Protein 2RMH (pdb70)

InterPro domains:
  IPR000187 Corticotropin-releasing factor [PF00473] (120-157)
  IPR024270 Urocortin II/III [PTHR17575] (1-161)

GO terms:
  GO:0005184 neuropeptide hormone activity (F, IDA)
  GO:0005576 extracellular region (C, IDA)
  GO:0051866 general adaptation syndrome (P, IDA)
  GO:0005576 extracellular region (C, TAS)
  GO:0005515 protein binding (F, IPI)

Solvent-accessible surface area: 3710 Å² total; per-residue (Å²): 191,82,161,106,128,43,82,59,103,120,47,90,95,116,89,134,100,112,52,111,58,146,62,91,159,44,99,25,34,82,89,33,150,109,112,44,129,224

Secondary structure (DSSP, 8-state):
-GGG----HHHHHHHHHHHHHHHHHHHHHTTSSSSS--

Radius of gyration: 13.85 Å; Cα contacts (8 Å, |Δi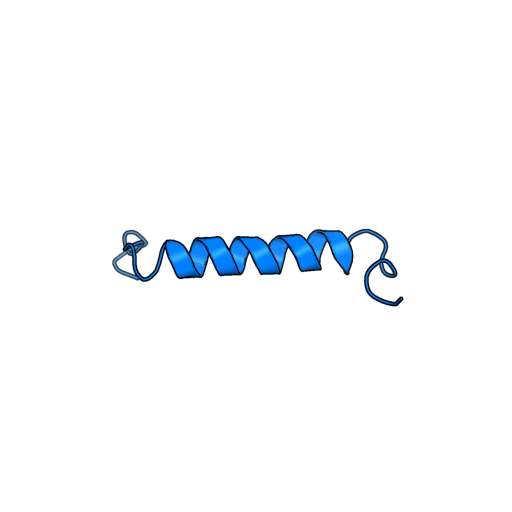|>4): 13; chains: 1; bounding box: 28×35×9 Å

Nearest PDB structures (foldseek):
  2rmh-assembly1_A  TM=6.918E-01  e=8.703E-04  unclassified
  2rmh-assembly1_A  TM=7.067E-01  e=1.773E-04  unclassified
  2rmh-assembly1_A  TM=7.256E-01  e=9.422E-04  unclassified
  2rmh-assembly1_A  TM=6.899E-01  e=5.774E-04  unclassified
  2rmh-assembly1_A  TM=7.118E-01  e=7.538E-04  unclassified

Structure (mmCIF, N/CA/C/O backbone):
data_2RMH
#
_entry.id   2RMH
#
loop_
_atom_site.group_PDB
_atom_site.id
_atom_site.type_symbol
_atom_site.label_atom_id
_atom_site.label_alt_id
_atom_site.label_comp_id
_atom_site.label_asym_id
_atom_site.label_entity_id
_atom_site.label_seq_id
_atom_site.pdbx_PDB_ins_code
_atom_site.Cartn_x
_atom_site.Cartn_y
_atom_site.Cartn_z
_atom_site.occupancy
_atom_site.B_iso_or_equiv
_atom_site.auth_seq_id
_atom_site.auth_comp_id
_atom_site.auth_asym_id
_atom_site.auth_atom_id
_atom_site.pdbx_PDB_model_num
ATOM 1 N N . PHE A 1 1 ? -11.638 11.801 4.457 1.00 0.00 4 PHE A N 1
ATOM 2 C CA . PHE A 1 1 ? -11.225 12.401 3.155 1.00 0.00 4 PHE A CA 1
ATOM 3 C C . PHE A 1 1 ? -12.357 13.231 2.543 1.00 0.00 4 PHE A C 1
ATOM 4 O O . PHE A 1 1 ? -13.508 12.793 2.515 1.00 0.00 4 PHE A O 1
ATOM 23 N N . THR A 1 2 ? -12.019 14.427 2.068 1.00 0.00 5 THR A N 1
ATOM 24 C CA . THR A 1 2 ? -12.987 15.341 1.461 1.00 0.00 5 THR A CA 1
ATOM 25 C C . THR A 1 2 ? -13.672 14.710 0.249 1.00 0.00 5 THR A C 1
ATOM 26 O O . THR A 1 2 ? -13.194 14.817 -0.876 1.00 0.00 5 THR A O 1
ATOM 37 N N . LEU A 1 3 ? -14.796 14.048 0.500 1.00 0.00 6 LEU A N 1
ATOM 38 C CA . LEU A 1 3 ? -15.582 13.390 -0.555 1.00 0.00 6 LEU A CA 1
ATOM 39 C C . LEU A 1 3 ? -14.702 12.590 -1.532 1.00 0.00 6 LEU A C 1
ATOM 40 O O . LEU A 1 3 ? -14.946 12.584 -2.740 1.00 0.00 6 LEU A O 1
ATOM 56 N N . SER A 1 4 ? -13.687 11.908 -0.993 1.00 0.00 7 SER A N 1
ATOM 57 C CA . SER A 1 4 ? -12.767 11.084 -1.795 1.00 0.00 7 SER A CA 1
ATOM 58 C C . SER A 1 4 ? -11.715 11.904 -2.553 1.00 0.00 7 SER A C 1
ATOM 59 O O . SER A 1 4 ? -10.833 11.326 -3.190 1.00 0.00 7 SER A O 1
ATOM 67 N N . LEU A 1 5 ? -11.782 13.232 -2.478 1.00 0.00 8 LEU A N 1
ATOM 68 C CA . LEU A 1 5 ? -10.800 14.077 -3.160 1.00 0.00 8 LEU A CA 1
ATOM 69 C C . LEU A 1 5 ? -9.772 14.619 -2.160 1.00 0.00 8 LEU A C 1
ATOM 70 O O . LEU A 1 5 ? -9.466 15.812 -2.132 1.00 0.00 8 LEU A O 1
ATOM 86 N N . ASP A 1 6 ? -9.237 13.711 -1.339 1.00 0.00 9 ASP A N 1
ATOM 87 C CA . ASP A 1 6 ? -8.244 14.059 -0.330 1.00 0.00 9 ASP A CA 1
ATOM 88 C C . ASP A 1 6 ? -6.971 13.237 -0.519 1.00 0.00 9 ASP A C 1
ATOM 89 O O . ASP A 1 6 ? -6.703 12.291 0.228 1.00 0.00 9 ASP A O 1
ATOM 98 N N . VAL A 1 7 ? -6.194 13.600 -1.532 1.00 0.00 10 VAL A N 1
ATOM 99 C CA . VAL A 1 7 ? -4.955 12.894 -1.831 1.00 0.00 10 VAL A CA 1
ATOM 100 C C . VAL A 1 7 ? -3.766 13.859 -1.966 1.00 0.00 10 VAL A C 1
ATOM 101 O O . VAL A 1 7 ? -3.091 13.909 -2.997 1.00 0.00 10 VAL A O 1
ATOM 114 N N . PRO A 1 8 ? -3.490 14.640 -0.900 1.00 0.00 11 PRO A N 1
ATOM 115 C CA . PRO A 1 8 ? -2.378 15.602 -0.886 1.00 0.00 11 PRO A CA 1
ATOM 116 C C . PRO A 1 8 ? -1.011 14.916 -0.812 1.00 0.00 11 PRO A C 1
ATOM 117 O O . PRO A 1 8 ? -0.922 13.729 -0.502 1.00 0.00 11 PRO A O 1
ATOM 128 N N . THR A 1 9 ? 0.048 15.673 -1.092 1.00 0.00 12 THR A N 1
ATOM 129 C CA . THR A 1 9 ? 1.419 15.143 -1.059 1.00 0.00 12 THR A CA 1
ATOM 130 C C . THR A 1 9 ? 1.697 14.358 0.226 1.00 0.00 12 THR A C 1
ATOM 131 O O . THR A 1 9 ? 2.323 13.294 0.185 1.00 0.00 12 THR A O 1
ATOM 142 N N . ASN A 1 10 ? 1.231 14.883 1.363 1.00 0.00 13 ASN A N 1
ATOM 143 C CA . ASN A 1 10 ? 1.431 14.225 2.660 1.00 0.00 13 ASN A CA 1
ATOM 144 C C . ASN A 1 10 ? 0.666 12.908 2.751 1.00 0.00 13 ASN A C 1
ATOM 145 O O . ASN A 1 10 ? 1.024 12.020 3.520 1.00 0.00 13 ASN A O 1
ATOM 156 N N . ILE A 1 11 ? -0.374 12.796 1.948 1.00 0.00 14 ILE A N 1
ATOM 157 C CA . ILE A 1 11 ? -1.197 11.598 1.903 1.00 0.00 14 ILE A CA 1
ATOM 158 C C . ILE A 1 11 ? -0.761 10.700 0.744 1.00 0.00 14 ILE A C 1
ATOM 159 O O . ILE A 1 11 ? -0.600 9.492 0.914 1.00 0.00 14 ILE A O 1
ATOM 175 N N . MET A 1 12 ? -0.556 11.308 -0.427 1.00 0.00 15 MET A N 1
ATOM 176 C CA . MET A 1 12 ? -0.120 10.587 -1.614 1.00 0.00 15 MET A CA 1
ATOM 177 C C . MET A 1 12 ? 1.109 9.737 -1.303 1.00 0.00 15 MET A C 1
ATOM 178 O O . MET A 1 12 ? 1.109 8.531 -1.545 1.00 0.00 15 MET A O 1
ATOM 192 N N . ASN A 1 13 ? 2.145 10.369 -0.744 1.00 0.00 16 ASN A N 1
ATOM 193 C CA . ASN A 1 13 ? 3.371 9.658 -0.378 1.00 0.00 16 ASN A CA 1
ATOM 194 C C . ASN A 1 13 ? 3.054 8.490 0.555 1.00 0.00 16 ASN A C 1
ATOM 195 O O . ASN A 1 13 ? 3.521 7.369 0.346 1.00 0.00 16 ASN A O 1
ATOM 206 N N . LEU A 1 14 ? 2.232 8.761 1.567 1.00 0.00 17 LEU A N 1
ATOM 207 C CA . LEU A 1 14 ? 1.820 7.734 2.523 1.00 0.00 17 LEU A CA 1
ATOM 208 C C . LEU A 1 14 ? 1.020 6.647 1.810 1.00 0.00 17 LEU A C 1
ATOM 209 O O . LEU A 1 14 ? 1.347 5.462 1.905 1.00 0.00 17 LEU A O 1
ATOM 225 N N . LEU A 1 15 ? -0.010 7.062 1.070 1.00 0.00 18 LEU A N 1
ATOM 226 C CA . LEU A 1 15 ? -0.839 6.127 0.311 1.00 0.00 18 LEU A CA 1
ATOM 227 C C . LEU A 1 15 ? 0.036 5.307 -0.635 1.00 0.00 18 LEU A C 1
ATOM 228 O O . LEU A 1 15 ? -0.066 4.076 -0.683 1.00 0.00 18 LEU A O 1
ATOM 244 N N . PHE A 1 16 ? 0.912 5.999 -1.368 1.00 0.00 19 PHE A N 1
ATOM 245 C CA . PHE A 1 16 ? 1.832 5.352 -2.301 1.00 0.00 19 PHE A CA 1
ATOM 246 C C . PHE A 1 16 ? 2.696 4.322 -1.576 1.00 0.00 19 PHE A C 1
ATOM 247 O O . PHE A 1 16 ? 2.918 3.224 -2.083 1.00 0.00 19 PHE A O 1
ATOM 264 N N . ASN A 1 17 ? 3.165 4.680 -0.376 1.00 0.00 20 ASN A N 1
ATOM 265 C CA . ASN A 1 17 ? 3.988 3.782 0.425 1.00 0.00 20 ASN A CA 1
ATOM 266 C C . ASN A 1 17 ? 3.147 2.632 0.967 1.00 0.00 20 ASN A C 1
ATOM 267 O O . ASN A 1 17 ? 3.536 1.467 0.858 1.00 0.00 20 ASN A O 1
ATOM 278 N N . ILE A 1 18 ? 1.978 2.959 1.524 1.00 0.00 21 ILE A N 1
ATOM 279 C CA . ILE A 1 18 ? 1.072 1.938 2.049 1.00 0.00 21 ILE A CA 1
ATOM 280 C C . ILE A 1 18 ? 0.775 0.913 0.961 1.00 0.00 21 ILE A C 1
ATOM 281 O O . ILE A 1 18 ? 1.062 -0.274 1.126 1.00 0.00 21 ILE A O 1
ATOM 297 N N . ALA A 1 19 ? 0.238 1.381 -0.167 1.00 0.00 22 ALA A N 1
ATOM 298 C CA . ALA A 1 19 ? -0.051 0.497 -1.292 1.00 0.00 22 ALA A CA 1
ATOM 299 C C . ALA A 1 19 ? 1.209 -0.276 -1.693 1.00 0.00 22 ALA A C 1
ATOM 300 O O . ALA A 1 19 ? 1.144 -1.454 -2.052 1.00 0.00 22 ALA A O 1
ATOM 307 N N . LYS A 1 20 ? 2.358 0.399 -1.609 1.00 0.00 23 LYS A N 1
ATOM 308 C CA . LYS A 1 20 ? 3.644 -0.210 -1.940 1.00 0.00 23 LYS A CA 1
ATOM 309 C C . LYS A 1 20 ? 3.944 -1.390 -1.017 1.00 0.00 23 LYS A C 1
ATOM 310 O O . LYS A 1 20 ? 4.157 -2.508 -1.481 1.00 0.00 23 LYS A O 1
ATOM 329 N N . ALA A 1 21 ? 3.966 -1.133 0.288 1.00 0.00 24 ALA A N 1
ATOM 330 C CA . ALA A 1 21 ? 4.251 -2.176 1.270 1.00 0.00 24 ALA A CA 1
ATOM 331 C C . ALA A 1 21 ? 3.108 -3.189 1.388 1.00 0.00 24 ALA A C 1
ATOM 332 O O . ALA A 1 21 ? 3.355 -4.385 1.581 1.00 0.00 24 ALA A O 1
ATOM 339 N N . LYS A 1 22 ? 1.863 -2.720 1.270 1.00 0.00 25 LYS A N 1
ATOM 340 C CA . LYS A 1 22 ? 0.706 -3.603 1.370 1.00 0.00 25 LYS A CA 1
ATOM 341 C C . LYS A 1 22 ? 0.672 -4.594 0.213 1.00 0.00 25 LYS A C 1
ATOM 342 O O . LYS A 1 22 ? 0.460 -5.789 0.425 1.00 0.00 25 LYS A O 1
ATOM 361 N N . ASN A 1 23 ? 0.901 -4.106 -1.008 1.00 0.00 26 ASN A N 1
ATOM 362 C CA . ASN A 1 23 ? 0.907 -4.988 -2.176 1.00 0.00 26 ASN A CA 1
ATOM 363 C C . ASN A 1 23 ? 2.118 -5.920 -2.126 1.00 0.00 26 ASN A C 1
ATOM 364 O O . ASN A 1 23 ? 2.006 -7.109 -2.442 1.00 0.00 26 ASN A O 1
ATOM 375 N N . LEU A 1 24 ? 3.269 -5.384 -1.703 1.00 0.00 27 LEU A N 1
ATOM 376 C CA . LEU A 1 24 ? 4.492 -6.180 -1.586 1.00 0.00 27 LEU A CA 1
ATOM 377 C C . LEU A 1 24 ? 4.248 -7.402 -0.713 1.00 0.00 27 LEU A C 1
ATOM 378 O O . LEU A 1 24 ? 4.474 -8.540 -1.123 1.00 0.00 27 LEU A O 1
ATOM 394 N N . ARG A 1 25 ? 3.771 -7.136 0.487 1.00 0.00 28 ARG A N 1
ATOM 395 C CA . ARG A 1 25 ? 3.461 -8.179 1.463 1.00 0.00 28 ARG A CA 1
ATOM 396 C C . ARG A 1 25 ? 2.255 -9.017 1.029 1.00 0.00 28 ARG A C 1
ATOM 397 O O . ARG A 1 25 ? 2.158 -10.193 1.380 1.00 0.00 28 ARG A O 1
ATOM 418 N N . ALA A 1 26 ? 1.348 -8.419 0.253 1.00 0.00 29 ALA A N 1
ATOM 419 C CA . ALA A 1 26 ? 0.166 -9.127 -0.226 1.00 0.00 29 ALA A CA 1
ATOM 420 C C . ALA A 1 26 ? 0.561 -10.185 -1.246 1.00 0.00 29 ALA A C 1
ATOM 421 O O . ALA A 1 26 ? 0.169 -11.345 -1.136 1.00 0.00 29 ALA A O 1
ATOM 428 N N . GLN A 1 27 ? 1.360 -9.783 -2.227 1.00 0.00 30 GLN A N 1
ATOM 429 C CA . GLN A 1 27 ? 1.817 -10.720 -3.258 1.00 0.00 30 GLN A CA 1
ATOM 430 C C . GLN A 1 27 ? 3.005 -11.565 -2.775 1.00 0.00 30 GLN A C 1
ATOM 431 O O . GLN A 1 27 ? 3.486 -12.443 -3.493 1.00 0.00 30 GLN A O 1
ATOM 445 N N . ALA A 1 28 ? 3.460 -11.314 -1.552 1.00 0.00 31 ALA A N 1
ATOM 446 C CA . ALA A 1 28 ? 4.561 -12.067 -0.977 1.00 0.00 31 ALA A CA 1
ATOM 447 C C . ALA A 1 28 ? 4.035 -13.072 0.046 1.00 0.00 31 ALA A C 1
ATOM 448 O O . ALA A 1 28 ? 4.339 -14.264 -0.026 1.00 0.00 31 ALA A O 1
ATOM 455 N N . ALA A 1 29 ? 3.240 -12.584 0.997 1.00 0.00 32 ALA A N 1
ATOM 456 C CA . ALA A 1 29 ? 2.674 -13.440 2.037 1.00 0.00 32 ALA A CA 1
ATOM 457 C C . ALA A 1 29 ? 1.321 -14.053 1.644 1.00 0.00 32 ALA A C 1
ATOM 458 O O . ALA A 1 29 ? 0.873 -15.003 2.285 1.00 0.00 32 ALA A O 1
ATOM 465 N N . ALA A 1 30 ? 0.659 -13.516 0.611 1.00 0.00 33 ALA A N 1
ATOM 466 C CA . ALA A 1 30 ? -0.646 -14.044 0.199 1.00 0.00 33 ALA A CA 1
ATOM 467 C C . ALA A 1 30 ? -0.632 -14.707 -1.187 1.00 0.00 33 ALA A C 1
ATOM 468 O O . ALA A 1 30 ? -1.676 -15.151 -1.666 1.00 0.00 33 ALA A O 1
ATOM 475 N N . ASN A 1 31 ? 0.533 -14.777 -1.833 1.00 0.00 34 ASN A N 1
ATOM 476 C CA . ASN A 1 31 ? 0.621 -15.391 -3.160 1.00 0.00 34 ASN A CA 1
ATOM 477 C C . ASN A 1 31 ? 0.966 -16.881 -3.081 1.00 0.00 34 ASN A C 1
ATOM 478 O O . ASN A 1 31 ? 0.239 -17.715 -3.620 1.00 0.00 34 ASN A O 1
ATOM 489 N N . ALA A 1 32 ? 2.068 -17.213 -2.414 1.00 0.00 35 ALA A N 1
ATOM 490 C CA . ALA A 1 32 ? 2.484 -18.606 -2.284 1.00 0.00 35 ALA A CA 1
ATOM 491 C C . ALA A 1 32 ? 2.249 -19.147 -0.867 1.00 0.00 35 ALA A C 1
ATOM 492 O O . ALA A 1 32 ? 2.710 -20.238 -0.538 1.00 0.00 35 ALA A O 1
ATOM 499 N N . HIS A 1 33 ? 1.538 -18.370 -0.035 1.00 0.00 36 HIS A N 1
ATOM 500 C CA . HIS A 1 33 ? 1.240 -18.753 1.359 1.00 0.00 36 HIS A CA 1
ATOM 501 C C . HIS A 1 33 ? 2.470 -19.322 2.098 1.00 0.00 36 HIS A C 1
ATOM 502 O O . HIS A 1 33 ? 2.334 -20.071 3.072 1.00 0.00 36 HIS A O 1
ATOM 517 N N . LEU A 1 34 ? 3.664 -18.947 1.632 1.00 0.00 37 LEU A N 1
ATOM 518 C CA . LEU A 1 34 ? 4.928 -19.392 2.238 1.00 0.00 37 LEU A CA 1
ATOM 519 C C . LEU A 1 34 ? 6.141 -18.651 1.638 1.00 0.00 37 LEU A C 1
ATOM 520 O O . LEU A 1 34 ? 7.271 -19.134 1.712 1.0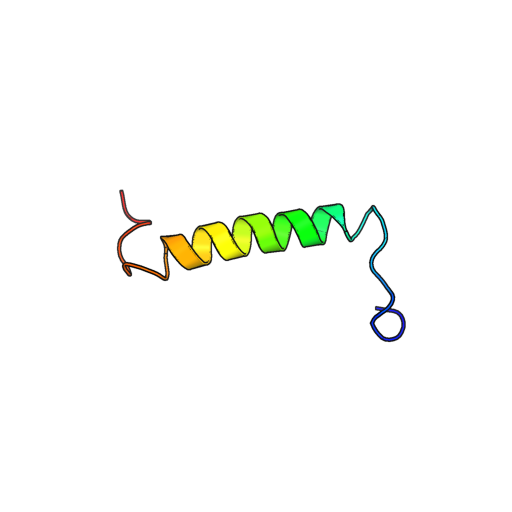0 0.00 37 LEU A O 1
ATOM 536 N N . MET A 1 35 ? 5.905 -17.467 1.060 1.00 0.00 38 MET A N 1
ATOM 537 C CA . MET A 1 35 ? 6.967 -16.668 0.463 1.00 0.00 38 MET A CA 1
ATOM 538 C C . MET A 1 35 ? 7.522 -15.640 1.461 1.00 0.00 38 MET A C 1
ATOM 539 O O . MET A 1 35 ? 8.469 -14.914 1.154 1.00 0.00 38 MET A O 1
ATOM 553 N N . ALA A 1 36 ? 6.925 -15.586 2.654 1.00 0.00 39 ALA A N 1
ATOM 554 C CA . ALA A 1 36 ? 7.349 -14.656 3.697 1.00 0.00 39 ALA A CA 1
ATOM 555 C C . ALA A 1 36 ? 7.718 -15.406 4.983 1.00 0.00 39 ALA A C 1
ATOM 556 O O . ALA A 1 36 ? 7.394 -14.968 6.089 1.00 0.00 39 ALA A O 1
ATOM 563 N N . GLN A 1 37 ? 8.389 -16.546 4.825 1.00 0.00 40 GLN A N 1
ATOM 564 C CA . GLN A 1 37 ? 8.796 -17.369 5.957 1.00 0.00 40 GLN A CA 1
ATOM 565 C C . GLN A 1 37 ? 10.304 -17.279 6.201 1.00 0.00 40 GLN A C 1
ATOM 566 O O . GLN A 1 37 ? 10.733 -16.935 7.303 1.00 0.00 40 GLN A O 1
ATOM 580 N N . ILE A 1 38 ? 11.089 -17.590 5.160 1.00 0.00 41 ILE A N 1
ATOM 581 C CA . ILE A 1 38 ? 12.550 -17.556 5.220 1.00 0.00 41 ILE A CA 1
ATOM 582 C C . ILE A 1 38 ? 13.099 -18.157 6.526 1.00 0.00 41 ILE A C 1
ATOM 583 O O . ILE A 1 38 ? 12.603 -19.231 6.932 1.00 0.00 41 ILE A O 1
ATOM 600 N N . PHE A 1 1 ? -8.143 7.538 6.046 1.00 0.00 4 PHE A N 2
ATOM 601 C CA . PHE A 1 1 ? -7.810 6.997 4.692 1.00 0.00 4 PHE A CA 2
ATOM 602 C C . PHE A 1 1 ? -8.006 8.056 3.604 1.00 0.00 4 PHE A C 2
ATOM 603 O O . PHE A 1 1 ? -8.782 8.996 3.780 1.00 0.00 4 PHE A O 2
ATOM 622 N N . THR A 1 2 ? -7.303 7.895 2.481 1.00 0.00 5 THR A N 2
ATOM 623 C CA . THR A 1 2 ? -7.404 8.842 1.364 1.00 0.00 5 THR A CA 2
ATOM 624 C C . THR A 1 2 ? -8.703 8.628 0.574 1.00 0.00 5 THR A C 2
ATOM 625 O O . THR A 1 2 ? -8.702 8.066 -0.522 1.00 0.00 5 THR A O 2
ATOM 636 N N . LEU A 1 3 ? -9.814 9.081 1.150 1.00 0.00 6 LEU A N 2
ATOM 637 C CA . LEU A 1 3 ? -11.125 8.948 0.515 1.00 0.00 6 LEU A CA 2
ATOM 638 C C . LEU A 1 3 ? -11.875 10.283 0.516 1.00 0.00 6 LEU A C 2
ATOM 639 O O . LEU A 1 3 ? -11.431 11.253 1.129 1.00 0.00 6 LEU A O 2
ATOM 655 N N . SER A 1 4 ? -13.018 10.322 -0.172 1.00 0.00 7 SER A N 2
ATOM 656 C CA . SER A 1 4 ? -13.839 11.536 -0.251 1.00 0.00 7 SER A CA 2
ATOM 657 C C . SER A 1 4 ? -13.069 12.700 -0.887 1.00 0.00 7 SER A C 2
ATOM 658 O O . SER A 1 4 ? -13.145 13.836 -0.415 1.00 0.00 7 SER A O 2
ATOM 666 N N . LEU A 1 5 ? -12.338 12.408 -1.968 1.00 0.00 8 LEU A N 2
ATOM 667 C CA . LEU A 1 5 ? -11.556 13.423 -2.682 1.00 0.00 8 LEU A CA 2
ATOM 668 C C . LEU A 1 5 ? -10.444 14.012 -1.799 1.00 0.00 8 LEU A C 2
ATOM 669 O O . LEU A 1 5 ? -10.242 15.227 -1.761 1.00 0.00 8 LEU A O 2
ATOM 685 N N . ASP A 1 6 ? -9.714 13.140 -1.104 1.00 0.00 9 ASP A N 2
ATOM 686 C CA . ASP A 1 6 ? -8.619 13.567 -0.240 1.00 0.00 9 ASP A CA 2
ATOM 687 C C . ASP A 1 6 ? -7.340 12.800 -0.572 1.00 0.00 9 ASP A C 2
ATOM 688 O O . ASP A 1 6 ? -6.977 11.828 0.100 1.00 0.00 9 ASP A O 2
ATOM 697 N N . VAL A 1 7 ? -6.667 13.238 -1.630 1.00 0.00 10 VAL A N 2
ATOM 698 C CA . VAL A 1 7 ? -5.430 12.600 -2.075 1.00 0.00 10 VAL A CA 2
ATOM 699 C C . VAL A 1 7 ? -4.301 13.628 -2.278 1.00 0.00 10 VAL A C 2
ATOM 700 O O . VAL A 1 7 ? -3.696 13.712 -3.349 1.00 0.00 10 VAL A O 2
ATOM 713 N N . PRO A 1 8 ? -3.997 14.428 -1.232 1.00 0.00 11 PRO A N 2
ATOM 714 C CA . PRO A 1 8 ? -2.940 15.447 -1.290 1.00 0.00 11 PRO A CA 2
ATOM 715 C C . PRO A 1 8 ? -1.536 14.844 -1.209 1.00 0.00 11 PRO A C 2
ATOM 716 O O . PRO A 1 8 ? -1.378 13.672 -0.871 1.00 0.00 11 PRO A O 2
ATOM 727 N N . THR A 1 9 ? -0.520 15.651 -1.513 1.00 0.00 12 THR A N 2
ATOM 728 C CA . THR A 1 9 ? 0.876 15.199 -1.474 1.00 0.00 12 THR A CA 2
ATOM 729 C C . THR A 1 9 ? 1.192 14.475 -0.167 1.00 0.00 12 THR A C 2
ATOM 730 O O . THR A 1 9 ? 1.702 13.352 -0.178 1.00 0.00 12 THR A O 2
ATOM 741 N N . ASN A 1 10 ? 0.878 15.123 0.957 1.00 0.00 13 ASN A N 2
ATOM 742 C CA . ASN A 1 10 ? 1.122 14.544 2.283 1.00 0.00 13 ASN A CA 2
ATOM 743 C C . ASN A 1 10 ? 0.540 13.145 2.391 1.00 0.00 13 ASN A C 2
ATOM 744 O O . ASN A 1 10 ? 1.139 12.243 2.976 1.00 0.00 13 ASN A O 2
ATOM 755 N N . ILE A 1 11 ? -0.620 12.980 1.798 1.00 0.00 14 ILE A N 2
ATOM 756 C CA . ILE A 1 11 ? -1.313 11.702 1.782 1.00 0.00 14 ILE A CA 2
ATOM 757 C C . ILE A 1 11 ? -0.761 10.817 0.669 1.00 0.00 14 ILE A C 2
ATOM 758 O O . ILE A 1 11 ? -0.466 9.645 0.889 1.00 0.00 14 ILE A O 2
ATOM 774 N N . MET A 1 12 ? -0.601 11.393 -0.521 1.00 0.00 15 MET A N 2
ATOM 775 C CA . MET A 1 12 ? -0.061 10.671 -1.659 1.00 0.00 15 MET A CA 2
ATOM 776 C C . MET A 1 12 ? 1.266 10.014 -1.286 1.00 0.00 15 MET A C 2
ATOM 777 O O . MET A 1 12 ? 1.470 8.832 -1.546 1.00 0.00 15 MET A O 2
ATOM 791 N N . ASN A 1 13 ? 2.157 10.785 -0.654 1.00 0.00 16 ASN A N 2
ATOM 792 C CA . ASN A 1 13 ? 3.460 10.271 -0.228 1.00 0.00 16 ASN A CA 2
ATOM 793 C C . ASN A 1 13 ? 3.304 9.027 0.646 1.00 0.00 16 ASN A C 2
ATOM 794 O O . ASN A 1 13 ? 3.915 7.990 0.375 1.00 0.00 16 ASN A O 2
ATOM 805 N N . LEU A 1 14 ? 2.475 9.127 1.683 1.00 0.00 17 LEU A N 2
ATOM 806 C CA . LEU A 1 14 ? 2.241 7.989 2.572 1.00 0.00 17 LEU A CA 2
ATOM 807 C C . LEU A 1 14 ? 1.435 6.911 1.848 1.00 0.00 17 LEU A C 2
ATOM 808 O O . LEU A 1 14 ? 1.762 5.728 1.926 1.00 0.00 17 LEU A O 2
ATOM 824 N N . LEU A 1 15 ? 0.396 7.328 1.124 1.00 0.00 18 LEU A N 2
ATOM 825 C CA . LEU A 1 15 ? -0.441 6.401 0.365 1.00 0.00 18 LEU A CA 2
ATOM 826 C C . LEU A 1 15 ? 0.405 5.620 -0.640 1.00 0.00 18 LEU A C 2
ATOM 827 O O . LEU A 1 15 ? 0.326 4.392 -0.705 1.00 0.00 18 LEU A O 2
ATOM 843 N N . PHE A 1 16 ? 1.224 6.343 -1.404 1.00 0.00 19 PHE A N 2
ATOM 844 C CA . PHE A 1 16 ? 2.109 5.732 -2.395 1.00 0.00 19 PHE A CA 2
ATOM 845 C C . PHE A 1 16 ? 3.020 4.700 -1.740 1.00 0.00 19 PHE A C 2
ATOM 846 O O . PHE A 1 16 ? 3.246 3.618 -2.284 1.00 0.00 19 PHE A O 2
ATOM 863 N N . ASN A 1 17 ? 3.534 5.047 -0.563 1.00 0.00 20 ASN A N 2
ATOM 864 C CA . ASN A 1 17 ? 4.421 4.161 0.184 1.00 0.00 20 ASN A CA 2
ATOM 865 C C . ASN A 1 17 ? 3.641 3.015 0.825 1.00 0.00 20 ASN A C 2
ATOM 866 O O . ASN A 1 17 ? 4.032 1.852 0.705 1.00 0.00 20 ASN A O 2
ATOM 877 N N . ILE A 1 18 ? 2.533 3.344 1.492 1.00 0.00 21 ILE A N 2
ATOM 878 C CA . ILE A 1 18 ? 1.696 2.325 2.130 1.00 0.00 21 ILE A CA 2
ATOM 879 C C . ILE A 1 18 ? 1.358 1.228 1.129 1.00 0.00 21 ILE A C 2
ATOM 880 O O . ILE A 1 18 ? 1.719 0.069 1.330 1.00 0.00 21 ILE A O 2
ATOM 896 N N . ALA A 1 19 ? 0.697 1.604 0.033 1.00 0.00 22 ALA A N 2
ATOM 897 C CA . ALA A 1 19 ? 0.349 0.643 -1.012 1.00 0.00 22 ALA A CA 2
ATOM 898 C C . ALA A 1 19 ? 1.601 -0.094 -1.498 1.00 0.00 22 ALA A C 2
ATOM 899 O O . ALA A 1 19 ? 1.561 -1.296 -1.775 1.00 0.00 22 ALA A O 2
ATOM 906 N N . LYS A 1 20 ? 2.714 0.638 -1.584 1.00 0.00 23 LYS A N 2
ATOM 907 C CA . LYS A 1 20 ? 3.990 0.073 -2.021 1.00 0.00 23 LYS A CA 2
ATOM 908 C C . LYS A 1 20 ? 4.448 -1.052 -1.094 1.00 0.00 23 LYS A C 2
ATOM 909 O O . LYS A 1 20 ? 4.782 -2.144 -1.551 1.00 0.00 23 LYS A O 2
ATOM 928 N N . ALA A 1 21 ? 4.466 -0.778 0.208 1.00 0.00 24 ALA A N 2
ATOM 929 C CA . ALA A 1 21 ? 4.888 -1.771 1.194 1.00 0.00 24 ALA A CA 2
ATOM 930 C C . ALA A 1 21 ? 3.788 -2.802 1.457 1.00 0.00 24 ALA A C 2
ATOM 931 O O . ALA A 1 21 ? 4.073 -3.985 1.657 1.00 0.00 24 ALA A O 2
ATOM 938 N N . LYS A 1 22 ? 2.531 -2.350 1.450 1.00 0.00 25 LYS A N 2
ATOM 939 C CA . LYS A 1 22 ? 1.397 -3.232 1.686 1.00 0.00 25 LYS A CA 2
ATOM 940 C C . LYS A 1 22 ? 1.283 -4.289 0.596 1.00 0.00 25 LYS A C 2
ATOM 941 O O . LYS A 1 22 ? 1.080 -5.469 0.888 1.00 0.00 25 LYS A O 2
ATOM 960 N N . ASN A 1 23 ? 1.418 -3.871 -0.664 1.00 0.00 26 ASN A N 2
ATOM 961 C CA . ASN A 1 23 ? 1.322 -4.817 -1.776 1.00 0.00 26 ASN A CA 2
ATOM 962 C C . ASN A 1 23 ? 2.473 -5.827 -1.733 1.00 0.00 26 ASN A C 2
ATOM 963 O O . ASN A 1 23 ? 2.264 -7.016 -1.978 1.00 0.00 26 ASN A O 2
ATOM 974 N N . LEU A 1 24 ? 3.678 -5.353 -1.396 1.00 0.00 27 LEU A N 2
ATOM 975 C CA . LEU A 1 24 ? 4.851 -6.226 -1.305 1.00 0.00 27 LEU A CA 2
ATOM 976 C C . LEU A 1 24 ? 4.582 -7.418 -0.395 1.00 0.00 27 LEU A C 2
ATOM 977 O O . LEU A 1 24 ? 4.739 -8.573 -0.790 1.00 0.00 27 LEU A O 2
ATOM 993 N N . ARG A 1 25 ? 4.174 -7.116 0.821 1.00 0.00 28 ARG A N 2
ATOM 994 C CA . ARG A 1 25 ? 3.873 -8.141 1.821 1.00 0.00 28 ARG A CA 2
ATOM 995 C C . ARG A 1 25 ? 2.609 -8.926 1.469 1.00 0.00 28 ARG A C 2
ATOM 996 O O . ARG A 1 25 ? 2.489 -10.096 1.829 1.00 0.00 28 ARG A O 2
ATOM 1017 N N . ALA A 1 26 ? 1.680 -8.299 0.748 1.00 0.00 29 ALA A N 2
ATOM 1018 C CA . ALA A 1 26 ? 0.453 -8.971 0.348 1.00 0.00 29 ALA A CA 2
ATOM 1019 C C . ALA A 1 26 ? 0.760 -10.030 -0.703 1.00 0.00 29 ALA A C 2
ATOM 1020 O O . ALA A 1 26 ? 0.371 -11.191 -0.566 1.00 0.00 29 ALA A O 2
ATOM 1027 N N . GLN A 1 27 ? 1.482 -9.621 -1.743 1.00 0.00 30 GLN A N 2
ATOM 1028 C CA . GLN A 1 27 ? 1.861 -10.536 -2.821 1.00 0.00 30 GLN A CA 2
ATOM 1029 C C . GLN A 1 27 ? 2.918 -11.539 -2.363 1.00 0.00 30 GLN A C 2
ATOM 1030 O O . GLN A 1 27 ? 3.022 -12.642 -2.906 1.00 0.00 30 GLN A O 2
ATOM 1044 N N . ALA A 1 28 ? 3.683 -11.158 -1.352 1.00 0.00 31 ALA A N 2
ATOM 1045 C CA . ALA A 1 28 ? 4.722 -12.022 -0.800 1.00 0.00 31 ALA A CA 2
ATOM 1046 C C . ALA A 1 28 ? 4.126 -13.023 0.186 1.00 0.00 31 ALA A C 2
ATOM 1047 O O . ALA A 1 28 ? 4.348 -14.228 0.069 1.00 0.00 31 ALA A O 2
ATOM 1054 N N . ALA A 1 29 ? 3.363 -12.518 1.154 1.00 0.00 32 ALA A N 2
ATOM 1055 C CA . ALA A 1 29 ? 2.733 -13.376 2.159 1.00 0.00 32 ALA A CA 2
ATOM 1056 C C . ALA A 1 29 ? 1.642 -14.273 1.556 1.00 0.00 32 ALA A C 2
ATOM 1057 O O . ALA A 1 29 ? 1.483 -15.424 1.970 1.00 0.00 32 ALA A O 2
ATOM 1064 N N . ALA A 1 30 ? 0.881 -13.743 0.592 1.00 0.00 33 ALA A N 2
ATOM 1065 C CA . ALA A 1 30 ? -0.203 -14.505 -0.038 1.00 0.00 33 ALA A CA 2
ATOM 1066 C C . ALA A 1 30 ? 0.306 -15.662 -0.888 1.00 0.00 33 ALA A C 2
ATOM 1067 O O . ALA A 1 30 ? -0.102 -16.812 -0.708 1.00 0.00 33 ALA A O 2
ATOM 1074 N N . ASN A 1 31 ? 1.192 -15.347 -1.810 1.00 0.00 34 ASN A N 2
ATOM 1075 C CA . ASN A 1 31 ? 1.763 -16.352 -2.708 1.00 0.00 34 ASN A CA 2
ATOM 1076 C C . ASN A 1 31 ? 2.500 -17.436 -1.919 1.00 0.00 34 ASN A C 2
ATOM 1077 O O . ASN A 1 31 ? 2.391 -18.621 -2.233 1.00 0.00 34 ASN A O 2
ATOM 1088 N N . ALA A 1 32 ? 3.233 -17.022 -0.883 1.00 0.00 35 ALA A N 2
ATOM 1089 C CA . ALA A 1 32 ? 3.976 -17.965 -0.045 1.00 0.00 35 ALA A CA 2
ATOM 1090 C C . ALA A 1 32 ? 3.060 -19.013 0.588 1.00 0.00 35 ALA A C 2
ATOM 1091 O O . ALA A 1 32 ? 3.491 -20.118 0.910 1.00 0.00 35 ALA A O 2
ATOM 1098 N N . HIS A 1 33 ? 1.795 -18.655 0.748 1.00 0.00 36 HIS A N 2
ATOM 1099 C CA . HIS A 1 33 ? 0.801 -19.554 1.330 1.00 0.00 36 HIS A CA 2
ATOM 1100 C C . HIS A 1 33 ? 0.280 -20.546 0.288 1.00 0.00 36 HIS A C 2
ATOM 1101 O O . HIS A 1 33 ? 0.286 -21.756 0.517 1.00 0.00 36 HIS A O 2
ATOM 1116 N N . LEU A 1 34 ? -0.165 -20.029 -0.859 1.00 0.00 37 LEU A N 2
ATOM 1117 C CA . LEU A 1 34 ? -0.685 -20.881 -1.933 1.00 0.00 37 LEU A CA 2
ATOM 1118 C C . LEU A 1 34 ? 0.425 -21.701 -2.591 1.00 0.00 37 LEU A C 2
ATOM 1119 O O . LEU A 1 34 ? 0.195 -22.821 -3.049 1.00 0.00 37 LEU A O 2
ATOM 1135 N N . MET A 1 35 ? 1.625 -21.142 -2.613 1.00 0.00 38 MET A N 2
ATOM 1136 C CA . MET A 1 35 ? 2.786 -21.820 -3.197 1.00 0.00 38 MET A CA 2
ATOM 1137 C C . MET A 1 35 ? 3.283 -22.945 -2.290 1.00 0.00 38 MET A C 2
ATOM 1138 O O . MET A 1 35 ? 3.907 -23.901 -2.753 1.00 0.00 38 MET A O 2
ATOM 1152 N N . ALA A 1 36 ? 2.987 -22.826 -1.003 1.00 0.00 39 ALA A N 2
ATOM 1153 C CA . ALA A 1 36 ? 3.381 -23.827 -0.013 1.00 0.00 39 ALA A CA 2
ATOM 1154 C C . ALA A 1 36 ? 2.163 -24.615 0.489 1.00 0.00 39 ALA A C 2
ATOM 1155 O O . ALA A 1 36 ? 2.111 -25.031 1.648 1.00 0.00 39 ALA A O 2
ATOM 1162 N N . GLN A 1 37 ? 1.184 -24.813 -0.396 1.00 0.00 40 GLN A N 2
ATOM 1163 C CA . GLN A 1 37 ? -0.036 -25.544 -0.050 1.00 0.00 40 GLN A CA 2
ATOM 1164 C C . GLN A 1 37 ? 0.244 -27.030 0.191 1.00 0.00 40 GLN A C 2
ATOM 1165 O O . GLN A 1 37 ? -0.347 -27.639 1.086 1.00 0.00 40 GLN A O 2
ATOM 1179 N N . ILE A 1 38 ? 1.142 -27.603 -0.612 1.00 0.00 41 ILE A N 2
ATOM 1180 C CA . ILE A 1 38 ? 1.504 -29.016 -0.490 1.00 0.00 41 ILE A CA 2
ATOM 1181 C C . ILE A 1 38 ? 3.023 -29.187 -0.427 1.00 0.00 41 ILE A C 2
ATOM 1182 O O . ILE A 1 38 ? 3.720 -28.627 -1.303 1.00 0.00 41 ILE A O 2
ATOM 1199 N N . PHE A 1 1 ? -18.015 11.538 6.650 1.00 0.00 4 PHE A N 3
ATOM 1200 C CA . PHE A 1 1 ? -18.400 10.821 5.399 1.00 0.00 4 PHE A CA 3
ATOM 1201 C C . PHE A 1 1 ? -18.333 11.751 4.190 1.00 0.00 4 PHE A C 3
ATOM 1202 O O . PHE A 1 1 ? -18.486 12.964 4.333 1.00 0.00 4 PHE A O 3
ATOM 1221 N N . THR A 1 2 ? -18.097 11.173 3.007 1.00 0.00 5 THR A N 3
ATOM 1222 C CA . THR A 1 2 ? -18.002 11.943 1.760 1.00 0.00 5 THR A CA 3
ATOM 1223 C C . THR A 1 2 ? -16.681 12.713 1.683 1.00 0.00 5 THR A C 3
ATOM 1224 O O . THR A 1 2 ? -16.249 13.323 2.660 1.00 0.00 5 THR A O 3
ATOM 1235 N N . LEU A 1 3 ? -16.049 12.674 0.513 1.00 0.00 6 LEU A N 3
ATOM 1236 C CA . LEU A 1 3 ? -14.778 13.364 0.297 1.00 0.00 6 LEU A CA 3
ATOM 1237 C C . LEU A 1 3 ? -14.957 14.570 -0.632 1.00 0.00 6 LEU A C 3
ATOM 1238 O O . LEU A 1 3 ? -16.057 14.830 -1.128 1.00 0.00 6 LEU A O 3
ATOM 1254 N N . SER A 1 4 ? -13.876 15.310 -0.862 1.00 0.00 7 SER A N 3
ATOM 1255 C CA . SER A 1 4 ? -13.920 16.487 -1.731 1.00 0.00 7 SER A CA 3
ATOM 1256 C C . SER A 1 4 ? -12.520 16.868 -2.219 1.00 0.00 7 SER A C 3
ATOM 1257 O O . SER A 1 4 ? -12.034 17.971 -1.958 1.00 0.00 7 SER A O 3
ATOM 1265 N N . LEU A 1 5 ? -11.876 15.936 -2.928 1.00 0.00 8 LEU A N 3
ATOM 1266 C CA . LEU A 1 5 ? -10.526 16.147 -3.462 1.00 0.00 8 LEU A CA 3
ATOM 1267 C C . LEU A 1 5 ? -9.520 16.439 -2.342 1.00 0.00 8 LEU A C 3
ATOM 1268 O O . LEU A 1 5 ? -8.592 17.235 -2.509 1.00 0.00 8 LEU A O 3
ATOM 1284 N N . ASP A 1 6 ? -9.706 15.776 -1.207 1.00 0.00 9 ASP A N 3
ATOM 1285 C CA . ASP A 1 6 ? -8.831 15.943 -0.056 1.00 0.00 9 ASP A CA 3
ATOM 1286 C C . ASP A 1 6 ? -7.675 14.943 -0.104 1.00 0.00 9 ASP A C 3
ATOM 1287 O O . ASP A 1 6 ? -7.522 14.085 0.769 1.00 0.00 9 ASP A O 3
ATOM 1296 N N . VAL A 1 7 ? -6.868 15.068 -1.146 1.00 0.00 10 VAL A N 3
ATOM 1297 C CA . VAL A 1 7 ? -5.724 14.187 -1.347 1.00 0.00 10 VAL A CA 3
ATOM 1298 C C . VAL A 1 7 ? -4.398 14.958 -1.256 1.00 0.00 10 VAL A C 3
ATOM 1299 O O . VAL A 1 7 ? -3.884 15.458 -2.260 1.00 0.00 10 VAL A O 3
ATOM 1312 N N . PRO A 1 8 ? -3.829 15.067 -0.039 1.00 0.00 11 PRO A N 3
ATOM 1313 C CA . PRO A 1 8 ? -2.568 15.776 0.185 1.00 0.00 11 PRO A CA 3
ATOM 1314 C C . PRO A 1 8 ? -1.339 14.900 -0.073 1.00 0.00 11 PRO A C 3
ATOM 1315 O O . PRO A 1 8 ? -1.410 13.668 -0.006 1.00 0.00 11 PRO A O 3
ATOM 1326 N N . THR A 1 9 ? -0.205 15.543 -0.356 1.00 0.00 12 THR A N 3
ATOM 1327 C CA . THR A 1 9 ? 1.051 14.828 -0.614 1.00 0.00 12 THR A CA 3
ATOM 1328 C C . THR A 1 9 ? 1.369 13.852 0.519 1.00 0.00 12 THR A C 3
ATOM 1329 O O . THR A 1 9 ? 1.699 12.690 0.271 1.00 0.00 12 THR A O 3
ATOM 1340 N N . ASN A 1 10 ? 1.252 14.331 1.762 1.00 0.00 13 ASN A N 3
ATOM 1341 C CA . ASN A 1 10 ? 1.516 13.504 2.945 1.00 0.00 13 ASN A CA 3
ATOM 1342 C C . ASN A 1 10 ? 0.703 12.215 2.928 1.00 0.00 13 ASN A C 3
ATOM 1343 O O . ASN A 1 10 ? 1.117 11.198 3.481 1.00 0.00 13 ASN A O 3
ATOM 1354 N N . ILE A 1 11 ? -0.438 12.269 2.272 1.00 0.00 14 ILE A N 3
ATOM 1355 C CA . ILE A 1 11 ? -1.318 11.117 2.146 1.00 0.00 14 ILE A CA 3
ATOM 1356 C C . ILE A 1 11 ? -0.968 10.324 0.887 1.00 0.00 14 ILE A C 3
ATOM 1357 O O . ILE A 1 11 ? -0.845 9.099 0.931 1.00 0.00 14 ILE A O 3
ATOM 1373 N N . MET A 1 12 ? -0.788 11.036 -0.231 1.00 0.00 15 MET A N 3
ATOM 1374 C CA . MET A 1 12 ? -0.430 10.411 -1.497 1.00 0.00 15 MET A CA 3
ATOM 1375 C C . MET A 1 12 ? 0.848 9.587 -1.346 1.00 0.00 15 MET A C 3
ATOM 1376 O O . MET A 1 12 ? 0.885 8.409 -1.711 1.00 0.00 15 MET A O 3
ATOM 1390 N N . ASN A 1 13 ? 1.890 10.209 -0.781 1.00 0.00 16 ASN A N 3
ATOM 1391 C CA . ASN A 1 13 ? 3.163 9.527 -0.557 1.00 0.00 16 ASN A CA 3
ATOM 1392 C C . ASN A 1 13 ? 2.948 8.260 0.269 1.00 0.00 16 ASN A C 3
ATOM 1393 O O . ASN A 1 13 ? 3.523 7.208 -0.020 1.00 0.00 16 ASN A O 3
ATOM 1404 N N . LEU A 1 14 ? 2.093 8.368 1.287 1.00 0.00 17 LEU A N 3
ATOM 1405 C CA . LEU A 1 14 ? 1.772 7.232 2.146 1.00 0.00 17 LEU A CA 3
ATOM 1406 C C . LEU A 1 14 ? 0.964 6.198 1.369 1.00 0.00 17 LEU A C 3
ATOM 1407 O O . LEU A 1 14 ? 1.346 5.029 1.300 1.00 0.00 17 LEU A O 3
ATOM 1423 N N . LEU A 1 15 ? -0.145 6.638 0.769 1.00 0.00 18 LEU A N 3
ATOM 1424 C CA . LEU A 1 15 ? -0.996 5.749 -0.021 1.00 0.00 18 LEU A CA 3
ATOM 1425 C C . LEU A 1 15 ? -0.173 5.009 -1.071 1.00 0.00 18 LEU A C 3
ATOM 1426 O O . LEU A 1 15 ? -0.283 3.787 -1.210 1.00 0.00 18 LEU A O 3
ATOM 1442 N N . PHE A 1 16 ? 0.669 5.754 -1.788 1.00 0.00 19 PHE A N 3
ATOM 1443 C CA . PHE A 1 16 ? 1.536 5.172 -2.810 1.00 0.00 19 PHE A CA 3
ATOM 1444 C C . PHE A 1 16 ? 2.406 4.070 -2.211 1.00 0.00 19 PHE A C 3
ATOM 1445 O O . PHE A 1 16 ? 2.573 3.005 -2.807 1.00 0.00 19 PHE A O 3
ATOM 1462 N N . ASN A 1 17 ? 2.951 4.333 -1.022 1.00 0.00 20 ASN A N 3
ATOM 1463 C CA . ASN A 1 17 ? 3.798 3.361 -0.338 1.00 0.00 20 ASN A CA 3
ATOM 1464 C C . ASN A 1 17 ? 2.959 2.232 0.262 1.00 0.00 20 ASN A C 3
ATOM 1465 O O . ASN A 1 17 ? 3.296 1.056 0.107 1.00 0.00 20 ASN A O 3
ATOM 1476 N N . ILE A 1 18 ? 1.857 2.589 0.929 1.00 0.00 21 ILE A N 3
ATOM 1477 C CA . ILE A 1 18 ? 0.962 1.591 1.521 1.00 0.00 21 ILE A CA 3
ATOM 1478 C C . ILE A 1 18 ? 0.639 0.524 0.491 1.00 0.00 21 ILE A C 3
ATOM 1479 O O . ILE A 1 18 ? 0.988 -0.642 0.673 1.00 0.00 21 ILE A O 3
ATOM 1495 N N . ALA A 1 19 ? 0.015 0.933 -0.614 1.00 0.00 22 ALA A N 3
ATOM 1496 C CA . ALA A 1 19 ? -0.306 0.003 -1.690 1.00 0.00 22 ALA A CA 3
ATOM 1497 C C . ALA A 1 19 ? 0.955 -0.737 -2.135 1.00 0.00 22 ALA A C 3
ATOM 1498 O O . ALA A 1 19 ? 0.916 -1.941 -2.396 1.00 0.00 22 ALA A O 3
ATOM 1505 N N . LYS A 1 20 ? 2.075 -0.007 -2.193 1.00 0.00 23 LYS A N 3
ATOM 1506 C CA . LYS A 1 20 ? 3.365 -0.576 -2.581 1.00 0.00 23 LYS A CA 3
ATOM 1507 C C . LYS A 1 20 ? 3.748 -1.747 -1.680 1.00 0.00 23 LYS A C 3
ATOM 1508 O O . LYS A 1 20 ? 4.020 -2.852 -2.166 1.00 0.00 23 LYS A O 3
ATOM 1527 N N . ALA A 1 21 ? 3.776 -1.504 -0.373 1.00 0.00 24 ALA A N 3
ATOM 1528 C CA . ALA A 1 21 ? 4.129 -2.540 0.592 1.00 0.00 24 ALA A CA 3
ATOM 1529 C C . ALA A 1 21 ? 2.986 -3.536 0.778 1.00 0.00 24 ALA A C 3
ATOM 1530 O O . ALA A 1 21 ? 3.225 -4.734 0.933 1.00 0.00 24 ALA A O 3
ATOM 1537 N N . LYS A 1 22 ? 1.745 -3.040 0.742 1.00 0.00 25 LYS A N 3
ATOM 1538 C CA . LYS A 1 22 ? 0.576 -3.893 0.892 1.00 0.00 25 LYS A CA 3
ATOM 1539 C C . LYS A 1 22 ? 0.600 -4.993 -0.162 1.00 0.00 25 LYS A C 3
ATOM 1540 O O . LYS A 1 22 ? 0.388 -6.166 0.151 1.00 0.00 25 LYS A O 3
ATOM 1559 N N . ASN A 1 23 ? 0.897 -4.614 -1.407 1.00 0.00 26 ASN A N 3
ATOM 1560 C CA . ASN A 1 23 ? 0.985 -5.597 -2.486 1.00 0.00 26 ASN A CA 3
ATOM 1561 C C . ASN A 1 23 ? 2.289 -6.393 -2.369 1.00 0.00 26 ASN A C 3
ATOM 1562 O O . ASN A 1 23 ? 2.294 -7.614 -2.518 1.00 0.00 26 ASN A O 3
ATOM 1573 N N . LEU A 1 24 ? 3.385 -5.691 -2.069 1.00 0.00 27 LEU A N 3
ATOM 1574 C CA . LEU A 1 24 ? 4.694 -6.325 -1.903 1.00 0.00 27 LEU A CA 3
ATOM 1575 C C . LEU A 1 24 ? 4.654 -7.411 -0.833 1.00 0.00 27 LEU A C 3
ATOM 1576 O O . LEU A 1 24 ? 5.046 -8.551 -1.073 1.00 0.00 27 LEU A O 3
ATOM 1592 N N . ARG A 1 25 ? 4.171 -7.042 0.337 1.00 0.00 28 ARG A N 3
ATOM 1593 C CA . ARG A 1 25 ? 4.062 -7.970 1.466 1.00 0.00 28 ARG A CA 3
ATOM 1594 C C . ARG A 1 25 ? 3.046 -9.076 1.179 1.00 0.00 28 ARG A C 3
ATOM 1595 O O . ARG A 1 25 ? 3.259 -10.230 1.550 1.00 0.00 28 ARG A O 3
ATOM 1616 N N . ALA A 1 26 ? 1.952 -8.724 0.505 1.00 0.00 29 ALA A N 3
ATOM 1617 C CA . ALA A 1 26 ? 0.923 -9.697 0.167 1.00 0.00 29 ALA A CA 3
ATOM 1618 C C . ALA A 1 26 ? 1.427 -10.667 -0.893 1.00 0.00 29 ALA A C 3
ATOM 1619 O O . ALA A 1 26 ? 1.194 -11.866 -0.818 1.00 0.00 29 ALA A O 3
ATOM 1626 N N . GLN A 1 27 ? 2.126 -10.149 -1.887 1.00 0.00 30 GLN A N 3
ATOM 1627 C CA . GLN A 1 27 ? 2.643 -11.007 -2.946 1.00 0.00 30 GLN A CA 3
ATOM 1628 C C . GLN A 1 27 ? 3.904 -11.762 -2.512 1.00 0.00 30 GLN A C 3
ATOM 1629 O O . GLN A 1 27 ? 4.280 -12.763 -3.120 1.00 0.00 30 GLN A O 3
ATOM 1643 N N . ALA A 1 28 ? 4.545 -11.294 -1.457 1.00 0.00 31 ALA A N 3
ATOM 1644 C CA . ALA A 1 28 ? 5.747 -11.946 -0.952 1.00 0.00 31 ALA A CA 3
ATOM 1645 C C . ALA A 1 28 ? 5.429 -12.873 0.219 1.00 0.00 31 ALA A C 3
ATOM 1646 O O . ALA A 1 28 ? 5.858 -14.028 0.239 1.00 0.00 31 ALA A O 3
ATOM 1653 N N . ALA A 1 29 ? 4.678 -12.363 1.194 1.00 0.00 32 ALA A N 3
ATOM 1654 C CA . ALA A 1 29 ? 4.311 -13.148 2.369 1.00 0.00 32 ALA A CA 3
ATOM 1655 C C . ALA A 1 29 ? 2.904 -13.758 2.264 1.00 0.00 32 ALA A C 3
ATOM 1656 O O . ALA A 1 29 ? 2.489 -14.501 3.156 1.00 0.00 32 ALA A O 3
ATOM 1663 N N . ALA A 1 30 ? 2.160 -13.449 1.195 1.00 0.00 33 ALA A N 3
ATOM 1664 C CA . ALA A 1 30 ? 0.805 -13.989 1.045 1.00 0.00 33 ALA A CA 3
ATOM 1665 C C . ALA A 1 30 ? 0.592 -14.744 -0.273 1.00 0.00 33 ALA A C 3
ATOM 1666 O O . ALA A 1 30 ? -0.470 -15.334 -0.481 1.00 0.00 33 ALA A O 3
ATOM 1673 N N . ASN A 1 31 ? 1.581 -14.728 -1.162 1.00 0.00 34 ASN A N 3
ATOM 1674 C CA . ASN A 1 31 ? 1.463 -15.408 -2.441 1.00 0.00 34 ASN A CA 3
ATOM 1675 C C . ASN A 1 31 ? 1.880 -16.878 -2.348 1.00 0.00 34 ASN A C 3
ATOM 1676 O O . ASN A 1 31 ? 1.060 -17.776 -2.549 1.00 0.00 34 ASN A O 3
ATOM 1687 N N . ALA A 1 32 ? 3.157 -17.117 -2.058 1.00 0.00 35 ALA A N 3
ATOM 1688 C CA . ALA A 1 32 ? 3.680 -18.480 -1.962 1.00 0.00 35 ALA A CA 3
ATOM 1689 C C . ALA A 1 32 ? 3.465 -19.109 -0.574 1.00 0.00 35 ALA A C 3
ATOM 1690 O O . ALA A 1 32 ? 3.936 -20.217 -0.318 1.00 0.00 35 ALA A O 3
ATOM 1697 N N . HIS A 1 33 ? 2.756 -18.410 0.316 1.00 0.00 36 HIS A N 3
ATOM 1698 C CA . HIS A 1 33 ? 2.498 -18.924 1.662 1.00 0.00 36 HIS A CA 3
ATOM 1699 C C . HIS A 1 33 ? 1.027 -19.335 1.830 1.00 0.00 36 HIS A C 3
ATOM 1700 O O . HIS A 1 33 ? 0.732 -20.509 2.052 1.00 0.00 36 HIS A O 3
ATOM 1715 N N . LEU A 1 34 ? 0.110 -18.367 1.727 1.00 0.00 37 LEU A N 3
ATOM 1716 C CA . LEU A 1 34 ? -1.325 -18.647 1.877 1.00 0.00 37 LEU A CA 3
ATOM 1717 C C . LEU A 1 34 ? -1.787 -19.758 0.935 1.00 0.00 37 LEU A C 3
ATOM 1718 O O . LEU A 1 34 ? -2.710 -20.516 1.251 1.00 0.00 37 LEU A O 3
ATOM 1734 N N . MET A 1 35 ? -1.124 -19.854 -0.210 1.00 0.00 38 MET A N 3
ATOM 1735 C CA . MET A 1 35 ? -1.437 -20.876 -1.212 1.00 0.00 38 MET A CA 3
ATOM 1736 C C . MET A 1 35 ? -1.307 -22.291 -0.642 1.00 0.00 38 MET A C 3
ATOM 1737 O O . MET A 1 35 ? -1.909 -23.234 -1.156 1.00 0.00 38 MET A O 3
ATOM 1751 N N . ALA A 1 36 ? -0.530 -22.424 0.426 1.00 0.00 39 ALA A N 3
ATOM 1752 C CA . ALA A 1 36 ? -0.323 -23.715 1.083 1.00 0.00 39 ALA A CA 3
ATOM 1753 C C . ALA A 1 36 ? -1.241 -23.885 2.305 1.00 0.00 39 ALA A C 3
ATOM 1754 O O . ALA A 1 36 ? -1.048 -24.797 3.111 1.00 0.00 39 ALA A O 3
ATOM 1761 N N . GLN A 1 37 ? -2.238 -23.005 2.437 1.00 0.00 40 GLN A N 3
ATOM 1762 C CA . GLN A 1 37 ? -3.175 -23.060 3.556 1.00 0.00 40 GLN A CA 3
ATOM 1763 C C . GLN A 1 37 ? -4.620 -22.916 3.072 1.00 0.00 40 GLN A C 3
ATOM 1764 O O . GLN A 1 37 ? -5.462 -23.767 3.366 1.00 0.00 40 GLN A O 3
ATOM 1778 N N . ILE A 1 38 ? -4.887 -21.833 2.331 1.00 0.00 41 ILE A N 3
ATOM 1779 C CA . ILE A 1 38 ? -6.222 -21.548 1.792 1.00 0.00 41 ILE A CA 3
ATOM 1780 C C . ILE A 1 38 ? -7.147 -20.963 2.865 1.00 0.00 41 ILE A C 3
ATOM 1781 O O . ILE A 1 38 ? -7.207 -21.530 3.980 1.00 0.00 41 ILE A O 3
ATOM 1798 N N . PHE A 1 1 ? -17.784 12.075 7.095 1.00 0.00 4 PHE A N 4
ATOM 1799 C CA . PHE A 1 1 ? -17.596 13.319 6.288 1.00 0.00 4 PHE A CA 4
ATOM 1800 C C . PHE A 1 1 ? -16.535 13.119 5.203 1.00 0.00 4 PHE A C 4
ATOM 1801 O O . PHE A 1 1 ? -15.700 12.224 5.313 1.00 0.00 4 PHE A O 4
ATOM 1820 N N . THR A 1 2 ? -16.583 13.961 4.162 1.00 0.00 5 THR A N 4
ATOM 1821 C CA . THR A 1 2 ? -15.632 13.892 3.042 1.00 0.00 5 THR A CA 4
ATOM 1822 C C . THR A 1 2 ? -15.922 12.691 2.136 1.00 0.00 5 THR A C 4
ATOM 1823 O O . THR A 1 2 ? -16.183 11.586 2.612 1.00 0.00 5 THR A O 4
ATOM 1834 N N . LEU A 1 3 ? -15.884 12.921 0.825 1.00 0.00 6 LEU A N 4
ATOM 1835 C CA . LEU A 1 3 ? -16.152 11.864 -0.149 1.00 0.00 6 LEU A CA 4
ATOM 1836 C C . LEU A 1 3 ? -14.884 11.474 -0.920 1.00 0.00 6 LEU A C 4
ATOM 1837 O O . LEU A 1 3 ? -14.883 11.428 -2.152 1.00 0.00 6 LEU A O 4
ATOM 1853 N N . SER A 1 4 ? -13.807 11.186 -0.184 1.00 0.00 7 SER A N 4
ATOM 1854 C CA . SER A 1 4 ? -12.532 10.791 -0.794 1.00 0.00 7 SER A CA 4
ATOM 1855 C C . SER A 1 4 ? -12.008 11.880 -1.737 1.00 0.00 7 SER A C 4
ATOM 1856 O O . SER A 1 4 ? -11.612 11.601 -2.872 1.00 0.00 7 SER A O 4
ATOM 1864 N N . LEU A 1 5 ? -12.011 13.123 -1.257 1.00 0.00 8 LEU A N 4
ATOM 1865 C CA . LEU A 1 5 ? -11.544 14.258 -2.054 1.00 0.00 8 LEU A CA 4
ATOM 1866 C C . LEU A 1 5 ? -10.397 15.001 -1.361 1.00 0.00 8 LEU A C 4
ATOM 1867 O O . LEU A 1 5 ? -10.475 16.209 -1.125 1.00 0.00 8 LEU A O 4
ATOM 1883 N N . ASP A 1 6 ? -9.326 14.271 -1.050 1.00 0.00 9 ASP A N 4
ATOM 1884 C CA . ASP A 1 6 ? -8.155 14.854 -0.399 1.00 0.00 9 ASP A CA 4
ATOM 1885 C C . ASP A 1 6 ? -6.925 13.963 -0.580 1.00 0.00 9 ASP A C 4
ATOM 1886 O O . ASP A 1 6 ? -6.702 13.014 0.176 1.00 0.00 9 ASP A O 4
ATOM 1895 N N . VAL A 1 7 ? -6.132 14.282 -1.594 1.00 0.00 10 VAL A N 4
ATOM 1896 C CA . VAL A 1 7 ? -4.919 13.528 -1.891 1.00 0.00 10 VAL A CA 4
ATOM 1897 C C . VAL A 1 7 ? -3.690 14.447 -1.893 1.00 0.00 10 VAL A C 4
ATOM 1898 O O . VAL A 1 7 ? -3.019 14.613 -2.914 1.00 0.00 10 VAL A O 4
ATOM 1911 N N . PRO A 1 8 ? -3.381 15.065 -0.734 1.00 0.00 11 PRO A N 4
ATOM 1912 C CA . PRO A 1 8 ? -2.231 15.971 -0.602 1.00 0.00 11 PRO A CA 4
ATOM 1913 C C . PRO A 1 8 ? -0.895 15.235 -0.697 1.00 0.00 11 PRO A C 4
ATOM 1914 O O . PRO A 1 8 ? -0.844 14.007 -0.608 1.00 0.00 11 PRO A O 4
ATOM 1925 N N . THR A 1 9 ? 0.186 15.994 -0.872 1.00 0.00 12 THR A N 4
ATOM 1926 C CA . THR A 1 9 ? 1.531 15.421 -0.981 1.00 0.00 12 THR A CA 4
ATOM 1927 C C . THR A 1 9 ? 1.791 14.397 0.121 1.00 0.00 12 THR A C 4
ATOM 1928 O O . THR A 1 9 ? 2.254 13.286 -0.152 1.00 0.00 12 THR A O 4
ATOM 1939 N N . ASN A 1 10 ? 1.486 14.775 1.363 1.00 0.00 13 ASN A N 4
ATOM 1940 C CA . ASN A 1 10 ? 1.682 13.888 2.510 1.00 0.00 13 ASN A CA 4
ATOM 1941 C C . ASN A 1 10 ? 0.924 12.588 2.323 1.00 0.00 13 ASN A C 4
ATOM 1942 O O . ASN A 1 10 ? 1.489 11.496 2.393 1.00 0.00 13 ASN A O 4
ATOM 1953 N N . ILE A 1 11 ? -0.353 12.731 2.065 1.00 0.00 14 ILE A N 4
ATOM 1954 C CA . ILE A 1 11 ? -1.238 11.599 1.837 1.00 0.00 14 ILE A CA 4
ATOM 1955 C C . ILE A 1 11 ? -0.798 10.809 0.604 1.00 0.00 14 ILE A C 4
ATOM 1956 O O . ILE A 1 11 ? -0.684 9.585 0.658 1.00 0.00 14 ILE A O 4
ATOM 1972 N N . MET A 1 12 ? -0.532 11.517 -0.498 1.00 0.00 15 MET A N 4
ATOM 1973 C CA . MET A 1 12 ? -0.084 10.882 -1.729 1.00 0.00 15 MET A CA 4
ATOM 1974 C C . MET A 1 12 ? 1.138 10.009 -1.459 1.00 0.00 15 MET A C 4
ATOM 1975 O O . MET A 1 12 ? 1.150 8.822 -1.793 1.00 0.00 15 MET A O 4
ATOM 1989 N N . ASN A 1 13 ? 2.157 10.602 -0.829 1.00 0.00 16 ASN A N 4
ATOM 1990 C CA . ASN A 1 13 ? 3.378 9.877 -0.488 1.00 0.00 16 ASN A CA 4
ATOM 1991 C C . ASN A 1 13 ? 3.055 8.666 0.386 1.00 0.00 16 ASN A C 4
ATOM 1992 O O . ASN A 1 13 ? 3.531 7.557 0.133 1.00 0.00 16 ASN A O 4
ATOM 2003 N N . LEU A 1 14 ? 2.226 8.889 1.403 1.00 0.00 17 LEU A N 4
ATOM 2004 C CA . LEU A 1 14 ? 1.817 7.819 2.311 1.00 0.00 17 LEU A CA 4
ATOM 2005 C C . LEU A 1 14 ? 1.018 6.753 1.566 1.00 0.00 17 LEU A C 4
ATOM 2006 O O . LEU A 1 14 ? 1.339 5.567 1.639 1.00 0.00 17 LEU A O 4
ATOM 2022 N N . LEU A 1 15 ? -0.013 7.178 0.833 1.00 0.00 18 LEU A N 4
ATOM 2023 C CA . LEU A 1 15 ? -0.837 6.247 0.064 1.00 0.00 18 LEU A CA 4
ATOM 2024 C C . LEU A 1 15 ? 0.029 5.439 -0.894 1.00 0.00 18 LEU A C 4
ATOM 2025 O O . LEU A 1 15 ? -0.086 4.210 -0.963 1.00 0.00 18 LEU A O 4
ATOM 2041 N N . PHE A 1 16 ? 0.915 6.132 -1.612 1.00 0.00 19 PHE A N 4
ATOM 2042 C CA . PHE A 1 16 ? 1.827 5.481 -2.546 1.00 0.00 19 PHE A CA 4
ATOM 2043 C C . PHE A 1 16 ? 2.647 4.410 -1.828 1.00 0.00 19 PHE A C 4
ATOM 2044 O O . PHE A 1 16 ? 2.807 3.298 -2.334 1.00 0.00 19 PHE A O 4
ATOM 2061 N N . ASN A 1 17 ? 3.144 4.746 -0.633 1.00 0.00 20 ASN A N 4
ATOM 2062 C CA . ASN A 1 17 ? 3.925 3.814 0.164 1.00 0.00 20 ASN A CA 4
ATOM 2063 C C . ASN A 1 17 ? 3.042 2.678 0.668 1.00 0.00 20 ASN A C 4
ATOM 2064 O O . ASN A 1 17 ? 3.418 1.506 0.583 1.00 0.00 20 ASN A O 4
ATOM 2075 N N . ILE A 1 18 ? 1.858 3.031 1.174 1.00 0.00 21 ILE A N 4
ATOM 2076 C CA . ILE A 1 18 ? 0.911 2.034 1.669 1.00 0.00 21 ILE A CA 4
ATOM 2077 C C . ILE A 1 18 ? 0.619 1.017 0.575 1.00 0.00 21 ILE A C 4
ATOM 2078 O O . ILE A 1 18 ? 0.892 -0.170 0.742 1.00 0.00 21 ILE A O 4
ATOM 2094 N N . ALA A 1 19 ? 0.102 1.492 -0.560 1.00 0.00 22 ALA A N 4
ATOM 2095 C CA . ALA A 1 19 ? -0.184 0.611 -1.692 1.00 0.00 22 ALA A CA 4
ATOM 2096 C C . ALA A 1 19 ? 1.061 -0.196 -2.070 1.00 0.00 22 ALA A C 4
ATOM 2097 O O . ALA A 1 19 ? 0.967 -1.365 -2.455 1.00 0.00 22 ALA A O 4
ATOM 2104 N N . LYS A 1 20 ? 2.230 0.436 -1.939 1.00 0.00 23 LYS A N 4
ATOM 2105 C CA . LYS A 1 20 ? 3.501 -0.211 -2.247 1.00 0.00 23 LYS A CA 4
ATOM 2106 C C . LYS A 1 20 ? 3.787 -1.355 -1.274 1.00 0.00 23 LYS A C 4
ATOM 2107 O O . LYS A 1 20 ? 4.075 -2.475 -1.691 1.00 0.00 23 LYS A O 4
ATOM 2126 N N . ALA A 1 21 ? 3.709 -1.070 0.023 1.00 0.00 24 ALA A N 4
ATOM 2127 C CA . ALA A 1 21 ? 3.966 -2.084 1.043 1.00 0.00 24 ALA A CA 4
ATOM 2128 C C . ALA A 1 21 ? 2.798 -3.067 1.177 1.00 0.00 24 ALA A C 4
ATOM 2129 O O . ALA A 1 21 ? 3.009 -4.261 1.415 1.00 0.00 24 ALA A O 4
ATOM 2136 N N . LYS A 1 22 ? 1.571 -2.567 1.016 1.00 0.00 25 LYS A N 4
ATOM 2137 C CA . LYS A 1 22 ? 0.378 -3.398 1.119 1.00 0.00 25 LYS A CA 4
ATOM 2138 C C . LYS A 1 22 ? 0.366 -4.469 0.035 1.00 0.00 25 LYS A C 4
ATOM 2139 O O . LYS A 1 22 ? 0.092 -5.639 0.315 1.00 0.00 25 LYS A O 4
ATOM 2158 N N . ASN A 1 23 ? 0.682 -4.074 -1.199 1.00 0.00 26 ASN A N 4
ATOM 2159 C CA . ASN A 1 23 ? 0.716 -5.030 -2.305 1.00 0.00 26 ASN A CA 4
ATOM 2160 C C . ASN A 1 23 ? 1.891 -5.996 -2.136 1.00 0.00 26 ASN A C 4
ATOM 2161 O O . ASN A 1 23 ? 1.738 -7.203 -2.330 1.00 0.00 26 ASN A O 4
ATOM 2172 N N . LEU A 1 24 ? 3.053 -5.465 -1.743 1.00 0.00 27 LEU A N 4
ATOM 2173 C CA . LEU A 1 24 ? 4.242 -6.290 -1.523 1.00 0.00 27 LEU A CA 4
ATOM 2174 C C . LEU A 1 24 ? 3.950 -7.404 -0.529 1.00 0.00 27 LEU A C 4
ATOM 2175 O O . LEU A 1 24 ? 4.139 -8.586 -0.816 1.00 0.00 27 LEU A O 4
ATOM 2191 N N . ARG A 1 25 ? 3.481 -7.002 0.635 1.00 0.00 28 ARG A N 4
ATOM 2192 C CA . ARG A 1 25 ? 3.139 -7.932 1.712 1.00 0.00 28 ARG A CA 4
ATOM 2193 C C . ARG A 1 25 ? 2.055 -8.915 1.285 1.00 0.00 28 ARG A C 4
ATOM 2194 O O . ARG A 1 25 ? 2.156 -10.105 1.569 1.00 0.00 28 ARG A O 4
ATOM 2215 N N . ALA A 1 26 ? 1.030 -8.425 0.590 1.00 0.00 29 ALA A N 4
ATOM 2216 C CA . ALA A 1 26 ? -0.048 -9.290 0.126 1.00 0.00 29 ALA A CA 4
ATOM 2217 C C . ALA A 1 26 ? 0.484 -10.277 -0.905 1.00 0.00 29 ALA A C 4
ATOM 2218 O O . ALA A 1 26 ? 0.197 -11.472 -0.846 1.00 0.00 29 ALA A O 4
ATOM 2225 N N . GLN A 1 27 ? 1.275 -9.761 -1.839 1.00 0.00 30 GLN A N 4
ATOM 2226 C CA . GLN A 1 27 ? 1.867 -10.584 -2.888 1.00 0.00 30 GLN A CA 4
ATOM 2227 C C . GLN A 1 27 ? 2.895 -11.559 -2.330 1.00 0.00 30 GLN A C 4
ATOM 2228 O O . GLN A 1 27 ? 2.969 -12.711 -2.759 1.00 0.00 30 GLN A O 4
ATOM 2242 N N . ALA A 1 28 ? 3.664 -11.098 -1.367 1.00 0.00 31 ALA A N 4
ATOM 2243 C CA . ALA A 1 28 ? 4.680 -11.928 -0.732 1.00 0.00 31 ALA A CA 4
ATOM 2244 C C . ALA A 1 28 ? 4.029 -12.923 0.219 1.00 0.00 31 ALA A C 4
ATOM 2245 O O . ALA A 1 28 ? 4.261 -14.131 0.124 1.00 0.00 31 ALA A O 4
ATOM 2252 N N . ALA A 1 29 ? 3.198 -12.406 1.124 1.00 0.00 32 ALA A N 4
ATOM 2253 C CA . ALA A 1 29 ? 2.495 -13.253 2.091 1.00 0.00 32 ALA A CA 4
ATOM 2254 C C . ALA A 1 29 ? 1.600 -14.283 1.397 1.00 0.00 32 ALA A C 4
ATOM 2255 O O . ALA A 1 29 ? 1.545 -15.438 1.817 1.00 0.00 32 ALA A O 4
ATOM 2262 N N . ALA A 1 30 ? 0.898 -13.866 0.338 1.00 0.00 33 ALA A N 4
ATOM 2263 C CA . ALA A 1 30 ? 0.014 -14.774 -0.394 1.00 0.00 33 ALA A CA 4
ATOM 2264 C C . ALA A 1 30 ? 0.800 -15.800 -1.197 1.00 0.00 33 ALA A C 4
ATOM 2265 O O . ALA A 1 30 ? 0.478 -16.989 -1.195 1.00 0.00 33 ALA A O 4
ATOM 2272 N N . ASN A 1 31 ? 1.828 -15.326 -1.874 1.00 0.00 34 ASN A N 4
ATOM 2273 C CA . ASN A 1 31 ? 2.681 -16.182 -2.691 1.00 0.00 34 ASN A CA 4
ATOM 2274 C C . ASN A 1 31 ? 3.509 -17.137 -1.822 1.00 0.00 34 ASN A C 4
ATOM 2275 O O . ASN A 1 31 ? 3.576 -18.333 -2.102 1.00 0.00 34 ASN A O 4
ATOM 2286 N N . ALA A 1 32 ? 4.135 -16.608 -0.769 1.00 0.00 35 ALA A N 4
ATOM 2287 C CA . ALA A 1 32 ? 4.956 -17.427 0.128 1.00 0.00 35 ALA A CA 4
ATOM 2288 C C . ALA A 1 32 ? 4.126 -18.083 1.242 1.00 0.00 35 ALA A C 4
ATOM 2289 O O . ALA A 1 32 ? 4.576 -18.186 2.385 1.00 0.00 35 ALA A O 4
ATOM 2296 N N . HIS A 1 33 ? 2.919 -18.535 0.902 1.00 0.00 36 HIS A N 4
ATOM 2297 C CA . HIS A 1 33 ? 2.039 -19.188 1.871 1.00 0.00 36 HIS A CA 4
ATOM 2298 C C . HIS A 1 33 ? 1.852 -20.669 1.531 1.00 0.00 36 HIS A C 4
ATOM 2299 O O . HIS A 1 33 ? 2.124 -21.544 2.356 1.00 0.00 36 HIS A O 4
ATOM 2314 N N . LEU A 1 34 ? 1.381 -20.940 0.314 1.00 0.00 37 LEU A N 4
ATOM 2315 C CA . LEU A 1 34 ? 1.149 -22.316 -0.135 1.00 0.00 37 LEU A CA 4
ATOM 2316 C C . LEU A 1 34 ? 2.134 -22.741 -1.224 1.00 0.00 37 LEU A C 4
ATOM 2317 O O . LEU A 1 34 ? 2.532 -23.906 -1.292 1.00 0.00 37 LEU A O 4
ATOM 2333 N N . MET A 1 35 ? 2.519 -21.789 -2.063 1.00 0.00 38 MET A N 4
ATOM 2334 C CA . MET A 1 35 ? 3.460 -22.042 -3.166 1.00 0.00 38 MET A CA 4
ATOM 2335 C C . MET A 1 35 ? 4.748 -22.707 -2.682 1.00 0.00 38 MET A C 4
ATOM 2336 O O . MET A 1 35 ? 5.364 -23.493 -3.401 1.00 0.00 38 MET A O 4
ATOM 2350 N N . ALA A 1 36 ? 5.135 -22.389 -1.459 1.00 0.00 39 ALA A N 4
ATOM 2351 C CA . ALA A 1 36 ? 6.339 -22.954 -0.853 1.00 0.00 39 ALA A CA 4
ATOM 2352 C C . ALA A 1 36 ? 5.988 -23.968 0.245 1.00 0.00 39 ALA A C 4
ATOM 2353 O O . ALA A 1 36 ? 6.780 -24.205 1.159 1.00 0.00 39 ALA A O 4
ATOM 2360 N N . GLN A 1 37 ? 4.796 -24.561 0.149 1.00 0.00 40 GLN A N 4
ATOM 2361 C CA . GLN A 1 37 ? 4.337 -25.540 1.128 1.00 0.00 40 GLN A CA 4
ATOM 2362 C C . GLN A 1 37 ? 3.953 -26.863 0.457 1.00 0.00 40 GLN A C 4
ATOM 2363 O O . GLN A 1 37 ? 4.434 -27.927 0.851 1.00 0.00 40 GLN A O 4
ATOM 2377 N N . ILE A 1 38 ? 3.085 -26.786 -0.552 1.00 0.00 41 ILE A N 4
ATOM 2378 C CA . ILE A 1 38 ? 2.635 -27.974 -1.277 1.00 0.00 41 ILE A CA 4
ATOM 2379 C C . ILE A 1 38 ? 2.630 -27.728 -2.787 1.00 0.00 41 ILE A C 4
ATOM 2380 O O . ILE A 1 38 ? 2.123 -26.668 -3.216 1.00 0.00 41 ILE A O 4
ATOM 2397 N N . PHE A 1 1 ? -4.989 20.467 8.220 1.00 0.00 4 PHE A N 5
ATOM 2398 C CA . PHE A 1 1 ? -4.366 20.196 6.889 1.00 0.00 4 PHE A CA 5
ATOM 2399 C C . PHE A 1 1 ? -5.199 19.196 6.083 1.00 0.00 4 PHE A C 5
ATOM 2400 O O . PHE A 1 1 ? -5.898 18.366 6.662 1.00 0.00 4 PHE A O 5
ATOM 2419 N N . THR A 1 2 ? -5.114 19.291 4.750 1.00 0.00 5 THR A N 5
ATOM 2420 C CA . THR A 1 2 ? -5.857 18.401 3.843 1.00 0.00 5 THR A CA 5
ATOM 2421 C C . THR A 1 2 ? -7.349 18.746 3.816 1.00 0.00 5 THR A C 5
ATOM 2422 O O . THR A 1 2 ? -7.984 18.892 4.861 1.00 0.00 5 THR A O 5
ATOM 2433 N N . LEU A 1 3 ? -7.902 18.877 2.610 1.00 0.00 6 LEU A N 5
ATOM 2434 C CA . LEU A 1 3 ? -9.318 19.203 2.442 1.00 0.00 6 LEU A CA 5
ATOM 2435 C C . LEU A 1 3 ? -9.998 18.234 1.471 1.00 0.00 6 LEU A C 5
ATOM 2436 O O . LEU A 1 3 ? -9.451 17.917 0.412 1.00 0.00 6 LEU A O 5
ATOM 2452 N N . SER A 1 4 ? -11.188 17.756 1.850 1.00 0.00 7 SER A N 5
ATOM 2453 C CA . SER A 1 4 ? -11.961 16.812 1.026 1.00 0.00 7 SER A CA 5
ATOM 2454 C C . SER A 1 4 ? -11.117 15.610 0.582 1.00 0.00 7 SER A C 5
ATOM 2455 O O . SER A 1 4 ? -11.449 14.944 -0.397 1.00 0.00 7 SER A O 5
ATOM 2463 N N . LEU A 1 5 ? -10.027 15.340 1.309 1.00 0.00 8 LEU A N 5
ATOM 2464 C CA . LEU A 1 5 ? -9.132 14.2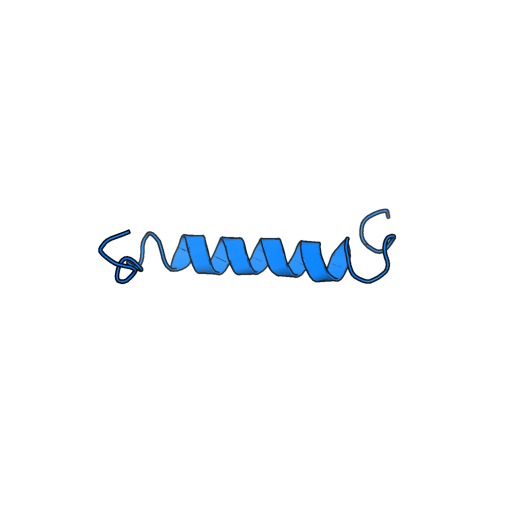24 0.986 1.00 0.00 8 LEU A CA 5
ATOM 2465 C C . LEU A 1 5 ? -8.804 14.184 -0.515 1.00 0.00 8 LEU A C 5
ATOM 2466 O O . LEU A 1 5 ? -8.718 13.111 -1.118 1.00 0.00 8 LEU A O 5
ATOM 2482 N N . ASP A 1 6 ? -8.618 15.364 -1.108 1.00 0.00 9 ASP A N 5
ATOM 2483 C CA . ASP A 1 6 ? -8.308 15.489 -2.532 1.00 0.00 9 ASP A CA 5
ATOM 2484 C C . ASP A 1 6 ? -6.886 15.001 -2.851 1.00 0.00 9 ASP A C 5
ATOM 2485 O O . ASP A 1 6 ? -6.076 15.737 -3.421 1.00 0.00 9 ASP A O 5
ATOM 2494 N N . VAL A 1 7 ? -6.607 13.750 -2.479 1.00 0.00 10 VAL A N 5
ATOM 2495 C CA . VAL A 1 7 ? -5.302 13.109 -2.708 1.00 0.00 10 VAL A CA 5
ATOM 2496 C C . VAL A 1 7 ? -4.129 14.100 -2.595 1.00 0.00 10 VAL A C 5
ATOM 2497 O O . VAL A 1 7 ? -3.361 14.299 -3.542 1.00 0.00 10 VAL A O 5
ATOM 2510 N N . PRO A 1 8 ? -3.967 14.729 -1.414 1.00 0.00 11 PRO A N 5
ATOM 2511 C CA . PRO A 1 8 ? -2.886 15.693 -1.175 1.00 0.00 11 PRO A CA 5
ATOM 2512 C C . PRO A 1 8 ? -1.510 15.030 -1.107 1.00 0.00 11 PRO A C 5
ATOM 2513 O O . PRO A 1 8 ? -1.397 13.805 -0.989 1.00 0.00 11 PRO A O 5
ATOM 2524 N N . THR A 1 9 ? -0.464 15.849 -1.170 1.00 0.00 12 THR A N 5
ATOM 2525 C CA . THR A 1 9 ? 0.915 15.360 -1.111 1.00 0.00 12 THR A CA 5
ATOM 2526 C C . THR A 1 9 ? 1.144 14.471 0.112 1.00 0.00 12 THR A C 5
ATOM 2527 O O . THR A 1 9 ? 1.827 13.454 0.021 1.00 0.00 12 THR A O 5
ATOM 2538 N N . ASN A 1 10 ? 0.563 14.864 1.251 1.00 0.00 13 ASN A N 5
ATOM 2539 C CA . ASN A 1 10 ? 0.699 14.101 2.499 1.00 0.00 13 ASN A CA 5
ATOM 2540 C C . ASN A 1 10 ? -0.092 12.791 2.462 1.00 0.00 13 ASN A C 5
ATOM 2541 O O . ASN A 1 10 ? 0.079 11.928 3.323 1.00 0.00 13 ASN A O 5
ATOM 2552 N N . ILE A 1 11 ? -0.947 12.650 1.460 1.00 0.00 14 ILE A N 5
ATOM 2553 C CA . ILE A 1 11 ? -1.754 11.454 1.293 1.00 0.00 14 ILE A CA 5
ATOM 2554 C C . ILE A 1 11 ? -1.204 10.604 0.152 1.00 0.00 14 ILE A C 5
ATOM 2555 O O . ILE A 1 11 ? -1.029 9.394 0.301 1.00 0.00 14 ILE A O 5
ATOM 2571 N N . MET A 1 12 ? -0.919 11.248 -0.981 1.00 0.00 15 MET A N 5
ATOM 2572 C CA . MET A 1 12 ? -0.373 10.560 -2.141 1.00 0.00 15 MET A CA 5
ATOM 2573 C C . MET A 1 12 ? 0.859 9.745 -1.753 1.00 0.00 15 MET A C 5
ATOM 2574 O O . MET A 1 12 ? 0.943 8.554 -2.058 1.00 0.00 15 MET A O 5
ATOM 2588 N N . ASN A 1 13 ? 1.805 10.387 -1.060 1.00 0.00 16 ASN A N 5
ATOM 2589 C CA . ASN A 1 13 ? 3.021 9.710 -0.617 1.00 0.00 16 ASN A CA 5
ATOM 2590 C C . ASN A 1 13 ? 2.691 8.555 0.330 1.00 0.00 16 ASN A C 5
ATOM 2591 O O . ASN A 1 13 ? 3.184 7.440 0.156 1.00 0.00 16 ASN A O 5
ATOM 2602 N N . LEU A 1 14 ? 1.841 8.827 1.318 1.00 0.00 17 LEU A N 5
ATOM 2603 C CA . LEU A 1 14 ? 1.432 7.809 2.280 1.00 0.00 17 LEU A CA 5
ATOM 2604 C C . LEU A 1 14 ? 0.685 6.681 1.570 1.00 0.00 17 LEU A C 5
ATOM 2605 O O . LEU A 1 14 ? 0.960 5.504 1.805 1.00 0.00 17 LEU A O 5
ATOM 2621 N N . LEU A 1 15 ? -0.237 7.046 0.679 1.00 0.00 18 LEU A N 5
ATOM 2622 C CA . LEU A 1 15 ? -0.993 6.057 -0.082 1.00 0.00 18 LEU A CA 5
ATOM 2623 C C . LEU A 1 15 ? -0.048 5.225 -0.945 1.00 0.00 18 LEU A C 5
ATOM 2624 O O . LEU A 1 15 ? -0.093 3.992 -0.920 1.00 0.00 18 LEU A O 5
ATOM 2640 N N . PHE A 1 16 ? 0.822 5.912 -1.689 1.00 0.00 19 PHE A N 5
ATOM 2641 C CA . PHE A 1 16 ? 1.798 5.243 -2.546 1.00 0.00 19 PHE A CA 5
ATOM 2642 C C . PHE A 1 16 ? 2.702 4.321 -1.729 1.00 0.00 19 PHE A C 5
ATOM 2643 O O . PHE A 1 16 ? 3.024 3.216 -2.165 1.00 0.00 19 PHE A O 5
ATOM 2660 N N . ASN A 1 17 ? 3.103 4.775 -0.537 1.00 0.00 20 ASN A N 5
ATOM 2661 C CA . ASN A 1 17 ? 3.959 3.985 0.334 1.00 0.00 20 ASN A CA 5
ATOM 2662 C C . ASN A 1 17 ? 3.181 2.827 0.954 1.00 0.00 20 ASN A C 5
ATOM 2663 O O . ASN A 1 17 ? 3.657 1.689 0.962 1.00 0.00 20 ASN A O 5
ATOM 2674 N N . ILE A 1 18 ? 1.978 3.117 1.458 1.00 0.00 21 ILE A N 5
ATOM 2675 C CA . ILE A 1 18 ? 1.137 2.082 2.056 1.00 0.00 21 ILE A CA 5
ATOM 2676 C C . ILE A 1 18 ? 0.895 0.969 1.046 1.00 0.00 21 ILE A C 5
ATOM 2677 O O . ILE A 1 18 ? 1.247 -0.185 1.295 1.00 0.00 21 ILE A O 5
ATOM 2693 N N . ALA A 1 19 ? 0.335 1.323 -0.113 1.00 0.00 22 ALA A N 5
ATOM 2694 C CA . ALA A 1 19 ? 0.096 0.342 -1.168 1.00 0.00 22 ALA A CA 5
ATOM 2695 C C . ALA A 1 19 ? 1.394 -0.396 -1.499 1.00 0.00 22 ALA A C 5
ATOM 2696 O O . ALA A 1 19 ? 1.389 -1.600 -1.768 1.00 0.00 22 ALA A O 5
ATOM 2703 N N . LYS A 1 20 ? 2.508 0.337 -1.451 1.00 0.00 23 LYS A N 5
ATOM 2704 C CA . LYS A 1 20 ? 3.825 -0.229 -1.719 1.00 0.00 23 LYS A CA 5
ATOM 2705 C C . LYS A 1 20 ? 4.122 -1.394 -0.773 1.00 0.00 23 LYS A C 5
ATOM 2706 O O . LYS A 1 20 ? 4.288 -2.532 -1.211 1.00 0.00 23 LYS A O 5
ATOM 2725 N N . ALA A 1 21 ? 4.189 -1.105 0.524 1.00 0.00 24 ALA A N 5
ATOM 2726 C CA . ALA A 1 21 ? 4.474 -2.135 1.521 1.00 0.00 24 ALA A CA 5
ATOM 2727 C C . ALA A 1 21 ? 3.318 -3.128 1.668 1.00 0.00 24 ALA A C 5
ATOM 2728 O O . ALA A 1 21 ? 3.548 -4.325 1.866 1.00 0.00 24 ALA A O 5
ATOM 2735 N N . LYS A 1 22 ? 2.078 -2.639 1.570 1.00 0.00 25 LYS A N 5
ATOM 2736 C CA . LYS A 1 22 ? 0.911 -3.507 1.696 1.00 0.00 25 LYS A CA 5
ATOM 2737 C C . LYS A 1 22 ? 0.887 -4.550 0.583 1.00 0.00 25 LYS A C 5
ATOM 2738 O O . LYS A 1 22 ? 0.580 -5.718 0.829 1.00 0.00 25 LYS A O 5
ATOM 2757 N N . ASN A 1 23 ? 1.214 -4.130 -0.639 1.00 0.00 26 ASN A N 5
ATOM 2758 C CA . ASN A 1 23 ? 1.223 -5.050 -1.774 1.00 0.00 26 ASN A CA 5
ATOM 2759 C C . ASN A 1 23 ? 2.455 -5.959 -1.749 1.00 0.00 26 ASN A C 5
ATOM 2760 O O . ASN A 1 23 ? 2.335 -7.167 -1.948 1.00 0.00 26 ASN A O 5
ATOM 2771 N N . LEU A 1 24 ? 3.635 -5.382 -1.502 1.00 0.00 27 LEU A N 5
ATOM 2772 C CA . LEU A 1 24 ? 4.877 -6.165 -1.464 1.00 0.00 27 LEU A CA 5
ATOM 2773 C C . LEU A 1 24 ? 4.794 -7.321 -0.472 1.00 0.00 27 LEU A C 5
ATOM 2774 O O . LEU A 1 24 ? 5.291 -8.414 -0.735 1.00 0.00 27 LEU A O 5
ATOM 2790 N N . ARG A 1 25 ? 4.173 -7.063 0.663 1.00 0.00 28 ARG A N 5
ATOM 2791 C CA . ARG A 1 25 ? 4.021 -8.065 1.713 1.00 0.00 28 ARG A CA 5
ATOM 2792 C C . ARG A 1 25 ? 2.854 -9.009 1.439 1.00 0.00 28 ARG A C 5
ATOM 2793 O O . ARG A 1 25 ? 3.000 -10.220 1.573 1.00 0.00 28 ARG A O 5
ATOM 2814 N N . ALA A 1 26 ? 1.706 -8.465 1.039 1.00 0.00 29 ALA A N 5
ATOM 2815 C CA . ALA A 1 26 ? 0.544 -9.296 0.743 1.00 0.00 29 ALA A CA 5
ATOM 2816 C C . ALA A 1 26 ? 0.831 -10.201 -0.446 1.00 0.00 29 ALA A C 5
ATOM 2817 O O . ALA A 1 26 ? 0.458 -11.373 -0.454 1.00 0.00 29 ALA A O 5
ATOM 2824 N N . GLN A 1 27 ? 1.511 -9.645 -1.445 1.00 0.00 30 GLN A N 5
ATOM 2825 C CA . GLN A 1 27 ? 1.863 -10.396 -2.648 1.00 0.00 30 GLN A CA 5
ATOM 2826 C C . GLN A 1 27 ? 2.957 -11.421 -2.376 1.00 0.00 30 GLN A C 5
ATOM 2827 O O . GLN A 1 27 ? 2.989 -12.483 -2.995 1.00 0.00 30 GLN A O 5
ATOM 2841 N N . ALA A 1 28 ? 3.829 -11.106 -1.438 1.00 0.00 31 ALA A N 5
ATOM 2842 C CA . ALA A 1 28 ? 4.915 -12.010 -1.066 1.00 0.00 31 ALA A CA 5
ATOM 2843 C C . ALA A 1 28 ? 4.435 -13.031 -0.036 1.00 0.00 31 ALA A C 5
ATOM 2844 O O . ALA A 1 28 ? 4.626 -14.237 -0.202 1.00 0.00 31 ALA A O 5
ATOM 2851 N N . ALA A 1 29 ? 3.802 -12.538 1.028 1.00 0.00 32 ALA A N 5
ATOM 2852 C CA . ALA A 1 29 ? 3.290 -13.403 2.088 1.00 0.00 32 ALA A CA 5
ATOM 2853 C C . ALA A 1 29 ? 2.192 -14.356 1.591 1.00 0.00 32 ALA A C 5
ATOM 2854 O O . ALA A 1 29 ? 2.086 -15.481 2.085 1.00 0.00 32 ALA A O 5
ATOM 2861 N N . ALA A 1 30 ? 1.368 -13.912 0.634 1.00 0.00 33 ALA A N 5
ATOM 2862 C CA . ALA A 1 30 ? 0.281 -14.750 0.115 1.00 0.00 33 ALA A CA 5
ATOM 2863 C C . ALA A 1 30 ? 0.772 -15.795 -0.876 1.00 0.00 33 ALA A C 5
ATOM 2864 O O . ALA A 1 30 ? 0.507 -16.993 -0.726 1.00 0.00 33 ALA A O 5
ATOM 2871 N N . ASN A 1 31 ? 1.480 -15.328 -1.885 1.00 0.00 34 ASN A N 5
ATOM 2872 C CA . ASN A 1 31 ? 2.016 -16.202 -2.932 1.00 0.00 34 ASN A CA 5
ATOM 2873 C C . ASN A 1 31 ? 2.963 -17.259 -2.353 1.00 0.00 34 ASN A C 5
ATOM 2874 O O . ASN A 1 31 ? 3.038 -18.376 -2.863 1.00 0.00 34 ASN A O 5
ATOM 2885 N N . ALA A 1 32 ? 3.683 -16.901 -1.289 1.00 0.00 35 ALA A N 5
ATOM 2886 C CA . ALA A 1 32 ? 4.624 -17.825 -0.651 1.00 0.00 35 ALA A CA 5
ATOM 2887 C C . ALA A 1 32 ? 3.929 -18.849 0.261 1.00 0.00 35 ALA A C 5
ATOM 2888 O O . ALA A 1 32 ? 4.594 -19.686 0.873 1.00 0.00 35 ALA A O 5
ATOM 2895 N N . HIS A 1 33 ? 2.598 -18.786 0.354 1.00 0.00 36 HIS A N 5
ATOM 2896 C CA . HIS A 1 33 ? 1.849 -19.719 1.201 1.00 0.00 36 HIS A CA 5
ATOM 2897 C C . HIS A 1 33 ? 0.694 -20.376 0.441 1.00 0.00 36 HIS A C 5
ATOM 2898 O O . HIS A 1 33 ? 0.622 -21.602 0.351 1.00 0.00 36 HIS A O 5
ATOM 2913 N N . LEU A 1 34 ? -0.212 -19.558 -0.099 1.00 0.00 37 LEU A N 5
ATOM 2914 C CA . LEU A 1 34 ? -1.366 -20.070 -0.842 1.00 0.00 37 LEU A CA 5
ATOM 2915 C C . LEU A 1 34 ? -0.942 -20.797 -2.110 1.00 0.00 37 LEU A C 5
ATOM 2916 O O . LEU A 1 34 ? -1.417 -21.896 -2.406 1.00 0.00 37 LEU A O 5
ATOM 2932 N N . MET A 1 35 ? -0.036 -20.176 -2.840 1.00 0.00 38 MET A N 5
ATOM 2933 C CA . MET A 1 35 ? 0.486 -20.742 -4.087 1.00 0.00 38 MET A CA 5
ATOM 2934 C C . MET A 1 35 ? 1.342 -21.984 -3.832 1.00 0.00 38 MET A C 5
ATOM 2935 O O . MET A 1 35 ? 1.509 -22.828 -4.714 1.00 0.00 38 MET A O 5
ATOM 2949 N N . ALA A 1 36 ? 1.870 -22.088 -2.620 1.00 0.00 39 ALA A N 5
ATOM 2950 C CA . ALA A 1 36 ? 2.704 -23.224 -2.228 1.00 0.00 39 ALA A CA 5
ATOM 2951 C C . ALA A 1 36 ? 1.909 -24.273 -1.435 1.00 0.00 39 ALA A C 5
ATOM 2952 O O . ALA A 1 36 ? 2.458 -25.301 -1.032 1.00 0.00 39 ALA A O 5
ATOM 2959 N N . GLN A 1 37 ? 0.620 -24.011 -1.216 1.00 0.00 40 GLN A N 5
ATOM 2960 C CA . GLN A 1 37 ? -0.244 -24.927 -0.475 1.00 0.00 40 GLN A CA 5
ATOM 2961 C C . GLN A 1 37 ? -1.005 -25.858 -1.422 1.00 0.00 40 GLN A C 5
ATOM 2962 O O . GLN A 1 37 ? -1.030 -27.073 -1.212 1.00 0.00 40 GLN A O 5
ATOM 2976 N N . ILE A 1 38 ? -1.628 -25.272 -2.453 1.00 0.00 41 ILE A N 5
ATOM 2977 C CA . ILE A 1 38 ? -2.408 -26.024 -3.445 1.00 0.00 41 ILE A CA 5
ATOM 2978 C C . ILE A 1 38 ? -3.816 -26.330 -2.926 1.00 0.00 41 ILE A C 5
ATOM 2979 O O . ILE A 1 38 ? -4.781 -26.126 -3.692 1.00 0.00 41 ILE A O 5
ATOM 2996 N N . PHE A 1 1 ? -14.718 20.597 10.589 1.00 0.00 4 PHE A N 6
ATOM 2997 C CA . PHE A 1 1 ? -14.666 20.341 9.120 1.00 0.00 4 PHE A CA 6
ATOM 2998 C C . PHE A 1 1 ? -13.497 21.082 8.470 1.00 0.00 4 PHE A C 6
ATOM 2999 O O . PHE A 1 1 ? -13.045 22.107 8.983 1.00 0.00 4 PHE A O 6
ATOM 3018 N N . THR A 1 2 ? -13.011 20.556 7.346 1.00 0.00 5 THR A N 6
ATOM 3019 C CA . THR A 1 2 ? -11.889 21.171 6.631 1.00 0.00 5 THR A CA 6
ATOM 3020 C C . THR A 1 2 ? -11.916 20.805 5.150 1.00 0.00 5 THR A C 6
ATOM 3021 O O . THR A 1 2 ? -11.754 19.639 4.787 1.00 0.00 5 THR A O 6
ATOM 3032 N N . LEU A 1 3 ? -12.114 21.806 4.294 1.00 0.00 6 LEU A N 6
ATOM 3033 C CA . LEU A 1 3 ? -12.155 21.584 2.847 1.00 0.00 6 LEU A CA 6
ATOM 3034 C C . LEU A 1 3 ? -10.745 21.349 2.290 1.00 0.00 6 LEU A C 6
ATOM 3035 O O . LEU A 1 3 ? -10.244 22.123 1.473 1.00 0.00 6 LEU A O 6
ATOM 3051 N N . SER A 1 4 ? -10.104 20.274 2.750 1.00 0.00 7 SER A N 6
ATOM 3052 C CA . SER A 1 4 ? -8.751 19.937 2.310 1.00 0.00 7 SER A CA 6
ATOM 3053 C C . SER A 1 4 ? -8.557 18.420 2.211 1.00 0.00 7 SER A C 6
ATOM 3054 O O . SER A 1 4 ? -7.609 17.867 2.775 1.00 0.00 7 SER A O 6
ATOM 3062 N N . LEU A 1 5 ? -9.457 17.751 1.491 1.00 0.00 8 LEU A N 6
ATOM 3063 C CA . LEU A 1 5 ? -9.374 16.299 1.321 1.00 0.00 8 LEU A CA 6
ATOM 3064 C C . LEU A 1 5 ? -9.198 15.912 -0.150 1.00 0.00 8 LEU A C 6
ATOM 3065 O O . LEU A 1 5 ? -9.697 14.878 -0.599 1.00 0.00 8 LEU A O 6
ATOM 3081 N N . ASP A 1 6 ? -8.464 16.737 -0.887 1.00 0.00 9 ASP A N 6
ATOM 3082 C CA . ASP A 1 6 ? -8.201 16.482 -2.301 1.00 0.00 9 ASP A CA 6
ATOM 3083 C C . ASP A 1 6 ? -6.885 15.711 -2.468 1.00 0.00 9 ASP A C 6
ATOM 3084 O O . ASP A 1 6 ? -5.934 16.200 -3.078 1.00 0.00 9 ASP A O 6
ATOM 3093 N N . VAL A 1 7 ? -6.863 14.493 -1.912 1.00 0.00 10 VAL A N 6
ATOM 3094 C CA . VAL A 1 7 ? -5.703 13.592 -1.961 1.00 0.00 10 VAL A CA 6
ATOM 3095 C C . VAL A 1 7 ? -4.370 14.347 -2.123 1.00 0.00 10 VAL A C 6
ATOM 3096 O O . VAL A 1 7 ? -3.739 14.316 -3.183 1.00 0.00 10 VAL A O 6
ATOM 3109 N N . PRO A 1 8 ? -3.927 15.045 -1.056 1.00 0.00 11 PRO A N 6
ATOM 3110 C CA . PRO A 1 8 ? -2.673 15.813 -1.074 1.00 0.00 11 PRO A CA 6
ATOM 3111 C C . PRO A 1 8 ? -1.425 14.929 -0.965 1.00 0.00 11 PRO A C 6
ATOM 3112 O O . PRO A 1 8 ? -1.519 13.715 -0.762 1.00 0.00 11 PRO A O 6
ATOM 3123 N N . THR A 1 9 ? -0.253 15.553 -1.100 1.00 0.00 12 THR A N 6
ATOM 3124 C CA . THR A 1 9 ? 1.029 14.841 -1.022 1.00 0.00 12 THR A CA 6
ATOM 3125 C C . THR A 1 9 ? 1.105 13.949 0.218 1.00 0.00 12 THR A C 6
ATOM 3126 O O . THR A 1 9 ? 1.513 12.790 0.126 1.00 0.00 12 THR A O 6
ATOM 3137 N N . ASN A 1 10 ? 0.708 14.491 1.373 1.00 0.00 13 ASN A N 6
ATOM 3138 C CA . ASN A 1 10 ? 0.732 13.733 2.629 1.00 0.00 13 ASN A CA 6
ATOM 3139 C C . ASN A 1 10 ? -0.011 12.413 2.492 1.00 0.00 13 ASN A C 6
ATOM 3140 O O . ASN A 1 10 ? 0.377 11.393 3.065 1.00 0.00 13 ASN A O 6
ATOM 3151 N N . ILE A 1 11 ? -1.062 12.451 1.705 1.00 0.00 14 ILE A N 6
ATOM 3152 C CA . ILE A 1 11 ? -1.879 11.281 1.434 1.00 0.00 14 ILE A CA 6
ATOM 3153 C C . ILE A 1 11 ? -1.260 10.460 0.307 1.00 0.00 14 ILE A C 6
ATOM 3154 O O . ILE A 1 11 ? -1.069 9.252 0.442 1.00 0.00 14 ILE A O 6
ATOM 3170 N N . MET A 1 12 ? -0.920 11.129 -0.797 1.00 0.00 15 MET A N 6
ATOM 3171 C CA . MET A 1 12 ? -0.298 10.468 -1.935 1.00 0.00 15 MET A CA 6
ATOM 3172 C C . MET A 1 12 ? 0.947 9.696 -1.491 1.00 0.00 15 MET A C 6
ATOM 3173 O O . MET A 1 12 ? 1.126 8.529 -1.850 1.00 0.00 15 MET A O 6
ATOM 3187 N N . ASN A 1 13 ? 1.794 10.350 -0.690 1.00 0.00 16 ASN A N 6
ATOM 3188 C CA . ASN A 1 13 ? 3.008 9.725 -0.178 1.00 0.00 16 ASN A CA 6
ATOM 3189 C C . ASN A 1 13 ? 2.672 8.455 0.603 1.00 0.00 16 ASN A C 6
ATOM 3190 O O . ASN A 1 13 ? 3.268 7.399 0.377 1.00 0.00 16 ASN A O 6
ATOM 3201 N N . LEU A 1 14 ? 1.701 8.560 1.508 1.00 0.00 17 LEU A N 6
ATOM 3202 C CA . LEU A 1 14 ? 1.279 7.410 2.302 1.00 0.00 17 LEU A CA 6
ATOM 3203 C C . LEU A 1 14 ? 0.608 6.366 1.410 1.00 0.00 17 LEU A C 6
ATOM 3204 O O . LEU A 1 14 ? 0.875 5.170 1.538 1.00 0.00 17 LEU A O 6
ATOM 3220 N N . LEU A 1 15 ? -0.240 6.823 0.485 1.00 0.00 18 LEU A N 6
ATOM 3221 C CA . LEU A 1 15 ? -0.919 5.918 -0.440 1.00 0.00 18 LEU A CA 6
ATOM 3222 C C . LEU A 1 15 ? 0.102 5.162 -1.287 1.00 0.00 18 LEU A C 6
ATOM 3223 O O . LEU A 1 15 ? 0.018 3.939 -1.431 1.00 0.00 18 LEU A O 6
ATOM 3239 N N . PHE A 1 16 ? 1.076 5.896 -1.826 1.00 0.00 19 PHE A N 6
ATOM 3240 C CA . PHE A 1 16 ? 2.131 5.304 -2.645 1.00 0.00 19 PHE A CA 6
ATOM 3241 C C . PHE A 1 16 ? 2.855 4.195 -1.887 1.00 0.00 19 PHE A C 6
ATOM 3242 O O . PHE A 1 16 ? 3.127 3.130 -2.442 1.00 0.00 19 PHE A O 6
ATOM 3259 N N . ASN A 1 17 ? 3.163 4.457 -0.618 1.00 0.00 20 ASN A N 6
ATOM 3260 C CA . ASN A 1 17 ? 3.859 3.480 0.217 1.00 0.00 20 ASN A CA 6
ATOM 3261 C C . ASN A 1 17 ? 2.916 2.365 0.660 1.00 0.00 20 ASN A C 6
ATOM 3262 O O . ASN A 1 17 ? 3.262 1.186 0.575 1.00 0.00 20 ASN A O 6
ATOM 3273 N N . ILE A 1 18 ? 1.719 2.738 1.119 1.00 0.00 21 ILE A N 6
ATOM 3274 C CA . ILE A 1 18 ? 0.731 1.750 1.551 1.00 0.00 21 ILE A CA 6
ATOM 3275 C C . ILE A 1 18 ? 0.544 0.697 0.465 1.00 0.00 21 ILE A C 6
ATOM 3276 O O . ILE A 1 18 ? 0.802 -0.486 0.694 1.00 0.00 21 ILE A O 6
ATOM 3292 N N . ALA A 1 19 ? 0.139 1.136 -0.730 1.00 0.00 22 ALA A N 6
ATOM 3293 C CA . ALA A 1 19 ? -0.034 0.221 -1.857 1.00 0.00 22 ALA A CA 6
ATOM 3294 C C . ALA A 1 19 ? 1.261 -0.557 -2.101 1.00 0.00 22 ALA A C 6
ATOM 3295 O O . ALA A 1 19 ? 1.239 -1.750 -2.415 1.00 0.00 22 ALA A O 6
ATOM 3302 N N . LYS A 1 20 ? 2.389 0.133 -1.921 1.00 0.00 23 LYS A N 6
ATOM 3303 C CA . LYS A 1 20 ? 3.708 -0.467 -2.088 1.00 0.00 23 LYS A CA 6
ATOM 3304 C C . LYS A 1 20 ? 3.882 -1.665 -1.155 1.00 0.00 23 LYS A C 6
ATOM 3305 O O . LYS A 1 20 ? 4.071 -2.790 -1.612 1.00 0.00 23 LYS A O 6
ATOM 3324 N N . ALA A 1 21 ? 3.809 -1.418 0.150 1.00 0.00 24 ALA A N 6
ATOM 3325 C CA . ALA A 1 21 ? 3.958 -2.484 1.140 1.00 0.00 24 ALA A CA 6
ATOM 3326 C C . ALA A 1 21 ? 2.773 -3.453 1.118 1.00 0.00 24 ALA A C 6
ATOM 3327 O O . ALA A 1 21 ? 2.959 -4.661 1.283 1.00 0.00 24 ALA A O 6
ATOM 3334 N N . LYS A 1 22 ? 1.559 -2.933 0.907 1.00 0.00 25 LYS A N 6
ATOM 3335 C CA . LYS A 1 22 ? 0.371 -3.777 0.865 1.00 0.00 25 LYS A CA 6
ATOM 3336 C C . LYS A 1 22 ? 0.475 -4.794 -0.259 1.00 0.00 25 LYS A C 6
ATOM 3337 O O . LYS A 1 22 ? 0.212 -5.980 -0.055 1.00 0.00 25 LYS A O 6
ATOM 3356 N N . ASN A 1 23 ? 0.881 -4.338 -1.441 1.00 0.00 26 ASN A N 6
ATOM 3357 C CA . ASN A 1 23 ? 1.031 -5.243 -2.578 1.00 0.00 26 ASN A CA 6
ATOM 3358 C C . ASN A 1 23 ? 2.252 -6.143 -2.375 1.00 0.00 26 ASN A C 6
ATOM 3359 O O . ASN A 1 23 ? 2.191 -7.346 -2.617 1.00 0.00 26 ASN A O 6
ATOM 3370 N N . LEU A 1 24 ? 3.352 -5.551 -1.907 1.00 0.00 27 LEU A N 6
ATOM 3371 C CA . LEU A 1 24 ? 4.588 -6.290 -1.651 1.00 0.00 27 LEU A CA 6
ATOM 3372 C C . LEU A 1 24 ? 4.380 -7.403 -0.627 1.00 0.00 27 LEU A C 6
ATOM 3373 O O . LEU A 1 24 ? 4.699 -8.564 -0.879 1.00 0.00 27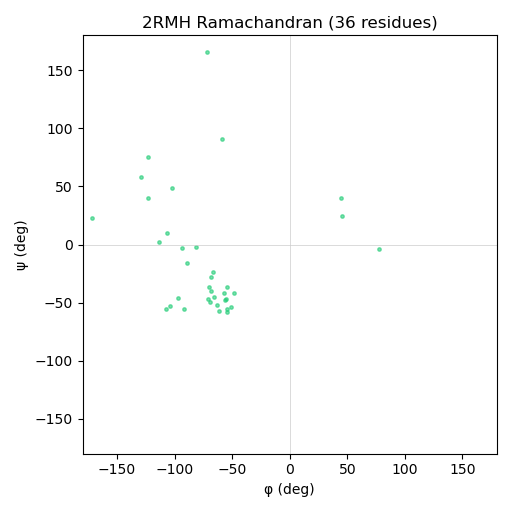 LEU A O 6
ATOM 3389 N N . ARG A 1 25 ? 3.844 -7.038 0.521 1.00 0.00 28 ARG A N 6
ATOM 3390 C CA . ARG A 1 25 ? 3.589 -8.000 1.599 1.00 0.00 28 ARG A CA 6
ATOM 3391 C C . ARG A 1 25 ? 2.492 -8.992 1.223 1.00 0.00 28 ARG A C 6
ATOM 3392 O O . ARG A 1 25 ? 2.623 -10.184 1.494 1.00 0.00 28 ARG A O 6
ATOM 3413 N N . ALA A 1 26 ? 1.427 -8.513 0.583 1.00 0.00 29 ALA A N 6
ATOM 3414 C CA . ALA A 1 26 ? 0.341 -9.395 0.171 1.00 0.00 29 ALA A CA 6
ATOM 3415 C C . ALA A 1 26 ? 0.835 -10.373 -0.885 1.00 0.00 29 ALA A C 6
ATOM 3416 O O . ALA A 1 26 ? 0.512 -11.557 -0.846 1.00 0.00 29 ALA A O 6
ATOM 3423 N N . GLN A 1 27 ? 1.635 -9.864 -1.818 1.00 0.00 30 GLN A N 6
ATOM 3424 C CA . GLN A 1 27 ? 2.190 -10.692 -2.889 1.00 0.00 30 GLN A CA 6
ATOM 3425 C C . GLN A 1 27 ? 3.269 -11.633 -2.372 1.00 0.00 30 GLN A C 6
ATOM 3426 O O . GLN A 1 27 ? 3.385 -12.770 -2.830 1.00 0.00 30 GLN A O 6
ATOM 3440 N N . ALA A 1 28 ? 4.036 -11.162 -1.410 1.00 0.00 31 ALA A N 6
ATOM 3441 C CA . ALA A 1 28 ? 5.096 -11.963 -0.812 1.00 0.00 31 ALA A CA 6
ATOM 3442 C C . ALA A 1 28 ? 4.503 -12.977 0.159 1.00 0.00 31 ALA A C 6
ATOM 3443 O O . ALA A 1 28 ? 4.765 -14.177 0.058 1.00 0.00 31 ALA A O 6
ATOM 3450 N N . ALA A 1 29 ? 3.688 -12.483 1.090 1.00 0.00 32 ALA A N 6
ATOM 3451 C CA . ALA A 1 29 ? 3.041 -13.343 2.080 1.00 0.00 32 ALA A CA 6
ATOM 3452 C C . ALA A 1 29 ? 2.124 -14.378 1.423 1.00 0.00 32 ALA A C 6
ATOM 3453 O O . ALA A 1 29 ? 2.130 -15.543 1.813 1.00 0.00 32 ALA A O 6
ATOM 3460 N N . ALA A 1 30 ? 1.334 -13.959 0.431 1.00 0.00 33 ALA A N 6
ATOM 3461 C CA . ALA A 1 30 ? 0.422 -14.879 -0.251 1.00 0.00 33 ALA A CA 6
ATOM 3462 C C . ALA A 1 30 ? 1.178 -15.962 -1.007 1.00 0.00 33 ALA A C 6
ATOM 3463 O O . ALA A 1 30 ? 0.931 -17.158 -0.829 1.00 0.00 33 ALA A O 6
ATOM 3470 N N . ASN A 1 31 ? 2.103 -15.522 -1.837 1.00 0.00 34 ASN A N 6
ATOM 3471 C CA . ASN A 1 31 ? 2.925 -16.421 -2.638 1.00 0.00 34 ASN A CA 6
ATOM 3472 C C . ASN A 1 31 ? 3.746 -17.350 -1.745 1.00 0.00 34 ASN A C 6
ATOM 3473 O O . ASN A 1 31 ? 3.812 -18.554 -1.984 1.00 0.00 34 ASN A O 6
ATOM 3484 N N . ALA A 1 32 ? 4.363 -16.786 -0.709 1.00 0.00 35 ALA A N 6
ATOM 3485 C CA . ALA A 1 32 ? 5.176 -17.572 0.217 1.00 0.00 35 ALA A CA 6
ATOM 3486 C C . ALA A 1 32 ? 4.346 -18.120 1.390 1.00 0.00 35 ALA A C 6
ATOM 3487 O O . ALA A 1 32 ? 4.801 -18.119 2.536 1.00 0.00 35 ALA A O 6
ATOM 3494 N N . HIS A 1 33 ? 3.132 -18.596 1.099 1.00 0.00 36 HIS A N 6
ATOM 3495 C CA . HIS A 1 33 ? 2.260 -19.149 2.139 1.00 0.00 36 HIS A CA 6
ATOM 3496 C C . HIS A 1 33 ? 1.148 -20.030 1.557 1.00 0.00 36 HIS A C 6
ATOM 3497 O O . HIS A 1 33 ? 0.984 -21.179 1.971 1.00 0.00 36 HIS A O 6
ATOM 3512 N N . LEU A 1 34 ? 0.374 -19.491 0.610 1.00 0.00 37 LEU A N 6
ATOM 3513 C CA . LEU A 1 34 ? -0.729 -20.246 0.003 1.00 0.00 37 LEU A CA 6
ATOM 3514 C C . LEU A 1 34 ? -0.266 -21.153 -1.148 1.00 0.00 37 LEU A C 6
ATOM 3515 O O . LEU A 1 34 ? -1.059 -21.931 -1.681 1.00 0.00 37 LEU A O 6
ATOM 3531 N N . MET A 1 35 ? 1.011 -21.061 -1.521 1.00 0.00 38 MET A N 6
ATOM 3532 C CA . MET A 1 35 ? 1.560 -21.883 -2.606 1.00 0.00 38 MET A CA 6
ATOM 3533 C C . MET A 1 35 ? 1.452 -23.382 -2.312 1.00 0.00 38 MET A C 6
ATOM 3534 O O . MET A 1 35 ? 1.495 -24.207 -3.227 1.00 0.00 38 MET A O 6
ATOM 3548 N N . ALA A 1 36 ? 1.308 -23.724 -1.038 1.00 0.00 39 ALA A N 6
ATOM 3549 C CA . ALA A 1 36 ? 1.188 -25.118 -0.617 1.00 0.00 39 ALA A CA 6
ATOM 3550 C C . ALA A 1 36 ? 0.239 -25.259 0.580 1.00 0.00 39 ALA A C 6
ATOM 3551 O O . ALA A 1 36 ? 0.589 -25.856 1.599 1.00 0.00 39 ALA A O 6
ATOM 3558 N N . GLN A 1 37 ? -0.965 -24.701 0.448 1.00 0.00 40 GLN A N 6
ATOM 3559 C CA . GLN A 1 37 ? -1.962 -24.761 1.517 1.00 0.00 40 GLN A CA 6
ATOM 3560 C C . GLN A 1 37 ? -2.935 -25.928 1.322 1.00 0.00 40 GLN A C 6
ATOM 3561 O O . GLN A 1 37 ? -3.346 -26.564 2.296 1.00 0.00 40 GLN A O 6
ATOM 3575 N N . ILE A 1 38 ? -3.304 -26.199 0.069 1.00 0.00 41 ILE A N 6
ATOM 3576 C CA . ILE A 1 38 ? -4.231 -27.287 -0.249 1.00 0.00 41 ILE A CA 6
ATOM 3577 C C . ILE A 1 38 ? -3.765 -28.062 -1.483 1.00 0.00 41 ILE A C 6
ATOM 3578 O O . ILE A 1 38 ? -3.329 -27.414 -2.460 1.00 0.00 41 ILE A O 6
ATOM 3595 N N . PHE A 1 1 ? -12.119 14.134 7.276 1.00 0.00 4 PHE A N 7
ATOM 3596 C CA . PHE A 1 1 ? -11.232 14.626 8.373 1.00 0.00 4 PHE A CA 7
ATOM 3597 C C . PHE A 1 1 ? -9.848 14.995 7.839 1.00 0.00 4 PHE A C 7
ATOM 3598 O O . PHE A 1 1 ? -9.503 14.643 6.710 1.00 0.00 4 PHE A O 7
ATOM 3617 N N . THR A 1 2 ? -9.062 15.704 8.659 1.00 0.00 5 THR A N 7
ATOM 3618 C CA . THR A 1 2 ? -7.706 16.130 8.277 1.00 0.00 5 THR A CA 7
ATOM 3619 C C . THR A 1 2 ? -7.698 16.809 6.905 1.00 0.00 5 THR A C 7
ATOM 3620 O O . THR A 1 2 ? -7.147 16.277 5.940 1.00 0.00 5 THR A O 7
ATOM 3631 N N . LEU A 1 3 ? -8.320 17.990 6.835 1.00 0.00 6 LEU A N 7
ATOM 3632 C CA . LEU A 1 3 ? -8.399 18.761 5.590 1.00 0.00 6 LEU A CA 7
ATOM 3633 C C . LEU A 1 3 ? -9.243 18.031 4.536 1.00 0.00 6 LEU A C 7
ATOM 3634 O O . LEU A 1 3 ? -9.772 16.948 4.789 1.00 0.00 6 LEU A O 7
ATOM 3650 N N . SER A 1 4 ? -9.370 18.636 3.355 1.00 0.00 7 SER A N 7
ATOM 3651 C CA . SER A 1 4 ? -10.152 18.043 2.266 1.00 0.00 7 SER A CA 7
ATOM 3652 C C . SER A 1 4 ? -9.673 18.553 0.903 1.00 0.00 7 SER A C 7
ATOM 3653 O O . SER A 1 4 ? -10.455 19.085 0.115 1.00 0.00 7 SER A O 7
ATOM 3661 N N . LEU A 1 5 ? -8.377 18.390 0.632 1.00 0.00 8 LEU A N 7
ATOM 3662 C CA . LEU A 1 5 ? -7.789 18.837 -0.634 1.00 0.00 8 LEU A CA 7
ATOM 3663 C C . LEU A 1 5 ? -7.475 17.654 -1.561 1.00 0.00 8 LEU A C 7
ATOM 3664 O O . LEU A 1 5 ? -6.382 17.569 -2.121 1.00 0.00 8 LEU A O 7
ATOM 3680 N N . ASP A 1 6 ? -8.456 16.758 -1.720 1.00 0.00 9 ASP A N 7
ATOM 3681 C CA . ASP A 1 6 ? -8.332 15.580 -2.579 1.00 0.00 9 ASP A CA 7
ATOM 3682 C C . ASP A 1 6 ? -7.000 14.844 -2.373 1.00 0.00 9 ASP A C 7
ATOM 3683 O O . ASP A 1 6 ? -6.010 15.122 -3.050 1.00 0.00 9 ASP A O 7
ATOM 3692 N N . VAL A 1 7 ? -6.999 13.894 -1.433 1.00 0.00 10 VAL A N 7
ATOM 3693 C CA . VAL A 1 7 ? -5.810 13.087 -1.122 1.00 0.00 10 VAL A CA 7
ATOM 3694 C C . VAL A 1 7 ? -4.519 13.930 -1.142 1.00 0.00 10 VAL A C 7
ATOM 3695 O O . VAL A 1 7 ? -3.729 13.873 -2.090 1.00 0.00 10 VAL A O 7
ATOM 3708 N N . PRO A 1 8 ? -4.290 14.732 -0.078 1.00 0.00 11 PRO A N 7
ATOM 3709 C CA . PRO A 1 8 ? -3.104 15.596 0.039 1.00 0.00 11 PRO A CA 7
ATOM 3710 C C . PRO A 1 8 ? -1.794 14.846 -0.204 1.00 0.00 11 PRO A C 7
ATOM 3711 O O . PRO A 1 8 ? -1.718 13.630 -0.024 1.00 0.00 11 PRO A O 7
ATOM 3722 N N . THR A 1 9 ? -0.761 15.585 -0.609 1.00 0.00 12 THR A N 7
ATOM 3723 C CA . THR A 1 9 ? 0.558 15.004 -0.888 1.00 0.00 12 THR A CA 7
ATOM 3724 C C . THR A 1 9 ? 1.015 14.076 0.235 1.00 0.00 12 THR A C 7
ATOM 3725 O O . THR A 1 9 ? 1.424 12.942 -0.018 1.00 0.00 12 THR A O 7
ATOM 3736 N N . ASN A 1 10 ? 0.940 14.564 1.475 1.00 0.00 13 ASN A N 7
ATOM 3737 C CA . ASN A 1 10 ? 1.346 13.772 2.642 1.00 0.00 13 ASN A CA 7
ATOM 3738 C C . ASN A 1 10 ? 0.574 12.461 2.732 1.00 0.00 13 ASN A C 7
ATOM 3739 O O . ASN A 1 10 ? 1.080 11.458 3.230 1.00 0.00 13 ASN A O 7
ATOM 3750 N N . ILE A 1 11 ? -0.641 12.484 2.229 1.00 0.00 14 ILE A N 7
ATOM 3751 C CA . ILE A 1 11 ? -1.503 11.312 2.221 1.00 0.00 14 ILE A CA 7
ATOM 3752 C C . ILE A 1 11 ? -1.286 10.501 0.940 1.00 0.00 14 ILE A C 7
ATOM 3753 O O . ILE A 1 11 ? -1.085 9.286 0.994 1.00 0.00 14 ILE A O 7
ATOM 3769 N N . MET A 1 12 ? -1.305 11.187 -0.207 1.00 0.00 15 MET A N 7
ATOM 3770 C CA . MET A 1 12 ? -1.088 10.548 -1.498 1.00 0.00 15 MET A CA 7
ATOM 3771 C C . MET A 1 12 ? 0.225 9.768 -1.491 1.00 0.00 15 MET A C 7
ATOM 3772 O O . MET A 1 12 ? 0.261 8.590 -1.855 1.00 0.00 15 MET A O 7
ATOM 3786 N N . ASN A 1 13 ? 1.300 10.429 -1.046 1.00 0.00 16 ASN A N 7
ATOM 3787 C CA . ASN A 1 13 ? 2.611 9.794 -0.962 1.00 0.00 16 ASN A CA 7
ATOM 3788 C C . ASN A 1 13 ? 2.532 8.550 -0.080 1.00 0.00 16 ASN A C 7
ATOM 3789 O O . ASN A 1 13 ? 3.029 7.482 -0.447 1.00 0.00 16 ASN A O 7
ATOM 3800 N N . LEU A 1 14 ? 1.880 8.695 1.070 1.00 0.00 17 LEU A N 7
ATOM 3801 C CA . LEU A 1 14 ? 1.705 7.582 1.997 1.00 0.00 17 LEU A CA 7
ATOM 3802 C C . LEU A 1 14 ? 0.921 6.463 1.323 1.00 0.00 17 LEU A C 7
ATOM 3803 O O . LEU A 1 14 ? 1.385 5.326 1.259 1.00 0.00 17 LEU A O 7
ATOM 3819 N N . LEU A 1 15 ? -0.258 6.801 0.795 1.00 0.00 18 LEU A N 7
ATOM 3820 C CA . LEU A 1 15 ? -1.096 5.825 0.099 1.00 0.00 18 LEU A CA 7
ATOM 3821 C C . LEU A 1 15 ? -0.290 5.106 -0.981 1.00 0.00 18 LEU A C 7
ATOM 3822 O O . LEU A 1 15 ? -0.318 3.875 -1.074 1.00 0.00 18 LEU A O 7
ATOM 3838 N N . PHE A 1 16 ? 0.447 5.886 -1.776 1.00 0.00 19 PHE A N 7
ATOM 3839 C CA . PHE A 1 16 ? 1.287 5.337 -2.837 1.00 0.00 19 PHE A CA 7
ATOM 3840 C C . PHE A 1 16 ? 2.222 4.266 -2.279 1.00 0.00 19 PHE A C 7
ATOM 3841 O O . PHE A 1 16 ? 2.368 3.191 -2.864 1.00 0.00 19 PHE A O 7
ATOM 3858 N N . ASN A 1 17 ? 2.838 4.555 -1.129 1.00 0.00 20 ASN A N 7
ATOM 3859 C CA . ASN A 1 17 ? 3.738 3.602 -0.488 1.00 0.00 20 ASN A CA 7
ATOM 3860 C C . ASN A 1 17 ? 2.937 2.481 0.168 1.00 0.00 20 ASN A C 7
ATOM 3861 O O . ASN A 1 17 ? 3.280 1.306 0.030 1.00 0.00 20 ASN A O 7
ATOM 3872 N N . ILE A 1 18 ? 1.855 2.849 0.860 1.00 0.00 21 ILE A N 7
ATOM 3873 C CA . ILE A 1 18 ? 0.989 1.862 1.506 1.00 0.00 21 ILE A CA 7
ATOM 3874 C C . ILE A 1 18 ? 0.647 0.761 0.515 1.00 0.00 21 ILE A C 7
ATOM 3875 O O . ILE A 1 18 ? 0.989 -0.399 0.735 1.00 0.00 21 ILE A O 7
ATOM 3891 N N . ALA A 1 19 ? 0.019 1.134 -0.601 1.00 0.00 22 ALA A N 7
ATOM 3892 C CA . ALA A 1 19 ? -0.312 0.165 -1.641 1.00 0.00 22 ALA A CA 7
ATOM 3893 C C . ALA A 1 19 ? 0.949 -0.594 -2.052 1.00 0.00 22 ALA A C 7
ATOM 3894 O O . ALA A 1 19 ? 0.956 -1.827 -2.106 1.00 0.00 22 ALA A O 7
ATOM 3901 N N . LYS A 1 20 ? 2.021 0.166 -2.302 1.00 0.00 23 LYS A N 7
ATOM 3902 C CA . LYS A 1 20 ? 3.322 -0.390 -2.679 1.00 0.00 23 LYS A CA 7
ATOM 3903 C C . LYS A 1 20 ? 3.751 -1.501 -1.717 1.00 0.00 23 LYS A C 7
ATOM 3904 O O . LYS A 1 20 ? 4.111 -2.600 -2.139 1.00 0.00 23 LYS A O 7
ATOM 3923 N N . ALA A 1 21 ? 3.713 -1.206 -0.421 1.00 0.00 24 ALA A N 7
ATOM 3924 C CA . ALA A 1 21 ? 4.098 -2.182 0.597 1.00 0.00 24 ALA A CA 7
ATOM 3925 C C . ALA A 1 21 ? 2.992 -3.212 0.831 1.00 0.00 24 ALA A C 7
ATOM 3926 O O . ALA A 1 21 ? 3.272 -4.398 1.030 1.00 0.00 24 ALA A O 7
ATOM 3933 N N . LYS A 1 22 ? 1.737 -2.760 0.791 1.00 0.00 25 LYS A N 7
ATOM 3934 C CA . LYS A 1 22 ? 0.594 -3.637 0.983 1.00 0.00 25 LYS A CA 7
ATOM 3935 C C . LYS A 1 22 ? 0.594 -4.746 -0.060 1.00 0.00 25 LYS A C 7
ATOM 3936 O O . LYS A 1 22 ? 0.366 -5.914 0.266 1.00 0.00 25 LYS A O 7
ATOM 3955 N N . ASN A 1 23 ? 0.875 -4.384 -1.314 1.00 0.00 26 ASN A N 7
ATOM 3956 C CA . ASN A 1 23 ? 0.921 -5.379 -2.383 1.00 0.00 26 ASN A CA 7
ATOM 3957 C C . ASN A 1 23 ? 2.103 -6.328 -2.178 1.00 0.00 26 ASN A C 7
ATOM 3958 O O . ASN A 1 23 ? 1.991 -7.525 -2.433 1.00 0.00 26 ASN A O 7
ATOM 3969 N N . LEU A 1 24 ? 3.230 -5.790 -1.707 1.00 0.00 27 LEU A N 7
ATOM 3970 C CA . LEU A 1 24 ? 4.425 -6.594 -1.463 1.00 0.00 27 LEU A CA 7
ATOM 3971 C C . LEU A 1 24 ? 4.149 -7.693 -0.450 1.00 0.00 27 LEU A C 7
ATOM 3972 O O . LEU A 1 24 ? 4.282 -8.881 -0.744 1.00 0.00 27 LEU A O 7
ATOM 3988 N N . ARG A 1 25 ? 3.761 -7.277 0.737 1.00 0.00 28 ARG A N 7
ATOM 3989 C CA . ARG A 1 25 ? 3.455 -8.208 1.825 1.00 0.00 28 ARG A CA 7
ATOM 3990 C C . ARG A 1 25 ? 2.321 -9.162 1.449 1.00 0.00 28 ARG A C 7
ATOM 3991 O O . ARG A 1 25 ? 2.400 -10.351 1.741 1.00 0.00 28 ARG A O 7
ATOM 4012 N N . ALA A 1 26 ? 1.282 -8.653 0.786 1.00 0.00 29 ALA A N 7
ATOM 4013 C CA . ALA A 1 26 ? 0.163 -9.496 0.371 1.00 0.00 29 ALA A CA 7
ATOM 4014 C C . ALA A 1 26 ? 0.606 -10.485 -0.699 1.00 0.00 29 ALA A C 7
ATOM 4015 O O . ALA A 1 26 ? 0.211 -11.651 -0.682 1.00 0.00 29 ALA A O 7
ATOM 4022 N N . GLN A 1 27 ? 1.443 -10.015 -1.618 1.00 0.00 30 GLN A N 7
ATOM 4023 C CA . GLN A 1 27 ? 1.958 -10.861 -2.688 1.00 0.00 30 GLN A CA 7
ATOM 4024 C C . GLN A 1 27 ? 2.966 -11.872 -2.150 1.00 0.00 30 GLN A C 7
ATOM 4025 O O . GLN A 1 27 ? 2.977 -13.037 -2.553 1.00 0.00 30 GLN A O 7
ATOM 4039 N N . ALA A 1 28 ? 3.794 -11.416 -1.229 1.00 0.00 31 ALA A N 7
ATOM 4040 C CA . ALA A 1 28 ? 4.8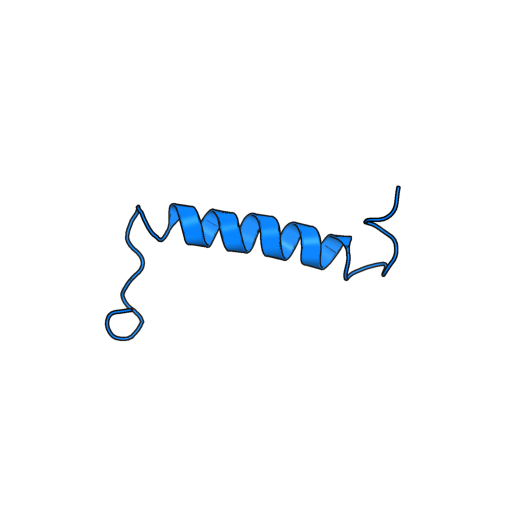12 -12.260 -0.610 1.00 0.00 31 ALA A CA 7
ATOM 4041 C C . ALA A 1 28 ? 4.194 -13.194 0.426 1.00 0.00 31 ALA A C 7
ATOM 4042 O O . ALA A 1 28 ? 4.446 -14.399 0.412 1.00 0.00 31 ALA A O 7
ATOM 4049 N N . ALA A 1 29 ? 3.376 -12.631 1.317 1.00 0.00 32 ALA A N 7
ATOM 4050 C CA . ALA A 1 29 ? 2.712 -13.417 2.363 1.00 0.00 32 ALA A CA 7
ATOM 4051 C C . ALA A 1 29 ? 1.703 -14.419 1.789 1.00 0.00 32 ALA A C 7
ATOM 4052 O O . ALA A 1 29 ? 1.262 -15.323 2.497 1.00 0.00 32 ALA A O 7
ATOM 4059 N N . ALA A 1 30 ? 1.333 -14.257 0.515 1.00 0.00 33 ALA A N 7
ATOM 4060 C CA . ALA A 1 30 ? 0.379 -15.165 -0.122 1.00 0.00 33 ALA A CA 7
ATOM 4061 C C . ALA A 1 30 ? 1.082 -16.193 -0.998 1.00 0.00 33 ALA A C 7
ATOM 4062 O O . ALA A 1 30 ? 0.896 -17.401 -0.832 1.00 0.00 33 ALA A O 7
ATOM 4069 N N . ASN A 1 31 ? 1.887 -15.700 -1.918 1.00 0.00 34 ASN A N 7
ATOM 4070 C CA . ASN A 1 31 ? 2.636 -16.553 -2.840 1.00 0.00 34 ASN A CA 7
ATOM 4071 C C . ASN A 1 31 ? 3.687 -17.377 -2.094 1.00 0.00 34 ASN A C 7
ATOM 4072 O O . ASN A 1 31 ? 3.755 -18.596 -2.252 1.00 0.00 34 ASN A O 7
ATOM 4083 N N . ALA A 1 32 ? 4.492 -16.709 -1.271 1.00 0.00 35 ALA A N 7
ATOM 4084 C CA . ALA A 1 32 ? 5.531 -17.388 -0.496 1.00 0.00 35 ALA A CA 7
ATOM 4085 C C . ALA A 1 32 ? 4.991 -17.875 0.854 1.00 0.00 35 ALA A C 7
ATOM 4086 O O . ALA A 1 32 ? 5.646 -17.733 1.890 1.00 0.00 35 ALA A O 7
ATOM 4093 N N . HIS A 1 33 ? 3.785 -18.447 0.835 1.00 0.00 36 HIS A N 7
ATOM 4094 C CA . HIS A 1 33 ? 3.152 -18.948 2.051 1.00 0.00 36 HIS A CA 7
ATOM 4095 C C . HIS A 1 33 ? 2.256 -20.156 1.763 1.00 0.00 36 HIS A C 7
ATOM 4096 O O . HIS A 1 33 ? 2.484 -21.246 2.289 1.00 0.00 36 HIS A O 7
ATOM 4111 N N . LEU A 1 34 ? 1.232 -19.954 0.930 1.00 0.00 37 LEU A N 7
ATOM 4112 C CA . LEU A 1 34 ? 0.296 -21.028 0.585 1.00 0.00 37 LEU A CA 7
ATOM 4113 C C . LEU A 1 34 ? 0.876 -21.994 -0.447 1.00 0.00 37 LEU A C 7
ATOM 4114 O O . LEU A 1 34 ? 0.480 -23.160 -0.507 1.00 0.00 37 LEU A O 7
ATOM 4130 N N . MET A 1 35 ? 1.817 -21.505 -1.245 1.00 0.00 38 MET A N 7
ATOM 4131 C CA . MET A 1 35 ? 2.466 -22.315 -2.286 1.00 0.00 38 MET A CA 7
ATOM 4132 C C . MET A 1 35 ? 3.027 -23.628 -1.737 1.00 0.00 38 MET A C 7
ATOM 4133 O O . MET A 1 35 ? 3.158 -24.610 -2.466 1.00 0.00 38 MET A O 7
ATOM 4147 N N . ALA A 1 36 ? 3.346 -23.636 -0.451 1.00 0.00 39 ALA A N 7
ATOM 4148 C CA . ALA A 1 36 ? 3.881 -24.828 0.208 1.00 0.00 39 ALA A CA 7
ATOM 4149 C C . ALA A 1 36 ? 2.774 -25.657 0.880 1.00 0.00 39 ALA A C 7
ATOM 4150 O O . ALA A 1 36 ? 3.062 -26.614 1.600 1.00 0.00 39 ALA A O 7
ATOM 4157 N N . GLN A 1 37 ? 1.511 -25.288 0.641 1.00 0.00 40 GLN A N 7
ATOM 4158 C CA . GLN A 1 37 ? 0.377 -25.999 1.227 1.00 0.00 40 GLN A CA 7
ATOM 4159 C C . GLN A 1 37 ? -0.681 -26.348 0.173 1.00 0.00 40 GLN A C 7
ATOM 4160 O O . GLN A 1 37 ? -1.171 -27.477 0.133 1.00 0.00 40 GLN A O 7
ATOM 4174 N N . ILE A 1 38 ? -1.032 -25.376 -0.676 1.00 0.00 41 ILE A N 7
ATOM 4175 C CA . ILE A 1 38 ? -2.033 -25.596 -1.722 1.00 0.00 41 ILE A CA 7
ATOM 4176 C C . ILE A 1 38 ? -1.900 -24.570 -2.854 1.00 0.00 41 ILE A C 7
ATOM 4177 O O . ILE A 1 38 ? -1.640 -23.383 -2.560 1.00 0.00 41 ILE A O 7
ATOM 4194 N N . PHE A 1 1 ? -18.196 9.704 5.383 1.00 0.00 4 PHE A N 8
ATOM 4195 C CA . PHE A 1 1 ? -16.764 9.306 5.243 1.00 0.00 4 PHE A CA 8
ATOM 4196 C C . PHE A 1 1 ? -15.975 10.338 4.432 1.00 0.00 4 PHE A C 8
ATOM 4197 O O . PHE A 1 1 ? -16.558 11.183 3.754 1.00 0.00 4 PHE A O 8
ATOM 4216 N N . THR A 1 2 ? -14.647 10.263 4.509 1.00 0.00 5 THR A N 8
ATOM 4217 C CA . THR A 1 2 ? -13.773 11.189 3.785 1.00 0.00 5 THR A CA 8
ATOM 4218 C C . THR A 1 2 ? -13.553 10.726 2.345 1.00 0.00 5 THR A C 8
ATOM 4219 O O . THR A 1 2 ? -12.606 9.995 2.053 1.00 0.00 5 THR A O 8
ATOM 4230 N N . LEU A 1 3 ? -14.444 11.152 1.451 1.00 0.00 6 LEU A N 8
ATOM 4231 C CA . LEU A 1 3 ? -14.356 10.782 0.037 1.00 0.00 6 LEU A CA 8
ATOM 4232 C C . LEU A 1 3 ? -14.826 11.932 -0.866 1.00 0.00 6 LEU A C 8
ATOM 4233 O O . LEU A 1 3 ? -15.780 11.790 -1.635 1.00 0.00 6 LEU A O 8
ATOM 4249 N N . SER A 1 4 ? -14.143 13.070 -0.771 1.00 0.00 7 SER A N 8
ATOM 4250 C CA . SER A 1 4 ? -14.480 14.246 -1.576 1.00 0.00 7 SER A CA 8
ATOM 4251 C C . SER A 1 4 ? -13.227 14.826 -2.242 1.00 0.00 7 SER A C 8
ATOM 4252 O O . SER A 1 4 ? -12.999 16.039 -2.212 1.00 0.00 7 SER A O 8
ATOM 4260 N N . LEU A 1 5 ? -12.419 13.945 -2.837 1.00 0.00 8 LEU A N 8
ATOM 4261 C CA . LEU A 1 5 ? -11.180 14.349 -3.509 1.00 0.00 8 LEU A CA 8
ATOM 4262 C C . LEU A 1 5 ? -10.190 14.972 -2.516 1.00 0.00 8 LEU A C 8
ATOM 4263 O O . LEU A 1 5 ? -9.455 15.905 -2.848 1.00 0.00 8 LEU A O 8
ATOM 4279 N N . ASP A 1 6 ? -10.174 14.434 -1.300 1.00 0.00 9 ASP A N 8
ATOM 4280 C CA . ASP A 1 6 ? -9.288 14.909 -0.248 1.00 0.00 9 ASP A CA 8
ATOM 4281 C C . ASP A 1 6 ? -8.010 14.073 -0.201 1.00 0.00 9 ASP A C 8
ATOM 4282 O O . ASP A 1 6 ? -7.738 13.362 0.768 1.00 0.00 9 ASP A O 8
ATOM 4291 N N . VAL A 1 7 ? -7.241 14.158 -1.278 1.00 0.00 10 VAL A N 8
ATOM 4292 C CA . VAL A 1 7 ? -6.002 13.401 -1.396 1.00 0.00 10 VAL A CA 8
ATOM 4293 C C . VAL A 1 7 ? -4.766 14.310 -1.531 1.00 0.00 10 VAL A C 8
ATOM 4294 O O . VAL A 1 7 ? -4.300 14.606 -2.633 1.00 0.00 10 VAL A O 8
ATOM 4307 N N . PRO A 1 8 ? -4.212 14.765 -0.389 1.00 0.00 11 PRO A N 8
ATOM 4308 C CA . PRO A 1 8 ? -3.032 15.635 -0.377 1.00 0.00 11 PRO A CA 8
ATOM 4309 C C . PRO A 1 8 ? -1.729 14.863 -0.599 1.00 0.00 11 PRO A C 8
ATOM 4310 O O . PRO A 1 8 ? -1.650 13.662 -0.326 1.00 0.00 11 PRO A O 8
ATOM 4321 N N . THR A 1 9 ? -0.704 15.561 -1.087 1.00 0.00 12 THR A N 8
ATOM 4322 C CA . THR A 1 9 ? 0.606 14.949 -1.341 1.00 0.00 12 THR A CA 8
ATOM 4323 C C . THR A 1 9 ? 1.088 14.151 -0.128 1.00 0.00 12 THR A C 8
ATOM 4324 O O . THR A 1 9 ? 1.592 13.034 -0.271 1.00 0.00 12 THR A O 8
ATOM 4335 N N . ASN A 1 10 ? 0.917 14.730 1.064 1.00 0.00 13 ASN A N 8
ATOM 4336 C CA . ASN A 1 10 ? 1.319 14.077 2.314 1.00 0.00 13 ASN A CA 8
ATOM 4337 C C . ASN A 1 10 ? 0.658 12.714 2.464 1.00 0.00 13 ASN A C 8
ATOM 4338 O O . ASN A 1 10 ? 1.235 11.782 3.018 1.00 0.00 13 ASN A O 8
ATOM 4349 N N . ILE A 1 11 ? -0.546 12.617 1.944 1.00 0.00 14 ILE A N 8
ATOM 4350 C CA . ILE A 1 11 ? -1.318 11.384 1.978 1.00 0.00 14 ILE A CA 8
ATOM 4351 C C . ILE A 1 11 ? -0.953 10.509 0.780 1.00 0.00 14 ILE A C 8
ATOM 4352 O O . ILE A 1 11 ? -0.753 9.301 0.922 1.00 0.00 14 ILE A O 8
ATOM 4368 N N . MET A 1 12 ? -0.844 11.135 -0.394 1.00 0.00 15 MET A N 8
ATOM 4369 C CA . MET A 1 12 ? -0.477 10.432 -1.615 1.00 0.00 15 MET A CA 8
ATOM 4370 C C . MET A 1 12 ? 0.853 9.703 -1.431 1.00 0.00 15 MET A C 8
ATOM 4371 O O . MET A 1 12 ? 0.954 8.504 -1.695 1.00 0.00 15 MET A O 8
ATOM 4385 N N . ASN A 1 13 ? 1.867 10.432 -0.953 1.00 0.00 16 ASN A N 8
ATOM 4386 C CA . ASN A 1 13 ? 3.183 9.845 -0.711 1.00 0.00 16 ASN A CA 8
ATOM 4387 C C . ASN A 1 13 ? 3.068 8.658 0.243 1.00 0.00 16 ASN A C 8
ATOM 4388 O O . ASN A 1 13 ? 3.641 7.592 0.004 1.00 0.00 16 ASN A O 8
ATOM 4399 N N . LEU A 1 14 ? 2.296 8.844 1.313 1.00 0.00 17 LEU A N 8
ATOM 4400 C CA . LEU A 1 14 ? 2.073 7.784 2.293 1.00 0.00 17 LEU A CA 8
ATOM 4401 C C . LEU A 1 14 ? 1.344 6.613 1.640 1.00 0.00 17 LEU A C 8
ATOM 4402 O O . LEU A 1 14 ? 1.820 5.477 1.679 1.00 0.00 17 LEU A O 8
ATOM 4418 N N . LEU A 1 15 ? 0.200 6.904 1.019 1.00 0.00 18 LEU A N 8
ATOM 4419 C CA . LEU A 1 15 ? -0.585 5.879 0.334 1.00 0.00 18 LEU A CA 8
ATOM 4420 C C . LEU A 1 15 ? 0.289 5.123 -0.665 1.00 0.00 18 LEU A C 8
ATOM 4421 O O . LEU A 1 15 ? 0.294 3.888 -0.692 1.00 0.00 18 LEU A O 8
ATOM 4437 N N . PHE A 1 16 ? 1.041 5.879 -1.467 1.00 0.00 19 PHE A N 8
ATOM 4438 C CA . PHE A 1 16 ? 1.942 5.300 -2.458 1.00 0.00 19 PHE A CA 8
ATOM 4439 C C . PHE A 1 16 ? 2.920 4.325 -1.801 1.00 0.00 19 PHE A C 8
ATOM 4440 O O . PHE A 1 16 ? 3.170 3.243 -2.327 1.00 0.00 19 PHE A O 8
ATOM 4457 N N . ASN A 1 17 ? 3.461 4.715 -0.643 1.00 0.00 20 ASN A N 8
ATOM 4458 C CA . ASN A 1 17 ? 4.404 3.870 0.085 1.00 0.00 20 ASN A CA 8
ATOM 4459 C C . ASN A 1 17 ? 3.682 2.715 0.772 1.00 0.00 20 ASN A C 8
ATOM 4460 O O . ASN A 1 17 ? 4.112 1.564 0.671 1.00 0.00 20 ASN A O 8
ATOM 4471 N N . ILE A 1 18 ? 2.569 3.017 1.450 1.00 0.00 21 ILE A N 8
ATOM 4472 C CA . ILE A 1 18 ? 1.782 1.982 2.119 1.00 0.00 21 ILE A CA 8
ATOM 4473 C C . ILE A 1 18 ? 1.434 0.894 1.122 1.00 0.00 21 ILE A C 8
ATOM 4474 O O . ILE A 1 18 ? 1.821 -0.260 1.307 1.00 0.00 21 ILE A O 8
ATOM 4490 N N . ALA A 1 19 ? 0.754 1.268 0.037 1.00 0.00 22 ALA A N 8
ATOM 4491 C CA . ALA A 1 19 ? 0.423 0.307 -1.003 1.00 0.00 22 ALA A CA 8
ATOM 4492 C C . ALA A 1 19 ? 1.699 -0.418 -1.422 1.00 0.00 22 ALA A C 8
ATOM 4493 O O . ALA A 1 19 ? 1.755 -1.646 -1.419 1.00 0.00 22 ALA A O 8
ATOM 4500 N N . LYS A 1 20 ? 2.733 0.376 -1.733 1.00 0.00 23 LYS A N 8
ATOM 4501 C CA . LYS A 1 20 ? 4.047 -0.142 -2.118 1.00 0.00 23 LYS A CA 8
ATOM 4502 C C . LYS A 1 20 ? 4.486 -1.276 -1.189 1.00 0.00 23 LYS A C 8
ATOM 4503 O O . LYS A 1 20 ? 4.682 -2.410 -1.626 1.00 0.00 23 LYS A O 8
ATOM 4522 N N . ALA A 1 21 ? 4.631 -0.965 0.097 1.00 0.00 24 ALA A N 8
ATOM 4523 C CA . ALA A 1 21 ? 5.041 -1.961 1.085 1.00 0.00 24 ALA A CA 8
ATOM 4524 C C . ALA A 1 21 ? 3.977 -3.048 1.257 1.00 0.00 24 ALA A C 8
ATOM 4525 O O . ALA A 1 21 ? 4.303 -4.231 1.393 1.00 0.00 24 ALA A O 8
ATOM 4532 N N . LYS A 1 22 ? 2.706 -2.644 1.240 1.00 0.00 25 LYS A N 8
ATOM 4533 C CA . LYS A 1 22 ? 1.599 -3.575 1.388 1.00 0.00 25 LYS A CA 8
ATOM 4534 C C . LYS A 1 22 ? 1.574 -4.582 0.240 1.00 0.00 25 LYS A C 8
ATOM 4535 O O . LYS A 1 22 ? 1.454 -5.786 0.468 1.00 0.00 25 LYS A O 8
ATOM 4554 N N . ASN A 1 23 ? 1.701 -4.088 -0.993 1.00 0.00 26 ASN A N 8
ATOM 4555 C CA . ASN A 1 23 ? 1.697 -4.973 -2.163 1.00 0.00 26 ASN A CA 8
ATOM 4556 C C . ASN A 1 23 ? 2.919 -5.893 -2.167 1.00 0.00 26 ASN A C 8
ATOM 4557 O O . ASN A 1 23 ? 2.833 -7.036 -2.617 1.00 0.00 26 ASN A O 8
ATOM 4568 N N . LEU A 1 24 ? 4.052 -5.403 -1.654 1.00 0.00 27 LEU A N 8
ATOM 4569 C CA . LEU A 1 24 ? 5.276 -6.206 -1.599 1.00 0.00 27 LEU A CA 8
ATOM 4570 C C . LEU A 1 24 ? 5.102 -7.402 -0.673 1.00 0.00 27 LEU A C 8
ATOM 4571 O O . LEU A 1 24 ? 5.495 -8.520 -0.997 1.00 0.00 27 LEU A O 8
ATOM 4587 N N . ARG A 1 25 ? 4.502 -7.145 0.474 1.00 0.00 28 ARG A N 8
ATOM 4588 C CA . ARG A 1 25 ? 4.246 -8.184 1.480 1.00 0.00 28 ARG A CA 8
ATOM 4589 C C . ARG A 1 25 ? 2.999 -8.997 1.132 1.00 0.00 28 ARG A C 8
ATOM 4590 O O . ARG A 1 25 ? 2.988 -10.222 1.293 1.00 0.00 28 ARG A O 8
ATOM 4611 N N . ALA A 1 26 ? 1.961 -8.320 0.636 1.00 0.00 29 ALA A N 8
ATOM 4612 C CA . ALA A 1 26 ? 0.723 -8.989 0.250 1.00 0.00 29 ALA A CA 8
ATOM 4613 C C . ALA A 1 26 ? 0.998 -10.001 -0.852 1.00 0.00 29 ALA A C 8
ATOM 4614 O O . ALA A 1 26 ? 0.370 -11.058 -0.913 1.00 0.00 29 ALA A O 8
ATOM 4621 N N . GLN A 1 27 ? 1.959 -9.674 -1.714 1.00 0.00 30 GLN A N 8
ATOM 4622 C CA . GLN A 1 27 ? 2.337 -10.564 -2.807 1.00 0.00 30 GLN A CA 8
ATOM 4623 C C . GLN A 1 27 ? 3.663 -11.274 -2.516 1.00 0.00 30 GLN A C 8
ATOM 4624 O O . GLN A 1 27 ? 4.407 -11.634 -3.432 1.00 0.00 30 GLN A O 8
ATOM 4638 N N . ALA A 1 28 ? 3.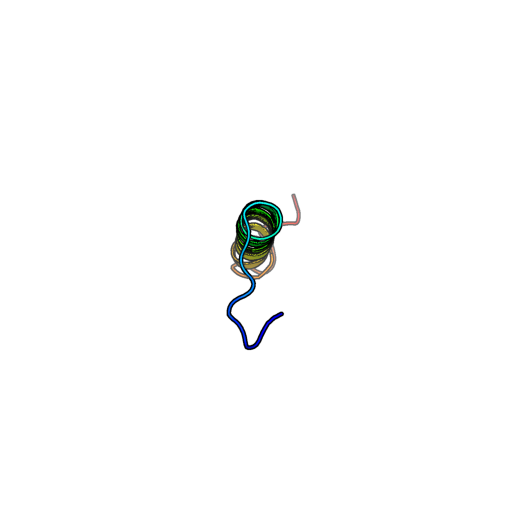931 -11.492 -1.233 1.00 0.00 31 ALA A N 8
ATOM 4639 C CA . ALA A 1 28 ? 5.137 -12.180 -0.792 1.00 0.00 31 ALA A CA 8
ATOM 4640 C C . ALA A 1 28 ? 4.799 -13.161 0.325 1.00 0.00 31 ALA A C 8
ATOM 4641 O O . ALA A 1 28 ? 5.178 -14.332 0.276 1.00 0.00 31 ALA A O 8
ATOM 4648 N N . ALA A 1 29 ? 4.066 -12.678 1.327 1.00 0.00 32 ALA A N 8
ATOM 4649 C CA . ALA A 1 29 ? 3.655 -13.518 2.444 1.00 0.00 32 ALA A CA 8
ATOM 4650 C C . ALA A 1 29 ? 2.325 -14.240 2.162 1.00 0.00 32 ALA A C 8
ATOM 4651 O O . ALA A 1 29 ? 1.976 -15.194 2.863 1.00 0.00 32 ALA A O 8
ATOM 4658 N N . ALA A 1 30 ? 1.573 -13.783 1.146 1.00 0.00 33 ALA A N 8
ATOM 4659 C CA . ALA A 1 30 ? 0.283 -14.400 0.821 1.00 0.00 33 ALA A CA 8
ATOM 4660 C C . ALA A 1 30 ? 0.373 -15.388 -0.336 1.00 0.00 33 ALA A C 8
ATOM 4661 O O . ALA A 1 30 ? -0.231 -16.464 -0.297 1.00 0.00 33 ALA A O 8
ATOM 4668 N N . ASN A 1 31 ? 1.129 -15.023 -1.351 1.00 0.00 34 ASN A N 8
ATOM 4669 C CA . ASN A 1 31 ? 1.306 -15.875 -2.531 1.00 0.00 34 ASN A CA 8
ATOM 4670 C C . ASN A 1 31 ? 1.996 -17.187 -2.160 1.00 0.00 34 ASN A C 8
ATOM 4671 O O . ASN A 1 31 ? 1.593 -18.257 -2.616 1.00 0.00 34 ASN A O 8
ATOM 4682 N N . ALA A 1 32 ? 3.029 -17.099 -1.320 1.00 0.00 35 ALA A N 8
ATOM 4683 C CA . ALA A 1 32 ? 3.764 -18.285 -0.881 1.00 0.00 35 ALA A CA 8
ATOM 4684 C C . ALA A 1 32 ? 2.901 -19.215 -0.020 1.00 0.00 35 ALA A C 8
ATOM 4685 O O . ALA A 1 32 ? 3.237 -20.384 0.176 1.00 0.00 35 ALA A O 8
ATOM 4692 N N . HIS A 1 33 ? 1.788 -18.689 0.479 1.00 0.00 36 HIS A N 8
ATOM 4693 C CA . HIS A 1 33 ? 0.868 -19.463 1.312 1.00 0.00 36 HIS A CA 8
ATOM 4694 C C . HIS A 1 33 ? -0.327 -19.963 0.499 1.00 0.00 36 HIS A C 8
ATOM 4695 O O . HIS A 1 33 ? -0.625 -21.158 0.492 1.00 0.00 36 HIS A O 8
ATOM 4710 N N . LEU A 1 34 ? -1.008 -19.043 -0.188 1.00 0.00 37 LEU A N 8
ATOM 4711 C CA . LEU A 1 34 ? -2.176 -19.390 -1.004 1.00 0.00 37 LEU A CA 8
ATOM 4712 C C . LEU A 1 34 ? -1.878 -20.497 -2.018 1.00 0.00 37 LEU A C 8
ATOM 4713 O O . LEU A 1 34 ? -2.787 -21.191 -2.471 1.00 0.00 37 LEU A O 8
ATOM 4729 N N . MET A 1 35 ? -0.609 -20.655 -2.366 1.00 0.00 38 MET A N 8
ATOM 4730 C CA . MET A 1 35 ? -0.189 -21.676 -3.328 1.00 0.00 38 MET A CA 8
ATOM 4731 C C . MET A 1 35 ? 0.296 -22.966 -2.646 1.00 0.00 38 MET A C 8
ATOM 4732 O O . MET A 1 35 ? 0.688 -23.915 -3.326 1.00 0.00 38 MET A O 8
ATOM 4746 N N . ALA A 1 36 ? 0.274 -23.005 -1.311 1.00 0.00 39 ALA A N 8
ATOM 4747 C CA . ALA A 1 36 ? 0.720 -24.191 -0.575 1.00 0.00 39 ALA A CA 8
ATOM 4748 C C . ALA A 1 36 ? 0.028 -24.317 0.790 1.00 0.00 39 ALA A C 8
ATOM 4749 O O . ALA A 1 36 ? 0.638 -24.750 1.769 1.00 0.00 39 ALA A O 8
ATOM 4756 N N . GLN A 1 37 ? -1.246 -23.928 0.850 1.00 0.00 40 GLN A N 8
ATOM 4757 C CA . GLN A 1 37 ? -2.010 -23.988 2.091 1.00 0.00 40 GLN A CA 8
ATOM 4758 C C . GLN A 1 37 ? -3.464 -24.405 1.843 1.00 0.00 40 GLN A C 8
ATOM 4759 O O . GLN A 1 37 ? -3.881 -25.480 2.275 1.00 0.00 40 GLN A O 8
ATOM 4773 N N . ILE A 1 38 ? -4.215 -23.538 1.151 1.00 0.00 41 ILE A N 8
ATOM 4774 C CA . ILE A 1 38 ? -5.623 -23.775 0.828 1.00 0.00 41 ILE A CA 8
ATOM 4775 C C . ILE A 1 38 ? -6.466 -24.122 2.070 1.00 0.00 41 ILE A C 8
ATOM 4776 O O . ILE A 1 38 ? -6.036 -23.786 3.198 1.00 0.00 41 ILE A O 8
ATOM 4793 N N . PHE A 1 1 ? -20.196 14.647 3.712 1.00 0.00 4 PHE A N 9
ATOM 4794 C CA . PHE A 1 1 ? -20.319 15.327 2.390 1.00 0.00 4 PHE A CA 9
ATOM 4795 C C . PHE A 1 1 ? -19.711 16.730 2.433 1.00 0.00 4 PHE A C 9
ATOM 4796 O O . PHE A 1 1 ? -19.796 17.409 3.455 1.00 0.00 4 PHE A O 9
ATOM 4815 N N . THR A 1 2 ? -19.101 17.150 1.319 1.00 0.00 5 THR A N 9
ATOM 4816 C CA . THR A 1 2 ? -18.472 18.472 1.215 1.00 0.00 5 THR A CA 9
ATOM 4817 C C . THR A 1 2 ? -17.135 18.510 1.963 1.00 0.00 5 THR A C 9
ATOM 4818 O O . THR A 1 2 ? -17.017 17.988 3.073 1.00 0.00 5 THR A O 9
ATOM 4829 N N . LEU A 1 3 ? -16.133 19.131 1.336 1.00 0.00 6 LEU A N 9
ATOM 4830 C CA . LEU A 1 3 ? -14.791 19.251 1.920 1.00 0.00 6 LEU A CA 9
ATOM 4831 C C . LEU A 1 3 ? -14.096 17.888 2.032 1.00 0.00 6 LEU A C 9
ATOM 4832 O O . LEU A 1 3 ? -14.708 16.842 1.805 1.00 0.00 6 LEU A O 9
ATOM 4848 N N . SER A 1 4 ? -12.806 17.912 2.382 1.00 0.00 7 SER A N 9
ATOM 4849 C CA . SER A 1 4 ? -12.010 16.687 2.525 1.00 0.00 7 SER A CA 9
ATOM 4850 C C . SER A 1 4 ? -11.932 15.904 1.207 1.00 0.00 7 SER A C 9
ATOM 4851 O O . SER A 1 4 ? -11.891 14.673 1.209 1.00 0.00 7 SER A O 9
ATOM 4859 N N . LEU A 1 5 ? -11.904 16.625 0.084 1.00 0.00 8 LEU A N 9
ATOM 4860 C CA . LEU A 1 5 ? -11.827 15.995 -1.235 1.00 0.00 8 LEU A CA 9
ATOM 4861 C C . LEU A 1 5 ? -10.651 16.553 -2.049 1.00 0.00 8 LEU A C 9
ATOM 4862 O O . LEU A 1 5 ? -10.812 16.959 -3.201 1.00 0.00 8 LEU A O 9
ATOM 4878 N N . ASP A 1 6 ? -9.466 16.559 -1.441 1.00 0.00 9 ASP A N 9
ATOM 4879 C CA . ASP A 1 6 ? -8.262 17.056 -2.096 1.00 0.00 9 ASP A CA 9
ATOM 4880 C C . ASP A 1 6 ? -7.054 16.199 -1.713 1.00 0.00 9 ASP A C 9
ATOM 4881 O O . ASP A 1 6 ? -6.336 16.502 -0.760 1.00 0.00 9 ASP A O 9
ATOM 4890 N N . VAL A 1 7 ? -6.851 15.114 -2.461 1.00 0.00 10 VAL A N 9
ATOM 4891 C CA . VAL A 1 7 ? -5.740 14.187 -2.210 1.00 0.00 10 VAL A CA 9
ATOM 4892 C C . VAL A 1 7 ? -4.388 14.910 -2.235 1.00 0.00 10 VAL A C 9
ATOM 4893 O O . VAL A 1 7 ? -3.899 15.293 -3.300 1.00 0.00 10 VAL A O 9
ATOM 4906 N N . PRO A 1 8 ? -3.765 15.109 -1.053 1.00 0.00 11 PRO A N 9
ATOM 4907 C CA . PRO A 1 8 ? -2.475 15.790 -0.940 1.00 0.00 11 PRO A CA 9
ATOM 4908 C C . PRO A 1 8 ? -1.277 14.850 -1.106 1.00 0.00 11 PRO A C 9
ATOM 4909 O O . PRO A 1 8 ? -1.384 13.636 -0.893 1.00 0.00 11 PRO A O 9
ATOM 4920 N N . THR A 1 9 ? -0.132 15.425 -1.478 1.00 0.00 12 THR A N 9
ATOM 4921 C CA . THR A 1 9 ? 1.102 14.658 -1.673 1.00 0.00 12 THR A CA 9
ATOM 4922 C C . THR A 1 9 ? 1.434 13.813 -0.443 1.00 0.00 12 THR A C 9
ATOM 4923 O O . THR A 1 9 ? 1.773 12.634 -0.568 1.00 0.00 12 THR A O 9
ATOM 4934 N N . ASN A 1 10 ? 1.331 14.421 0.744 1.00 0.00 13 ASN A N 9
ATOM 4935 C CA . ASN A 1 10 ? 1.619 13.721 2.001 1.00 0.00 13 ASN A CA 9
ATOM 4936 C C . ASN A 1 10 ? 0.818 12.434 2.112 1.00 0.00 13 ASN A C 9
ATOM 4937 O O . ASN A 1 10 ? 1.336 11.386 2.498 1.00 0.00 13 ASN A O 9
ATOM 4948 N N . ILE A 1 11 ? -0.440 12.531 1.746 1.00 0.00 14 ILE A N 9
ATOM 4949 C CA . ILE A 1 11 ? -1.349 11.395 1.767 1.00 0.00 14 ILE A CA 9
ATOM 4950 C C . ILE A 1 11 ? -1.032 10.441 0.618 1.00 0.00 14 ILE A C 9
ATOM 4951 O O . ILE A 1 11 ? -0.932 9.231 0.819 1.00 0.00 14 ILE A O 9
ATOM 4967 N N . MET A 1 12 ? -0.851 11.000 -0.585 1.00 0.00 15 MET A N 9
ATOM 4968 C CA . MET A 1 12 ? -0.519 10.206 -1.759 1.00 0.00 15 MET A CA 9
ATOM 4969 C C . MET A 1 12 ? 0.726 9.361 -1.493 1.00 0.00 15 MET A C 9
ATOM 4970 O O . MET A 1 12 ? 0.719 8.145 -1.703 1.00 0.00 15 MET A O 9
ATOM 4984 N N . ASN A 1 13 ? 1.787 10.009 -1.000 1.00 0.00 16 ASN A N 9
ATOM 4985 C CA . ASN A 1 13 ? 3.031 9.312 -0.675 1.00 0.00 16 ASN A CA 9
ATOM 4986 C C . ASN A 1 13 ? 2.755 8.181 0.314 1.00 0.00 16 ASN A C 9
ATOM 4987 O O . ASN A 1 13 ? 3.199 7.044 0.119 1.00 0.00 16 ASN A O 9
ATOM 4998 N N . LEU A 1 14 ? 1.997 8.500 1.361 1.00 0.00 17 LEU A N 9
ATOM 4999 C CA . LEU A 1 14 ? 1.630 7.517 2.376 1.00 0.00 17 LEU A CA 9
ATOM 5000 C C . LEU A 1 14 ? 0.860 6.365 1.741 1.00 0.00 17 LEU A C 9
ATOM 5001 O O . LEU A 1 14 ? 1.248 5.205 1.874 1.00 0.00 17 LEU A O 9
ATOM 5017 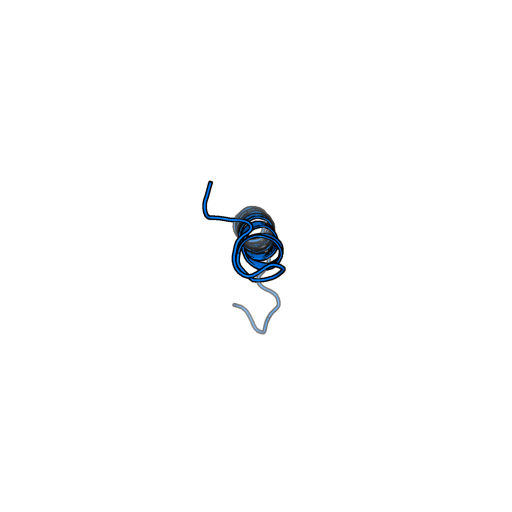N N . LEU A 1 15 ? -0.220 6.692 1.026 1.00 0.00 18 LEU A N 9
ATOM 5018 C CA . LEU A 1 15 ? -1.025 5.675 0.349 1.00 0.00 18 LEU A CA 9
ATOM 5019 C C . LEU A 1 15 ? -0.144 4.825 -0.559 1.00 0.00 18 LEU A C 9
ATOM 5020 O O . LEU A 1 15 ? -0.203 3.591 -0.519 1.00 0.00 18 LEU A O 9
ATOM 5036 N N . PHE A 1 16 ? 0.695 5.491 -1.354 1.00 0.00 19 PHE A N 9
ATOM 5037 C CA . PHE A 1 16 ? 1.616 4.798 -2.249 1.00 0.00 19 PHE A CA 9
ATOM 5038 C C . PHE A 1 16 ? 2.473 3.811 -1.461 1.00 0.00 19 PHE A C 9
ATOM 5039 O O . PHE A 1 16 ? 2.660 2.665 -1.877 1.00 0.00 19 PHE A O 9
ATOM 5056 N N . ASN A 1 17 ? 2.981 4.256 -0.308 1.00 0.00 20 ASN A N 9
ATOM 5057 C CA . ASN A 1 17 ? 3.797 3.417 0.538 1.00 0.00 20 ASN A CA 9
ATOM 5058 C C . ASN A 1 17 ? 2.955 2.335 1.207 1.00 0.00 20 ASN A C 9
ATOM 5059 O O . ASN A 1 17 ? 3.368 1.174 1.269 1.00 0.00 20 ASN A O 9
ATOM 5070 N N . ILE A 1 18 ? 1.760 2.706 1.675 1.00 0.00 21 ILE A N 9
ATOM 5071 C CA . ILE A 1 18 ? 0.857 1.737 2.292 1.00 0.00 21 ILE A CA 9
ATOM 5072 C C . ILE A 1 18 ? 0.640 0.585 1.324 1.00 0.00 21 ILE A C 9
ATOM 5073 O O . ILE A 1 18 ? 0.981 -0.558 1.629 1.00 0.00 21 ILE A O 9
ATOM 5089 N N . ALA A 1 19 ? 0.122 0.901 0.133 1.00 0.00 22 ALA A N 9
ATOM 5090 C CA . ALA A 1 19 ? -0.080 -0.115 -0.897 1.00 0.00 22 ALA A CA 9
ATOM 5091 C C . ALA A 1 19 ? 1.233 -0.857 -1.151 1.00 0.00 22 ALA A C 9
ATOM 5092 O O . ALA A 1 19 ? 1.259 -2.086 -1.264 1.00 0.00 22 ALA A O 9
ATOM 5099 N N . LYS A 1 20 ? 2.328 -0.092 -1.206 1.00 0.00 23 LYS A N 9
ATOM 5100 C CA . LYS A 1 20 ? 3.662 -0.650 -1.410 1.00 0.00 23 LYS A CA 9
ATOM 5101 C C . LYS A 1 20 ? 3.907 -1.809 -0.441 1.00 0.00 23 LYS A C 9
ATOM 5102 O O . LYS A 1 20 ? 4.064 -2.955 -0.858 1.00 0.00 23 LYS A O 9
ATOM 5121 N N . ALA A 1 21 ? 3.924 -1.508 0.854 1.00 0.00 24 ALA A N 9
ATOM 5122 C CA . ALA A 1 21 ? 4.144 -2.535 1.871 1.00 0.00 24 ALA A CA 9
ATOM 5123 C C . ALA A 1 21 ? 2.968 -3.516 1.962 1.00 0.00 24 ALA A C 9
ATOM 5124 O O . ALA A 1 21 ? 3.174 -4.724 2.109 1.00 0.00 24 ALA A O 9
ATOM 5131 N N . LYS A 1 22 ? 1.738 -2.998 1.873 1.00 0.00 25 LYS A N 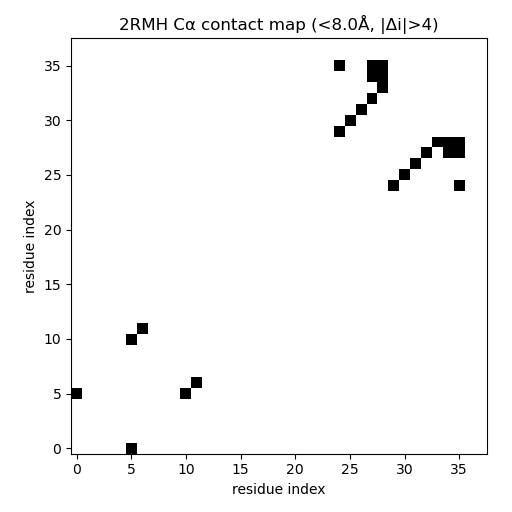9
ATOM 5132 C CA . LYS A 1 22 ? 0.546 -3.841 1.947 1.00 0.00 25 LYS A CA 9
ATOM 5133 C C . LYS A 1 22 ? 0.541 -4.893 0.847 1.00 0.00 25 LYS A C 9
ATOM 5134 O O . LYS A 1 22 ? 0.053 -6.009 1.053 1.00 0.00 25 LYS A O 9
ATOM 5153 N N . ASN A 1 23 ? 1.065 -4.534 -0.322 1.00 0.00 26 ASN A N 9
ATOM 5154 C CA . ASN A 1 23 ? 1.110 -5.456 -1.455 1.00 0.00 26 ASN A CA 9
ATOM 5155 C C . ASN A 1 23 ? 2.426 -6.239 -1.489 1.00 0.00 26 ASN A C 9
ATOM 5156 O O . ASN A 1 23 ? 2.416 -7.444 -1.724 1.00 0.00 26 ASN A O 9
ATOM 5167 N N . LEU A 1 24 ? 3.553 -5.562 -1.239 1.00 0.00 27 LEU A N 9
ATOM 5168 C CA . LEU A 1 24 ? 4.862 -6.225 -1.238 1.00 0.00 27 LEU A CA 9
ATOM 5169 C C . LEU A 1 24 ? 4.806 -7.535 -0.468 1.00 0.00 27 LEU A C 9
ATOM 5170 O O . LEU A 1 24 ? 5.150 -8.598 -0.983 1.00 0.00 27 LEU A O 9
ATOM 5186 N N . ARG A 1 25 ? 4.357 -7.436 0.764 1.00 0.00 28 ARG A N 9
ATOM 5187 C CA . ARG A 1 25 ? 4.232 -8.595 1.643 1.00 0.00 28 ARG A CA 9
ATOM 5188 C C . ARG A 1 25 ? 3.062 -9.495 1.234 1.00 0.00 28 ARG A C 9
ATOM 5189 O O . ARG A 1 25 ? 3.177 -10.719 1.258 1.00 0.00 28 ARG A O 9
ATOM 5210 N N . ALA A 1 26 ? 1.942 -8.887 0.850 1.00 0.00 29 ALA A N 9
ATOM 5211 C CA . ALA A 1 26 ? 0.765 -9.646 0.435 1.00 0.00 29 ALA A CA 9
ATOM 5212 C C . ALA A 1 26 ? 1.011 -10.384 -0.882 1.00 0.00 29 ALA A C 9
ATOM 5213 O O . ALA A 1 26 ? 0.322 -11.352 -1.197 1.00 0.00 29 ALA A O 9
ATOM 5220 N N . GLN A 1 27 ? 1.974 -9.906 -1.660 1.00 0.00 30 GLN A N 9
ATOM 5221 C CA . GLN A 1 27 ? 2.282 -10.513 -2.952 1.00 0.00 30 GLN A CA 9
ATOM 5222 C C . GLN A 1 27 ? 3.564 -11.345 -2.932 1.00 0.00 30 GLN A C 9
ATOM 5223 O O . GLN A 1 27 ? 3.662 -12.354 -3.629 1.00 0.00 30 GLN A O 9
ATOM 5237 N N . ALA A 1 28 ? 4.532 -10.922 -2.147 1.00 0.00 31 ALA A N 9
ATOM 5238 C CA . ALA A 1 28 ? 5.809 -11.634 -2.050 1.00 0.00 31 ALA A CA 9
ATOM 5239 C C . ALA A 1 28 ? 5.832 -12.631 -0.889 1.00 0.00 31 ALA A C 9
ATOM 5240 O O . ALA A 1 28 ? 6.617 -13.582 -0.898 1.00 0.00 31 ALA A O 9
ATOM 5247 N N . ALA A 1 29 ? 4.976 -12.411 0.110 1.00 0.00 32 ALA A N 9
ATOM 5248 C CA . ALA A 1 29 ? 4.908 -13.297 1.266 1.00 0.00 32 ALA A CA 9
ATOM 5249 C C . ALA A 1 29 ? 3.605 -14.105 1.289 1.00 0.00 32 ALA A C 9
ATOM 5250 O O . ALA A 1 29 ? 3.564 -15.197 1.857 1.00 0.00 32 ALA A O 9
ATOM 5257 N N . ALA A 1 30 ? 2.539 -13.578 0.672 1.00 0.00 33 ALA A N 9
ATOM 5258 C CA . ALA A 1 30 ? 1.263 -14.291 0.651 1.00 0.00 33 ALA A CA 9
ATOM 5259 C C . ALA A 1 30 ? 1.148 -15.230 -0.547 1.00 0.00 33 ALA A C 9
ATOM 5260 O O . ALA A 1 30 ? 0.360 -16.177 -0.528 1.00 0.00 33 ALA A O 9
ATOM 5267 N N . ASN A 1 31 ? 1.954 -14.981 -1.573 1.00 0.00 34 ASN A N 9
ATOM 5268 C CA . ASN A 1 31 ? 1.958 -15.819 -2.774 1.00 0.00 34 ASN A CA 9
ATOM 5269 C C . ASN A 1 31 ? 2.403 -17.241 -2.438 1.00 0.00 34 ASN A C 9
ATOM 5270 O O . ASN A 1 31 ? 1.743 -18.210 -2.810 1.00 0.00 34 ASN A O 9
ATOM 5281 N N . ALA A 1 32 ? 3.522 -17.355 -1.721 1.00 0.00 35 ALA A N 9
ATOM 5282 C CA . ALA A 1 32 ? 4.053 -18.658 -1.323 1.00 0.00 35 ALA A CA 9
ATOM 5283 C C . ALA A 1 32 ? 3.234 -19.285 -0.190 1.00 0.00 35 ALA A C 9
ATOM 5284 O O . ALA A 1 32 ? 3.382 -20.470 0.115 1.00 0.00 35 ALA A O 9
ATOM 5291 N N . HIS A 1 33 ? 2.366 -18.483 0.418 1.00 0.00 36 HIS A N 9
ATOM 5292 C CA . HIS A 1 33 ? 1.512 -18.943 1.509 1.00 0.00 36 HIS A CA 9
ATOM 5293 C C . HIS A 1 33 ? 0.148 -19.395 0.983 1.00 0.00 36 HIS A C 9
ATOM 5294 O O . HIS A 1 33 ? -0.298 -20.506 1.271 1.00 0.00 36 HIS A O 9
ATOM 5309 N N . LEU A 1 34 ? -0.512 -18.529 0.207 1.00 0.00 37 LEU A N 9
ATOM 5310 C CA . LEU A 1 34 ? -1.825 -18.848 -0.358 1.00 0.00 37 LEU A CA 9
ATOM 5311 C C . LEU A 1 34 ? -1.727 -19.867 -1.496 1.00 0.00 37 LEU A C 9
ATOM 5312 O O . LEU A 1 34 ? -2.734 -20.451 -1.902 1.00 0.00 37 LEU A O 9
ATOM 5328 N N . MET A 1 35 ? -0.511 -20.085 -1.998 1.00 0.00 38 MET A N 9
ATOM 5329 C CA . MET A 1 35 ? -0.273 -21.039 -3.081 1.00 0.00 38 MET A CA 9
ATOM 5330 C C . MET A 1 35 ? -0.758 -22.446 -2.720 1.00 0.00 38 MET A C 9
ATOM 5331 O O . MET A 1 35 ? -1.028 -23.265 -3.599 1.00 0.00 38 MET A O 9
ATOM 5345 N N . ALA A 1 36 ? -0.871 -22.710 -1.425 1.00 0.00 39 ALA A N 9
ATOM 5346 C CA . ALA A 1 36 ? -1.329 -24.005 -0.929 1.00 0.00 39 ALA A CA 9
ATOM 5347 C C . ALA A 1 36 ? -2.535 -23.845 0.007 1.00 0.00 39 ALA A C 9
ATOM 5348 O O . ALA A 1 36 ? -2.620 -24.497 1.049 1.00 0.00 39 ALA A O 9
ATOM 5355 N N . GLN A 1 37 ? -3.462 -22.963 -0.372 1.00 0.00 40 GLN A N 9
ATOM 5356 C CA . GLN A 1 37 ? -4.661 -22.708 0.433 1.00 0.00 40 GLN A CA 9
ATOM 5357 C C . GLN A 1 37 ? -5.664 -23.864 0.344 1.00 0.00 40 GLN A C 9
ATOM 5358 O O . GLN A 1 37 ? -6.281 -24.233 1.346 1.00 0.00 40 GLN A O 9
ATOM 5372 N N . ILE A 1 38 ? -5.831 -24.422 -0.856 1.00 0.00 41 ILE A N 9
ATOM 5373 C CA . ILE A 1 38 ? -6.764 -25.527 -1.075 1.00 0.00 41 ILE A CA 9
ATOM 5374 C C . ILE A 1 38 ? -6.564 -26.160 -2.457 1.00 0.00 41 ILE A C 9
ATOM 5375 O O . ILE A 1 38 ? -6.107 -25.445 -3.378 1.00 0.00 41 ILE A O 9
ATOM 5392 N N . PHE A 1 1 ? -20.944 10.074 -4.232 1.00 0.00 4 PHE A N 10
ATOM 5393 C CA . PHE A 1 1 ? -20.092 9.011 -4.843 1.00 0.00 4 PHE A CA 10
ATOM 5394 C C . PHE A 1 1 ? -18.863 9.614 -5.528 1.00 0.00 4 PHE A C 10
ATOM 5395 O O . PHE A 1 1 ? -18.856 10.802 -5.859 1.00 0.00 4 PHE A O 10
ATOM 5414 N N . THR A 1 2 ? -17.832 8.789 -5.741 1.00 0.00 5 THR A N 10
ATOM 5415 C CA . THR A 1 2 ? -16.588 9.229 -6.395 1.00 0.00 5 THR A CA 10
ATOM 5416 C C . THR A 1 2 ? -16.044 10.523 -5.782 1.00 0.00 5 THR A C 10
ATOM 5417 O O . THR A 1 2 ? -16.129 11.594 -6.386 1.00 0.00 5 THR A O 10
ATOM 5428 N N . LEU A 1 3 ? -15.474 10.412 -4.583 1.00 0.00 6 LEU A N 10
ATOM 5429 C CA . LEU A 1 3 ? -14.905 11.566 -3.888 1.00 0.00 6 LEU A CA 10
ATOM 5430 C C . LEU A 1 3 ? -13.563 11.206 -3.245 1.00 0.00 6 LEU A C 10
ATOM 5431 O O . LEU A 1 3 ? -13.497 10.356 -2.357 1.00 0.00 6 LEU A O 10
ATOM 5447 N N . SER A 1 4 ? -12.492 11.850 -3.708 1.00 0.00 7 SER A N 10
ATOM 5448 C CA . SER A 1 4 ? -11.148 11.586 -3.180 1.00 0.00 7 SER A CA 10
ATOM 5449 C C . SER A 1 4 ? -10.766 12.536 -2.041 1.00 0.00 7 SER A C 10
ATOM 5450 O O . SER A 1 4 ? -9.706 12.378 -1.435 1.00 0.00 7 SER A O 10
ATOM 5458 N N . LEU A 1 5 ? -11.624 13.517 -1.751 1.00 0.00 8 LEU A N 10
ATOM 5459 C CA . LEU A 1 5 ? -11.363 14.488 -0.682 1.00 0.00 8 LEU A CA 10
ATOM 5460 C C . LEU A 1 5 ? -10.019 15.202 -0.890 1.00 0.00 8 LEU A C 10
ATOM 5461 O O . LEU A 1 5 ? -9.267 15.419 0.064 1.00 0.00 8 LEU A O 10
ATOM 5477 N N . ASP A 1 6 ? -9.735 15.569 -2.145 1.00 0.00 9 ASP A N 10
ATOM 5478 C CA . ASP A 1 6 ? -8.497 16.263 -2.504 1.00 0.00 9 ASP A CA 10
ATOM 5479 C C . ASP A 1 6 ? -7.271 15.607 -1.848 1.00 0.00 9 ASP A C 10
ATOM 5480 O O . ASP A 1 6 ? -6.761 16.081 -0.831 1.00 0.00 9 ASP A O 10
ATOM 5489 N N . VAL A 1 7 ? -6.812 14.504 -2.442 1.00 0.00 10 VAL A N 10
ATOM 5490 C CA . VAL A 1 7 ? -5.656 13.763 -1.925 1.00 0.00 10 VAL A CA 10
ATOM 5491 C C . VAL A 1 7 ? -4.369 14.598 -1.991 1.00 0.00 10 VAL A C 10
ATOM 5492 O O . VAL A 1 7 ? -3.831 14.841 -3.074 1.00 0.00 10 VAL A O 10
ATOM 5505 N N . PRO A 1 8 ? -3.856 15.046 -0.825 1.00 0.00 11 PRO A N 10
ATOM 5506 C CA . PRO A 1 8 ? -2.632 15.852 -0.751 1.00 0.00 11 PRO A CA 10
ATOM 5507 C C . PRO A 1 8 ? -1.354 15.011 -0.841 1.00 0.00 11 PRO A C 10
ATOM 5508 O O . PRO A 1 8 ? -1.364 13.809 -0.557 1.00 0.00 11 PRO A O 10
ATOM 5519 N N . THR A 1 9 ? -0.253 15.654 -1.230 1.00 0.00 12 THR A N 10
ATOM 5520 C CA . THR A 1 9 ? 1.044 14.977 -1.358 1.00 0.00 12 THR A CA 10
ATOM 5521 C C . THR A 1 9 ? 1.391 14.182 -0.098 1.00 0.00 12 THR A C 10
ATOM 5522 O O . THR A 1 9 ? 1.823 13.030 -0.186 1.00 0.00 12 THR A O 10
ATOM 5533 N N . ASN A 1 10 ? 1.198 14.801 1.073 1.00 0.00 13 ASN A N 10
ATOM 5534 C CA . ASN A 1 10 ? 1.490 14.147 2.355 1.00 0.00 13 ASN A CA 10
ATOM 5535 C C . ASN A 1 10 ? 0.754 12.822 2.490 1.00 0.00 13 ASN A C 10
ATOM 5536 O O . ASN A 1 10 ? 1.255 11.872 3.091 1.00 0.00 13 ASN A O 10
ATOM 5547 N N . ILE A 1 11 ? -0.423 12.774 1.904 1.00 0.00 14 ILE A N 10
ATOM 5548 C CA . ILE A 1 11 ? -1.254 11.582 1.913 1.00 0.00 14 ILE A CA 10
ATOM 5549 C C . ILE A 1 11 ? -0.895 10.685 0.728 1.00 0.00 14 ILE A C 10
ATOM 5550 O O . ILE A 1 11 ? -0.710 9.477 0.889 1.00 0.00 14 ILE A O 10
ATOM 5566 N N . MET A 1 12 ? -0.772 11.295 -0.457 1.00 0.00 15 MET A N 10
ATOM 5567 C CA . MET A 1 12 ? -0.406 10.571 -1.667 1.00 0.00 15 MET A CA 10
ATOM 5568 C C . MET A 1 12 ? 0.841 9.722 -1.425 1.00 0.00 15 MET A C 10
ATOM 5569 O O . MET A 1 12 ? 0.842 8.518 -1.691 1.00 0.00 15 MET A O 10
ATOM 5583 N N . ASN A 1 13 ? 1.893 10.354 -0.892 1.00 0.00 16 ASN A N 10
ATOM 5584 C CA . ASN A 1 13 ? 3.138 9.650 -0.588 1.00 0.00 16 ASN A CA 10
ATOM 5585 C C . ASN A 1 13 ? 2.862 8.470 0.344 1.00 0.00 16 ASN A C 10
ATOM 5586 O O . ASN A 1 13 ? 3.327 7.353 0.109 1.00 0.00 16 ASN A O 10
ATOM 5597 N N . LEU A 1 14 ? 2.075 8.729 1.387 1.00 0.00 17 LEU A N 10
ATOM 5598 C CA . LEU A 1 14 ? 1.701 7.693 2.347 1.00 0.00 17 LEU A CA 10
ATOM 5599 C C . LEU A 1 14 ? 0.943 6.573 1.641 1.00 0.00 17 LEU A C 10
ATOM 5600 O O . LEU A 1 14 ? 1.328 5.407 1.725 1.00 0.00 17 LEU A O 10
ATOM 5616 N N . LEU A 1 15 ? -0.121 6.939 0.921 1.00 0.00 18 LEU A N 10
ATOM 5617 C CA . LEU A 1 15 ? -0.914 5.960 0.174 1.00 0.00 18 LEU A CA 10
ATOM 5618 C C . LEU A 1 15 ? -0.016 5.161 -0.768 1.00 0.00 18 LEU A C 10
ATOM 5619 O O . LEU A 1 15 ? -0.068 3.927 -0.794 1.00 0.00 18 LEU A O 10
ATOM 5635 N N . PHE A 1 16 ? 0.822 5.876 -1.523 1.00 0.00 19 PHE A N 10
ATOM 5636 C CA . PHE A 1 16 ? 1.755 5.244 -2.451 1.00 0.00 19 PHE A CA 10
ATOM 5637 C C . PHE A 1 16 ? 2.655 4.255 -1.712 1.00 0.00 19 PHE A C 10
ATOM 5638 O O . PHE A 1 16 ? 2.898 3.151 -2.195 1.00 0.00 19 PHE A O 10
ATOM 5655 N N . ASN A 1 17 ? 3.129 4.655 -0.527 1.00 0.00 20 ASN A N 10
ATOM 5656 C CA . ASN A 1 17 ? 3.985 3.807 0.291 1.00 0.00 20 ASN A CA 10
ATOM 5657 C C . ASN A 1 17 ? 3.186 2.646 0.878 1.00 0.00 20 ASN A C 10
ATOM 5658 O O . ASN A 1 17 ? 3.626 1.497 0.826 1.00 0.00 20 ASN A O 10
ATOM 5669 N N . ILE A 1 18 ? 2.003 2.951 1.420 1.00 0.00 21 ILE A N 10
ATOM 5670 C CA . ILE A 1 18 ? 1.136 1.919 1.992 1.00 0.00 21 ILE A CA 10
ATOM 5671 C C . ILE A 1 18 ? 0.893 0.826 0.962 1.00 0.00 21 ILE A C 10
ATOM 5672 O O . ILE A 1 18 ? 1.251 -0.334 1.179 1.00 0.00 21 ILE A O 10
ATOM 5688 N N . ALA A 1 19 ? 0.319 1.208 -0.181 1.00 0.00 22 ALA A N 10
ATOM 5689 C CA . ALA A 1 19 ? 0.066 0.261 -1.263 1.00 0.00 22 ALA A CA 10
ATOM 5690 C C . ALA A 1 19 ? 1.373 -0.412 -1.699 1.00 0.00 22 ALA A C 10
ATOM 5691 O O . ALA A 1 19 ? 1.390 -1.591 -2.063 1.00 0.00 22 ALA A O 10
ATOM 5698 N N . LYS A 1 20 ? 2.466 0.349 -1.648 1.00 0.00 23 LYS A N 10
ATOM 5699 C CA . LYS A 1 20 ? 3.786 -0.153 -2.022 1.00 0.00 23 LYS A CA 10
ATOM 5700 C C . LYS A 1 20 ? 4.251 -1.264 -1.079 1.00 0.00 23 LYS A C 10
ATOM 5701 O O . LYS A 1 20 ? 4.728 -2.303 -1.529 1.00 0.00 23 LYS A O 10
ATOM 5720 N N . ALA A 1 21 ? 4.113 -1.041 0.224 1.00 0.00 24 ALA A N 10
ATOM 5721 C CA . ALA A 1 21 ? 4.525 -2.031 1.213 1.00 0.00 24 ALA A CA 10
ATOM 5722 C C . ALA A 1 21 ? 3.468 -3.124 1.398 1.00 0.00 24 ALA A C 10
ATOM 5723 O O . ALA A 1 21 ? 3.804 -4.304 1.544 1.00 0.00 24 ALA A O 10
ATOM 5730 N N . LYS A 1 22 ? 2.191 -2.733 1.386 1.00 0.00 25 LYS A N 10
ATOM 5731 C CA . LYS A 1 22 ? 1.098 -3.686 1.556 1.00 0.00 25 LYS A CA 10
ATOM 5732 C C . LYS A 1 22 ? 1.074 -4.711 0.431 1.00 0.00 25 LYS A C 10
ATOM 5733 O O . LYS A 1 22 ? 0.850 -5.900 0.677 1.00 0.00 25 LYS A O 10
ATOM 5752 N N . ASN A 1 23 ? 1.316 -4.260 -0.804 1.00 0.00 26 ASN A N 10
ATOM 5753 C CA . ASN A 1 23 ? 1.318 -5.180 -1.944 1.00 0.00 26 ASN A CA 10
ATOM 5754 C C . ASN A 1 23 ? 2.498 -6.147 -1.848 1.00 0.00 26 ASN A C 10
ATOM 5755 O O . ASN A 1 23 ? 2.339 -7.341 -2.083 1.00 0.00 26 ASN A O 10
ATOM 5766 N N . LEU A 1 24 ? 3.671 -5.633 -1.473 1.00 0.00 27 LEU A N 10
ATOM 5767 C CA . LEU A 1 24 ? 4.856 -6.476 -1.326 1.00 0.00 27 LEU A CA 10
ATOM 5768 C C . LEU A 1 24 ? 4.596 -7.591 -0.324 1.00 0.00 27 LEU A C 10
ATOM 5769 O O . LEU A 1 24 ? 4.800 -8.772 -0.607 1.00 0.00 27 LEU A O 10
ATOM 5785 N N . ARG A 1 25 ? 4.133 -7.193 0.842 1.00 0.00 28 ARG A N 10
ATOM 5786 C CA . ARG A 1 25 ? 3.822 -8.127 1.922 1.00 0.00 28 ARG A CA 10
ATOM 5787 C C . ARG A 1 25 ? 2.680 -9.071 1.547 1.00 0.00 28 ARG A C 10
ATOM 5788 O O . ARG A 1 25 ? 2.774 -10.276 1.773 1.00 0.00 28 ARG A O 10
ATOM 5809 N N . ALA A 1 26 ? 1.611 -8.526 0.969 1.00 0.00 29 ALA A N 10
ATOM 5810 C CA . ALA A 1 26 ? 0.465 -9.336 0.567 1.00 0.00 29 ALA A CA 10
ATOM 5811 C C . ALA A 1 26 ? 0.815 -10.251 -0.604 1.00 0.00 29 ALA A C 10
ATOM 5812 O O . ALA A 1 26 ? 0.262 -11.340 -0.734 1.00 0.00 29 ALA A O 10
ATOM 5819 N N . GLN A 1 27 ? 1.729 -9.800 -1.459 1.00 0.00 30 GLN A N 10
ATOM 5820 C CA . GLN A 1 27 ? 2.138 -10.585 -2.620 1.00 0.00 30 GLN A CA 10
ATOM 5821 C C . GLN A 1 27 ? 3.225 -11.599 -2.280 1.00 0.00 30 GLN A C 10
ATOM 5822 O O . GLN A 1 27 ? 3.214 -12.720 -2.780 1.00 0.00 30 GLN A O 10
ATOM 5836 N N . ALA A 1 28 ? 4.154 -11.192 -1.437 1.00 0.00 31 ALA A N 10
ATOM 5837 C CA . ALA A 1 28 ? 5.264 -12.055 -1.025 1.00 0.00 31 ALA A CA 10
ATOM 5838 C C . ALA A 1 28 ? 4.862 -13.016 0.096 1.00 0.00 31 ALA A C 10
ATOM 5839 O O . ALA A 1 28 ? 5.244 -14.187 0.087 1.00 0.00 31 ALA A O 10
ATOM 5846 N N . ALA A 1 29 ? 4.101 -12.520 1.071 1.00 0.00 32 ALA A N 10
ATOM 5847 C CA . ALA A 1 29 ? 3.672 -13.355 2.195 1.00 0.00 32 ALA A CA 10
ATOM 5848 C C . ALA A 1 29 ? 2.470 -14.249 1.850 1.00 0.00 32 ALA A C 10
ATOM 5849 O O . ALA A 1 29 ? 2.131 -15.145 2.624 1.00 0.00 32 ALA A O 10
ATOM 5856 N N . ALA A 1 30 ? 1.814 -14.008 0.709 1.00 0.00 33 ALA A N 10
ATOM 5857 C CA . ALA A 1 30 ? 0.648 -14.809 0.329 1.00 0.00 33 ALA A CA 10
ATOM 5858 C C . ALA A 1 30 ? 0.935 -15.796 -0.797 1.00 0.00 33 ALA A C 10
ATOM 5859 O O . ALA A 1 30 ? 0.453 -16.931 -0.774 1.00 0.00 33 ALA A O 10
ATOM 5866 N N . ASN A 1 31 ? 1.711 -15.360 -1.773 1.00 0.00 34 ASN A N 10
ATOM 5867 C CA . ASN A 1 31 ? 2.055 -16.201 -2.925 1.00 0.00 34 ASN A CA 10
ATOM 5868 C C . ASN A 1 31 ? 2.786 -17.471 -2.490 1.00 0.00 34 ASN A C 10
ATOM 5869 O O . ASN A 1 31 ? 2.528 -18.552 -3.017 1.00 0.00 34 ASN A O 10
ATOM 5880 N N . ALA A 1 32 ? 3.691 -17.337 -1.523 1.00 0.00 35 ALA A N 10
ATOM 5881 C CA . ALA A 1 32 ? 4.449 -18.481 -1.018 1.00 0.00 35 ALA A CA 10
ATOM 5882 C C . ALA A 1 32 ? 3.661 -19.281 0.031 1.00 0.00 35 ALA A C 10
ATOM 5883 O O . ALA A 1 32 ? 4.161 -20.274 0.562 1.00 0.00 35 ALA A O 10
ATOM 5890 N N . HIS A 1 33 ? 2.434 -18.848 0.326 1.00 0.00 36 HIS A N 10
ATOM 5891 C CA . HIS A 1 33 ? 1.592 -19.531 1.310 1.00 0.00 36 HIS A CA 10
ATOM 5892 C C . HIS A 1 33 ? 0.342 -20.132 0.664 1.00 0.00 36 HIS A C 10
ATOM 5893 O O . HIS A 1 33 ? 0.056 -21.319 0.840 1.00 0.00 36 HIS A O 10
ATOM 5908 N N . LEU A 1 34 ? -0.404 -19.313 -0.083 1.00 0.00 37 LEU A N 10
ATOM 5909 C CA . LEU A 1 34 ? -1.628 -19.774 -0.746 1.00 0.00 37 LEU A CA 10
ATOM 5910 C C . LEU A 1 34 ? -1.342 -20.791 -1.853 1.00 0.00 37 LEU A C 10
ATOM 5911 O O . LEU A 1 34 ? -2.245 -21.502 -2.299 1.00 0.00 37 LEU A O 10
ATOM 5927 N N . MET A 1 35 ? -0.085 -20.865 -2.281 1.00 0.00 38 MET A N 10
ATOM 5928 C CA . MET A 1 35 ? 0.325 -21.803 -3.328 1.00 0.00 38 MET A CA 10
ATOM 5929 C C . MET A 1 35 ? 0.126 -23.262 -2.905 1.00 0.00 38 MET A C 10
ATOM 5930 O O . MET A 1 35 ? 0.142 -24.164 -3.743 1.00 0.00 38 MET A O 10
ATOM 5944 N N . ALA A 1 36 ? -0.063 -23.486 -1.609 1.00 0.00 39 ALA A N 10
ATOM 5945 C CA . ALA A 1 36 ? -0.270 -24.832 -1.078 1.00 0.00 39 ALA A CA 10
ATOM 5946 C C . ALA A 1 36 ? -1.470 -24.877 -0.122 1.00 0.00 39 ALA A C 10
ATOM 5947 O O . ALA A 1 36 ? -1.394 -25.457 0.963 1.00 0.00 39 ALA A O 10
ATOM 5954 N N . GLN A 1 37 ? -2.576 -24.253 -0.531 1.00 0.00 40 GLN A N 10
ATOM 5955 C CA . GLN A 1 37 ? -3.786 -24.218 0.290 1.00 0.00 40 GLN A CA 10
ATOM 5956 C C . GLN A 1 37 ? -4.877 -25.147 -0.257 1.00 0.00 40 GLN A C 10
ATOM 5957 O O . GLN A 1 37 ? -5.493 -25.897 0.504 1.00 0.00 40 GLN A O 10
ATOM 5971 N N . ILE A 1 38 ? -5.122 -25.084 -1.566 1.00 0.00 41 ILE A N 10
ATOM 5972 C CA . ILE A 1 38 ? -6.148 -25.913 -2.201 1.00 0.00 41 ILE A CA 10
ATOM 5973 C C . ILE A 1 38 ? -5.989 -25.929 -3.725 1.00 0.00 41 ILE A C 10
ATOM 5974 O O . ILE A 1 38 ? -5.564 -24.898 -4.292 1.00 0.00 41 ILE A O 10
ATOM 5991 N N . PHE A 1 1 ? -9.111 29.194 -2.296 1.00 0.00 4 PHE A N 11
ATOM 5992 C CA . PHE A 1 1 ? -8.745 27.747 -2.288 1.00 0.00 4 PHE A CA 11
ATOM 5993 C C . PHE A 1 1 ? -9.589 26.968 -1.276 1.00 0.00 4 PHE A C 11
ATOM 5994 O O . PHE A 1 1 ? -10.314 27.563 -0.479 1.00 0.00 4 PHE A O 11
ATOM 6013 N N . THR A 1 2 ? -9.488 25.638 -1.312 1.00 0.00 5 THR A N 11
ATOM 6014 C CA . THR A 1 2 ? -10.236 24.778 -0.400 1.00 0.00 5 THR A CA 11
ATOM 6015 C C . THR A 1 2 ? -9.680 23.355 -0.417 1.00 0.00 5 THR A C 11
ATOM 6016 O O . THR A 1 2 ? -9.410 22.797 -1.482 1.00 0.00 5 THR A O 11
ATOM 6027 N N . LEU A 1 3 ? -9.510 22.783 0.767 1.00 0.00 6 LEU A N 11
ATOM 6028 C CA . LEU A 1 3 ? -8.986 21.425 0.899 1.00 0.00 6 LEU A CA 11
ATOM 6029 C C . LEU A 1 3 ? -9.937 20.543 1.712 1.00 0.00 6 LEU A C 11
ATOM 6030 O O . LEU A 1 3 ? -10.610 21.014 2.635 1.00 0.00 6 LEU A O 11
ATOM 6046 N N . SER A 1 4 ? -9.992 19.265 1.357 1.00 0.00 7 SER A N 11
ATOM 6047 C CA . SER A 1 4 ? -10.859 18.305 2.041 1.00 0.00 7 SER A CA 11
ATOM 6048 C C . SER A 1 4 ? -10.541 16.876 1.599 1.00 0.00 7 SER A C 11
ATOM 6049 O O . SER A 1 4 ? -11.378 16.194 1.004 1.00 0.00 7 SER A O 11
ATOM 6057 N N . LEU A 1 5 ? -9.314 16.438 1.892 1.00 0.00 8 LEU A N 11
ATOM 6058 C CA . LEU A 1 5 ? -8.851 15.095 1.531 1.00 0.00 8 LEU A CA 11
ATOM 6059 C C . LEU A 1 5 ? -8.823 14.901 0.010 1.00 0.00 8 LEU A C 11
ATOM 6060 O O . LEU A 1 5 ? -9.104 13.814 -0.500 1.00 0.00 8 LEU A O 11
ATOM 6076 N N . ASP A 1 6 ? -8.461 15.961 -0.705 1.00 0.00 9 ASP A N 11
ATOM 6077 C CA . ASP A 1 6 ? -8.378 15.931 -2.162 1.00 0.00 9 ASP A CA 11
ATOM 6078 C C . ASP A 1 6 ? -7.043 15.321 -2.616 1.00 0.00 9 ASP A C 11
ATOM 6079 O O . ASP A 1 6 ? -6.273 15.949 -3.345 1.00 0.00 9 ASP A O 11
ATOM 6088 N N . VAL A 1 7 ? -6.786 14.087 -2.166 1.00 0.00 10 VAL A N 11
ATOM 6089 C CA . VAL A 1 7 ? -5.555 13.353 -2.498 1.00 0.00 10 VAL A CA 11
ATOM 6090 C C . VAL A 1 7 ? -4.304 14.254 -2.474 1.00 0.00 10 VAL A C 11
ATOM 6091 O O . VAL A 1 7 ? -3.584 14.376 -3.467 1.00 0.00 10 VAL A O 11
ATOM 6104 N N . PRO A 1 8 ? -4.024 14.892 -1.319 1.00 0.00 11 PRO A N 11
ATOM 6105 C CA . PRO A 1 8 ? -2.856 15.772 -1.166 1.00 0.00 11 PRO A CA 11
ATOM 6106 C C . PRO A 1 8 ? -1.540 14.994 -1.071 1.00 0.00 11 PRO A C 11
ATOM 6107 O O . PRO A 1 8 ? -1.538 13.777 -0.858 1.00 0.00 11 PRO A O 11
ATOM 6118 N N . THR A 1 9 ? -0.419 15.699 -1.230 1.00 0.00 12 THR A N 11
ATOM 6119 C CA . THR A 1 9 ? 0.911 15.077 -1.165 1.00 0.00 12 THR A CA 11
ATOM 6120 C C . THR A 1 9 ? 1.063 14.197 0.077 1.00 0.00 12 THR A C 11
ATOM 6121 O O . THR A 1 9 ? 1.531 13.061 -0.015 1.00 0.00 12 THR A O 11
ATOM 6132 N N . ASN A 1 10 ? 0.653 14.723 1.234 1.00 0.00 13 ASN A N 11
ATOM 6133 C CA . ASN A 1 10 ? 0.737 13.976 2.496 1.00 0.00 13 ASN A CA 11
ATOM 6134 C C . ASN A 1 10 ? -0.066 12.678 2.445 1.00 0.00 13 ASN A C 11
ATOM 6135 O O . ASN A 1 10 ? 0.195 11.745 3.201 1.00 0.00 13 ASN A O 11
ATOM 6146 N N . ILE A 1 11 ? -1.024 12.625 1.538 1.00 0.00 14 ILE A N 11
ATOM 6147 C CA . ILE A 1 11 ? -1.861 11.449 1.355 1.00 0.00 14 ILE A CA 11
ATOM 6148 C C . ILE A 1 11 ? -1.330 10.597 0.200 1.00 0.00 14 ILE A C 11
ATOM 6149 O O . ILE A 1 11 ? -1.160 9.384 0.340 1.00 0.00 14 ILE A O 11
ATOM 6165 N N . MET A 1 12 ? -1.053 11.247 -0.935 1.00 0.00 15 MET A N 11
ATOM 6166 C CA . MET A 1 12 ? -0.524 10.566 -2.110 1.00 0.00 15 MET A CA 11
ATOM 6167 C C . MET A 1 12 ? 0.730 9.772 -1.750 1.00 0.00 15 MET A C 11
ATOM 6168 O O . MET A 1 12 ? 0.816 8.572 -2.026 1.00 0.00 15 MET A O 11
ATOM 6182 N N . ASN A 1 13 ? 1.692 10.443 -1.107 1.00 0.00 16 ASN A N 11
ATOM 6183 C CA . ASN A 1 13 ? 2.929 9.791 -0.685 1.00 0.00 16 ASN A CA 11
ATOM 6184 C C . ASN A 1 13 ? 2.614 8.595 0.216 1.00 0.00 16 ASN A C 11
ATOM 6185 O O . ASN A 1 13 ? 3.214 7.526 0.082 1.00 0.00 16 ASN A O 11
ATOM 6196 N N . LEU A 1 14 ? 1.646 8.782 1.115 1.00 0.00 17 LEU A N 11
ATOM 6197 C CA . LEU A 1 14 ? 1.222 7.720 2.022 1.00 0.00 17 LEU A CA 11
ATOM 6198 C C . LEU A 1 14 ? 0.589 6.574 1.236 1.00 0.00 17 LEU A C 11
ATOM 6199 O O . LEU A 1 14 ? 1.018 5.426 1.352 1.00 0.00 17 LEU A O 11
ATOM 6215 N N . LEU A 1 15 ? -0.419 6.895 0.419 1.00 0.00 18 LEU A N 11
ATOM 6216 C CA . LEU A 1 15 ? -1.096 5.889 -0.402 1.00 0.00 18 LEU A CA 11
ATOM 6217 C C . LEU A 1 15 ? -0.080 5.075 -1.199 1.00 0.00 18 LEU A C 11
ATOM 6218 O O . LEU A 1 15 ? -0.098 3.839 -1.169 1.00 0.00 18 LEU A O 11
ATOM 6234 N N . PHE A 1 16 ? 0.819 5.780 -1.890 1.00 0.00 19 PHE A N 11
ATOM 6235 C CA . PHE A 1 16 ? 1.867 5.134 -2.676 1.00 0.00 19 PHE A CA 11
ATOM 6236 C C . PHE A 1 16 ? 2.701 4.208 -1.794 1.00 0.00 19 PHE A C 11
ATOM 6237 O O . PHE A 1 16 ? 3.027 3.088 -2.185 1.00 0.00 19 PHE A O 11
ATOM 6254 N N . ASN A 1 17 ? 3.020 4.685 -0.591 1.00 0.00 20 ASN A N 11
ATOM 6255 C CA . ASN A 1 17 ? 3.800 3.906 0.368 1.00 0.00 20 ASN A CA 11
ATOM 6256 C C . ASN A 1 17 ? 2.981 2.729 0.884 1.00 0.00 20 ASN A C 11
ATOM 6257 O O . ASN A 1 17 ? 3.451 1.589 0.879 1.00 0.00 20 ASN A O 11
ATOM 6268 N N . ILE A 1 18 ? 1.743 3.008 1.297 1.00 0.00 21 ILE A N 11
ATOM 6269 C CA . ILE A 1 18 ? 0.843 1.961 1.781 1.00 0.00 21 ILE A CA 11
ATOM 6270 C C . ILE A 1 18 ? 0.746 0.864 0.733 1.00 0.00 21 ILE A C 11
ATOM 6271 O O . ILE A 1 18 ? 1.051 -0.296 1.015 1.00 0.00 21 ILE A O 11
ATOM 6287 N N . ALA A 1 19 ? 0.373 1.244 -0.489 1.00 0.00 22 ALA A N 11
ATOM 6288 C CA . ALA A 1 19 ? 0.297 0.287 -1.586 1.00 0.00 22 ALA A CA 11
ATOM 6289 C C . ALA A 1 19 ? 1.642 -0.425 -1.734 1.00 0.00 22 ALA A C 11
ATOM 6290 O O . ALA A 1 19 ? 1.701 -1.652 -1.819 1.00 0.00 22 ALA A O 11
ATOM 6297 N N . LYS A 1 20 ? 2.722 0.363 -1.732 1.00 0.00 23 LYS A N 11
ATOM 6298 C CA . LYS A 1 20 ? 4.081 -0.169 -1.837 1.00 0.00 23 LYS A CA 11
ATOM 6299 C C . LYS A 1 20 ? 4.313 -1.283 -0.815 1.00 0.00 23 LYS A C 11
ATOM 6300 O O . LYS A 1 20 ? 4.675 -2.403 -1.180 1.00 0.00 23 LYS A O 11
ATOM 6319 N N . ALA A 1 21 ? 4.098 -0.968 0.464 1.00 0.00 24 ALA A N 11
ATOM 6320 C CA . ALA A 1 21 ? 4.281 -1.940 1.542 1.00 0.00 24 ALA A CA 11
ATOM 6321 C C . ALA A 1 21 ? 3.229 -3.052 1.486 1.00 0.00 24 ALA A C 11
ATOM 6322 O O . ALA A 1 21 ? 3.555 -4.232 1.645 1.00 0.00 24 ALA A O 11
ATOM 6329 N N . LYS A 1 22 ? 1.971 -2.673 1.246 1.00 0.00 25 LYS A N 11
ATOM 6330 C CA . LYS A 1 22 ? 0.881 -3.631 1.157 1.00 0.00 25 LYS A CA 11
ATOM 6331 C C . LYS A 1 22 ? 1.144 -4.639 0.044 1.00 0.00 25 LYS A C 11
ATOM 6332 O O . LYS A 1 22 ? 1.015 -5.847 0.244 1.00 0.00 25 LYS A O 11
ATOM 6351 N N . ASN A 1 23 ? 1.533 -4.130 -1.123 1.00 0.00 26 ASN A N 11
ATOM 6352 C CA . ASN A 1 23 ? 1.833 -4.990 -2.270 1.00 0.00 26 ASN A CA 11
ATOM 6353 C C . ASN A 1 23 ? 2.967 -5.961 -1.929 1.00 0.00 26 ASN A C 11
ATOM 6354 O O . ASN A 1 23 ? 2.906 -7.141 -2.283 1.00 0.00 26 ASN A O 11
ATOM 6365 N N . LEU A 1 24 ? 3.986 -5.465 -1.224 1.00 0.00 27 LEU A N 11
ATOM 6366 C CA . LEU A 1 24 ? 5.120 -6.297 -0.823 1.00 0.00 27 LEU A CA 11
ATOM 6367 C C . LEU A 1 24 ? 4.651 -7.491 -0.004 1.00 0.00 27 LEU A C 11
ATOM 6368 O O . LEU A 1 24 ? 5.041 -8.626 -0.255 1.00 0.00 27 LEU A O 11
ATOM 6384 N N . ARG A 1 25 ? 3.807 -7.208 0.971 1.00 0.00 28 ARG A N 11
ATOM 6385 C CA . ARG A 1 25 ? 3.252 -8.235 1.854 1.00 0.00 28 ARG A CA 11
ATOM 6386 C C . ARG A 1 25 ? 2.164 -9.055 1.156 1.00 0.00 28 ARG A C 11
ATOM 6387 O O . ARG A 1 25 ? 2.116 -10.281 1.302 1.00 0.00 28 ARG A O 11
ATOM 6408 N N . ALA A 1 26 ? 1.305 -8.380 0.388 1.00 0.00 29 ALA A N 11
ATOM 6409 C CA . ALA A 1 26 ? 0.231 -9.052 -0.337 1.00 0.00 29 ALA A CA 11
ATOM 6410 C C . ALA A 1 26 ? 0.806 -10.050 -1.330 1.00 0.00 29 ALA A C 11
ATOM 6411 O O . ALA A 1 26 ? 0.235 -11.116 -1.561 1.00 0.00 29 ALA A O 11
ATOM 6418 N N . GLN A 1 27 ? 1.950 -9.698 -1.909 1.00 0.00 30 GLN A N 11
ATOM 6419 C CA . GLN A 1 27 ? 2.614 -10.569 -2.872 1.00 0.00 30 GLN A CA 11
ATOM 6420 C C . GLN A 1 27 ? 3.842 -11.249 -2.262 1.00 0.00 30 GLN A C 11
ATOM 6421 O O . GLN A 1 27 ? 4.817 -11.548 -2.956 1.00 0.00 30 GLN A O 11
ATOM 6435 N N . ALA A 1 28 ? 3.767 -11.513 -0.963 1.00 0.00 31 ALA A N 11
ATOM 6436 C CA . ALA A 1 28 ? 4.837 -12.189 -0.240 1.00 0.00 31 ALA A CA 11
ATOM 6437 C C . ALA A 1 28 ? 4.250 -13.162 0.778 1.00 0.00 31 ALA A C 11
ATOM 6438 O O . ALA A 1 28 ? 4.657 -14.322 0.849 1.00 0.00 31 ALA A O 11
ATOM 6445 N N . ALA A 1 29 ? 3.279 -12.683 1.556 1.00 0.00 32 ALA A N 11
ATOM 6446 C CA . ALA A 1 29 ? 2.626 -13.512 2.560 1.00 0.00 32 ALA A CA 11
ATOM 6447 C C . ALA A 1 29 ? 1.372 -14.213 2.012 1.00 0.00 32 ALA A C 11
ATOM 6448 O O . ALA A 1 29 ? 0.770 -15.026 2.713 1.00 0.00 32 ALA A O 11
ATOM 6455 N N . ALA A 1 30 ? 0.965 -13.896 0.771 1.00 0.00 33 ALA A N 11
ATOM 6456 C CA . ALA A 1 30 ? -0.232 -14.515 0.191 1.00 0.00 33 ALA A CA 11
ATOM 6457 C C . ALA A 1 30 ? 0.087 -15.518 -0.917 1.00 0.00 33 ALA A C 11
ATOM 6458 O O . ALA A 1 30 ? -0.614 -16.517 -1.082 1.00 0.00 33 ALA A O 11
ATOM 6465 N N . ASN A 1 31 ? 1.133 -15.241 -1.669 1.00 0.00 34 ASN A N 11
ATOM 6466 C CA . ASN A 1 31 ? 1.548 -16.106 -2.776 1.00 0.00 34 ASN A CA 11
ATOM 6467 C C . ASN A 1 31 ? 2.473 -17.230 -2.302 1.00 0.00 34 ASN A C 11
ATOM 6468 O O . ASN A 1 31 ? 2.212 -18.407 -2.560 1.00 0.00 34 ASN A O 11
ATOM 6479 N N . ALA A 1 32 ? 3.554 -16.867 -1.609 1.00 0.00 35 ALA A N 11
ATOM 6480 C CA . ALA A 1 32 ? 4.510 -17.853 -1.108 1.00 0.00 35 ALA A CA 11
ATOM 6481 C C . ALA A 1 32 ? 3.916 -18.718 0.006 1.00 0.00 35 ALA A C 11
ATOM 6482 O O . ALA A 1 32 ? 4.413 -19.808 0.292 1.00 0.00 35 ALA A O 11
ATOM 6489 N N . HIS A 1 33 ? 2.850 -18.223 0.622 1.00 0.00 36 HIS A N 11
ATOM 6490 C CA . HIS A 1 33 ? 2.171 -18.936 1.707 1.00 0.00 36 HIS A CA 11
ATOM 6491 C C . HIS A 1 33 ? 1.597 -20.273 1.238 1.00 0.00 36 HIS A C 11
ATOM 6492 O O . HIS A 1 33 ? 1.686 -21.272 1.953 1.00 0.00 36 HIS A O 11
ATOM 6507 N N . LEU A 1 34 ? 1.002 -20.288 0.044 1.00 0.00 37 LEU A N 11
ATOM 6508 C CA . LEU A 1 34 ? 0.416 -21.515 -0.500 1.00 0.00 37 LEU A CA 11
ATOM 6509 C C . LEU A 1 34 ? 1.456 -22.332 -1.261 1.00 0.00 37 LEU A C 11
ATOM 6510 O O . LEU A 1 34 ? 1.456 -23.564 -1.211 1.00 0.00 37 LEU A O 11
ATOM 6526 N N . MET A 1 35 ? 2.342 -21.628 -1.947 1.00 0.00 38 MET A N 11
ATOM 6527 C CA . MET A 1 35 ? 3.411 -22.260 -2.723 1.00 0.00 38 MET A CA 11
ATOM 6528 C C . MET A 1 35 ? 4.346 -23.069 -1.830 1.00 0.00 38 MET A C 11
ATOM 6529 O O . MET A 1 35 ? 4.862 -24.112 -2.231 1.00 0.00 38 MET A O 11
ATOM 6543 N N . ALA A 1 36 ? 4.543 -22.581 -0.616 1.00 0.00 39 ALA A N 11
ATOM 6544 C CA . ALA A 1 36 ? 5.402 -23.249 0.361 1.00 0.00 39 ALA A CA 11
ATOM 6545 C C . ALA A 1 36 ? 4.594 -24.151 1.308 1.00 0.00 39 ALA A C 11
ATOM 6546 O O . ALA A 1 36 ? 5.096 -24.570 2.353 1.00 0.00 39 ALA A O 11
ATOM 6553 N N . GLN A 1 37 ? 3.346 -24.451 0.936 1.00 0.00 40 GLN A N 11
ATOM 6554 C CA . GLN A 1 37 ? 2.480 -25.302 1.748 1.00 0.00 40 GLN A CA 11
ATOM 6555 C C . GLN A 1 37 ? 2.193 -26.628 1.042 1.00 0.00 40 GLN A C 11
ATOM 6556 O O . GLN A 1 37 ? 2.442 -27.698 1.603 1.00 0.00 40 GLN A O 11
ATOM 6570 N N . ILE A 1 38 ? 1.667 -26.539 -0.186 1.00 0.00 41 ILE A N 11
ATOM 6571 C CA . ILE A 1 38 ? 1.331 -27.719 -0.994 1.00 0.00 41 ILE A CA 11
ATOM 6572 C C . ILE A 1 38 ? -0.010 -28.325 -0.568 1.00 0.00 41 ILE A C 11
ATOM 6573 O O . ILE A 1 38 ? -0.189 -28.594 0.641 1.00 0.00 41 ILE A O 11
ATOM 6590 N N . PHE A 1 1 ? -6.261 26.184 -3.542 1.00 0.00 4 PHE A N 12
ATOM 6591 C CA . PHE A 1 1 ? -6.524 24.819 -2.998 1.00 0.00 4 PHE A CA 12
ATOM 6592 C C . PHE A 1 1 ? -6.562 23.776 -4.118 1.00 0.00 4 PHE A C 12
ATOM 6593 O O . PHE A 1 1 ? -6.536 24.128 -5.297 1.00 0.00 4 PHE A O 12
ATOM 6612 N N . THR A 1 2 ? -6.622 22.498 -3.744 1.00 0.00 5 THR A N 12
ATOM 6613 C CA . THR A 1 2 ? -6.664 21.412 -4.710 1.00 0.00 5 THR A CA 12
ATOM 6614 C C . THR A 1 2 ? -8.109 20.960 -4.935 1.00 0.00 5 THR A C 12
ATOM 6615 O O . THR A 1 2 ? -9.049 21.730 -4.722 1.00 0.00 5 THR A O 12
ATOM 6626 N N . LEU A 1 3 ? -8.275 19.713 -5.361 1.00 0.00 6 LEU A N 12
ATOM 6627 C CA . LEU A 1 3 ? -9.601 19.140 -5.619 1.00 0.00 6 LEU A CA 12
ATOM 6628 C C . LEU A 1 3 ? -9.484 17.730 -6.210 1.00 0.00 6 LEU A C 12
ATOM 6629 O O . LEU A 1 3 ? -9.440 17.556 -7.428 1.00 0.00 6 LEU A O 12
ATOM 6645 N N . SER A 1 4 ? -9.428 16.722 -5.339 1.00 0.00 7 SER A N 12
ATOM 6646 C CA . SER A 1 4 ? -9.311 15.330 -5.783 1.00 0.00 7 SER A CA 12
ATOM 6647 C C . SER A 1 4 ? -9.463 14.355 -4.614 1.00 0.00 7 SER A C 12
ATOM 6648 O O . SER A 1 4 ? -8.516 13.653 -4.250 1.00 0.00 7 SER A O 12
ATOM 6656 N N . LEU A 1 5 ? -10.666 14.312 -4.036 1.00 0.00 8 LEU A N 12
ATOM 6657 C CA . LEU A 1 5 ? -10.965 13.417 -2.911 1.00 0.00 8 LEU A CA 12
ATOM 6658 C C . LEU A 1 5 ? -9.968 13.595 -1.755 1.00 0.00 8 LEU A C 12
ATOM 6659 O O . LEU A 1 5 ? -9.543 12.617 -1.141 1.00 0.00 8 LEU A O 12
ATOM 6675 N N . ASP A 1 6 ? -9.620 14.854 -1.467 1.00 0.00 9 ASP A N 12
ATOM 6676 C CA . ASP A 1 6 ? -8.685 15.200 -0.388 1.00 0.00 9 ASP A CA 12
ATOM 6677 C C . ASP A 1 6 ? -7.496 14.235 -0.313 1.00 0.00 9 ASP A C 12
ATOM 6678 O O . ASP A 1 6 ? -7.471 13.299 0.490 1.00 0.00 9 ASP A O 12
ATOM 6687 N N . VAL A 1 7 ? -6.508 14.487 -1.165 1.00 0.00 10 VAL A N 12
ATOM 6688 C CA . VAL A 1 7 ? -5.307 13.666 -1.224 1.00 0.00 10 VAL A CA 12
ATOM 6689 C C . VAL A 1 7 ? -4.053 14.548 -1.287 1.00 0.00 10 VAL A C 12
ATOM 6690 O O . VAL A 1 7 ? -3.449 14.721 -2.348 1.00 0.00 10 VAL A O 12
ATOM 6703 N N . PRO A 1 8 ? -3.652 15.137 -0.141 1.00 0.00 11 PRO A N 12
ATOM 6704 C CA . PRO A 1 8 ? -2.474 16.015 -0.071 1.00 0.00 11 PRO A CA 12
ATOM 6705 C C . PRO A 1 8 ? -1.164 15.274 -0.345 1.00 0.00 11 PRO A C 12
ATOM 6706 O O . PRO A 1 8 ? -1.104 14.042 -0.275 1.00 0.00 11 PRO A O 12
ATOM 6717 N N . THR A 1 9 ? -0.112 16.033 -0.648 1.00 0.00 12 THR A N 12
ATOM 6718 C CA . THR A 1 9 ? 1.206 15.458 -0.929 1.00 0.00 12 THR A CA 12
ATOM 6719 C C . THR A 1 9 ? 1.642 14.503 0.182 1.00 0.00 12 THR A C 12
ATOM 6720 O O . THR A 1 9 ? 2.170 13.428 -0.096 1.00 0.00 12 THR A O 12
ATOM 6731 N N . ASN A 1 10 ? 1.404 14.899 1.439 1.00 0.00 13 ASN A N 12
ATOM 6732 C CA . ASN A 1 10 ? 1.766 14.069 2.592 1.00 0.00 13 ASN A CA 12
ATOM 6733 C C . ASN A 1 10 ? 0.872 12.830 2.715 1.00 0.00 13 ASN A C 12
ATOM 6734 O O . ASN A 1 10 ? 1.127 11.952 3.538 1.00 0.00 13 ASN A O 12
ATOM 6745 N N . ILE A 1 11 ? -0.157 12.754 1.880 1.00 0.00 14 ILE A N 12
ATOM 6746 C CA . ILE A 1 11 ? -1.062 11.619 1.871 1.00 0.00 14 ILE A CA 12
ATOM 6747 C C . ILE A 1 11 ? -0.762 10.742 0.657 1.00 0.00 14 ILE A C 12
ATOM 6748 O O . ILE A 1 11 ? -0.631 9.521 0.778 1.00 0.00 14 ILE A O 12
ATOM 6764 N N . MET A 1 12 ? -0.628 11.381 -0.510 1.00 0.00 15 MET A N 12
ATOM 6765 C CA . MET A 1 12 ? -0.318 10.679 -1.747 1.00 0.00 15 MET A CA 12
ATOM 6766 C C . MET A 1 12 ? 0.953 9.843 -1.588 1.00 0.00 15 MET A C 12
ATOM 6767 O O . MET A 1 12 ? 0.958 8.648 -1.893 1.00 0.00 15 MET A O 12
ATOM 6781 N N . ASN A 1 13 ? 2.020 10.473 -1.086 1.00 0.00 16 ASN A N 12
ATOM 6782 C CA . ASN A 1 13 ? 3.288 9.777 -0.867 1.00 0.00 16 ASN A CA 12
ATOM 6783 C C . ASN A 1 13 ? 3.087 8.576 0.060 1.00 0.00 16 ASN A C 12
ATOM 6784 O O . ASN A 1 13 ? 3.597 7.484 -0.201 1.00 0.00 16 ASN A O 12
ATOM 6795 N N . LEU A 1 14 ? 2.323 8.787 1.130 1.00 0.00 17 LEU A N 12
ATOM 6796 C CA . LEU A 1 14 ? 2.030 7.731 2.092 1.00 0.00 17 LEU A CA 12
ATOM 6797 C C . LEU A 1 14 ? 1.185 6.643 1.440 1.00 0.00 17 LEU A C 12
ATOM 6798 O O . LEU A 1 14 ? 1.545 5.467 1.479 1.00 0.00 17 LEU A O 12
ATOM 6814 N N . LEU A 1 15 ? 0.070 7.041 0.823 1.00 0.00 18 LEU A N 12
ATOM 6815 C CA . LEU A 1 15 ? -0.813 6.090 0.143 1.00 0.00 18 LEU A CA 12
ATOM 6816 C C . LEU A 1 15 ? -0.022 5.257 -0.862 1.00 0.00 18 LEU A C 12
ATOM 6817 O O . LEU A 1 15 ? -0.098 4.023 -0.862 1.00 0.00 18 LEU A O 12
ATOM 6833 N N . PHE A 1 16 ? 0.755 5.943 -1.702 1.00 0.00 19 PHE A N 12
ATOM 6834 C CA . PHE A 1 16 ? 1.586 5.277 -2.703 1.00 0.00 19 PHE A CA 12
ATOM 6835 C C . PHE A 1 16 ? 2.514 4.260 -2.042 1.00 0.00 19 PHE A C 12
ATOM 6836 O O . PHE A 1 16 ? 2.686 3.147 -2.540 1.00 0.00 19 PHE A O 12
ATOM 6853 N N . ASN A 1 17 ? 3.099 4.649 -0.908 1.00 0.00 20 ASN A N 12
ATOM 6854 C CA . ASN A 1 17 ? 4.000 3.771 -0.172 1.00 0.00 20 ASN A CA 12
ATOM 6855 C C . ASN A 1 17 ? 3.217 2.662 0.528 1.00 0.00 20 ASN A C 12
ATOM 6856 O O . ASN A 1 17 ? 3.581 1.489 0.434 1.00 0.00 20 ASN A O 12
ATOM 6867 N N . ILE A 1 18 ? 2.123 3.032 1.204 1.00 0.00 21 ILE A N 12
ATOM 6868 C CA . ILE A 1 18 ? 1.278 2.046 1.881 1.00 0.00 21 ILE A CA 12
ATOM 6869 C C . ILE A 1 18 ? 0.907 0.951 0.897 1.00 0.00 21 ILE A C 12
ATOM 6870 O O . ILE A 1 18 ? 1.213 -0.220 1.125 1.00 0.00 21 ILE A O 12
ATOM 6886 N N . ALA A 1 19 ? 0.296 1.342 -0.223 1.00 0.00 22 ALA A N 12
ATOM 6887 C CA . ALA A 1 19 ? -0.056 0.382 -1.261 1.00 0.00 22 ALA A CA 12
ATOM 6888 C C . ALA A 1 19 ? 1.192 -0.400 -1.661 1.00 0.00 22 ALA A C 12
ATOM 6889 O O . ALA A 1 19 ? 1.174 -1.630 -1.737 1.00 0.00 22 ALA A O 12
ATOM 6896 N N . LYS A 1 20 ? 2.290 0.334 -1.876 1.00 0.00 23 LYS A N 12
ATOM 6897 C CA . LYS A 1 20 ? 3.576 -0.260 -2.233 1.00 0.00 23 LYS A CA 12
ATOM 6898 C C . LYS A 1 20 ? 3.938 -1.396 -1.273 1.00 0.00 23 LYS A C 12
ATOM 6899 O O . LYS A 1 20 ? 4.125 -2.539 -1.692 1.00 0.00 23 LYS A O 12
ATOM 6918 N N . ALA A 1 21 ? 4.033 -1.068 0.016 1.00 0.00 24 ALA A N 12
ATOM 6919 C CA . ALA A 1 21 ? 4.375 -2.053 1.044 1.00 0.00 24 ALA A CA 12
ATOM 6920 C C . ALA A 1 21 ? 3.265 -3.091 1.237 1.00 0.00 24 ALA A C 12
ATOM 6921 O O . ALA A 1 21 ? 3.544 -4.289 1.360 1.00 0.00 24 ALA A O 12
ATOM 6928 N N . LYS A 1 22 ? 2.010 -2.634 1.254 1.00 0.00 25 LYS A N 12
ATOM 6929 C CA . LYS A 1 22 ? 0.870 -3.525 1.427 1.00 0.00 25 LYS A CA 12
ATOM 6930 C C . LYS A 1 22 ? 0.814 -4.550 0.300 1.00 0.00 25 LYS A C 12
ATOM 6931 O O . LYS A 1 22 ? 0.626 -5.745 0.542 1.00 0.00 25 LYS A O 12
ATOM 6950 N N . ASN A 1 23 ? 1.003 -4.076 -0.933 1.00 0.00 26 ASN A N 12
ATOM 6951 C CA . ASN A 1 23 ? 0.996 -4.961 -2.097 1.00 0.00 26 ASN A CA 12
ATOM 6952 C C . ASN A 1 23 ? 2.116 -5.997 -1.975 1.00 0.00 26 ASN A C 12
ATOM 6953 O O . ASN A 1 23 ? 1.913 -7.176 -2.263 1.00 0.00 26 ASN A O 12
ATOM 6964 N N . LEU A 1 24 ? 3.287 -5.547 -1.519 1.00 0.00 27 LEU A N 12
ATOM 6965 C CA . LEU A 1 24 ? 4.437 -6.430 -1.334 1.00 0.00 27 LEU A CA 12
ATOM 6966 C C . LEU A 1 24 ? 4.110 -7.555 -0.365 1.00 0.00 27 LEU A C 12
ATOM 6967 O O . LEU A 1 24 ? 4.063 -8.723 -0.738 1.00 0.00 27 LEU A O 12
ATOM 6983 N N . ARG A 1 25 ? 3.879 -7.181 0.877 1.00 0.00 28 ARG A N 12
ATOM 6984 C CA . ARG A 1 25 ? 3.546 -8.134 1.940 1.00 0.00 28 ARG A CA 12
ATOM 6985 C C . ARG A 1 25 ? 2.358 -9.018 1.566 1.00 0.00 28 ARG A C 12
ATOM 6986 O O . ARG A 1 25 ? 2.325 -10.191 1.933 1.00 0.00 28 ARG A O 12
ATOM 7007 N N . ALA A 1 26 ? 1.395 -8.466 0.831 1.00 0.00 29 ALA A N 12
ATOM 7008 C CA . ALA A 1 26 ? 0.232 -9.237 0.416 1.00 0.00 29 ALA A CA 12
ATOM 7009 C C . ALA A 1 26 ? 0.616 -10.231 -0.672 1.00 0.00 29 ALA A C 12
ATOM 7010 O O . ALA A 1 26 ? 0.301 -11.417 -0.582 1.00 0.00 29 ALA A O 12
ATOM 7017 N N . GLN A 1 27 ? 1.309 -9.736 -1.697 1.00 0.00 30 GLN A N 12
ATOM 7018 C CA . GLN A 1 27 ? 1.741 -10.580 -2.808 1.00 0.00 30 GLN A CA 12
ATOM 7019 C C . GLN A 1 27 ? 2.879 -11.507 -2.414 1.00 0.00 30 GLN A C 12
ATOM 7020 O O . GLN A 1 27 ? 2.935 -12.647 -2.857 1.00 0.00 30 GLN A O 12
ATOM 7034 N N . ALA A 1 28 ? 3.767 -11.023 -1.574 1.00 0.00 31 ALA A N 12
ATOM 7035 C CA . ALA A 1 28 ? 4.896 -11.820 -1.113 1.00 0.00 31 ALA A CA 12
ATOM 7036 C C . ALA A 1 28 ? 4.400 -12.933 -0.204 1.00 0.00 31 ALA A C 12
ATOM 7037 O O . ALA A 1 28 ? 4.728 -14.103 -0.400 1.00 0.00 31 ALA A O 12
ATOM 7044 N N . ALA A 1 29 ? 3.594 -12.553 0.782 1.00 0.00 32 ALA A N 12
ATOM 7045 C CA . ALA A 1 29 ? 3.032 -13.521 1.725 1.00 0.00 32 ALA A CA 12
ATOM 7046 C C . ALA A 1 29 ? 2.012 -14.461 1.058 1.00 0.00 32 ALA A C 12
ATOM 7047 O O . ALA A 1 29 ? 2.025 -15.669 1.305 1.00 0.00 32 ALA A O 12
ATOM 7054 N N . ALA A 1 30 ? 1.114 -13.905 0.235 1.00 0.00 33 ALA A N 12
ATOM 7055 C CA . ALA A 1 30 ? 0.078 -14.708 -0.428 1.00 0.00 33 ALA A CA 12
ATOM 7056 C C . ALA A 1 30 ? 0.541 -15.377 -1.727 1.00 0.00 33 ALA A C 12
ATOM 7057 O O . ALA A 1 30 ? -0.166 -16.229 -2.263 1.00 0.00 33 ALA A O 12
ATOM 7064 N N . ASN A 1 31 ? 1.718 -15.013 -2.226 1.00 0.00 34 ASN A N 12
ATOM 7065 C CA . ASN A 1 31 ? 2.245 -15.611 -3.461 1.00 0.00 34 ASN A CA 12
ATOM 7066 C C . ASN A 1 31 ? 2.361 -17.123 -3.304 1.00 0.00 34 ASN A C 12
ATOM 7067 O O . ASN A 1 31 ? 1.860 -17.891 -4.128 1.00 0.00 34 ASN A O 12
ATOM 7078 N N . ALA A 1 32 ? 3.006 -17.538 -2.221 1.00 0.00 35 ALA A N 12
ATOM 7079 C CA . ALA A 1 32 ? 3.174 -18.958 -1.922 1.00 0.00 35 ALA A CA 12
ATOM 7080 C C . ALA A 1 32 ? 2.158 -19.434 -0.876 1.00 0.00 35 ALA A C 12
ATOM 7081 O O . ALA A 1 32 ? 2.142 -20.609 -0.507 1.00 0.00 35 ALA A O 12
ATOM 7088 N N . HIS A 1 33 ? 1.325 -18.508 -0.388 1.00 0.00 36 HIS A N 12
ATOM 7089 C CA . HIS A 1 33 ? 0.304 -18.798 0.627 1.00 0.00 36 HIS A CA 12
ATOM 7090 C C . HIS A 1 33 ? 0.935 -19.045 1.997 1.00 0.00 36 HIS A C 12
ATOM 7091 O O . HIS A 1 33 ? 0.498 -18.487 3.004 1.00 0.00 36 HIS A O 12
ATOM 7106 N N . LEU A 1 34 ? 1.971 -19.877 2.023 1.00 0.00 37 LEU A N 12
ATOM 7107 C CA . LEU A 1 34 ? 2.679 -20.201 3.259 1.00 0.00 37 LEU A CA 12
ATOM 7108 C C . LEU A 1 34 ? 3.982 -19.401 3.389 1.00 0.00 37 LEU A C 12
ATOM 7109 O O . LEU A 1 34 ? 4.841 -19.731 4.210 1.00 0.00 37 LEU A O 12
ATOM 7125 N N . MET A 1 35 ? 4.121 -18.337 2.588 1.00 0.00 38 MET A N 12
ATOM 7126 C CA . MET A 1 35 ? 5.312 -17.490 2.626 1.00 0.00 38 MET A CA 12
ATOM 7127 C C . MET A 1 35 ? 5.387 -16.684 3.924 1.00 0.00 38 MET A C 12
ATOM 7128 O O . MET A 1 35 ? 6.454 -16.208 4.312 1.00 0.00 38 MET A O 12
ATOM 7142 N N . ALA A 1 36 ? 4.249 -16.549 4.593 1.00 0.00 39 ALA A N 12
ATOM 7143 C CA . ALA A 1 36 ? 4.168 -15.818 5.854 1.00 0.00 39 ALA A CA 12
ATOM 7144 C C . ALA A 1 36 ? 3.708 -16.737 6.992 1.00 0.00 39 ALA A C 12
ATOM 7145 O O . ALA A 1 36 ? 2.937 -16.330 7.863 1.00 0.00 39 ALA A O 12
ATOM 7152 N N . GLN A 1 37 ? 4.184 -17.984 6.972 1.00 0.00 40 GLN A N 12
ATOM 7153 C CA . GLN A 1 37 ? 3.820 -18.967 7.995 1.00 0.00 40 GLN A CA 12
ATOM 7154 C C . GLN A 1 37 ? 4.749 -18.893 9.211 1.00 0.00 40 GLN A C 12
ATOM 7155 O O . GLN A 1 37 ? 4.290 -18.978 10.351 1.00 0.00 40 GLN A O 12
ATOM 7169 N N . ILE A 1 38 ? 6.051 -18.738 8.964 1.00 0.00 41 ILE A N 12
ATOM 7170 C CA . ILE A 1 38 ? 7.037 -18.656 10.042 1.00 0.00 41 ILE A CA 12
ATOM 7171 C C . ILE A 1 38 ? 8.068 -17.559 9.771 1.00 0.00 41 ILE A C 12
ATOM 7172 O O . ILE A 1 38 ? 8.296 -16.731 10.678 1.00 0.00 41 ILE A O 12
ATOM 7189 N N . PHE A 1 1 ? -8.639 15.176 9.857 1.00 0.00 4 PHE A N 13
ATOM 7190 C CA . PHE A 1 1 ? -9.919 14.524 9.459 1.00 0.00 4 PHE A CA 13
ATOM 7191 C C . PHE A 1 1 ? -11.019 15.561 9.230 1.00 0.00 4 PHE A C 13
ATOM 7192 O O . PHE A 1 1 ? -10.939 16.676 9.745 1.00 0.00 4 PHE A O 13
ATOM 7211 N N . THR A 1 2 ? -12.039 15.179 8.456 1.00 0.00 5 THR A N 13
ATOM 7212 C CA . THR A 1 2 ? -13.169 16.065 8.147 1.00 0.00 5 THR A CA 13
ATOM 7213 C C . THR A 1 2 ? -12.749 17.177 7.183 1.00 0.00 5 THR A C 13
ATOM 7214 O O . THR A 1 2 ? -12.193 18.196 7.599 1.00 0.00 5 THR A O 13
ATOM 7225 N N . LEU A 1 3 ? -13.023 16.967 5.891 1.00 0.00 6 LEU A N 13
ATOM 7226 C CA . LEU A 1 3 ? -12.685 17.936 4.841 1.00 0.00 6 LEU A CA 13
ATOM 7227 C C . LEU A 1 3 ? -11.168 18.038 4.627 1.00 0.00 6 LEU A C 13
ATOM 7228 O O . LEU A 1 3 ? -10.377 17.496 5.402 1.00 0.00 6 LEU A O 13
ATOM 7244 N N . SER A 1 4 ? -10.774 18.737 3.558 1.00 0.00 7 SER A N 13
ATOM 7245 C CA . SER A 1 4 ? -9.356 18.924 3.218 1.00 0.00 7 SER A CA 13
ATOM 7246 C C . SER A 1 4 ? -8.657 17.599 2.877 1.00 0.00 7 SER A C 13
ATOM 7247 O O . SER A 1 4 ? -7.429 17.504 2.944 1.00 0.00 7 SER A O 13
ATOM 7255 N N . LEU A 1 5 ? -9.436 16.583 2.494 1.00 0.00 8 LEU A N 13
ATOM 7256 C CA . LEU A 1 5 ? -8.879 15.278 2.130 1.00 0.00 8 LEU A CA 13
ATOM 7257 C C . LEU A 1 5 ? -8.943 15.066 0.614 1.00 0.00 8 LEU A C 13
ATOM 7258 O O . LEU A 1 5 ? -9.181 13.956 0.129 1.00 0.00 8 LEU A O 13
ATOM 7274 N N . ASP A 1 6 ? -8.724 16.147 -0.126 1.00 0.00 9 ASP A N 13
ATOM 7275 C CA . ASP A 1 6 ? -8.753 16.131 -1.581 1.00 0.00 9 ASP A CA 13
ATOM 7276 C C . ASP A 1 6 ? -7.469 15.519 -2.152 1.00 0.00 9 ASP A C 13
ATOM 7277 O O . ASP A 1 6 ? -6.738 16.161 -2.910 1.00 0.00 9 ASP A O 13
ATOM 7286 N N . VAL A 1 7 ? -7.210 14.266 -1.769 1.00 0.00 10 VAL A N 13
ATOM 7287 C CA . VAL A 1 7 ? -6.022 13.522 -2.215 1.00 0.00 10 VAL A CA 13
ATOM 7288 C C . VAL A 1 7 ? -4.752 14.395 -2.202 1.00 0.00 10 VAL A C 13
ATOM 7289 O O . VAL A 1 7 ? -4.086 14.579 -3.225 1.00 0.00 10 VAL A O 13
ATOM 7302 N N . PRO A 1 8 ? -4.402 14.949 -1.021 1.00 0.00 11 PRO A N 13
ATOM 7303 C CA . PRO A 1 8 ? -3.219 15.806 -0.866 1.00 0.00 11 PRO A CA 13
ATOM 7304 C C . PRO A 1 8 ? -1.900 15.034 -0.942 1.00 0.00 11 PRO A C 13
ATOM 7305 O O . PRO A 1 8 ? -1.875 13.801 -0.860 1.00 0.00 11 PRO A O 13
ATOM 7316 N N . THR A 1 9 ? -0.801 15.776 -1.093 1.00 0.00 12 THR A N 13
ATOM 7317 C CA . THR A 1 9 ? 0.541 15.187 -1.181 1.00 0.00 12 THR A CA 13
ATOM 7318 C C . THR A 1 9 ? 0.788 14.188 -0.051 1.00 0.00 12 THR A C 13
ATOM 7319 O O . THR A 1 9 ? 1.268 13.080 -0.293 1.00 0.00 12 THR A O 13
ATOM 7330 N N . ASN A 1 10 ? 0.448 14.582 1.181 1.00 0.00 13 ASN A N 13
ATOM 7331 C CA . ASN A 1 10 ? 0.628 13.707 2.343 1.00 0.00 13 ASN A CA 13
ATOM 7332 C C . ASN A 1 10 ? -0.028 12.360 2.103 1.00 0.00 13 ASN A C 13
ATOM 7333 O O . ASN A 1 10 ? 0.599 11.305 2.227 1.00 0.00 13 ASN A O 13
ATOM 7344 N N . ILE A 1 11 ? -1.285 12.425 1.729 1.00 0.00 14 ILE A N 13
ATOM 7345 C CA . ILE A 1 11 ? -2.075 11.240 1.425 1.00 0.00 14 ILE A CA 13
ATOM 7346 C C . ILE A 1 11 ? -1.472 10.490 0.237 1.00 0.00 14 ILE A C 13
ATOM 7347 O O . ILE A 1 11 ? -1.255 9.278 0.305 1.00 0.00 14 ILE A O 13
ATOM 7363 N N . MET A 1 12 ? -1.181 11.222 -0.843 1.00 0.00 15 MET A N 13
ATOM 7364 C CA . MET A 1 12 ? -0.581 10.634 -2.034 1.00 0.00 15 MET A CA 13
ATOM 7365 C C . MET A 1 12 ? 0.707 9.893 -1.672 1.00 0.00 15 MET A C 13
ATOM 7366 O O . MET A 1 12 ? 0.885 8.725 -2.028 1.00 0.00 15 MET A O 13
ATOM 7380 N N . ASN A 1 13 ? 1.589 10.575 -0.935 1.00 0.00 16 ASN A N 13
ATOM 7381 C CA . ASN A 1 13 ? 2.846 9.984 -0.494 1.00 0.00 16 ASN A CA 13
ATOM 7382 C C . ASN A 1 13 ? 2.572 8.726 0.330 1.00 0.00 16 ASN A C 13
ATOM 7383 O O . ASN A 1 13 ? 3.183 7.676 0.109 1.00 0.00 16 ASN A O 13
ATOM 7394 N N . LEU A 1 14 ? 1.626 8.837 1.262 1.00 0.00 17 LEU A N 13
ATOM 7395 C CA . LEU A 1 14 ? 1.240 7.709 2.104 1.00 0.00 17 LEU A CA 13
ATOM 7396 C C . LEU A 1 14 ? 0.689 6.575 1.245 1.00 0.00 17 LEU A C 13
ATOM 7397 O O . LEU A 1 14 ? 1.131 5.431 1.359 1.00 0.00 17 LEU A O 13
ATOM 7413 N N . LEU A 1 15 ? -0.265 6.902 0.369 1.00 0.00 18 LEU A N 13
ATOM 7414 C CA . LEU A 1 15 ? -0.858 5.908 -0.524 1.00 0.00 18 LEU A CA 13
ATOM 7415 C C . LEU A 1 15 ? 0.226 5.206 -1.335 1.00 0.00 18 LEU A C 13
ATOM 7416 O O . LEU A 1 15 ? 0.254 3.974 -1.414 1.00 0.00 18 LEU A O 13
ATOM 7432 N N . PHE A 1 16 ? 1.132 5.999 -1.914 1.00 0.00 19 PHE A N 13
ATOM 7433 C CA . PHE A 1 16 ? 2.240 5.458 -2.698 1.00 0.00 19 PHE A CA 13
ATOM 7434 C C . PHE A 1 16 ? 3.038 4.455 -1.867 1.00 0.00 19 PHE A C 13
ATOM 7435 O O . PHE A 1 16 ? 3.382 3.371 -2.345 1.00 0.00 19 PHE A O 13
ATOM 7452 N N . ASN A 1 17 ? 3.312 4.816 -0.610 1.00 0.00 20 ASN A N 13
ATOM 7453 C CA . ASN A 1 17 ? 4.047 3.947 0.291 1.00 0.00 20 ASN A CA 13
ATOM 7454 C C . ASN A 1 17 ? 3.200 2.738 0.674 1.00 0.00 20 ASN A C 13
ATOM 7455 O O . ASN A 1 17 ? 3.685 1.605 0.666 1.00 0.00 20 ASN A O 13
ATOM 7466 N N . ILE A 1 18 ? 1.923 2.983 0.987 1.00 0.00 21 ILE A N 13
ATOM 7467 C CA . ILE A 1 18 ? 1.006 1.904 1.340 1.00 0.00 21 ILE A CA 13
ATOM 7468 C C . ILE A 1 18 ? 0.986 0.869 0.223 1.00 0.00 21 ILE A C 13
ATOM 7469 O O . ILE A 1 18 ? 1.305 -0.297 0.449 1.00 0.00 21 ILE A O 13
ATOM 7485 N N . ALA A 1 19 ? 0.659 1.312 -0.994 1.00 0.00 22 ALA A N 13
ATOM 7486 C CA . ALA A 1 19 ? 0.651 0.419 -2.152 1.00 0.00 22 ALA A CA 13
ATOM 7487 C C . ALA A 1 19 ? 1.997 -0.301 -2.265 1.00 0.00 22 ALA A C 13
ATOM 7488 O O . ALA A 1 19 ? 2.059 -1.483 -2.614 1.00 0.00 22 ALA A O 13
ATOM 7495 N N . LYS A 1 20 ? 3.069 0.426 -1.944 1.00 0.00 23 LYS A N 13
ATOM 7496 C CA . LYS A 1 20 ? 4.423 -0.116 -1.978 1.00 0.00 23 LYS A CA 13
ATOM 7497 C C . LYS A 1 20 ? 4.571 -1.285 -1.003 1.00 0.00 23 LYS A C 13
ATOM 7498 O O . LYS A 1 20 ? 4.966 -2.384 -1.392 1.00 0.00 23 LYS A O 13
ATOM 7517 N N . ALA A 1 21 ? 4.251 -1.042 0.266 1.00 0.00 24 ALA A N 13
ATOM 7518 C CA . ALA A 1 21 ? 4.351 -2.078 1.293 1.00 0.00 24 ALA A CA 13
ATOM 7519 C C . ALA A 1 21 ? 3.239 -3.122 1.155 1.00 0.00 24 ALA A C 13
ATOM 7520 O O . ALA A 1 21 ? 3.467 -4.314 1.383 1.00 0.00 24 ALA A O 13
ATOM 7527 N N . LYS A 1 22 ? 2.039 -2.675 0.776 1.00 0.00 25 LYS A N 13
ATOM 7528 C CA . LYS A 1 22 ? 0.902 -3.571 0.608 1.00 0.00 25 LYS A CA 13
ATOM 7529 C C . LYS A 1 22 ? 1.183 -4.603 -0.475 1.00 0.00 25 LYS A C 13
ATOM 7530 O O . LYS A 1 22 ? 0.906 -5.789 -0.295 1.00 0.00 25 LYS A O 13
ATOM 7549 N N . ASN A 1 23 ? 1.747 -4.153 -1.596 1.00 0.00 26 ASN A N 13
ATOM 7550 C CA . ASN A 1 23 ? 2.066 -5.064 -2.697 1.00 0.00 26 ASN A CA 13
ATOM 7551 C C . ASN A 1 23 ? 3.213 -6.007 -2.313 1.00 0.00 26 ASN A C 13
ATOM 7552 O O . ASN A 1 23 ? 3.147 -7.207 -2.583 1.00 0.00 26 ASN A O 13
ATOM 7563 N N . LEU A 1 24 ? 4.248 -5.464 -1.664 1.00 0.00 27 LEU A N 13
ATOM 7564 C CA . LEU A 1 24 ? 5.394 -6.271 -1.230 1.00 0.00 27 LEU A CA 13
ATOM 7565 C C . LEU A 1 24 ? 4.944 -7.413 -0.328 1.00 0.00 27 LEU A C 13
ATOM 7566 O O . LEU A 1 24 ? 5.309 -8.572 -0.528 1.00 0.00 27 LEU A O 13
ATOM 7582 N N . ARG A 1 25 ? 4.143 -7.061 0.659 1.00 0.00 28 ARG A N 13
ATOM 7583 C CA . ARG A 1 25 ? 3.608 -8.031 1.620 1.00 0.00 28 ARG A CA 13
ATOM 7584 C C . ARG A 1 25 ? 2.511 -8.894 0.999 1.00 0.00 28 ARG A C 13
ATOM 7585 O O . ARG A 1 25 ? 2.372 -10.061 1.355 1.00 0.00 28 ARG A O 13
ATOM 7606 N N . ALA A 1 26 ? 1.749 -8.332 0.060 1.00 0.00 29 ALA A N 13
ATOM 7607 C CA . ALA A 1 26 ? 0.690 -9.081 -0.603 1.00 0.00 29 ALA A CA 13
ATOM 7608 C C . ALA A 1 26 ? 1.296 -10.167 -1.476 1.00 0.00 29 ALA A C 13
ATOM 7609 O O . ALA A 1 26 ? 0.905 -11.330 -1.398 1.00 0.00 29 ALA A O 13
ATOM 7616 N N . GLN A 1 27 ? 2.278 -9.781 -2.288 1.00 0.00 30 GLN A N 13
ATOM 7617 C CA . GLN A 1 27 ? 2.962 -10.733 -3.166 1.00 0.00 30 GLN A CA 13
ATOM 7618 C C . GLN A 1 27 ? 3.782 -11.740 -2.363 1.00 0.00 30 GLN A C 13
ATOM 7619 O O . GLN A 1 27 ? 4.015 -12.867 -2.805 1.00 0.00 30 GLN A O 13
ATOM 7633 N N . ALA A 1 28 ? 4.193 -11.333 -1.173 1.00 0.00 31 ALA A N 13
ATOM 7634 C CA . ALA A 1 28 ? 4.964 -12.193 -0.285 1.00 0.00 31 ALA A CA 13
ATOM 7635 C C . ALA A 1 28 ? 4.033 -13.096 0.518 1.00 0.00 31 ALA A C 13
ATOM 7636 O O . ALA A 1 28 ? 4.143 -14.322 0.467 1.00 0.00 31 ALA A O 13
ATOM 7643 N N . ALA A 1 29 ? 3.104 -12.478 1.247 1.00 0.00 32 ALA A N 13
ATOM 7644 C CA . ALA A 1 29 ? 2.140 -13.222 2.061 1.00 0.00 32 ALA A CA 13
ATOM 7645 C C . ALA A 1 29 ? 1.225 -14.114 1.212 1.00 0.00 32 ALA A C 13
ATOM 7646 O O . ALA A 1 29 ? 0.777 -15.160 1.684 1.00 0.00 32 ALA A O 13
ATOM 7653 N N . ALA A 1 30 ? 0.936 -13.704 -0.028 1.00 0.00 33 ALA A N 13
ATOM 7654 C CA . ALA A 1 30 ? 0.065 -14.489 -0.907 1.00 0.00 33 ALA A CA 13
ATOM 7655 C C . ALA A 1 30 ? 0.772 -15.719 -1.451 1.00 0.00 33 ALA A C 13
ATOM 7656 O O . ALA A 1 30 ? 0.296 -16.844 -1.304 1.00 0.00 33 ALA A O 13
ATOM 7663 N N . ASN A 1 31 ? 1.911 -15.492 -2.074 1.00 0.00 34 ASN A N 13
ATOM 7664 C CA . ASN A 1 31 ? 2.705 -16.580 -2.647 1.00 0.00 34 ASN A CA 13
ATOM 7665 C C . ASN A 1 31 ? 3.209 -17.525 -1.551 1.00 0.00 34 ASN A C 13
ATOM 7666 O O . ASN A 1 31 ? 3.206 -18.742 -1.726 1.00 0.00 34 ASN A O 13
ATOM 7677 N N . ALA A 1 32 ? 3.627 -16.959 -0.415 1.00 0.00 35 ALA A N 13
ATOM 7678 C CA . ALA A 1 32 ? 4.120 -17.762 0.702 1.00 0.00 35 ALA A CA 13
ATOM 7679 C C . ALA A 1 32 ? 2.992 -18.128 1.680 1.00 0.00 35 ALA A C 13
ATOM 7680 O O . ALA A 1 32 ? 3.174 -18.083 2.899 1.00 0.00 35 ALA A O 13
ATOM 7687 N N . HIS A 1 33 ? 1.827 -18.495 1.138 1.00 0.00 36 HIS A N 13
ATOM 7688 C CA . HIS A 1 33 ? 0.676 -18.870 1.963 1.00 0.00 36 HIS A CA 13
ATOM 7689 C C . HIS A 1 33 ? 0.467 -20.386 1.975 1.00 0.00 36 HIS A C 13
ATOM 7690 O O . HIS A 1 33 ? 0.697 -21.043 2.990 1.00 0.00 36 HIS A O 13
ATOM 7705 N N . LEU A 1 34 ? 0.024 -20.935 0.843 1.00 0.00 37 LEU A N 13
ATOM 7706 C CA . LEU A 1 34 ? -0.225 -22.374 0.728 1.00 0.00 37 LEU A CA 13
ATOM 7707 C C . LEU A 1 34 ? 0.885 -23.093 -0.054 1.00 0.00 37 LEU A C 13
ATOM 7708 O O . LEU A 1 34 ? 0.802 -24.298 -0.278 1.00 0.00 37 LEU A O 13
ATOM 7724 N N . MET A 1 35 ? 1.921 -22.355 -0.462 1.00 0.00 38 MET A N 13
ATOM 7725 C CA . MET A 1 35 ? 3.033 -22.943 -1.215 1.00 0.00 38 MET A CA 13
ATOM 7726 C C . MET A 1 35 ? 4.103 -23.547 -0.293 1.00 0.00 38 MET A C 13
ATOM 7727 O O . MET A 1 35 ? 5.077 -24.130 -0.769 1.00 0.00 38 MET A O 13
ATOM 7741 N N . ALA A 1 36 ? 3.920 -23.406 1.023 1.00 0.00 39 ALA A N 13
ATOM 7742 C CA . ALA A 1 36 ? 4.875 -23.939 1.995 1.00 0.00 39 ALA A CA 13
ATOM 7743 C C . ALA A 1 36 ? 4.167 -24.487 3.243 1.00 0.00 39 ALA A C 13
ATOM 7744 O O . ALA A 1 36 ? 4.602 -24.254 4.373 1.00 0.00 39 ALA A O 13
ATOM 7751 N N . GLN A 1 37 ? 3.072 -25.222 3.030 1.00 0.00 40 GLN A N 13
ATOM 7752 C CA . GLN A 1 37 ? 2.308 -25.801 4.135 1.00 0.00 40 GLN A CA 13
ATOM 7753 C C . GLN A 1 37 ? 2.497 -27.319 4.220 1.00 0.00 40 GLN A C 13
ATOM 7754 O O . GLN A 1 37 ? 2.804 -27.851 5.287 1.00 0.00 40 GLN A O 13
ATOM 7768 N N . ILE A 1 38 ? 2.309 -28.007 3.094 1.00 0.00 41 ILE A N 13
ATOM 7769 C CA . ILE A 1 38 ? 2.457 -29.462 3.044 1.00 0.00 41 ILE A CA 13
ATOM 7770 C C . ILE A 1 38 ? 3.328 -29.887 1.862 1.00 0.00 41 ILE A C 13
ATOM 7771 O O . ILE A 1 38 ? 4.246 -30.710 2.070 1.00 0.00 41 ILE A O 13
ATOM 7788 N N . PHE A 1 1 ? -19.047 10.455 4.135 1.00 0.00 4 PHE A N 14
ATOM 7789 C CA . PHE A 1 1 ? -18.034 9.431 4.528 1.00 0.00 4 PHE A CA 14
ATOM 7790 C C . PHE A 1 1 ? -17.370 8.814 3.296 1.00 0.00 4 PHE A C 14
ATOM 7791 O O . PHE A 1 1 ? -17.864 8.975 2.181 1.00 0.00 4 PHE A O 14
ATOM 7810 N N . THR A 1 2 ? -16.253 8.110 3.506 1.00 0.00 5 THR A N 14
ATOM 7811 C CA . THR A 1 2 ? -15.523 7.467 2.407 1.00 0.00 5 THR A CA 14
ATOM 7812 C C . THR A 1 2 ? -15.015 8.505 1.402 1.00 0.00 5 THR A C 14
ATOM 7813 O O . THR A 1 2 ? -15.586 8.667 0.322 1.00 0.00 5 THR A O 14
ATOM 7824 N N . LEU A 1 3 ? -13.935 9.200 1.777 1.00 0.00 6 LEU A N 14
ATOM 7825 C CA . LEU A 1 3 ? -13.323 10.234 0.933 1.00 0.00 6 LEU A CA 14
ATOM 7826 C C . LEU A 1 3 ? -14.124 11.542 0.970 1.00 0.00 6 LEU A C 14
ATOM 7827 O O . LEU A 1 3 ? -15.355 11.532 0.967 1.00 0.00 6 LEU A O 14
ATOM 7843 N N . SER A 1 4 ? -13.408 12.667 1.010 1.00 0.00 7 SER A N 14
ATOM 7844 C CA . SER A 1 4 ? -14.044 13.987 1.050 1.00 0.00 7 SER A CA 14
ATOM 7845 C C . SER A 1 4 ? -13.271 15.010 0.209 1.00 0.00 7 SER A C 14
ATOM 7846 O O . SER A 1 4 ? -13.088 16.155 0.626 1.00 0.00 7 SER A O 14
ATOM 7854 N N . LEU A 1 5 ? -12.823 14.588 -0.978 1.00 0.00 8 LEU A N 14
ATOM 7855 C CA . LEU A 1 5 ? -12.071 15.460 -1.889 1.00 0.00 8 LEU A CA 14
ATOM 7856 C C . LEU A 1 5 ? -10.892 16.149 -1.182 1.00 0.00 8 LEU A C 14
ATOM 7857 O O . LEU A 1 5 ? -10.794 17.377 -1.163 1.00 0.00 8 LEU A O 14
ATOM 7873 N N . ASP A 1 6 ? -9.992 15.344 -0.616 1.00 0.00 9 ASP A N 14
ATOM 7874 C CA . ASP A 1 6 ? -8.820 15.868 0.079 1.00 0.00 9 ASP A CA 14
ATOM 7875 C C . ASP A 1 6 ? -7.622 14.934 -0.091 1.00 0.00 9 ASP A C 14
ATOM 7876 O O . ASP A 1 6 ? -7.391 14.028 0.715 1.00 0.00 9 ASP A O 14
ATOM 7885 N N . VAL A 1 7 ? -6.867 15.162 -1.156 1.00 0.00 10 VAL A N 14
ATOM 7886 C CA . VAL A 1 7 ? -5.689 14.355 -1.460 1.00 0.00 10 VAL A CA 14
ATOM 7887 C C . VAL A 1 7 ? -4.406 15.184 -1.302 1.00 0.00 10 VAL A C 14
ATOM 7888 O O . VAL A 1 7 ? -3.869 15.709 -2.280 1.00 0.00 10 VAL A O 14
ATOM 7901 N N . PRO A 1 8 ? -3.910 15.329 -0.057 1.00 0.00 11 PRO A N 14
ATOM 7902 C CA . PRO A 1 8 ? -2.701 16.112 0.230 1.00 0.00 11 PRO A CA 14
ATOM 7903 C C . PRO A 1 8 ? -1.399 15.354 -0.054 1.00 0.00 11 PRO A C 14
ATOM 7904 O O . PRO A 1 8 ? -1.382 14.122 -0.147 1.00 0.00 11 PRO A O 14
ATOM 7915 N N . THR A 1 9 ? -0.302 16.106 -0.178 1.00 0.00 12 THR A N 14
ATOM 7916 C CA . THR A 1 9 ? 1.021 15.528 -0.441 1.00 0.00 12 THR A CA 14
ATOM 7917 C C . THR A 1 9 ? 1.379 14.454 0.586 1.00 0.00 12 THR A C 14
ATOM 7918 O O . THR A 1 9 ? 1.963 13.429 0.237 1.00 0.00 12 THR A O 14
ATOM 7929 N N . ASN A 1 10 ? 1.014 14.691 1.852 1.00 0.00 13 ASN A N 14
ATOM 7930 C CA . ASN A 1 10 ? 1.289 13.732 2.929 1.00 0.00 13 ASN A CA 14
ATOM 7931 C C . ASN A 1 10 ? 0.472 12.447 2.774 1.00 0.00 13 ASN A C 14
ATOM 7932 O O . ASN A 1 10 ? 0.716 11.462 3.469 1.00 0.00 13 ASN A O 14
ATOM 7943 N N . ILE A 1 11 ? -0.486 12.461 1.857 1.00 0.00 14 ILE A N 14
ATOM 7944 C CA . ILE A 1 11 ? -1.322 11.302 1.594 1.00 0.00 14 ILE A CA 14
ATOM 7945 C C . ILE A 1 11 ? -0.834 10.575 0.340 1.00 0.00 14 ILE A C 14
ATOM 7946 O O . ILE A 1 11 ? -0.717 9.349 0.331 1.00 0.00 14 ILE A O 14
ATOM 7962 N N . MET A 1 12 ? -0.534 11.345 -0.712 1.00 0.00 15 MET A N 14
ATOM 7963 C CA . MET A 1 12 ? -0.042 10.786 -1.965 1.00 0.00 15 MET A CA 14
ATOM 7964 C C . MET A 1 12 ? 1.169 9.883 -1.722 1.00 0.00 15 MET A C 14
ATOM 7965 O O . MET A 1 12 ? 1.174 8.715 -2.121 1.00 0.00 15 MET A O 14
ATOM 7979 N N . ASN A 1 13 ? 2.188 10.424 -1.045 1.00 0.00 16 ASN A N 14
ATOM 7980 C CA . ASN A 1 13 ? 3.389 9.652 -0.735 1.00 0.00 16 ASN A CA 14
ATOM 7981 C C . ASN A 1 13 ? 3.028 8.424 0.103 1.00 0.00 16 ASN A C 14
ATOM 7982 O O . ASN A 1 13 ? 3.488 7.314 -0.175 1.00 0.00 16 ASN A O 14
ATOM 7993 N N . LEU A 1 14 ? 2.177 8.631 1.107 1.00 0.00 17 LEU A N 14
ATOM 7994 C CA . LEU A 1 14 ? 1.723 7.543 1.968 1.00 0.00 17 LEU A CA 14
ATOM 7995 C C . LEU A 1 14 ? 1.012 6.481 1.137 1.00 0.00 17 LEU A C 14
ATOM 7996 O O . LEU A 1 14 ? 1.343 5.298 1.217 1.00 0.00 17 LEU A O 14
ATOM 8012 N N . LEU A 1 15 ? 0.051 6.909 0.318 1.00 0.00 18 LEU A N 14
ATOM 8013 C CA . LEU A 1 15 ? -0.684 5.989 -0.547 1.00 0.00 18 LEU A CA 14
ATOM 8014 C C . LEU A 1 15 ? 0.281 5.228 -1.447 1.00 0.00 18 LEU A C 14
ATOM 8015 O O . LEU A 1 15 ? 0.217 3.997 -1.540 1.00 0.00 18 LEU A O 14
ATOM 8031 N N . PHE A 1 16 ? 1.198 5.962 -2.081 1.00 0.00 19 PHE A N 14
ATOM 8032 C CA . PHE A 1 16 ? 2.205 5.353 -2.946 1.00 0.00 19 PHE A CA 14
ATOM 8033 C C . PHE A 1 16 ? 3.005 4.315 -2.164 1.00 0.00 19 PHE A C 14
ATOM 8034 O O . PHE A 1 16 ? 3.256 3.210 -2.648 1.00 0.00 19 PHE A O 14
ATOM 8051 N N . ASN A 1 17 ? 3.387 4.679 -0.939 1.00 0.00 20 ASN A N 14
ATOM 8052 C CA . ASN A 1 17 ? 4.141 3.792 -0.072 1.00 0.00 20 ASN A CA 14
ATOM 8053 C C . ASN A 1 17 ? 3.270 2.626 0.387 1.00 0.00 20 ASN A C 14
ATOM 8054 O O . ASN A 1 17 ? 3.699 1.471 0.349 1.00 0.00 20 ASN A O 14
ATOM 8065 N N . ILE A 1 18 ? 2.037 2.933 0.798 1.00 0.00 21 ILE A N 14
ATOM 8066 C CA . ILE A 1 18 ? 1.095 1.902 1.237 1.00 0.00 21 ILE A CA 14
ATOM 8067 C C . ILE A 1 18 ? 0.962 0.845 0.151 1.00 0.00 21 ILE A C 14
ATOM 8068 O O . ILE A 1 18 ? 1.270 -0.326 0.378 1.00 0.00 21 ILE A O 14
ATOM 8084 N N . ALA A 1 19 ? 0.544 1.270 -1.044 1.00 0.00 22 ALA A N 14
ATOM 8085 C CA . ALA A 1 19 ? 0.413 0.356 -2.177 1.00 0.00 22 ALA A CA 14
ATOM 8086 C C . ALA A 1 19 ? 1.721 -0.411 -2.395 1.00 0.00 22 ALA A C 14
ATOM 8087 O O . ALA A 1 19 ? 1.713 -1.595 -2.742 1.00 0.00 22 ALA A O 14
ATOM 8094 N N . LYS A 1 20 ? 2.844 0.277 -2.171 1.00 0.00 23 LYS A N 14
ATOM 8095 C CA . LYS A 1 20 ? 4.171 -0.316 -2.321 1.00 0.00 23 LYS A CA 14
ATOM 8096 C C . LYS A 1 20 ? 4.375 -1.480 -1.351 1.00 0.00 23 LYS A C 14
ATOM 8097 O O . LYS A 1 20 ? 4.721 -2.585 -1.761 1.00 0.00 23 LYS A O 14
ATOM 8116 N N . ALA A 1 21 ? 4.163 -1.224 -0.064 1.00 0.00 24 ALA A N 14
ATOM 8117 C CA . ALA A 1 21 ? 4.332 -2.257 0.955 1.00 0.00 24 ALA A CA 14
ATOM 8118 C C . ALA A 1 21 ? 3.168 -3.252 0.950 1.00 0.00 24 ALA A C 14
ATOM 8119 O O . ALA A 1 21 ? 3.366 -4.448 1.184 1.00 0.00 24 ALA A O 14
ATOM 8126 N N . LYS A 1 22 ? 1.959 -2.758 0.675 1.00 0.00 25 LYS A N 14
ATOM 8127 C CA . LYS A 1 22 ? 0.774 -3.606 0.642 1.00 0.00 25 LYS A CA 14
ATOM 8128 C C . LYS A 1 22 ? 0.886 -4.658 -0.457 1.00 0.00 25 LYS A C 14
ATOM 8129 O O . LYS A 1 22 ? 0.555 -5.823 -0.240 1.00 0.00 25 LYS A O 14
ATOM 8148 N N . ASN A 1 23 ? 1.367 -4.253 -1.633 1.00 0.00 26 ASN A N 14
ATOM 8149 C CA . ASN A 1 23 ? 1.521 -5.198 -2.742 1.00 0.00 26 ASN A CA 14
ATOM 8150 C C . ASN A 1 23 ? 2.672 -6.171 -2.475 1.00 0.00 26 ASN A C 14
ATOM 8151 O O . ASN A 1 23 ? 2.585 -7.350 -2.823 1.00 0.00 26 ASN A O 14
ATOM 8162 N N . LEU A 1 24 ? 3.743 -5.681 -1.844 1.00 0.00 27 LEU A N 14
ATOM 8163 C CA . LEU A 1 24 ? 4.898 -6.521 -1.524 1.00 0.00 27 LEU A CA 14
ATOM 8164 C C . LEU A 1 24 ? 4.525 -7.603 -0.517 1.00 0.00 27 LEU A C 14
ATOM 8165 O O . LEU A 1 24 ? 4.821 -8.783 -0.705 1.00 0.00 27 LEU A O 14
ATOM 8181 N N . ARG A 1 25 ? 3.869 -7.181 0.547 1.00 0.00 28 ARG A N 14
ATOM 8182 C CA . ARG A 1 25 ? 3.433 -8.091 1.610 1.00 0.00 28 ARG A CA 14
ATOM 8183 C C . ARG A 1 25 ? 2.290 -8.997 1.154 1.00 0.00 28 ARG A C 14
ATOM 8184 O O . ARG A 1 25 ? 2.244 -10.166 1.531 1.00 0.00 28 ARG A O 14
ATOM 8205 N N . ALA A 1 26 ? 1.381 -8.471 0.332 1.00 0.00 29 ALA A N 14
ATOM 8206 C CA . ALA A 1 26 ? 0.261 -9.264 -0.164 1.00 0.00 29 ALA A CA 14
ATOM 8207 C C . ALA A 1 26 ? 0.764 -10.369 -1.076 1.00 0.00 29 ALA A C 14
ATOM 8208 O O . ALA A 1 26 ? 0.360 -11.525 -0.950 1.00 0.00 29 ALA A O 14
ATOM 8215 N N . GLN A 1 27 ? 1.664 -10.007 -1.986 1.00 0.00 30 GLN A N 14
ATOM 8216 C CA . GLN A 1 27 ? 2.239 -10.980 -2.917 1.00 0.00 30 GLN A CA 14
ATOM 8217 C C . GLN A 1 27 ? 3.155 -11.967 -2.196 1.00 0.00 30 GLN A C 14
ATOM 8218 O O . GLN A 1 27 ? 3.246 -13.139 -2.572 1.00 0.00 30 GLN A O 14
ATOM 8232 N N . ALA A 1 28 ? 3.814 -11.487 -1.155 1.00 0.00 31 ALA A N 14
ATOM 8233 C CA . ALA A 1 28 ? 4.716 -12.313 -0.361 1.00 0.00 31 ALA A CA 14
ATOM 8234 C C . ALA A 1 28 ? 3.924 -13.198 0.592 1.00 0.00 31 ALA A C 14
ATOM 8235 O O . ALA A 1 28 ? 4.072 -14.421 0.587 1.00 0.00 31 ALA A O 14
ATOM 8242 N N . ALA A 1 29 ? 3.064 -12.568 1.393 1.00 0.00 32 ALA A N 14
ATOM 8243 C CA . ALA A 1 29 ? 2.228 -13.299 2.347 1.00 0.00 32 ALA A CA 14
ATOM 8244 C C . ALA A 1 29 ? 1.278 -14.279 1.646 1.00 0.00 32 ALA A C 14
ATOM 8245 O O . ALA A 1 29 ? 0.753 -15.191 2.281 1.00 0.00 32 ALA A O 14
ATOM 8252 N N . ALA A 1 30 ? 1.053 -14.091 0.342 1.00 0.00 33 ALA A N 14
ATOM 8253 C CA . ALA A 1 30 ? 0.167 -14.973 -0.414 1.00 0.00 33 ALA A CA 14
ATOM 8254 C C . ALA A 1 30 ? 0.926 -16.133 -1.044 1.00 0.00 33 ALA A C 14
ATOM 8255 O O . ALA A 1 30 ? 0.656 -17.303 -0.762 1.00 0.00 33 ALA A O 14
ATOM 8262 N N . ASN A 1 31 ? 1.869 -15.793 -1.902 1.00 0.00 34 ASN A N 14
ATOM 8263 C CA . ASN A 1 31 ? 2.684 -16.787 -2.605 1.00 0.00 34 ASN A CA 14
ATOM 8264 C C . ASN A 1 31 ? 3.551 -17.598 -1.637 1.00 0.00 34 ASN A C 14
ATOM 8265 O O . ASN A 1 31 ? 3.709 -18.807 -1.805 1.00 0.00 34 ASN A O 14
ATOM 8276 N N . ALA A 1 32 ? 4.105 -16.936 -0.620 1.00 0.00 35 ALA A N 14
ATOM 8277 C CA . ALA A 1 32 ? 4.950 -17.614 0.364 1.00 0.00 35 ALA A CA 14
ATOM 8278 C C . ALA A 1 32 ? 4.133 -18.150 1.549 1.00 0.00 35 ALA A C 14
ATOM 8279 O O . ALA A 1 32 ? 4.608 -18.161 2.687 1.00 0.00 35 ALA A O 14
ATOM 8286 N N . HIS A 1 33 ? 2.906 -18.598 1.273 1.00 0.00 36 HIS A N 14
ATOM 8287 C CA . HIS A 1 33 ? 2.030 -19.136 2.314 1.00 0.00 36 HIS A CA 14
ATOM 8288 C C . HIS A 1 33 ? 1.173 -20.286 1.781 1.00 0.00 36 HIS A C 14
ATOM 8289 O O . HIS A 1 33 ? 1.396 -21.444 2.130 1.00 0.00 36 HIS A O 14
ATOM 8304 N N . LEU A 1 34 ? 0.192 -19.961 0.934 1.00 0.00 37 LEU A N 14
ATOM 8305 C CA . LEU A 1 34 ? -0.697 -20.977 0.363 1.00 0.00 37 LEU A CA 14
ATOM 8306 C C . LEU A 1 34 ? 0.068 -21.975 -0.498 1.00 0.00 37 LEU A C 14
ATOM 8307 O O . LEU A 1 34 ? -0.191 -23.179 -0.456 1.00 0.00 37 LEU A O 14
ATOM 8323 N N . MET A 1 35 ? 1.016 -21.458 -1.262 1.00 0.00 38 MET A N 14
ATOM 8324 C CA . MET A 1 35 ? 1.850 -22.280 -2.143 1.00 0.00 38 MET A CA 14
ATOM 8325 C C . MET A 1 35 ? 2.702 -23.271 -1.351 1.00 0.00 38 MET A C 14
ATOM 8326 O O . MET A 1 35 ? 3.086 -24.325 -1.862 1.00 0.00 38 MET A O 14
ATOM 8340 N N . ALA A 1 36 ? 2.975 -22.928 -0.102 1.00 0.00 39 ALA A N 14
ATOM 8341 C CA . ALA A 1 36 ? 3.764 -23.776 0.787 1.00 0.00 39 ALA A CA 14
ATOM 8342 C C . ALA A 1 36 ? 2.889 -24.401 1.885 1.00 0.00 39 ALA A C 14
ATOM 8343 O O . ALA A 1 36 ? 3.394 -24.825 2.926 1.00 0.00 39 ALA A O 14
ATOM 8350 N N . GLN A 1 37 ? 1.576 -24.453 1.642 1.00 0.00 40 GLN A N 14
ATOM 8351 C CA . GLN A 1 37 ? 0.636 -25.019 2.605 1.00 0.00 40 GLN A CA 14
ATOM 8352 C C . GLN A 1 37 ? -0.290 -26.042 1.944 1.00 0.00 40 GLN A C 14
ATOM 8353 O O . GLN A 1 37 ? -0.334 -27.197 2.367 1.00 0.00 40 GLN A O 14
ATOM 8367 N N . ILE A 1 38 ? -1.022 -25.599 0.911 1.00 0.00 41 ILE A N 14
ATOM 8368 C CA . ILE A 1 38 ? -1.963 -26.454 0.172 1.00 0.00 41 ILE A CA 14
ATOM 8369 C C . ILE A 1 38 ? -3.193 -26.834 1.015 1.00 0.00 41 ILE A C 14
ATOM 8370 O O . ILE A 1 38 ? -3.200 -26.550 2.234 1.00 0.00 41 ILE A O 14
ATOM 8387 N N . PHE A 1 1 ? -19.827 4.335 4.921 1.00 0.00 4 PHE A N 15
ATOM 8388 C CA . PHE A 1 1 ? -19.361 5.650 4.390 1.00 0.00 4 PHE A CA 15
ATOM 8389 C C . PHE A 1 1 ? -18.874 5.522 2.944 1.00 0.00 4 PHE A C 15
ATOM 8390 O O . PHE A 1 1 ? -18.776 4.416 2.415 1.00 0.00 4 PHE A O 15
ATOM 8409 N N . THR A 1 2 ? -18.571 6.656 2.313 1.00 0.00 5 THR A N 15
ATOM 8410 C CA . THR A 1 2 ? -18.091 6.666 0.928 1.00 0.00 5 THR A CA 15
ATOM 8411 C C . THR A 1 2 ? -17.476 8.018 0.566 1.00 0.00 5 THR A C 15
ATOM 8412 O O . THR A 1 2 ? -18.104 9.064 0.745 1.00 0.00 5 THR A O 15
ATOM 8423 N N . LEU A 1 3 ? -16.241 7.988 0.063 1.00 0.00 6 LEU A N 15
ATOM 8424 C CA . LEU A 1 3 ? -15.528 9.209 -0.323 1.00 0.00 6 LEU A CA 15
ATOM 8425 C C . LEU A 1 3 ? -14.266 8.881 -1.126 1.00 0.00 6 LEU A C 15
ATOM 8426 O O . LEU A 1 3 ? -13.612 7.866 -0.883 1.00 0.00 6 LEU A O 15
ATOM 8442 N N . SER A 1 4 ? -13.930 9.746 -2.083 1.00 0.00 7 SER A N 15
ATOM 8443 C CA . SER A 1 4 ? -12.744 9.548 -2.922 1.00 0.00 7 SER A CA 15
ATOM 8444 C C . SER A 1 4 ? -12.266 10.869 -3.535 1.00 0.00 7 SER A C 15
ATOM 8445 O O . SER A 1 4 ? -12.171 11.001 -4.758 1.00 0.00 7 SER A O 15
ATOM 8453 N N . LEU A 1 5 ? -11.966 11.843 -2.677 1.00 0.00 8 LEU A N 15
ATOM 8454 C CA . LEU A 1 5 ? -11.498 13.154 -3.132 1.00 0.00 8 LEU A CA 15
ATOM 8455 C C . LEU A 1 5 ? -10.542 13.790 -2.116 1.00 0.00 8 LEU A C 15
ATOM 8456 O O . LEU A 1 5 ? -10.632 14.983 -1.823 1.00 0.00 8 LEU A O 15
ATOM 8472 N N . ASP A 1 6 ? -9.620 12.985 -1.589 1.00 0.00 9 ASP A N 15
ATOM 8473 C CA . ASP A 1 6 ? -8.646 13.463 -0.617 1.00 0.00 9 ASP A CA 15
ATOM 8474 C C . ASP A 1 6 ? -7.342 12.681 -0.727 1.00 0.00 9 ASP A C 15
ATOM 8475 O O . ASP A 1 6 ? -7.162 11.636 -0.098 1.00 0.00 9 ASP A O 15
ATOM 8484 N N . VAL A 1 7 ? -6.445 13.199 -1.549 1.00 0.00 10 VAL A N 15
ATOM 8485 C CA . VAL A 1 7 ? -5.152 12.569 -1.774 1.00 0.00 10 VAL A CA 15
ATOM 8486 C C . VAL A 1 7 ? -4.036 13.620 -1.855 1.00 0.00 10 VAL A C 15
ATOM 8487 O O . VAL A 1 7 ? -3.376 13.768 -2.886 1.00 0.00 10 VAL A O 15
ATOM 8500 N N . PRO A 1 8 ? -3.819 14.376 -0.759 1.00 0.00 11 PRO A N 15
ATOM 8501 C CA . PRO A 1 8 ? -2.784 15.422 -0.708 1.00 0.00 11 PRO A CA 15
ATOM 8502 C C . PRO A 1 8 ? -1.365 14.848 -0.685 1.00 0.00 11 PRO A C 15
ATOM 8503 O O . PRO A 1 8 ? -1.174 13.650 -0.466 1.00 0.00 11 PRO A O 15
ATOM 8514 N N . THR A 1 9 ? -0.372 15.708 -0.907 1.00 0.00 12 THR A N 15
ATOM 8515 C CA . THR A 1 9 ? 1.038 15.292 -0.914 1.00 0.00 12 THR A CA 15
ATOM 8516 C C . THR A 1 9 ? 1.386 14.447 0.315 1.00 0.00 12 THR A C 15
ATOM 8517 O O . THR A 1 9 ? 2.039 13.408 0.196 1.00 0.00 12 THR A O 15
ATOM 8528 N N . ASN A 1 10 ? 0.939 14.895 1.492 1.00 0.00 13 ASN A N 15
ATOM 8529 C CA . ASN A 1 10 ? 1.200 14.178 2.744 1.00 0.00 13 ASN A CA 15
ATOM 8530 C C . ASN A 1 10 ? 0.471 12.835 2.802 1.00 0.00 13 ASN A C 15
ATOM 8531 O O . ASN A 1 10 ? 0.813 11.965 3.600 1.00 0.00 13 ASN A O 15
ATOM 8542 N N . ILE A 1 11 ? -0.519 12.671 1.944 1.00 0.00 14 ILE A N 15
ATOM 8543 C CA . ILE A 1 11 ? -1.289 11.439 1.877 1.00 0.00 14 ILE A CA 15
ATOM 8544 C C . ILE A 1 11 ? -0.823 10.592 0.695 1.00 0.00 14 ILE A C 15
ATOM 8545 O O . ILE A 1 11 ? -0.563 9.399 0.846 1.00 0.00 14 ILE A O 15
ATOM 8561 N N . MET A 1 12 ? -0.700 11.225 -0.474 1.00 0.00 15 MET A N 15
ATOM 8562 C CA . MET A 1 12 ? -0.245 10.548 -1.679 1.00 0.00 15 MET A CA 15
ATOM 8563 C C . MET A 1 12 ? 1.067 9.811 -1.419 1.00 0.00 15 MET A C 15
ATOM 8564 O O . MET A 1 12 ? 1.170 8.612 -1.682 1.00 0.00 15 MET A O 15
ATOM 8578 N N . ASN A 1 13 ? 2.057 10.527 -0.879 1.00 0.00 16 ASN A N 15
ATOM 8579 C CA . ASN A 1 13 ? 3.354 9.927 -0.565 1.00 0.00 16 ASN A CA 15
ATOM 8580 C C . ASN A 1 13 ? 3.178 8.733 0.372 1.00 0.00 16 ASN A C 15
ATOM 8581 O O . ASN A 1 13 ? 3.767 7.671 0.162 1.00 0.00 16 ASN A O 15
ATOM 8592 N N . LEU A 1 14 ? 2.345 8.911 1.394 1.00 0.00 17 LEU A N 15
ATOM 8593 C CA . LEU A 1 14 ? 2.069 7.849 2.357 1.00 0.00 17 LEU A CA 15
ATOM 8594 C C . LEU A 1 14 ? 1.295 6.710 1.696 1.00 0.00 17 LEU A C 15
ATOM 8595 O O . LEU A 1 14 ? 1.726 5.557 1.734 1.00 0.00 17 LEU A O 15
ATOM 8611 N N . LEU A 1 15 ? 0.161 7.039 1.072 1.00 0.00 18 LEU A N 15
ATOM 8612 C CA . LEU A 1 15 ? -0.658 6.042 0.390 1.00 0.00 18 LEU A CA 15
ATOM 8613 C C . LEU A 1 15 ? 0.187 5.247 -0.605 1.00 0.00 18 LEU A C 15
ATOM 8614 O O . LEU A 1 15 ? 0.158 4.011 -0.613 1.00 0.00 18 LEU A O 15
ATOM 8630 N N . PHE A 1 16 ? 0.959 5.967 -1.423 1.00 0.00 19 PHE A N 15
ATOM 8631 C CA . PHE A 1 16 ? 1.839 5.338 -2.406 1.00 0.00 19 PHE A CA 15
ATOM 8632 C C . PHE A 1 16 ? 2.815 4.387 -1.717 1.00 0.00 19 PHE A C 15
ATOM 8633 O O . PHE A 1 16 ? 3.066 3.283 -2.200 1.00 0.00 19 PHE A O 15
ATOM 8650 N N . ASN A 1 17 ? 3.349 4.822 -0.575 1.00 0.00 20 ASN A N 15
ATOM 8651 C CA . ASN A 1 17 ? 4.284 4.013 0.197 1.00 0.00 20 ASN A CA 15
ATOM 8652 C C . ASN A 1 17 ? 3.561 2.835 0.840 1.00 0.00 20 ASN A C 15
ATOM 8653 O O . ASN A 1 17 ? 4.014 1.692 0.738 1.00 0.00 20 ASN A O 15
ATOM 8664 N N . ILE A 1 18 ? 2.419 3.112 1.475 1.00 0.00 21 ILE A N 15
ATOM 8665 C CA . ILE A 1 18 ? 1.619 2.058 2.100 1.00 0.00 21 ILE A CA 15
ATOM 8666 C C . ILE A 1 18 ? 1.308 0.988 1.066 1.00 0.00 21 ILE A C 15
ATOM 8667 O O . ILE A 1 18 ? 1.655 -0.179 1.253 1.00 0.00 21 ILE A O 15
ATOM 8683 N N . ALA A 1 19 ? 0.702 1.399 -0.050 1.00 0.00 22 ALA A N 15
ATOM 8684 C CA . ALA A 1 19 ? 0.402 0.471 -1.132 1.00 0.00 22 ALA A CA 15
ATOM 8685 C C . ALA A 1 19 ? 1.680 -0.258 -1.540 1.00 0.00 22 ALA A C 15
ATOM 8686 O O . ALA A 1 19 ? 1.690 -1.479 -1.688 1.00 0.00 22 ALA A O 15
ATOM 8693 N N . LYS A 1 20 ? 2.765 0.509 -1.687 1.00 0.00 23 LYS A N 15
ATOM 8694 C CA . LYS A 1 20 ? 4.070 -0.042 -2.047 1.00 0.00 23 LYS A CA 15
ATOM 8695 C C . LYS A 1 20 ? 4.442 -1.214 -1.136 1.00 0.00 23 LYS A C 15
ATOM 8696 O O . LYS A 1 20 ? 4.608 -2.342 -1.600 1.00 0.00 23 LYS A O 15
ATOM 8715 N N . ALA A 1 21 ? 4.564 -0.937 0.163 1.00 0.00 24 ALA A N 15
ATOM 8716 C CA . ALA A 1 21 ? 4.917 -1.964 1.141 1.00 0.00 24 ALA A CA 15
ATOM 8717 C C . ALA A 1 21 ? 3.827 -3.029 1.265 1.00 0.00 24 ALA A C 15
ATOM 8718 O O . ALA A 1 21 ? 4.127 -4.223 1.350 1.00 0.00 24 ALA A O 15
ATOM 8725 N N . LYS A 1 22 ? 2.564 -2.597 1.265 1.00 0.00 25 LYS A N 15
ATOM 8726 C CA . LYS A 1 22 ? 1.443 -3.518 1.371 1.00 0.00 25 LYS A CA 15
ATOM 8727 C C . LYS A 1 22 ? 1.432 -4.488 0.196 1.00 0.00 25 LYS A C 15
ATOM 8728 O O . LYS A 1 22 ? 1.302 -5.697 0.382 1.00 0.00 25 LYS A O 15
ATOM 8747 N N . ASN A 1 23 ? 1.588 -3.951 -1.013 1.00 0.00 26 ASN A N 15
ATOM 8748 C CA . ASN A 1 23 ? 1.608 -4.779 -2.221 1.00 0.00 26 ASN A CA 15
ATOM 8749 C C . ASN A 1 23 ? 2.739 -5.811 -2.149 1.00 0.00 26 ASN A C 15
ATOM 8750 O O . ASN A 1 23 ? 2.544 -6.979 -2.485 1.00 0.00 26 ASN A O 15
ATOM 8761 N N . LEU A 1 24 ? 3.916 -5.368 -1.694 1.00 0.00 27 LEU A N 15
ATOM 8762 C CA . LEU A 1 24 ? 5.076 -6.251 -1.568 1.00 0.00 27 LEU A CA 15
ATOM 8763 C C . LEU A 1 24 ? 4.771 -7.431 -0.658 1.00 0.00 27 LEU A C 15
ATOM 8764 O O . LEU A 1 24 ? 4.942 -8.585 -1.037 1.00 0.00 27 LEU A O 15
ATOM 8780 N N . ARG A 1 25 ? 4.318 -7.119 0.538 1.00 0.00 28 ARG A N 15
ATOM 8781 C CA . ARG A 1 25 ? 3.977 -8.137 1.537 1.00 0.00 28 ARG A CA 15
ATOM 8782 C C . ARG A 1 25 ? 2.706 -8.903 1.158 1.00 0.00 28 ARG A C 15
ATOM 8783 O O . ARG A 1 25 ? 2.628 -10.119 1.359 1.00 0.00 28 ARG A O 15
ATOM 8804 N N . ALA A 1 26 ? 1.721 -8.199 0.598 1.00 0.00 29 ALA A N 15
ATOM 8805 C CA . ALA A 1 26 ? 0.469 -8.823 0.187 1.00 0.00 29 ALA A CA 15
ATOM 8806 C C . ALA A 1 26 ? 0.716 -9.823 -0.934 1.00 0.00 29 ALA A C 15
ATOM 8807 O O . ALA A 1 26 ? 0.139 -10.909 -0.951 1.00 0.00 29 ALA A O 15
ATOM 8814 N N . GLN A 1 27 ? 1.590 -9.454 -1.861 1.00 0.00 30 GLN A N 15
ATOM 8815 C CA . GLN A 1 27 ? 1.920 -10.335 -2.978 1.00 0.00 30 GLN A CA 15
ATOM 8816 C C . GLN A 1 27 ? 3.163 -11.184 -2.684 1.00 0.00 30 GLN A C 15
ATOM 8817 O O . GLN A 1 27 ? 3.706 -11.832 -3.577 1.00 0.00 30 GLN A O 15
ATOM 8831 N N . ALA A 1 28 ? 3.584 -11.201 -1.421 1.00 0.00 31 ALA A N 15
ATOM 8832 C CA . ALA A 1 28 ? 4.727 -11.995 -0.993 1.00 0.00 31 ALA A CA 15
ATOM 8833 C C . ALA A 1 28 ? 4.267 -13.037 0.020 1.00 0.00 31 ALA A C 15
ATOM 8834 O O . ALA A 1 28 ? 4.516 -14.230 -0.142 1.00 0.00 31 ALA A O 15
ATOM 8841 N N . ALA A 1 29 ? 3.569 -12.572 1.057 1.00 0.00 32 ALA A N 15
ATOM 8842 C CA . ALA A 1 29 ? 3.047 -13.458 2.092 1.00 0.00 32 ALA A CA 15
ATOM 8843 C C . ALA A 1 29 ? 1.663 -14.012 1.722 1.00 0.00 32 ALA A C 15
ATOM 8844 O O . ALA A 1 29 ? 1.267 -15.069 2.217 1.00 0.00 32 ALA A O 15
ATOM 8851 N N . ALA A 1 30 ? 0.927 -13.301 0.855 1.00 0.00 33 ALA A N 15
ATOM 8852 C CA . ALA A 1 30 ? -0.408 -13.744 0.446 1.00 0.00 33 ALA A CA 15
ATOM 8853 C C . ALA A 1 30 ? -0.445 -14.229 -1.010 1.00 0.00 33 ALA A C 15
ATOM 8854 O O . ALA A 1 30 ? -1.518 -14.533 -1.537 1.00 0.00 33 ALA A O 15
ATOM 8861 N N . ASN A 1 31 ? 0.719 -14.306 -1.660 1.00 0.00 34 ASN A N 15
ATOM 8862 C CA . ASN A 1 31 ? 0.793 -14.760 -3.035 1.00 0.00 34 ASN A CA 15
ATOM 8863 C C . ASN A 1 31 ? 0.706 -16.283 -3.108 1.00 0.00 34 ASN A C 15
ATOM 8864 O O . ASN A 1 31 ? -0.240 -16.834 -3.672 1.00 0.00 34 ASN A O 15
ATOM 8875 N N . ALA A 1 32 ? 1.688 -16.956 -2.517 1.00 0.00 35 ALA A N 15
ATOM 8876 C CA . ALA A 1 32 ? 1.706 -18.414 -2.498 1.00 0.00 35 ALA A CA 15
ATOM 8877 C C . ALA A 1 32 ? 1.048 -18.964 -1.225 1.00 0.00 35 ALA A C 15
ATOM 8878 O O . ALA A 1 32 ? 0.916 -20.177 -1.060 1.00 0.00 35 ALA A O 15
ATOM 8885 N N . HIS A 1 33 ? 0.648 -18.059 -0.322 1.00 0.00 36 HIS A N 15
ATOM 8886 C CA . HIS A 1 33 ? 0.004 -18.419 0.950 1.00 0.00 36 HIS A CA 15
ATOM 8887 C C . HIS A 1 33 ? 0.985 -19.080 1.924 1.00 0.00 36 HIS A C 15
ATOM 8888 O O . HIS A 1 33 ? 1.007 -18.753 3.111 1.00 0.00 36 HIS A O 15
ATOM 8903 N N . LEU A 1 34 ? 1.788 -20.008 1.414 1.00 0.00 37 LEU A N 15
ATOM 8904 C CA . LEU A 1 34 ? 2.771 -20.724 2.228 1.00 0.00 37 LEU A CA 15
ATOM 8905 C C . LEU A 1 34 ? 4.192 -20.167 2.041 1.00 0.00 37 LEU A C 15
ATOM 8906 O O . LEU A 1 34 ? 5.170 -20.804 2.438 1.00 0.00 37 LEU A O 15
ATOM 8922 N N . MET A 1 35 ? 4.306 -18.972 1.450 1.00 0.00 38 MET A N 15
ATOM 8923 C CA . MET A 1 35 ? 5.613 -18.342 1.230 1.00 0.00 38 MET A CA 15
ATOM 8924 C C . MET A 1 35 ? 6.259 -17.885 2.545 1.00 0.00 38 MET A C 15
ATOM 8925 O O . MET A 1 35 ? 7.435 -17.519 2.572 1.00 0.00 38 MET A O 15
ATOM 8939 N N . ALA A 1 36 ? 5.490 -17.920 3.630 1.00 0.00 39 ALA A N 15
ATOM 8940 C CA . ALA A 1 36 ? 5.981 -17.521 4.945 1.00 0.00 39 ALA A CA 15
ATOM 8941 C C . ALA A 1 36 ? 5.748 -18.633 5.973 1.00 0.00 39 ALA A C 15
ATOM 8942 O O . ALA A 1 36 ? 5.307 -18.379 7.095 1.00 0.00 39 ALA A O 15
ATOM 8949 N N . GLN A 1 37 ? 6.038 -19.871 5.574 1.00 0.00 40 GLN A N 15
ATOM 8950 C CA . GLN A 1 37 ? 5.856 -21.027 6.446 1.00 0.00 40 GLN A CA 15
ATOM 8951 C C . GLN A 1 37 ? 7.201 -21.603 6.913 1.00 0.00 40 GLN A C 15
ATOM 8952 O O . GLN A 1 37 ? 7.341 -22.816 7.089 1.00 0.00 40 GLN A O 15
ATOM 8966 N N . ILE A 1 38 ? 8.183 -20.726 7.119 1.00 0.00 41 ILE A N 15
ATOM 8967 C CA . ILE A 1 38 ? 9.512 -21.141 7.569 1.00 0.00 41 ILE A CA 15
ATOM 8968 C C . ILE A 1 38 ? 10.296 -19.958 8.146 1.00 0.00 41 ILE A C 15
ATOM 8969 O O . ILE A 1 38 ? 11.000 -20.158 9.158 1.00 0.00 41 ILE A O 15
ATOM 8986 N N . PHE A 1 1 ? -18.799 5.381 3.420 1.00 0.00 4 PHE A N 16
ATOM 8987 C CA . PHE A 1 1 ? -17.568 4.563 3.208 1.00 0.00 4 PHE A CA 16
ATOM 8988 C C . PHE A 1 1 ? -17.038 4.725 1.782 1.00 0.00 4 PHE A C 16
ATOM 8989 O O . PHE A 1 1 ? -17.781 5.124 0.887 1.00 0.00 4 PHE A O 16
ATOM 9008 N N . THR A 1 2 ? -15.755 4.412 1.583 1.00 0.00 5 THR A N 16
ATOM 9009 C CA . THR A 1 2 ? -15.118 4.520 0.264 1.00 0.00 5 THR A CA 16
ATOM 9010 C C . THR A 1 2 ? -15.131 5.963 -0.247 1.00 0.00 5 THR A C 16
ATOM 9011 O O . THR A 1 2 ? -16.007 6.351 -1.022 1.00 0.00 5 THR A O 16
ATOM 9022 N N . LEU A 1 3 ? -14.151 6.752 0.186 1.00 0.00 6 LEU A N 16
ATOM 9023 C CA . LEU A 1 3 ? -14.051 8.149 -0.232 1.00 0.00 6 LEU A CA 16
ATOM 9024 C C . LEU A 1 3 ? -12.707 8.426 -0.906 1.00 0.00 6 LEU A C 16
ATOM 9025 O O . LEU A 1 3 ? -11.654 8.036 -0.402 1.00 0.00 6 LEU A O 16
ATOM 9041 N N . SER A 1 4 ? -12.753 9.102 -2.052 1.00 0.00 7 SER A N 16
ATOM 9042 C CA . SER A 1 4 ? -11.538 9.436 -2.797 1.00 0.00 7 SER A CA 16
ATOM 9043 C C . SER A 1 4 ? -11.487 10.930 -3.137 1.00 0.00 7 SER A C 16
ATOM 9044 O O . SER A 1 4 ? -11.003 11.319 -4.202 1.00 0.00 7 SER A O 16
ATOM 9052 N N . LEU A 1 5 ? -11.986 11.763 -2.222 1.00 0.00 8 LEU A N 16
ATOM 9053 C CA . LEU A 1 5 ? -11.992 13.212 -2.425 1.00 0.00 8 LEU A CA 16
ATOM 9054 C C . LEU A 1 5 ? -10.975 13.899 -1.509 1.00 0.00 8 LEU A C 16
ATOM 9055 O O . LEU A 1 5 ? -11.229 14.981 -0.977 1.00 0.00 8 LEU A O 16
ATOM 9071 N N . ASP A 1 6 ? -9.820 13.258 -1.340 1.00 0.00 9 ASP A N 16
ATOM 9072 C CA . ASP A 1 6 ? -8.750 13.788 -0.501 1.00 0.00 9 ASP A CA 16
ATOM 9073 C C . ASP A 1 6 ? -7.464 12.991 -0.697 1.00 0.00 9 ASP A C 16
ATOM 9074 O O . ASP A 1 6 ? -7.291 11.902 -0.141 1.00 0.00 9 ASP A O 16
ATOM 9083 N N . VAL A 1 7 ? -6.572 13.542 -1.505 1.00 0.00 10 VAL A N 16
ATOM 9084 C CA . VAL A 1 7 ? -5.297 12.900 -1.800 1.00 0.00 10 VAL A CA 16
ATOM 9085 C C . VAL A 1 7 ? -4.162 13.934 -1.839 1.00 0.00 10 VAL A C 16
ATOM 9086 O O . VAL A 1 7 ? -3.502 14.116 -2.865 1.00 0.00 10 VAL A O 16
ATOM 9099 N N . PRO A 1 8 ? -3.923 14.631 -0.708 1.00 0.00 11 PRO A N 16
ATOM 9100 C CA . PRO A 1 8 ? -2.867 15.650 -0.613 1.00 0.00 11 PRO A CA 16
ATOM 9101 C C . PRO A 1 8 ? -1.465 15.039 -0.617 1.00 0.00 11 PRO A C 16
ATOM 9102 O O . PRO A 1 8 ? -1.300 13.845 -0.368 1.00 0.00 11 PRO A O 16
ATOM 9113 N N . THR A 1 9 ? -0.456 15.862 -0.897 1.00 0.00 12 THR A N 16
ATOM 9114 C CA . THR A 1 9 ? 0.939 15.406 -0.939 1.00 0.00 12 THR A CA 16
ATOM 9115 C C . THR A 1 9 ? 1.295 14.559 0.284 1.00 0.00 12 THR A C 16
ATOM 9116 O O . THR A 1 9 ? 1.885 13.480 0.152 1.00 0.00 12 THR A O 16
ATOM 9127 N N . ASN A 1 10 ? 0.935 15.049 1.471 1.00 0.00 13 ASN A N 16
ATOM 9128 C CA . ASN A 1 10 ? 1.221 14.337 2.723 1.00 0.00 13 ASN A CA 16
ATOM 9129 C C . ASN A 1 10 ? 0.517 12.984 2.794 1.00 0.00 13 ASN A C 16
ATOM 9130 O O . ASN A 1 10 ? 0.935 12.095 3.535 1.00 0.00 13 ASN A O 16
ATOM 9141 N N . ILE A 1 11 ? -0.534 12.834 2.010 1.00 0.00 14 ILE A N 16
ATOM 9142 C CA . ILE A 1 11 ? -1.294 11.595 1.959 1.00 0.00 14 ILE A CA 16
ATOM 9143 C C . ILE A 1 11 ? -0.880 10.771 0.737 1.00 0.00 14 ILE A C 16
ATOM 9144 O O . ILE A 1 11 ? -0.645 9.565 0.842 1.00 0.00 14 ILE A O 16
ATOM 9160 N N . MET A 1 12 ? -0.777 11.438 -0.413 1.00 0.00 15 MET A N 16
ATOM 9161 C CA . MET A 1 12 ? -0.376 10.798 -1.658 1.00 0.00 15 MET A CA 16
ATOM 9162 C C . MET A 1 12 ? 0.916 10.003 -1.475 1.00 0.00 15 MET A C 16
ATOM 9163 O O . MET A 1 12 ? 0.975 8.817 -1.810 1.00 0.00 15 MET A O 16
ATOM 9177 N N . ASN A 1 13 ? 1.948 10.657 -0.930 1.00 0.00 16 ASN A N 16
ATOM 9178 C CA . ASN A 1 13 ? 3.230 9.994 -0.697 1.00 0.00 16 ASN A CA 16
ATOM 9179 C C . ASN A 1 13 ? 3.051 8.785 0.224 1.00 0.00 16 ASN A C 16
ATOM 9180 O O . ASN A 1 13 ? 3.599 7.712 -0.031 1.00 0.00 16 ASN A O 16
ATOM 9191 N N . LEU A 1 14 ? 2.259 8.965 1.280 1.00 0.00 17 LEU A N 16
ATOM 9192 C CA . LEU A 1 14 ? 1.983 7.888 2.226 1.00 0.00 17 LEU A CA 16
ATOM 9193 C C . LEU A 1 14 ? 1.210 6.766 1.542 1.00 0.00 17 LEU A C 16
ATOM 9194 O O . LEU A 1 14 ? 1.577 5.596 1.652 1.00 0.00 17 LEU A O 16
ATOM 9210 N N . LEU A 1 15 ? 0.153 7.129 0.815 1.00 0.00 18 LEU A N 16
ATOM 9211 C CA . LEU A 1 15 ? -0.651 6.143 0.093 1.00 0.00 18 LEU A CA 16
ATOM 9212 C C . LEU A 1 15 ? 0.224 5.347 -0.867 1.00 0.00 18 LEU A C 16
ATOM 9213 O O . LEU A 1 15 ? 0.205 4.112 -0.860 1.00 0.00 18 LEU A O 16
ATOM 9229 N N . PHE A 1 16 ? 1.010 6.061 -1.674 1.00 0.00 19 PHE A N 16
ATOM 9230 C CA . PHE A 1 16 ? 1.917 5.426 -2.627 1.00 0.00 19 PHE A CA 16
ATOM 9231 C C . PHE A 1 16 ? 2.904 4.514 -1.905 1.00 0.00 19 PHE A C 16
ATOM 9232 O O . PHE A 1 16 ? 3.188 3.411 -2.365 1.00 0.00 19 PHE A O 16
ATOM 9249 N N . ASN A 1 17 ? 3.411 4.980 -0.761 1.00 0.00 20 ASN A N 16
ATOM 9250 C CA . ASN A 1 17 ? 4.358 4.213 0.039 1.00 0.00 20 ASN A CA 16
ATOM 9251 C C . ASN A 1 17 ? 3.668 3.015 0.682 1.00 0.00 20 ASN A C 16
ATOM 9252 O O . ASN A 1 17 ? 4.163 1.887 0.596 1.00 0.00 20 ASN A O 16
ATOM 9263 N N . ILE A 1 18 ? 2.516 3.259 1.308 1.00 0.00 21 ILE A N 16
ATOM 9264 C CA . ILE A 1 18 ? 1.754 2.184 1.941 1.00 0.00 21 ILE A CA 16
ATOM 9265 C C . ILE A 1 18 ? 1.484 1.086 0.924 1.00 0.00 21 ILE A C 16
ATOM 9266 O O . ILE A 1 18 ? 1.890 -0.061 1.119 1.00 0.00 21 ILE A O 16
ATOM 9282 N N . ALA A 1 19 ? 0.832 1.450 -0.183 1.00 0.00 22 ALA A N 16
ATOM 9283 C CA . ALA A 1 19 ? 0.549 0.492 -1.248 1.00 0.00 22 ALA A CA 16
ATOM 9284 C C . ALA A 1 19 ? 1.845 -0.173 -1.724 1.00 0.00 22 ALA A C 16
ATOM 9285 O O . ALA A 1 19 ? 1.865 -1.366 -2.039 1.00 0.00 22 ALA A O 16
ATOM 9292 N N . LYS A 1 20 ? 2.928 0.609 -1.758 1.00 0.00 23 LYS A N 16
ATOM 9293 C CA . LYS A 1 20 ? 4.239 0.117 -2.180 1.00 0.00 23 LYS A CA 16
ATOM 9294 C C . LYS A 1 20 ? 4.762 -0.976 -1.241 1.00 0.00 23 LYS A C 16
ATOM 9295 O O . LYS A 1 20 ? 5.228 -2.021 -1.695 1.00 0.00 23 LYS A O 16
ATOM 9314 N N . ALA A 1 21 ? 4.688 -0.729 0.063 1.00 0.00 24 ALA A N 16
ATOM 9315 C CA . ALA A 1 21 ? 5.160 -1.700 1.049 1.00 0.00 24 ALA A CA 16
ATOM 9316 C C . ALA A 1 21 ? 4.117 -2.787 1.323 1.00 0.00 24 ALA A C 16
ATOM 9317 O O . ALA A 1 21 ? 4.468 -3.946 1.553 1.00 0.00 24 ALA A O 16
ATOM 9324 N N . LYS A 1 22 ? 2.837 -2.412 1.293 1.00 0.00 25 LYS A N 16
ATOM 9325 C CA . LYS A 1 22 ? 1.757 -3.359 1.537 1.00 0.00 25 LYS A CA 16
ATOM 9326 C C . LYS A 1 22 ? 1.691 -4.416 0.438 1.00 0.00 25 LYS A C 16
ATOM 9327 O O . LYS A 1 22 ? 1.483 -5.596 0.725 1.00 0.00 25 LYS A O 16
ATOM 9346 N N . ASN A 1 23 ? 1.870 -4.000 -0.820 1.00 0.00 26 ASN A N 16
ATOM 9347 C CA . ASN A 1 23 ? 1.819 -4.948 -1.936 1.00 0.00 26 ASN A CA 16
ATOM 9348 C C . ASN A 1 23 ? 2.963 -5.965 -1.863 1.00 0.00 26 ASN A C 16
ATOM 9349 O O . ASN A 1 23 ? 2.760 -7.145 -2.149 1.00 0.00 26 ASN A O 16
ATOM 9360 N N . LEU A 1 24 ? 4.156 -5.509 -1.471 1.00 0.00 27 LEU A N 16
ATOM 9361 C CA . LEU A 1 24 ? 5.322 -6.390 -1.368 1.00 0.00 27 LEU A CA 16
ATOM 9362 C C . LEU A 1 24 ? 5.027 -7.630 -0.533 1.00 0.00 27 LEU A C 16
ATOM 9363 O O . LEU A 1 24 ? 5.175 -8.763 -0.994 1.00 0.00 27 LEU A O 16
ATOM 9379 N N . ARG A 1 25 ? 4.612 -7.397 0.693 1.00 0.00 28 ARG A N 16
ATOM 9380 C CA . ARG A 1 25 ? 4.290 -8.474 1.624 1.00 0.00 28 ARG A CA 16
ATOM 9381 C C . ARG A 1 25 ? 2.958 -9.145 1.284 1.00 0.00 28 ARG A C 16
ATOM 9382 O O . ARG A 1 25 ? 2.788 -10.342 1.520 1.00 0.00 28 ARG A O 16
ATOM 9403 N N . ALA A 1 26 ? 2.021 -8.383 0.714 1.00 0.00 29 ALA A N 16
ATOM 9404 C CA . ALA A 1 26 ? 0.722 -8.926 0.341 1.00 0.00 29 ALA A CA 16
ATOM 9405 C C . ALA A 1 26 ? 0.869 -9.941 -0.782 1.00 0.00 29 ALA A C 16
ATOM 9406 O O . ALA A 1 26 ? 0.269 -11.014 -0.742 1.00 0.00 29 ALA A O 16
ATOM 9413 N N . GLN A 1 27 ? 1.682 -9.600 -1.778 1.00 0.00 30 GLN A N 16
ATOM 9414 C CA . GLN A 1 27 ? 1.910 -10.499 -2.912 1.00 0.00 30 GLN A CA 16
ATOM 9415 C C . GLN A 1 27 ? 2.922 -11.594 -2.578 1.00 0.00 30 GLN A C 16
ATOM 9416 O O . GLN A 1 27 ? 2.904 -12.674 -3.173 1.00 0.00 30 GLN A O 16
ATOM 9430 N N . ALA A 1 28 ? 3.783 -11.323 -1.612 1.00 0.00 31 ALA A N 16
ATOM 9431 C CA . ALA A 1 28 ? 4.785 -12.294 -1.187 1.00 0.00 31 ALA A CA 16
ATOM 9432 C C . ALA A 1 28 ? 4.172 -13.310 -0.226 1.00 0.00 31 ALA A C 16
ATOM 9433 O O . ALA A 1 28 ? 4.285 -14.519 -0.431 1.00 0.00 31 ALA A O 16
ATOM 9440 N N . ALA A 1 29 ? 3.516 -12.806 0.819 1.00 0.00 32 ALA A N 16
ATOM 9441 C CA . ALA A 1 29 ? 2.880 -13.668 1.815 1.00 0.00 32 ALA A CA 16
ATOM 9442 C C . ALA A 1 29 ? 1.712 -14.465 1.223 1.00 0.00 32 ALA A C 16
ATOM 9443 O O . ALA A 1 29 ? 1.551 -15.644 1.527 1.00 0.00 32 ALA A O 16
ATOM 9450 N N . ALA A 1 30 ? 0.893 -13.820 0.388 1.00 0.00 33 ALA A N 16
ATOM 9451 C CA . ALA A 1 30 ? -0.259 -14.490 -0.221 1.00 0.00 33 ALA A CA 16
ATOM 9452 C C . ALA A 1 30 ? 0.156 -15.659 -1.099 1.00 0.00 33 ALA A C 16
ATOM 9453 O O . ALA A 1 30 ? -0.295 -16.794 -0.909 1.00 0.00 33 ALA A O 16
ATOM 9460 N N . ASN A 1 31 ? 1.013 -15.370 -2.054 1.00 0.00 34 ASN A N 16
ATOM 9461 C CA . ASN A 1 31 ? 1.506 -16.386 -2.981 1.00 0.00 34 ASN A CA 16
ATOM 9462 C C . ASN A 1 31 ? 2.298 -17.465 -2.239 1.00 0.00 34 ASN A C 16
ATOM 9463 O O . ASN A 1 31 ? 2.129 -18.655 -2.500 1.00 0.00 34 ASN A O 16
ATOM 9474 N N . ALA A 1 32 ? 3.154 -17.041 -1.309 1.00 0.00 35 ALA A N 16
ATOM 9475 C CA . ALA A 1 32 ? 3.965 -17.974 -0.532 1.00 0.00 35 ALA A CA 16
ATOM 9476 C C . ALA A 1 32 ? 3.237 -18.456 0.733 1.00 0.00 35 ALA A C 16
ATOM 9477 O O . ALA A 1 32 ? 3.847 -18.596 1.797 1.00 0.00 35 ALA A O 16
ATOM 9484 N N . HIS A 1 33 ? 1.934 -18.718 0.611 1.00 0.00 36 HIS A N 16
ATOM 9485 C CA . HIS A 1 33 ? 1.135 -19.190 1.744 1.00 0.00 36 HIS A CA 16
ATOM 9486 C C . HIS A 1 33 ? -0.201 -19.779 1.286 1.00 0.00 36 HIS A C 16
ATOM 9487 O O . HIS A 1 33 ? -0.503 -20.937 1.575 1.00 0.00 36 HIS A O 16
ATOM 9502 N N . LEU A 1 34 ? -1.000 -18.982 0.572 1.00 0.00 37 LEU A N 16
ATOM 9503 C CA . LEU A 1 34 ? -2.301 -19.447 0.082 1.00 0.00 37 LEU A CA 16
ATOM 9504 C C . LEU A 1 34 ? -2.199 -19.986 -1.341 1.00 0.00 37 LEU A C 16
ATOM 9505 O O . LEU A 1 34 ? -2.864 -20.957 -1.701 1.00 0.00 37 LEU A O 16
ATOM 9521 N N . MET A 1 35 ? -1.351 -19.352 -2.134 1.00 0.00 38 MET A N 16
ATOM 9522 C CA . MET A 1 35 ? -1.133 -19.758 -3.523 1.00 0.00 38 MET A CA 16
ATOM 9523 C C . MET A 1 35 ? -0.130 -20.911 -3.621 1.00 0.00 38 MET A C 16
ATOM 9524 O O . MET A 1 35 ? -0.029 -21.569 -4.656 1.00 0.00 38 MET A O 16
ATOM 9538 N N . ALA A 1 36 ? 0.596 -21.153 -2.534 1.00 0.00 39 ALA A N 16
ATOM 9539 C CA . ALA A 1 36 ? 1.583 -22.229 -2.483 1.00 0.00 39 ALA A CA 16
ATOM 9540 C C . ALA A 1 36 ? 1.014 -23.483 -1.800 1.00 0.00 39 ALA A C 16
ATOM 9541 O O . ALA A 1 36 ? 1.763 -24.313 -1.284 1.00 0.00 39 ALA A O 16
ATOM 9548 N N . GLN A 1 37 ? -0.316 -23.613 -1.806 1.00 0.00 40 GLN A N 16
ATOM 9549 C CA . GLN A 1 37 ? -0.982 -24.763 -1.196 1.00 0.00 40 GLN A CA 16
ATOM 9550 C C . GLN A 1 37 ? -0.993 -25.960 -2.149 1.00 0.00 40 GLN A C 16
ATOM 9551 O O . GLN A 1 37 ? -0.651 -27.074 -1.750 1.00 0.00 40 GLN A O 16
ATOM 9565 N N . ILE A 1 38 ? -1.393 -25.710 -3.402 1.00 0.00 41 ILE A N 16
ATOM 9566 C CA . ILE A 1 38 ? -1.464 -26.749 -4.437 1.00 0.00 41 ILE A CA 16
ATOM 9567 C C . ILE A 1 38 ? -2.738 -27.589 -4.300 1.00 0.00 41 ILE A C 16
ATOM 9568 O O . ILE A 1 38 ? -3.025 -28.065 -3.180 1.00 0.00 41 ILE A O 16
ATOM 9585 N N . PHE A 1 1 ? -11.646 8.054 -10.502 1.00 0.00 4 PHE A N 17
ATOM 9586 C CA . PHE A 1 1 ? -12.748 9.037 -10.717 1.00 0.00 4 PHE A CA 17
ATOM 9587 C C . PHE A 1 1 ? -13.055 9.816 -9.436 1.00 0.00 4 PHE A C 17
ATOM 9588 O O . PHE A 1 1 ? -12.498 9.517 -8.377 1.00 0.00 4 PHE A O 17
ATOM 9607 N N . THR A 1 2 ? -13.942 10.812 -9.539 1.00 0.00 5 THR A N 17
ATOM 9608 C CA . THR A 1 2 ? -14.334 11.641 -8.387 1.00 0.00 5 THR A CA 17
ATOM 9609 C C . THR A 1 2 ? -13.116 12.139 -7.601 1.00 0.00 5 THR A C 17
ATOM 9610 O O . THR A 1 2 ? -13.035 11.968 -6.382 1.00 0.00 5 THR A O 17
ATOM 9621 N N . LEU A 1 3 ? -12.171 12.764 -8.303 1.00 0.00 6 LEU A N 17
ATOM 9622 C CA . LEU A 1 3 ? -10.963 13.290 -7.664 1.00 0.00 6 LEU A CA 17
ATOM 9623 C C . LEU A 1 3 ? -11.272 14.551 -6.848 1.00 0.00 6 LEU A C 17
ATOM 9624 O O . LEU A 1 3 ? -10.791 15.643 -7.154 1.00 0.00 6 LEU A O 17
ATOM 9640 N N . SER A 1 4 ? -12.087 14.390 -5.805 1.00 0.00 7 SER A N 17
ATOM 9641 C CA . SER A 1 4 ? -12.468 15.510 -4.944 1.00 0.00 7 SER A CA 17
ATOM 9642 C C . SER A 1 4 ? -12.727 15.044 -3.507 1.00 0.00 7 SER A C 17
ATOM 9643 O O . SER A 1 4 ? -13.796 15.295 -2.943 1.00 0.00 7 SER A O 17
ATOM 9651 N N . LEU A 1 5 ? -11.740 14.366 -2.919 1.00 0.00 8 LEU A N 17
ATOM 9652 C CA . LEU A 1 5 ? -11.856 13.867 -1.547 1.00 0.00 8 LEU A CA 17
ATOM 9653 C C . LEU A 1 5 ? -10.583 14.154 -0.740 1.00 0.00 8 LEU A C 17
ATOM 9654 O O . LEU A 1 5 ? -10.133 13.317 0.042 1.00 0.00 8 LEU A O 17
ATOM 9670 N N . ASP A 1 6 ? -10.018 15.350 -0.941 1.00 0.00 9 ASP A N 17
ATOM 9671 C CA . ASP A 1 6 ? -8.800 15.785 -0.250 1.00 0.00 9 ASP A CA 17
ATOM 9672 C C . ASP A 1 6 ? -7.670 14.752 -0.363 1.00 0.00 9 ASP A C 17
ATOM 9673 O O . ASP A 1 6 ? -7.536 13.852 0.469 1.00 0.00 9 ASP A O 17
ATOM 9682 N N . VAL A 1 7 ? -6.851 14.899 -1.402 1.00 0.00 10 VAL A N 17
ATOM 9683 C CA . VAL A 1 7 ? -5.727 13.994 -1.629 1.00 0.00 10 VAL A CA 17
ATOM 9684 C C . VAL A 1 7 ? -4.386 14.747 -1.604 1.00 0.00 10 VAL A C 17
ATOM 9685 O O . VAL A 1 7 ? -3.711 14.895 -2.626 1.00 0.00 10 VAL A O 17
ATOM 9698 N N . PRO A 1 8 ? -3.983 15.244 -0.416 1.00 0.00 11 PRO A N 17
ATOM 9699 C CA . PRO A 1 8 ? -2.727 15.993 -0.248 1.00 0.00 11 PRO A CA 17
ATOM 9700 C C . PRO A 1 8 ? -1.482 15.161 -0.567 1.00 0.00 11 PRO A C 17
ATOM 9701 O O . PRO A 1 8 ? -1.498 13.928 -0.482 1.00 0.00 11 PRO A O 17
ATOM 9712 N N . THR A 1 9 ? -0.399 15.853 -0.925 1.00 0.00 12 THR A N 17
ATOM 9713 C CA . THR A 1 9 ? 0.874 15.204 -1.254 1.00 0.00 12 THR A CA 17
ATOM 9714 C C . THR A 1 9 ? 1.288 14.215 -0.166 1.00 0.00 12 THR A C 17
ATOM 9715 O O . THR A 1 9 ? 1.727 13.102 -0.464 1.00 0.00 12 THR A O 17
ATOM 9726 N N . ASN A 1 10 ? 1.136 14.625 1.097 1.00 0.00 13 ASN A N 17
ATOM 9727 C CA . ASN A 1 10 ? 1.486 13.767 2.232 1.00 0.00 13 ASN A CA 17
ATOM 9728 C C . ASN A 1 10 ? 0.765 12.437 2.143 1.00 0.00 13 ASN A C 17
ATOM 9729 O O . ASN A 1 10 ? 1.368 11.367 2.244 1.00 0.00 13 ASN A O 17
ATOM 9740 N N . ILE A 1 11 ? -0.526 12.528 1.920 1.00 0.00 14 ILE A N 17
ATOM 9741 C CA . ILE A 1 11 ? -1.380 11.358 1.775 1.00 0.00 14 ILE A CA 17
ATOM 9742 C C . ILE A 1 11 ? -0.936 10.529 0.570 1.00 0.00 14 ILE A C 17
ATOM 9743 O O . ILE A 1 11 ? -0.745 9.316 0.679 1.00 0.00 14 ILE A O 17
ATOM 9759 N N . MET A 1 12 ? -0.748 11.198 -0.571 1.00 0.00 15 MET A N 17
ATOM 9760 C CA . MET A 1 12 ? -0.297 10.531 -1.784 1.00 0.00 15 MET A CA 17
ATOM 9761 C C . MET A 1 12 ? 1.022 9.804 -1.524 1.00 0.00 15 MET A C 17
ATOM 9762 O O . MET A 1 12 ? 1.167 8.623 -1.851 1.00 0.00 15 MET A O 17
ATOM 9776 N N . ASN A 1 13 ? 1.969 10.512 -0.901 1.00 0.00 16 ASN A N 17
ATOM 9777 C CA . ASN A 1 13 ? 3.265 9.934 -0.559 1.00 0.00 16 ASN A CA 17
ATOM 9778 C C . ASN A 1 13 ? 3.071 8.693 0.310 1.00 0.00 16 ASN A C 17
ATOM 9779 O O . ASN A 1 13 ? 3.630 7.628 0.034 1.00 0.00 16 ASN A O 17
ATOM 9790 N N . LEU A 1 14 ? 2.249 8.839 1.348 1.00 0.00 17 LEU A N 17
ATOM 9791 C CA . LEU A 1 14 ? 1.946 7.733 2.252 1.00 0.00 17 LEU A CA 17
ATOM 9792 C C . LEU A 1 14 ? 1.270 6.600 1.488 1.00 0.00 17 LEU A C 17
ATOM 9793 O O . LEU A 1 14 ? 1.698 5.447 1.567 1.00 0.00 17 LEU A O 17
ATOM 9809 N N . LEU A 1 15 ? 0.226 6.937 0.728 1.00 0.00 18 LEU A N 17
ATOM 9810 C CA . LEU A 1 15 ? -0.492 5.948 -0.069 1.00 0.00 18 LEU A CA 17
ATOM 9811 C C . LEU A 1 15 ? 0.479 5.207 -0.983 1.00 0.00 18 LEU A C 17
ATOM 9812 O O . LEU A 1 15 ? 0.471 3.974 -1.040 1.00 0.00 18 LEU A O 17
ATOM 9828 N N . PHE A 1 16 ? 1.329 5.967 -1.677 1.00 0.00 19 PHE A N 17
ATOM 9829 C CA . PHE A 1 16 ? 2.330 5.388 -2.569 1.00 0.00 19 PHE A CA 17
ATOM 9830 C C . PHE A 1 16 ? 3.154 4.337 -1.832 1.00 0.00 19 PHE A C 17
ATOM 9831 O O . PHE A 1 16 ? 3.373 3.237 -2.340 1.00 0.00 19 PHE A O 17
ATOM 9848 N N . ASN A 1 17 ? 3.590 4.679 -0.619 1.00 0.00 20 ASN A N 17
ATOM 9849 C CA . ASN A 1 17 ? 4.370 3.767 0.202 1.00 0.00 20 ASN A CA 17
ATOM 9850 C C . ASN A 1 17 ? 3.496 2.617 0.693 1.00 0.00 20 ASN A C 17
ATOM 9851 O O . ASN A 1 17 ? 3.895 1.453 0.620 1.00 0.00 20 ASN A O 17
ATOM 9862 N N . ILE A 1 18 ? 2.294 2.948 1.168 1.00 0.00 21 ILE A N 17
ATOM 9863 C CA . ILE A 1 18 ? 1.354 1.936 1.641 1.00 0.00 21 ILE A CA 17
ATOM 9864 C C . ILE A 1 18 ? 1.121 0.901 0.546 1.00 0.00 21 ILE A C 17
ATOM 9865 O O . ILE A 1 18 ? 1.375 -0.285 0.746 1.00 0.00 21 ILE A O 17
ATOM 9881 N N . ALA A 1 19 ? 0.679 1.364 -0.624 1.00 0.00 22 ALA A N 17
ATOM 9882 C CA . ALA A 1 19 ? 0.457 0.473 -1.761 1.00 0.00 22 ALA A CA 17
ATOM 9883 C C . ALA A 1 19 ? 1.736 -0.304 -2.081 1.00 0.00 22 ALA A C 17
ATOM 9884 O O . ALA A 1 19 ? 1.691 -1.487 -2.433 1.00 0.00 22 ALA A O 17
ATOM 9891 N N . LYS A 1 20 ? 2.877 0.372 -1.939 1.00 0.00 23 LYS A N 17
ATOM 9892 C CA . LYS A 1 20 ? 4.181 -0.235 -2.192 1.00 0.00 23 LYS A CA 17
ATOM 9893 C C . LYS A 1 20 ? 4.463 -1.373 -1.207 1.00 0.00 23 LYS A C 17
ATOM 9894 O O . LYS A 1 20 ? 4.927 -2.440 -1.604 1.00 0.00 23 LYS A O 17
ATOM 9913 N N . ALA A 1 21 ? 4.184 -1.139 0.072 1.00 0.00 24 ALA A N 17
ATOM 9914 C CA . ALA A 1 21 ? 4.408 -2.150 1.103 1.00 0.00 24 ALA A CA 17
ATOM 9915 C C . ALA A 1 21 ? 3.261 -3.165 1.154 1.00 0.00 24 ALA A C 17
ATOM 9916 O O . ALA A 1 21 ? 3.488 -4.361 1.359 1.00 0.00 24 ALA A O 17
ATOM 9923 N N . LYS A 1 22 ? 2.032 -2.681 0.960 1.00 0.00 25 LYS A N 17
ATOM 9924 C CA . LYS A 1 22 ? 0.851 -3.532 0.980 1.00 0.00 25 LYS A CA 17
ATOM 9925 C C . LYS A 1 22 ? 0.914 -4.583 -0.118 1.00 0.00 25 LYS A C 17
ATOM 9926 O O . LYS A 1 22 ? 0.619 -5.755 0.120 1.00 0.00 25 LYS A O 17
ATOM 9945 N N . ASN A 1 23 ? 1.311 -4.168 -1.321 1.00 0.00 26 ASN A N 17
ATOM 9946 C CA . ASN A 1 23 ? 1.412 -5.111 -2.434 1.00 0.00 26 ASN A CA 17
ATOM 9947 C C . ASN A 1 23 ? 2.545 -6.109 -2.188 1.00 0.00 26 ASN A C 17
ATOM 9948 O O . ASN A 1 23 ? 2.383 -7.307 -2.414 1.00 0.00 26 ASN A O 17
ATOM 9959 N N . LEU A 1 24 ? 3.685 -5.608 -1.703 1.00 0.00 27 LEU A N 17
ATOM 9960 C CA . LEU A 1 24 ? 4.840 -6.457 -1.409 1.00 0.00 27 LEU A CA 17
ATOM 9961 C C . LEU A 1 24 ? 4.469 -7.587 -0.461 1.00 0.00 27 LEU A C 17
ATOM 9962 O O . LEU A 1 24 ? 4.644 -8.765 -0.771 1.00 0.00 27 LEU A O 17
ATOM 9978 N N . ARG A 1 25 ? 3.954 -7.209 0.692 1.00 0.00 28 ARG A N 17
ATOM 9979 C CA . ARG A 1 25 ? 3.545 -8.172 1.720 1.00 0.00 28 ARG A CA 17
ATOM 9980 C C . ARG A 1 25 ? 2.413 -9.072 1.233 1.00 0.00 28 ARG A C 17
ATOM 9981 O O . ARG A 1 25 ? 2.437 -10.278 1.476 1.00 0.00 28 ARG A O 17
ATOM 10002 N N . ALA A 1 26 ? 1.439 -8.499 0.530 1.00 0.00 29 ALA A N 17
ATOM 10003 C CA . ALA A 1 26 ? 0.328 -9.284 0.007 1.00 0.00 29 ALA A CA 17
ATOM 10004 C C . ALA A 1 26 ? 0.837 -10.276 -1.031 1.00 0.00 29 ALA A C 17
ATOM 10005 O O . ALA A 1 26 ? 0.432 -11.438 -1.048 1.00 0.00 29 ALA A O 17
ATOM 10012 N N . GLN A 1 27 ? 1.742 -9.805 -1.885 1.00 0.00 30 GLN A N 17
ATOM 10013 C CA . GLN A 1 27 ? 2.327 -10.641 -2.931 1.00 0.00 30 GLN A CA 17
ATOM 10014 C C . GLN A 1 27 ? 3.320 -11.646 -2.360 1.00 0.00 30 GLN A C 17
ATOM 10015 O O . GLN A 1 27 ? 3.402 -12.783 -2.823 1.00 0.00 30 GLN A O 17
ATOM 10029 N N . ALA A 1 28 ? 4.051 -11.224 -1.348 1.00 0.00 31 ALA A N 17
ATOM 10030 C CA . ALA A 1 28 ? 5.027 -12.088 -0.695 1.00 0.00 31 ALA A CA 17
ATOM 10031 C C . ALA A 1 28 ? 4.310 -13.114 0.173 1.00 0.00 31 ALA A C 17
ATOM 10032 O O . ALA A 1 28 ? 4.555 -14.318 0.065 1.00 0.00 31 ALA A O 17
ATOM 10039 N N . ALA A 1 29 ? 3.408 -12.624 1.022 1.00 0.00 32 ALA A N 17
ATOM 10040 C CA . ALA A 1 29 ? 2.634 -13.494 1.904 1.00 0.00 32 ALA A CA 17
ATOM 10041 C C . ALA A 1 29 ? 1.769 -14.479 1.110 1.00 0.00 32 ALA A C 17
ATOM 10042 O O . ALA A 1 29 ? 1.782 -15.676 1.384 1.00 0.00 32 ALA A O 17
ATOM 10049 N N . ALA A 1 30 ? 1.012 -13.973 0.130 1.00 0.00 33 ALA A N 17
ATOM 10050 C CA . ALA A 1 30 ? 0.140 -14.825 -0.682 1.00 0.00 33 ALA A CA 17
ATOM 10051 C C . ALA A 1 30 ? 0.921 -15.900 -1.423 1.00 0.00 33 ALA A C 17
ATOM 10052 O O . ALA A 1 30 ? 0.560 -17.081 -1.405 1.00 0.00 33 ALA A O 17
ATOM 10059 N N . ASN A 1 31 ? 1.989 -15.473 -2.066 1.00 0.00 34 ASN A N 17
ATOM 10060 C CA . ASN A 1 31 ? 2.854 -16.370 -2.829 1.00 0.00 34 ASN A CA 17
ATOM 10061 C C . ASN A 1 31 ? 3.482 -17.435 -1.927 1.00 0.00 34 ASN A C 17
ATOM 10062 O O . ASN A 1 31 ? 3.540 -18.609 -2.289 1.00 0.00 34 ASN A O 17
ATOM 10073 N N . ALA A 1 32 ? 3.955 -17.016 -0.754 1.00 0.00 35 ALA A N 17
ATOM 10074 C CA . ALA A 1 32 ? 4.588 -17.936 0.189 1.00 0.00 35 ALA A CA 17
ATOM 10075 C C . ALA A 1 32 ? 3.658 -18.307 1.352 1.00 0.00 35 ALA A C 17
ATOM 10076 O O . ALA A 1 32 ? 4.056 -18.256 2.519 1.00 0.00 35 ALA A O 17
ATOM 10083 N N . HIS A 1 33 ? 2.420 -18.691 1.034 1.00 0.00 36 HIS A N 17
ATOM 10084 C CA . HIS A 1 33 ? 1.455 -19.077 2.068 1.00 0.00 36 HIS A CA 17
ATOM 10085 C C . HIS A 1 33 ? 0.283 -19.884 1.498 1.00 0.00 36 HIS A C 17
ATOM 10086 O O . HIS A 1 33 ? 0.147 -21.072 1.789 1.00 0.00 36 HIS A O 17
ATOM 10101 N N . LEU A 1 34 ? -0.569 -19.234 0.703 1.00 0.00 37 LEU A N 17
ATOM 10102 C CA . LEU A 1 34 ? -1.737 -19.905 0.121 1.00 0.00 37 LEU A CA 17
ATOM 10103 C C . LEU A 1 34 ? -1.514 -20.328 -1.334 1.00 0.00 37 LEU A C 17
ATOM 10104 O O . LEU A 1 34 ? -2.255 -21.157 -1.865 1.00 0.00 37 LEU A O 17
ATOM 10120 N N . MET A 1 35 ? -0.491 -19.763 -1.969 1.00 0.00 38 MET A N 17
ATOM 10121 C CA . MET A 1 35 ? -0.173 -20.087 -3.363 1.00 0.00 38 MET A CA 17
ATOM 10122 C C . MET A 1 35 ? 0.201 -21.562 -3.545 1.00 0.00 38 MET A C 17
ATOM 10123 O O . MET A 1 35 ? 0.176 -22.084 -4.660 1.00 0.00 38 MET A O 17
ATOM 10137 N N . ALA A 1 36 ? 0.533 -22.228 -2.445 1.00 0.00 39 ALA A N 17
ATOM 10138 C CA . ALA A 1 36 ? 0.900 -23.642 -2.472 1.00 0.00 39 ALA A CA 17
ATOM 10139 C C . ALA A 1 36 ? -0.126 -24.495 -1.716 1.00 0.00 39 ALA A C 17
ATOM 10140 O O . ALA A 1 36 ? 0.227 -25.466 -1.046 1.00 0.00 39 ALA A O 17
ATOM 10147 N N . GLN A 1 37 ? -1.401 -24.116 -1.826 1.00 0.00 40 GLN A N 17
ATOM 10148 C CA . GLN A 1 37 ? -2.482 -24.838 -1.152 1.00 0.00 40 GLN A CA 17
ATOM 10149 C C . GLN A 1 37 ? -2.770 -26.182 -1.829 1.00 0.00 40 GLN A C 17
ATOM 10150 O O . GLN A 1 37 ? -2.744 -27.227 -1.178 1.00 0.00 40 GLN A O 17
ATOM 10164 N N . ILE A 1 38 ? -3.049 -26.145 -3.132 1.00 0.00 41 ILE A N 17
ATOM 10165 C CA . ILE A 1 38 ? -3.345 -27.358 -3.893 1.00 0.00 41 ILE A CA 17
ATOM 10166 C C . ILE A 1 38 ? -3.080 -27.157 -5.389 1.00 0.00 41 ILE A C 17
ATOM 10167 O O . ILE A 1 38 ? -2.526 -28.085 -6.017 1.00 0.00 41 ILE A O 17
ATOM 10184 N N . PHE A 1 1 ? -13.505 15.555 9.448 1.00 0.00 4 PHE A N 18
ATOM 10185 C CA . PHE A 1 1 ? -13.097 15.915 8.059 1.00 0.00 4 PHE A CA 18
ATOM 10186 C C . PHE A 1 1 ? -14.314 16.204 7.180 1.00 0.00 4 PHE A C 18
ATOM 10187 O O . PHE A 1 1 ? -15.428 15.794 7.501 1.00 0.00 4 PHE A O 18
ATOM 10206 N N . THR A 1 2 ? -14.089 16.908 6.068 1.00 0.00 5 THR A N 18
ATOM 10207 C CA . THR A 1 2 ? -15.164 17.251 5.134 1.00 0.00 5 THR A CA 18
ATOM 10208 C C . THR A 1 2 ? -14.607 17.914 3.873 1.00 0.00 5 THR A C 18
ATOM 10209 O O . THR A 1 2 ? -13.775 18.817 3.958 1.00 0.00 5 THR A O 18
ATOM 10220 N N . LEU A 1 3 ? -15.077 17.447 2.712 1.00 0.00 6 LEU A N 18
ATOM 10221 C CA . LEU A 1 3 ? -14.655 17.967 1.399 1.00 0.00 6 LEU A CA 18
ATOM 10222 C C . LEU A 1 3 ? -13.187 18.431 1.384 1.00 0.00 6 LEU A C 18
ATOM 10223 O O . LEU A 1 3 ? -12.902 19.628 1.312 1.00 0.00 6 LEU A O 18
ATOM 10239 N N . SER A 1 4 ? -12.261 17.469 1.442 1.00 0.00 7 SER A N 18
ATOM 10240 C CA . SER A 1 4 ? -10.825 17.776 1.427 1.00 0.00 7 SER A CA 18
ATOM 10241 C C . SER A 1 4 ? -9.979 16.497 1.452 1.00 0.00 7 SER A C 18
ATOM 10242 O O . SER A 1 4 ? -9.294 16.210 2.439 1.00 0.00 7 SER A O 18
ATOM 10250 N N . LEU A 1 5 ? -10.029 15.728 0.362 1.00 0.00 8 LEU A N 18
ATOM 10251 C CA . LEU A 1 5 ? -9.264 14.482 0.273 1.00 0.00 8 LEU A CA 18
ATOM 10252 C C . LEU A 1 5 ? -8.693 14.256 -1.133 1.00 0.00 8 LEU A C 18
ATOM 10253 O O . LEU A 1 5 ? -8.659 13.127 -1.630 1.00 0.00 8 LEU A O 18
ATOM 10269 N N . ASP A 1 6 ? -8.222 15.331 -1.762 1.00 0.00 9 ASP A N 18
ATOM 10270 C CA . ASP A 1 6 ? -7.636 15.254 -3.100 1.00 0.00 9 ASP A CA 18
ATOM 10271 C C . ASP A 1 6 ? -6.225 14.650 -3.046 1.00 0.00 9 ASP A C 18
ATOM 10272 O O . ASP A 1 6 ? -5.261 15.248 -3.524 1.00 0.00 9 ASP A O 18
ATOM 10281 N N . VAL A 1 7 ? -6.139 13.446 -2.463 1.00 0.00 10 VAL A N 18
ATOM 10282 C CA . VAL A 1 7 ? -4.890 12.692 -2.310 1.00 0.00 10 VAL A CA 18
ATOM 10283 C C . VAL A 1 7 ? -3.632 13.552 -2.530 1.00 0.00 10 VAL A C 18
ATOM 10284 O O . VAL A 1 7 ? -2.888 13.363 -3.497 1.00 0.00 10 VAL A O 18
ATOM 10297 N N . PRO A 1 8 ? -3.380 14.518 -1.619 1.00 0.00 11 PRO A N 18
ATOM 10298 C CA . PRO A 1 8 ? -2.211 15.406 -1.706 1.00 0.00 11 PRO A CA 18
ATOM 10299 C C . PRO A 1 8 ? -0.910 14.672 -1.375 1.00 0.00 11 PRO A C 18
ATOM 10300 O O . PRO A 1 8 ? -0.940 13.545 -0.889 1.00 0.00 11 PRO A O 18
ATOM 10311 N N . THR A 1 9 ? 0.229 15.313 -1.638 1.00 0.00 12 THR A N 18
ATOM 10312 C CA . THR A 1 9 ? 1.545 14.712 -1.370 1.00 0.00 12 THR A CA 18
ATOM 10313 C C . THR A 1 9 ? 1.607 14.056 0.011 1.00 0.00 12 THR A C 18
ATOM 10314 O O . THR A 1 9 ? 2.143 12.957 0.156 1.00 0.00 12 THR A O 18
ATOM 10325 N N . ASN A 1 10 ? 1.052 14.732 1.019 1.00 0.00 13 ASN A N 18
ATOM 10326 C CA . ASN A 1 10 ? 1.045 14.208 2.391 1.00 0.00 13 ASN A CA 18
ATOM 10327 C C . ASN A 1 10 ? 0.242 12.914 2.505 1.00 0.00 13 ASN A C 18
ATOM 10328 O O . ASN A 1 10 ? 0.483 12.093 3.389 1.00 0.00 13 ASN A O 18
ATOM 10339 N N . ILE A 1 11 ? -0.693 12.743 1.597 1.00 0.00 14 ILE A N 18
ATOM 10340 C CA . ILE A 1 11 ? -1.533 11.557 1.555 1.00 0.00 14 ILE A CA 18
ATOM 10341 C C . ILE A 1 11 ? -1.034 10.597 0.476 1.00 0.00 14 ILE A C 18
ATOM 10342 O O . ILE A 1 11 ? -0.883 9.399 0.720 1.00 0.00 14 ILE A O 18
ATOM 10358 N N . MET A 1 12 ? -0.754 11.142 -0.710 1.00 0.00 15 MET A N 18
ATOM 10359 C CA . MET A 1 12 ? -0.246 10.366 -1.829 1.00 0.00 15 MET A CA 18
ATOM 10360 C C . MET A 1 12 ? 0.986 9.571 -1.411 1.00 0.00 15 MET A C 18
ATOM 10361 O O . MET A 1 12 ? 1.058 8.365 -1.645 1.00 0.00 15 MET A O 18
ATOM 10375 N N . ASN A 1 13 ? 1.945 10.245 -0.764 1.00 0.00 16 ASN A N 18
ATOM 10376 C CA . ASN A 1 13 ? 3.160 9.582 -0.291 1.00 0.00 16 ASN A CA 18
ATOM 10377 C C . ASN A 1 13 ? 2.799 8.394 0.599 1.00 0.00 16 ASN A C 18
ATOM 10378 O O . ASN A 1 13 ? 3.316 7.289 0.422 1.00 0.00 16 ASN A O 18
ATOM 10389 N N . LEU A 1 14 ? 1.885 8.630 1.537 1.00 0.00 17 LEU A N 18
ATOM 10390 C CA . LEU A 1 14 ? 1.422 7.581 2.442 1.00 0.00 17 LEU A CA 18
ATOM 10391 C C . LEU A 1 14 ? 0.660 6.511 1.663 1.00 0.00 17 LEU A C 18
ATOM 10392 O O . LEU A 1 14 ? 0.959 5.322 1.775 1.00 0.00 17 LEU A O 18
ATOM 10408 N N . LEU A 1 15 ? -0.310 6.945 0.855 1.00 0.00 18 LEU A N 18
ATOM 10409 C CA . LEU A 1 15 ? -1.099 6.027 0.036 1.00 0.00 18 LEU A CA 18
ATOM 10410 C C . LEU A 1 15 ? -0.182 5.180 -0.844 1.00 0.00 18 LEU A C 18
ATOM 10411 O O . LEU A 1 15 ? -0.299 3.953 -0.876 1.00 0.00 18 LEU A O 18
ATOM 10427 N N . PHE A 1 16 ? 0.741 5.842 -1.540 1.00 0.00 19 PHE A N 18
ATOM 10428 C CA . PHE A 1 16 ? 1.697 5.155 -2.405 1.00 0.00 19 PHE A CA 18
ATOM 10429 C C . PHE A 1 16 ? 2.514 4.142 -1.608 1.00 0.00 19 PHE A C 18
ATOM 10430 O O . PHE A 1 16 ? 2.766 3.034 -2.076 1.00 0.00 19 PHE A O 18
ATOM 10447 N N . ASN A 1 17 ? 2.914 4.529 -0.396 1.00 0.00 20 ASN A N 18
ATOM 10448 C CA . ASN A 1 17 ? 3.693 3.652 0.472 1.00 0.00 20 ASN A CA 18
ATOM 10449 C C . ASN A 1 17 ? 2.824 2.530 1.034 1.00 0.00 20 ASN A C 18
ATOM 10450 O O . ASN A 1 17 ? 3.219 1.362 1.008 1.00 0.00 20 ASN A O 18
ATOM 10461 N N . ILE A 1 18 ? 1.629 2.881 1.520 1.00 0.00 21 ILE A N 18
ATOM 10462 C CA . ILE A 1 18 ? 0.704 1.883 2.059 1.00 0.00 21 ILE A CA 18
ATOM 10463 C C . ILE A 1 18 ? 0.473 0.792 1.023 1.00 0.00 21 ILE A C 18
ATOM 10464 O O . ILE A 1 18 ? 0.825 -0.366 1.249 1.00 0.00 21 ILE A O 18
ATOM 10480 N N . ALA A 1 19 ? -0.077 1.173 -0.133 1.00 0.00 22 ALA A N 18
ATOM 10481 C CA . ALA A 1 19 ? -0.302 0.219 -1.216 1.00 0.00 22 ALA A CA 18
ATOM 10482 C C . ALA A 1 19 ? 0.996 -0.525 -1.535 1.00 0.00 22 ALA A C 18
ATOM 10483 O O . ALA A 1 19 ? 0.987 -1.723 -1.828 1.00 0.00 22 ALA A O 18
ATOM 10490 N N . LYS A 1 20 ? 2.115 0.198 -1.451 1.00 0.00 23 LYS A N 18
ATOM 10491 C CA . LYS A 1 20 ? 3.437 -0.367 -1.704 1.00 0.00 23 LYS A CA 18
ATOM 10492 C C . LYS A 1 20 ? 3.731 -1.529 -0.754 1.00 0.00 23 LYS A C 18
ATOM 10493 O O . LYS A 1 20 ? 3.989 -2.646 -1.193 1.00 0.00 23 LYS A O 18
ATOM 10512 N N . ALA A 1 21 ? 3.693 -1.260 0.547 1.00 0.00 24 ALA A N 18
ATOM 10513 C CA . ALA A 1 21 ? 3.960 -2.293 1.545 1.00 0.00 24 ALA A CA 18
ATOM 10514 C C . ALA A 1 21 ? 2.806 -3.293 1.657 1.00 0.00 24 ALA A C 18
ATOM 10515 O O . ALA A 1 21 ? 3.032 -4.488 1.869 1.00 0.00 24 ALA A O 18
ATOM 10522 N N . LYS A 1 22 ? 1.570 -2.806 1.514 1.00 0.00 25 LYS A N 18
ATOM 10523 C CA . LYS A 1 22 ? 0.394 -3.660 1.605 1.00 0.00 25 LYS A CA 18
ATOM 10524 C C . LYS A 1 22 ? 0.375 -4.694 0.483 1.00 0.00 25 LYS A C 18
ATOM 10525 O O . LYS A 1 22 ? 0.080 -5.867 0.723 1.00 0.00 25 LYS A O 18
ATOM 10544 N N . ASN A 1 23 ? 0.703 -4.267 -0.739 1.00 0.00 26 ASN A N 18
ATOM 10545 C CA . ASN A 1 23 ? 0.722 -5.193 -1.874 1.00 0.00 26 ASN A CA 18
ATOM 10546 C C . ASN A 1 23 ? 1.874 -6.193 -1.739 1.00 0.00 26 ASN A C 18
ATOM 10547 O O . ASN A 1 23 ? 1.693 -7.388 -1.978 1.00 0.00 26 ASN A O 18
ATOM 10558 N N . LEU A 1 24 ? 3.049 -5.706 -1.326 1.00 0.00 27 LEU A N 18
ATOM 10559 C CA . LEU A 1 24 ? 4.213 -6.576 -1.137 1.00 0.00 27 LEU A CA 18
ATOM 10560 C C . LEU A 1 24 ? 3.901 -7.673 -0.128 1.00 0.00 27 LEU A C 18
ATOM 10561 O O . LEU A 1 24 ? 4.025 -8.863 -0.417 1.00 0.00 27 LEU A O 18
ATOM 10577 N N . ARG A 1 25 ? 3.480 -7.249 1.049 1.00 0.00 28 ARG A N 18
ATOM 10578 C CA . ARG A 1 25 ? 3.124 -8.168 2.132 1.00 0.00 28 ARG A CA 18
ATOM 10579 C C . ARG A 1 25 ? 1.974 -9.087 1.722 1.00 0.00 28 ARG A C 18
ATOM 10580 O O . ARG A 1 25 ? 1.988 -10.275 2.039 1.00 0.00 28 ARG A O 18
ATOM 10601 N N . ALA A 1 26 ? 0.994 -8.543 1.001 1.00 0.00 29 ALA A N 18
ATOM 10602 C CA . ALA A 1 26 ? -0.142 -9.333 0.543 1.00 0.00 29 ALA A CA 18
ATOM 10603 C C . ALA A 1 26 ? 0.310 -10.349 -0.498 1.00 0.00 29 ALA A C 18
ATOM 10604 O O . ALA A 1 26 ? -0.076 -11.516 -0.451 1.00 0.00 29 ALA A O 18
ATOM 10611 N N . GLN A 1 27 ? 1.143 -9.899 -1.431 1.00 0.00 30 GLN A N 18
ATOM 10612 C CA . GLN A 1 27 ? 1.654 -10.777 -2.483 1.00 0.00 30 GLN A CA 18
ATOM 10613 C C . GLN A 1 27 ? 2.714 -11.741 -1.956 1.00 0.00 30 GLN A C 18
ATOM 10614 O O . GLN A 1 27 ? 2.932 -12.811 -2.524 1.00 0.00 30 GLN A O 18
ATOM 10628 N N . ALA A 1 28 ? 3.361 -11.366 -0.871 1.00 0.00 31 ALA A N 18
ATOM 10629 C CA . ALA A 1 28 ? 4.389 -12.200 -0.260 1.00 0.00 31 ALA A CA 18
ATOM 10630 C C . ALA A 1 28 ? 3.780 -13.156 0.766 1.00 0.00 31 ALA A C 18
ATOM 10631 O O . ALA A 1 28 ? 4.035 -14.360 0.733 1.00 0.00 31 ALA A O 18
ATOM 10638 N N . ALA A 1 29 ? 2.979 -12.608 1.681 1.00 0.00 32 ALA A N 18
ATOM 10639 C CA . ALA A 1 29 ? 2.343 -13.408 2.725 1.00 0.00 32 ALA A CA 18
ATOM 10640 C C . ALA A 1 29 ? 1.105 -14.172 2.231 1.00 0.00 32 ALA A C 18
ATOM 10641 O O . ALA A 1 29 ? 0.711 -15.159 2.852 1.00 0.00 32 ALA A O 18
ATOM 10648 N N . ALA A 1 30 ? 0.472 -13.716 1.141 1.00 0.00 33 ALA A N 18
ATOM 10649 C CA . ALA A 1 30 ? -0.732 -14.392 0.638 1.00 0.00 33 ALA A CA 18
ATOM 10650 C C . ALA A 1 30 ? -0.545 -15.052 -0.729 1.00 0.00 33 ALA A C 18
ATOM 10651 O O . ALA A 1 30 ? -1.346 -15.905 -1.122 1.00 0.00 33 ALA A O 18
ATOM 10658 N N . ASN A 1 31 ? 0.501 -14.674 -1.445 1.00 0.00 34 ASN A N 18
ATOM 10659 C CA . ASN A 1 31 ? 0.770 -15.246 -2.763 1.00 0.00 34 ASN A CA 18
ATOM 10660 C C . ASN A 1 31 ? 2.087 -16.035 -2.776 1.00 0.00 34 ASN A C 18
ATOM 10661 O O . ASN A 1 31 ? 2.095 -17.228 -3.081 1.00 0.00 34 ASN A O 18
ATOM 10672 N N . ALA A 1 32 ? 3.194 -15.370 -2.448 1.00 0.00 35 ALA A N 18
ATOM 10673 C CA . ALA A 1 32 ? 4.506 -16.021 -2.436 1.00 0.00 35 ALA A CA 18
ATOM 10674 C C . ALA A 1 32 ? 4.675 -17.005 -1.272 1.00 0.00 35 ALA A C 18
ATOM 10675 O O . ALA A 1 32 ? 5.571 -17.851 -1.297 1.00 0.00 35 ALA A O 18
ATOM 10682 N N . HIS A 1 33 ? 3.816 -16.899 -0.266 1.00 0.00 36 HIS A N 18
ATOM 10683 C CA . HIS A 1 33 ? 3.875 -17.786 0.905 1.00 0.00 36 HIS A CA 18
ATOM 10684 C C . HIS A 1 33 ? 3.829 -19.270 0.510 1.00 0.00 36 HIS A C 18
ATOM 10685 O O . HIS A 1 33 ? 4.381 -20.120 1.211 1.00 0.00 36 HIS A O 18
ATOM 10700 N N . LEU A 1 34 ? 3.169 -19.577 -0.609 1.00 0.00 37 LEU A N 18
ATOM 10701 C CA . LEU A 1 34 ? 3.057 -20.957 -1.085 1.00 0.00 37 LEU A CA 18
ATOM 10702 C C . LEU A 1 34 ? 4.063 -21.265 -2.207 1.00 0.00 37 LEU A C 18
ATOM 10703 O O . LEU A 1 34 ? 4.006 -22.333 -2.816 1.00 0.00 37 LEU A O 18
ATOM 10719 N N . MET A 1 35 ? 4.984 -20.334 -2.478 1.00 0.00 38 MET A N 18
ATOM 10720 C CA . MET A 1 35 ? 5.986 -20.530 -3.526 1.00 0.00 38 MET A CA 18
ATOM 10721 C C . MET A 1 35 ? 7.362 -20.890 -2.949 1.00 0.00 38 MET A C 18
ATOM 10722 O O . MET A 1 35 ? 8.298 -21.182 -3.698 1.00 0.00 38 MET A O 18
ATOM 10736 N N . ALA A 1 36 ? 7.480 -20.871 -1.621 1.00 0.00 39 ALA A N 18
ATOM 10737 C CA . ALA A 1 36 ? 8.740 -21.195 -0.952 1.00 0.00 39 ALA A CA 18
ATOM 10738 C C . ALA A 1 36 ? 8.503 -21.656 0.491 1.00 0.00 39 ALA A C 18
ATOM 10739 O O . ALA A 1 36 ? 9.108 -21.135 1.431 1.00 0.00 39 ALA A O 18
ATOM 10746 N N . GLN A 1 37 ? 7.616 -22.637 0.660 1.00 0.00 40 GLN A N 18
ATOM 10747 C CA . GLN A 1 37 ? 7.298 -23.168 1.983 1.00 0.00 40 GLN A CA 18
ATOM 10748 C C . GLN A 1 37 ? 7.325 -24.700 1.987 1.00 0.00 40 GLN A C 18
ATOM 10749 O O . GLN A 1 37 ? 8.205 -25.301 2.600 1.00 0.00 40 GLN A O 18
ATOM 10763 N N . ILE A 1 38 ? 6.355 -25.312 1.293 1.00 0.00 41 ILE A N 18
ATOM 10764 C CA . ILE A 1 38 ? 6.244 -26.774 1.197 1.00 0.00 41 ILE A CA 18
ATOM 10765 C C . ILE A 1 38 ? 5.584 -27.381 2.444 1.00 0.00 41 ILE A C 18
ATOM 10766 O O . ILE A 1 38 ? 5.727 -26.803 3.544 1.00 0.00 41 ILE A O 18
ATOM 10783 N N . PHE A 1 1 ? -18.494 0.813 1.012 1.00 0.00 4 PHE A N 19
ATOM 10784 C CA . PHE A 1 1 ? -17.456 1.718 1.591 1.00 0.00 4 PHE A CA 19
ATOM 10785 C C . PHE A 1 1 ? -18.010 3.130 1.807 1.00 0.00 4 PHE A C 19
ATOM 10786 O O . PHE A 1 1 ? -19.151 3.415 1.443 1.00 0.00 4 PHE A O 19
ATOM 10805 N N . THR A 1 2 ? -17.196 4.004 2.396 1.00 0.00 5 THR A N 19
ATOM 10806 C CA . THR A 1 2 ? -17.597 5.383 2.658 1.00 0.00 5 THR A CA 19
ATOM 10807 C C . THR A 1 2 ? -16.840 6.343 1.734 1.00 0.00 5 THR A C 19
ATOM 10808 O O . THR A 1 2 ? -16.501 5.986 0.603 1.00 0.00 5 THR A O 19
ATOM 10819 N N . LEU A 1 3 ? -16.585 7.555 2.212 1.00 0.00 6 LEU A N 19
ATOM 10820 C CA . LEU A 1 3 ? -15.869 8.564 1.428 1.00 0.00 6 LEU A CA 19
ATOM 10821 C C . LEU A 1 3 ? -14.446 8.103 1.091 1.00 0.00 6 LEU A C 19
ATOM 10822 O O . LEU A 1 3 ? -13.839 7.324 1.829 1.00 0.00 6 LEU A O 19
ATOM 10838 N N . SER A 1 4 ? -13.923 8.583 -0.037 1.00 0.00 7 SER A N 19
ATOM 10839 C CA . SER A 1 4 ? -12.574 8.216 -0.480 1.00 0.00 7 SER A CA 19
ATOM 10840 C C . SER A 1 4 ? -12.103 9.111 -1.632 1.00 0.00 7 SER A C 19
ATOM 10841 O O . SER A 1 4 ? -11.686 8.619 -2.683 1.00 0.00 7 SER A O 19
ATOM 10849 N N . LEU A 1 5 ? -12.171 10.426 -1.427 1.00 0.00 8 LEU A N 19
ATOM 10850 C CA . LEU A 1 5 ? -11.754 11.384 -2.451 1.00 0.00 8 LEU A CA 19
ATOM 10851 C C . LEU A 1 5 ? -10.861 12.486 -1.867 1.00 0.00 8 LEU A C 19
ATOM 10852 O O . LEU A 1 5 ? -11.087 13.672 -2.104 1.00 0.00 8 LEU A O 19
ATOM 10868 N N . ASP A 1 6 ? -9.838 12.081 -1.113 1.00 0.00 9 ASP A N 19
ATOM 10869 C CA . ASP A 1 6 ? -8.906 13.030 -0.506 1.00 0.00 9 ASP A CA 19
ATOM 10870 C C . ASP A 1 6 ? -7.511 12.415 -0.370 1.00 0.00 9 ASP A C 19
ATOM 10871 O O . ASP A 1 6 ? -7.171 11.817 0.655 1.00 0.00 9 ASP A O 19
ATOM 10880 N N . VAL A 1 7 ? -6.714 12.565 -1.421 1.00 0.00 10 VAL A N 19
ATOM 10881 C CA . VAL A 1 7 ? -5.356 12.032 -1.446 1.00 0.00 10 VAL A CA 19
ATOM 10882 C C . VAL A 1 7 ? -4.330 13.164 -1.571 1.00 0.00 10 VAL A C 19
ATOM 10883 O O . VAL A 1 7 ? -3.729 13.364 -2.631 1.00 0.00 10 VAL A O 19
ATOM 10896 N N . PRO A 1 8 ? -4.122 13.932 -0.484 1.00 0.00 11 PRO A N 19
ATOM 10897 C CA . PRO A 1 8 ? -3.168 15.053 -0.472 1.00 0.00 11 PRO A CA 19
ATOM 10898 C C . PRO A 1 8 ? -1.715 14.588 -0.591 1.00 0.00 11 PRO A C 19
ATOM 10899 O O . PRO A 1 8 ? -1.410 13.413 -0.378 1.00 0.00 11 PRO A O 19
ATOM 10910 N N . THR A 1 9 ? -0.821 15.520 -0.926 1.00 0.00 12 THR A N 19
ATOM 10911 C CA . THR A 1 9 ? 0.610 15.220 -1.073 1.00 0.00 12 THR A CA 19
ATOM 10912 C C . THR A 1 9 ? 1.125 14.361 0.084 1.00 0.00 12 THR A C 19
ATOM 10913 O O . THR A 1 9 ? 1.843 13.382 -0.131 1.00 0.00 12 THR A O 19
ATOM 10924 N N . ASN A 1 10 ? 0.741 14.730 1.309 1.00 0.00 13 ASN A N 19
ATOM 10925 C CA . ASN A 1 10 ? 1.152 13.987 2.502 1.00 0.00 13 ASN A CA 19
ATOM 10926 C C . ASN A 1 10 ? 0.733 12.535 2.399 1.00 0.00 13 ASN A C 19
ATOM 10927 O O . ASN A 1 10 ? 1.546 11.615 2.518 1.00 0.00 13 ASN A O 19
ATOM 10938 N N . ILE A 1 11 ? -0.542 12.359 2.148 1.00 0.00 14 ILE A N 19
ATOM 10939 C CA . ILE A 1 11 ? -1.135 11.044 1.988 1.00 0.00 14 ILE A CA 19
ATOM 10940 C C . ILE A 1 11 ? -0.589 10.364 0.735 1.00 0.00 14 ILE A C 19
ATOM 10941 O O . ILE A 1 11 ? -0.230 9.191 0.771 1.00 0.00 14 ILE A O 19
ATOM 10957 N N . MET A 1 12 ? -0.502 11.113 -0.364 1.00 0.00 15 MET A N 19
ATOM 10958 C CA . MET A 1 12 ? 0.030 10.587 -1.612 1.00 0.00 15 MET A CA 19
ATOM 10959 C C . MET A 1 12 ? 1.416 9.980 -1.387 1.00 0.00 15 MET A C 19
ATOM 10960 O O . MET A 1 12 ? 1.679 8.846 -1.792 1.00 0.00 15 MET A O 19
ATOM 10974 N N . ASN A 1 13 ? 2.293 10.740 -0.725 1.00 0.00 16 ASN A N 19
ATOM 10975 C CA . ASN A 1 13 ? 3.650 10.278 -0.430 1.00 0.00 16 ASN A CA 19
ATOM 10976 C C . ASN A 1 13 ? 3.626 8.989 0.388 1.00 0.00 16 ASN A C 19
ATOM 10977 O O . ASN A 1 13 ? 4.268 8.002 0.019 1.00 0.00 16 ASN A O 19
ATOM 10988 N N . LEU A 1 14 ? 2.871 8.988 1.486 1.00 0.00 17 LEU A N 19
ATOM 10989 C CA . LEU A 1 14 ? 2.769 7.792 2.322 1.00 0.00 17 LEU A CA 19
ATOM 10990 C C . LEU A 1 14 ? 2.036 6.685 1.565 1.00 0.00 17 LEU A C 19
ATOM 10991 O O . LEU A 1 14 ? 2.473 5.536 1.568 1.00 0.00 17 LEU A O 19
ATOM 11007 N N . LEU A 1 15 ? 0.940 7.043 0.889 1.00 0.00 18 LEU A N 19
ATOM 11008 C CA . LEU A 1 15 ? 0.171 6.085 0.099 1.00 0.00 18 LEU A CA 19
ATOM 11009 C C . LEU A 1 15 ? 1.077 5.407 -0.925 1.00 0.00 18 LEU A C 19
ATOM 11010 O O . LEU A 1 15 ? 1.049 4.182 -1.074 1.00 0.00 18 LEU A O 19
ATOM 11026 N N . PHE A 1 16 ? 1.895 6.215 -1.607 1.00 0.00 19 PHE A N 19
ATOM 11027 C CA . PHE A 1 16 ? 2.845 5.708 -2.598 1.00 0.00 19 PHE A CA 19
ATOM 11028 C C . PHE A 1 16 ? 3.633 4.542 -2.010 1.00 0.00 19 PHE A C 19
ATOM 11029 O O . PHE A 1 16 ? 3.738 3.472 -2.615 1.00 0.00 19 PHE A O 19
ATOM 11046 N N . ASN A 1 17 ? 4.159 4.757 -0.805 1.00 0.00 20 ASN A N 19
ATOM 11047 C CA . ASN A 1 17 ? 4.912 3.725 -0.100 1.00 0.00 20 ASN A CA 19
ATOM 11048 C C . ASN A 1 17 ? 3.961 2.657 0.429 1.00 0.00 20 ASN A C 19
ATOM 11049 O O . ASN A 1 17 ? 4.219 1.463 0.285 1.00 0.00 20 ASN A O 19
ATOM 11060 N N . ILE A 1 18 ? 2.846 3.094 1.022 1.00 0.00 21 ILE A N 19
ATOM 11061 C CA . ILE A 1 18 ? 1.842 2.166 1.542 1.00 0.00 21 ILE A CA 19
ATOM 11062 C C . ILE A 1 18 ? 1.509 1.121 0.485 1.00 0.00 21 ILE A C 19
ATOM 11063 O O . ILE A 1 18 ? 1.678 -0.072 0.718 1.00 0.00 21 ILE A O 19
ATOM 11079 N N . ALA A 1 19 ? 1.079 1.575 -0.695 1.00 0.00 22 ALA A N 19
ATOM 11080 C CA . ALA A 1 19 ? 0.773 0.660 -1.795 1.00 0.00 22 ALA A CA 19
ATOM 11081 C C . ALA A 1 19 ? 2.000 -0.195 -2.122 1.00 0.00 22 ALA A C 19
ATOM 11082 O O . ALA A 1 19 ? 1.886 -1.391 -2.409 1.00 0.00 22 ALA A O 19
ATOM 11089 N N . LYS A 1 20 ? 3.177 0.433 -2.055 1.00 0.00 23 LYS A N 19
ATOM 11090 C CA . LYS A 1 20 ? 4.443 -0.247 -2.317 1.00 0.00 23 LYS A CA 19
ATOM 11091 C C . LYS A 1 20 ? 4.688 -1.362 -1.298 1.00 0.00 23 LYS A C 19
ATOM 11092 O O . LYS A 1 20 ? 5.055 -2.477 -1.664 1.00 0.00 23 LYS A O 19
ATOM 11111 N N . ALA A 1 21 ? 4.484 -1.055 -0.022 1.00 0.00 24 ALA A N 19
ATOM 11112 C CA . ALA A 1 21 ? 4.683 -2.035 1.044 1.00 0.00 24 ALA A CA 19
ATOM 11113 C C . ALA A 1 21 ? 3.500 -3.002 1.152 1.00 0.00 24 ALA A C 19
ATOM 11114 O O . ALA A 1 21 ? 3.689 -4.197 1.405 1.00 0.00 24 ALA A O 19
ATOM 11121 N N . LYS A 1 22 ? 2.284 -2.487 0.957 1.00 0.00 25 LYS A N 19
ATOM 11122 C CA . LYS A 1 22 ? 1.079 -3.300 1.034 1.00 0.00 25 LYS A CA 19
ATOM 11123 C C . LYS A 1 22 ? 1.086 -4.400 -0.019 1.00 0.00 25 LYS A C 19
ATOM 11124 O O . LYS A 1 22 ? 0.759 -5.551 0.277 1.00 0.00 25 LYS A O 19
ATOM 11143 N N . ASN A 1 23 ? 1.469 -4.049 -1.248 1.00 0.00 26 ASN A N 19
ATOM 11144 C CA . ASN A 1 23 ? 1.514 -5.039 -2.324 1.00 0.00 26 ASN A CA 19
ATOM 11145 C C . ASN A 1 23 ? 2.572 -6.108 -2.030 1.00 0.00 26 ASN A C 19
ATOM 11146 O O . ASN A 1 23 ? 2.332 -7.296 -2.242 1.00 0.00 26 ASN A O 19
ATOM 11157 N N . LEU A 1 24 ? 3.730 -5.683 -1.520 1.00 0.00 27 LEU A N 19
ATOM 11158 C CA . LEU A 1 24 ? 4.807 -6.615 -1.180 1.00 0.00 27 LEU A CA 19
ATOM 11159 C C . LEU A 1 24 ? 4.335 -7.632 -0.152 1.00 0.00 27 LEU A C 19
ATOM 11160 O O . LEU A 1 24 ? 4.395 -8.843 -0.370 1.00 0.00 27 LEU A O 19
ATOM 11176 N N . ARG A 1 25 ? 3.851 -7.116 0.959 1.00 0.00 28 ARG A N 19
ATOM 11177 C CA . ARG A 1 25 ? 3.340 -7.946 2.046 1.00 0.00 28 ARG A CA 19
ATOM 11178 C C . ARG A 1 25 ? 2.195 -8.839 1.567 1.00 0.00 28 ARG A C 19
ATOM 11179 O O . ARG A 1 25 ? 2.122 -10.008 1.939 1.00 0.00 28 ARG A O 19
ATOM 11200 N N . ALA A 1 26 ? 1.317 -8.292 0.726 1.00 0.00 29 ALA A N 19
ATOM 11201 C CA . ALA A 1 26 ? 0.195 -9.056 0.197 1.00 0.00 29 ALA A CA 19
ATOM 11202 C C . ALA A 1 26 ? 0.679 -10.107 -0.797 1.00 0.00 29 ALA A C 19
ATOM 11203 O O . ALA A 1 26 ? 0.253 -11.260 -0.758 1.00 0.00 29 ALA A O 19
ATOM 11210 N N . GLN A 1 27 ? 1.579 -9.707 -1.687 1.00 0.00 30 GLN A N 19
ATOM 11211 C CA . GLN A 1 27 ? 2.109 -10.634 -2.687 1.00 0.00 30 GLN A CA 19
ATOM 11212 C C . GLN A 1 27 ? 3.078 -11.647 -2.079 1.00 0.00 30 GLN A C 19
ATOM 11213 O O . GLN A 1 27 ? 3.371 -12.680 -2.685 1.00 0.00 30 GLN A O 19
ATOM 11227 N N . ALA A 1 28 ? 3.560 -11.361 -0.885 1.00 0.00 31 ALA A N 19
ATOM 11228 C CA . ALA A 1 28 ? 4.478 -12.258 -0.204 1.00 0.00 31 ALA A CA 19
ATOM 11229 C C . ALA A 1 28 ? 3.753 -13.065 0.869 1.00 0.00 31 ALA A C 19
ATOM 11230 O O . ALA A 1 28 ? 3.861 -14.290 0.911 1.00 0.00 31 ALA A O 19
ATOM 11237 N N . ALA A 1 29 ? 3.004 -12.376 1.728 1.00 0.00 32 ALA A N 19
ATOM 11238 C CA . ALA A 1 29 ? 2.259 -13.045 2.789 1.00 0.00 32 ALA A CA 19
ATOM 11239 C C . ALA A 1 29 ? 0.962 -13.683 2.272 1.00 0.00 32 ALA A C 19
ATOM 11240 O O . ALA A 1 29 ? 0.397 -14.549 2.942 1.00 0.00 32 ALA A O 19
ATOM 11247 N N . ALA A 1 30 ? 0.480 -13.264 1.092 1.00 0.00 33 ALA A N 19
ATOM 11248 C CA . ALA A 1 30 ? -0.755 -13.827 0.547 1.00 0.00 33 ALA A CA 19
ATOM 11249 C C . ALA A 1 30 ? -0.517 -14.619 -0.730 1.00 0.00 33 ALA A C 19
ATOM 11250 O O . ALA A 1 30 ? -1.035 -15.722 -0.895 1.00 0.00 33 ALA A O 19
ATOM 11257 N N . ASN A 1 31 ? 0.270 -14.054 -1.622 1.00 0.00 34 ASN A N 19
ATOM 11258 C CA . ASN A 1 31 ? 0.581 -14.710 -2.892 1.00 0.00 34 ASN A CA 19
ATOM 11259 C C . ASN A 1 31 ? 1.685 -15.752 -2.705 1.00 0.00 34 ASN A C 19
ATOM 11260 O O . ASN A 1 31 ? 1.538 -16.902 -3.119 1.00 0.00 34 ASN A O 19
ATOM 11271 N N . ALA A 1 32 ? 2.780 -15.352 -2.060 1.00 0.00 35 ALA A N 19
ATOM 11272 C CA . ALA A 1 32 ? 3.894 -16.263 -1.806 1.00 0.00 35 ALA A CA 19
ATOM 11273 C C . ALA A 1 32 ? 3.687 -17.061 -0.511 1.00 0.00 35 ALA A C 19
ATOM 11274 O O . ALA A 1 32 ? 4.641 -17.340 0.216 1.00 0.00 35 ALA A O 19
ATOM 11281 N N . HIS A 1 33 ? 2.437 -17.443 -0.236 1.00 0.00 36 HIS A N 19
ATOM 11282 C CA . HIS A 1 33 ? 2.109 -18.219 0.960 1.00 0.00 36 HIS A CA 19
ATOM 11283 C C . HIS A 1 33 ? 0.865 -19.075 0.730 1.00 0.00 36 HIS A C 19
ATOM 11284 O O . HIS A 1 33 ? 0.933 -20.302 0.804 1.00 0.00 36 HIS A O 19
ATOM 11299 N N . LEU A 1 34 ? -0.268 -18.429 0.430 1.00 0.00 37 LEU A N 19
ATOM 11300 C CA . LEU A 1 34 ? -1.516 -19.156 0.173 1.00 0.00 37 LEU A CA 19
ATOM 11301 C C . LEU A 1 34 ? -1.357 -20.140 -0.986 1.00 0.00 37 LEU A C 19
ATOM 11302 O O . LEU A 1 34 ? -2.046 -21.157 -1.050 1.00 0.00 37 LEU A O 19
ATOM 11318 N N . MET A 1 35 ? -0.431 -19.832 -1.884 1.00 0.00 38 MET A N 19
ATOM 11319 C CA . MET A 1 35 ? -0.148 -20.686 -3.039 1.00 0.00 38 MET A CA 19
ATOM 11320 C C . MET A 1 35 ? 0.790 -21.849 -2.671 1.00 0.00 38 MET A C 19
ATOM 11321 O O . MET A 1 35 ? 1.123 -22.669 -3.528 1.00 0.00 38 MET A O 19
ATOM 11335 N N . ALA A 1 36 ? 1.205 -21.909 -1.394 1.00 0.00 39 ALA A N 19
ATOM 11336 C CA . ALA A 1 36 ? 2.097 -22.961 -0.893 1.00 0.00 39 ALA A CA 19
ATOM 11337 C C . ALA A 1 36 ? 3.574 -22.613 -1.121 1.00 0.00 39 ALA A C 19
ATOM 11338 O O . ALA A 1 36 ? 4.312 -23.364 -1.762 1.00 0.00 39 ALA A O 19
ATOM 11345 N N . GLN A 1 37 ? 3.999 -21.473 -0.575 1.00 0.00 40 GLN A N 19
ATOM 11346 C CA . GLN A 1 37 ? 5.384 -21.024 -0.700 1.00 0.00 40 GLN A CA 19
ATOM 11347 C C . GLN A 1 37 ? 6.072 -21.010 0.670 1.00 0.00 40 GLN A C 19
ATOM 11348 O O . GLN A 1 37 ? 7.015 -21.768 0.900 1.00 0.00 40 GLN A O 19
ATOM 11362 N N . ILE A 1 38 ? 5.575 -20.146 1.569 1.00 0.00 41 ILE A N 19
ATOM 11363 C CA . ILE A 1 38 ? 6.105 -20.009 2.934 1.00 0.00 41 ILE A CA 19
ATOM 11364 C C . ILE A 1 38 ? 7.384 -19.165 2.972 1.00 0.00 41 ILE A C 19
ATOM 11365 O O . ILE A 1 38 ? 7.358 -18.092 3.618 1.00 0.00 41 ILE A O 19
ATOM 11382 N N . PHE A 1 1 ? -17.740 18.120 2.204 1.00 0.00 4 PHE A N 20
ATOM 11383 C CA . PHE A 1 1 ? -17.001 17.854 0.934 1.00 0.00 4 PHE A CA 20
ATOM 11384 C C . PHE A 1 1 ? -15.652 18.574 0.920 1.00 0.00 4 PHE A C 20
ATOM 11385 O O . PHE A 1 1 ? -15.488 19.600 1.582 1.00 0.00 4 PHE A O 20
ATOM 11404 N N . THR A 1 2 ? -14.690 18.030 0.164 1.00 0.00 5 THR A N 20
ATOM 11405 C CA . THR A 1 2 ? -13.343 18.619 0.059 1.00 0.00 5 THR A CA 20
ATOM 11406 C C . THR A 1 2 ? -12.790 19.015 1.432 1.00 0.00 5 THR A C 20
ATOM 11407 O O . THR A 1 2 ? -12.253 20.111 1.607 1.00 0.00 5 THR A O 20
ATOM 11418 N N . LEU A 1 3 ? -12.921 18.117 2.407 1.00 0.00 6 LEU A N 20
ATOM 11419 C CA . LEU A 1 3 ? -12.436 18.379 3.763 1.00 0.00 6 LEU A CA 20
ATOM 11420 C C . LEU A 1 3 ? -10.946 18.053 3.891 1.00 0.00 6 LEU A C 20
ATOM 11421 O O . LEU A 1 3 ? -10.550 17.193 4.682 1.00 0.00 6 LEU A O 20
ATOM 11437 N N . SER A 1 4 ? -10.121 18.749 3.106 1.00 0.00 7 SER A N 20
ATOM 11438 C CA . SER A 1 4 ? -8.669 18.544 3.122 1.00 0.00 7 SER A CA 20
ATOM 11439 C C . SER A 1 4 ? -8.300 17.087 2.817 1.00 0.00 7 SER A C 20
ATOM 11440 O O . SER A 1 4 ? -7.387 16.526 3.422 1.00 0.00 7 SER A O 20
ATOM 11448 N N . LEU A 1 5 ? -9.014 16.480 1.867 1.00 0.00 8 LEU A N 20
ATOM 11449 C CA . LEU A 1 5 ? -8.755 15.090 1.481 1.00 0.00 8 LEU A CA 20
ATOM 11450 C C . LEU A 1 5 ? -8.731 14.934 -0.041 1.00 0.00 8 LEU A C 20
ATOM 11451 O O . LEU A 1 5 ? -9.209 13.936 -0.587 1.00 0.00 8 LEU A O 20
ATOM 11467 N N . ASP A 1 6 ? -8.172 15.929 -0.719 1.00 0.00 9 ASP A N 20
ATOM 11468 C CA . ASP A 1 6 ? -8.082 15.928 -2.167 1.00 0.00 9 ASP A CA 20
ATOM 11469 C C . ASP A 1 6 ? -6.719 15.391 -2.635 1.00 0.00 9 ASP A C 20
ATOM 11470 O O . ASP A 1 6 ? -5.946 16.096 -3.286 1.00 0.00 9 ASP A O 20
ATOM 11479 N N . VAL A 1 7 ? -6.447 14.128 -2.285 1.00 0.00 10 VAL A N 20
ATOM 11480 C CA . VAL A 1 7 ? -5.192 13.445 -2.642 1.00 0.00 10 VAL A CA 20
ATOM 11481 C C . VAL A 1 7 ? -3.957 14.357 -2.500 1.00 0.00 10 VAL A C 20
ATOM 11482 O O . VAL A 1 7 ? -3.200 14.564 -3.452 1.00 0.00 10 VAL A O 20
ATOM 11495 N N . PRO A 1 8 ? -3.730 14.907 -1.292 1.00 0.00 11 PRO A N 20
ATOM 11496 C CA . PRO A 1 8 ? -2.585 15.788 -1.026 1.00 0.00 11 PRO A CA 20
ATOM 11497 C C . PRO A 1 8 ? -1.261 15.024 -0.921 1.00 0.00 11 PRO A C 20
ATOM 11498 O O . PRO A 1 8 ? -1.242 13.795 -0.784 1.00 0.00 11 PRO A O 20
ATOM 11509 N N . THR A 1 9 ? -0.150 15.760 -0.979 1.00 0.00 12 THR A N 20
ATOM 11510 C CA . THR A 1 9 ? 1.189 15.163 -0.887 1.00 0.00 12 THR A CA 20
ATOM 11511 C C . THR A 1 9 ? 1.320 14.258 0.340 1.00 0.00 12 THR A C 20
ATOM 11512 O O . THR A 1 9 ? 1.959 13.210 0.274 1.00 0.00 12 THR A O 20
ATOM 11523 N N . ASN A 1 10 ? 0.699 14.667 1.453 1.00 0.00 13 ASN A N 20
ATOM 11524 C CA . ASN A 1 10 ? 0.737 13.885 2.694 1.00 0.00 13 ASN A CA 20
ATOM 11525 C C . ASN A 1 10 ? -0.125 12.620 2.606 1.00 0.00 13 ASN A C 20
ATOM 11526 O O . ASN A 1 10 ? -0.110 11.788 3.512 1.00 0.00 13 ASN A O 20
ATOM 11537 N N . ILE A 1 11 ? -0.863 12.481 1.511 1.00 0.00 14 ILE A N 20
ATOM 11538 C CA . ILE A 1 11 ? -1.714 11.324 1.287 1.00 0.00 14 ILE A CA 20
ATOM 11539 C C . ILE A 1 11 ? -1.171 10.493 0.125 1.00 0.00 14 ILE A C 20
ATOM 11540 O O . ILE A 1 11 ? -1.066 9.268 0.221 1.00 0.00 14 ILE A O 20
ATOM 11556 N N . MET A 1 12 ? -0.804 11.174 -0.967 1.00 0.00 15 MET A N 20
ATOM 11557 C CA . MET A 1 12 ? -0.246 10.515 -2.140 1.00 0.00 15 MET A CA 20
ATOM 11558 C C . MET A 1 12 ? 0.928 9.621 -1.740 1.00 0.00 15 MET A C 20
ATOM 11559 O O . MET A 1 12 ? 0.996 8.455 -2.139 1.00 0.00 15 MET A O 20
ATOM 11573 N N . ASN A 1 13 ? 1.836 10.169 -0.926 1.00 0.00 16 ASN A N 20
ATOM 11574 C CA . ASN A 1 13 ? 2.990 9.414 -0.445 1.00 0.00 16 ASN A CA 20
ATOM 11575 C C . ASN A 1 13 ? 2.528 8.190 0.345 1.00 0.00 16 ASN A C 20
ATOM 11576 O O . ASN A 1 13 ? 3.009 7.076 0.127 1.00 0.00 16 ASN A O 20
ATOM 11587 N N . LEU A 1 14 ? 1.573 8.410 1.246 1.00 0.00 17 LEU A N 20
ATOM 11588 C CA . LEU A 1 14 ? 1.012 7.337 2.061 1.00 0.00 17 LEU A CA 20
ATOM 11589 C C . LEU A 1 14 ? 0.382 6.275 1.167 1.00 0.00 17 LEU A C 20
ATOM 11590 O O . LEU A 1 14 ? 0.692 5.094 1.291 1.00 0.00 17 LEU A O 20
ATOM 11606 N N . LEU A 1 15 ? -0.487 6.706 0.249 1.00 0.00 18 LEU A N 20
ATOM 11607 C CA . LEU A 1 15 ? -1.138 5.780 -0.685 1.00 0.00 18 LEU A CA 20
ATOM 11608 C C . LEU A 1 15 ? -0.091 4.960 -1.432 1.00 0.00 18 LEU A C 20
ATOM 11609 O O . LEU A 1 15 ? -0.158 3.727 -1.459 1.00 0.00 18 LEU A O 20
ATOM 11625 N N . PHE A 1 16 ? 0.891 5.653 -2.013 1.00 0.00 19 PHE A N 20
ATOM 11626 C CA . PHE A 1 16 ? 1.976 4.990 -2.735 1.00 0.00 19 PHE A CA 20
ATOM 11627 C C . PHE A 1 16 ? 2.680 3.990 -1.823 1.00 0.00 19 PHE A C 20
ATOM 11628 O O . PHE A 1 16 ? 2.990 2.869 -2.230 1.00 0.00 19 PHE A O 20
ATOM 11645 N N . ASN A 1 17 ? 2.909 4.403 -0.575 1.00 0.00 20 ASN A N 20
ATOM 11646 C CA . ASN A 1 17 ? 3.558 3.548 0.411 1.00 0.00 20 ASN A CA 20
ATOM 11647 C C . ASN A 1 17 ? 2.639 2.390 0.793 1.00 0.00 20 ASN A C 20
ATOM 11648 O O . ASN A 1 17 ? 3.059 1.231 0.798 1.00 0.00 20 ASN A O 20
ATOM 11659 N N . ILE A 1 18 ? 1.375 2.709 1.080 1.00 0.00 21 ILE A N 20
ATOM 11660 C CA . ILE A 1 18 ? 0.389 1.686 1.426 1.00 0.00 21 ILE A CA 20
ATOM 11661 C C . ILE A 1 18 ? 0.367 0.616 0.345 1.00 0.00 21 ILE A C 20
ATOM 11662 O O . ILE A 1 18 ? 0.621 -0.556 0.621 1.00 0.00 21 ILE A O 20
ATOM 11678 N N . ALA A 1 19 ? 0.109 1.030 -0.896 1.00 0.00 22 ALA A N 20
ATOM 11679 C CA . ALA A 1 19 ? 0.108 0.096 -2.020 1.00 0.00 22 ALA A CA 20
ATOM 11680 C C . ALA A 1 19 ? 1.439 -0.662 -2.078 1.00 0.00 22 ALA A C 20
ATOM 11681 O O . ALA A 1 19 ? 1.479 -1.855 -2.398 1.00 0.00 22 ALA A O 20
ATOM 11688 N N . LYS A 1 20 ? 2.528 0.041 -1.752 1.00 0.00 23 LYS A N 20
ATOM 11689 C CA . LYS A 1 20 ? 3.863 -0.552 -1.751 1.00 0.00 23 LYS A CA 20
ATOM 11690 C C . LYS A 1 20 ? 3.984 -1.666 -0.715 1.00 0.00 23 LYS A C 20
ATOM 11691 O O . LYS A 1 20 ? 4.559 -2.716 -1.003 1.00 0.00 23 LYS A O 20
ATOM 11710 N N . ALA A 1 21 ? 3.462 -1.428 0.486 1.00 0.00 24 ALA A N 20
ATOM 11711 C CA . ALA A 1 21 ? 3.522 -2.416 1.561 1.00 0.00 24 ALA A CA 20
ATOM 11712 C C . ALA A 1 21 ? 2.379 -3.424 1.447 1.00 0.00 24 ALA A C 20
ATOM 11713 O O . ALA A 1 21 ? 2.567 -4.613 1.701 1.00 0.00 24 ALA A O 20
ATOM 11720 N N . LYS A 1 22 ? 1.200 -2.946 1.045 1.00 0.00 25 LYS A N 20
ATOM 11721 C CA . LYS A 1 22 ? 0.038 -3.807 0.882 1.00 0.00 25 LYS A CA 20
ATOM 11722 C C . LYS A 1 22 ? 0.350 -4.918 -0.111 1.00 0.00 25 LYS A C 20
ATOM 11723 O O . LYS A 1 22 ? 0.053 -6.087 0.142 1.00 0.00 25 LYS A O 20
ATOM 11742 N N . ASN A 1 23 ? 0.989 -4.556 -1.224 1.00 0.00 26 ASN A N 20
ATOM 11743 C CA . ASN A 1 23 ? 1.370 -5.549 -2.227 1.00 0.00 26 ASN A CA 20
ATOM 11744 C C . ASN A 1 23 ? 2.594 -6.333 -1.739 1.00 0.00 26 ASN A C 20
ATOM 11745 O O . ASN A 1 23 ? 2.662 -7.553 -1.879 1.00 0.00 26 ASN A O 20
ATOM 11756 N N . LEU A 1 24 ? 3.543 -5.618 -1.132 1.00 0.00 27 LEU A N 20
ATOM 11757 C CA . LEU A 1 24 ? 4.754 -6.232 -0.590 1.00 0.00 27 LEU A CA 20
ATOM 11758 C C . LEU A 1 24 ? 4.433 -7.245 0.517 1.00 0.00 27 LEU A C 20
ATOM 11759 O O . LEU A 1 24 ? 5.262 -8.081 0.866 1.00 0.00 27 LEU A O 20
ATOM 11775 N N . ARG A 1 25 ? 3.224 -7.177 1.052 1.00 0.00 28 ARG A N 20
ATOM 11776 C CA . ARG A 1 25 ? 2.796 -8.100 2.096 1.00 0.00 28 ARG A CA 20
ATOM 11777 C C . ARG A 1 25 ? 1.792 -9.113 1.544 1.00 0.00 28 ARG A C 20
ATOM 11778 O O . ARG A 1 25 ? 1.915 -10.315 1.786 1.00 0.00 28 ARG A O 20
ATOM 11799 N N . ALA A 1 26 ? 0.806 -8.625 0.793 1.00 0.00 29 ALA A N 20
ATOM 11800 C CA . ALA A 1 26 ? -0.210 -9.490 0.206 1.00 0.00 29 ALA A CA 20
ATOM 11801 C C . ALA A 1 26 ? 0.331 -10.272 -0.995 1.00 0.00 29 ALA A C 20
ATOM 11802 O O . ALA A 1 26 ? -0.180 -11.344 -1.316 1.00 0.00 29 ALA A O 20
ATOM 11809 N N . GLN A 1 27 ? 1.352 -9.733 -1.669 1.00 0.00 30 GLN A N 20
ATOM 11810 C CA . GLN A 1 27 ? 1.917 -10.405 -2.834 1.00 0.00 30 GLN A CA 20
ATOM 11811 C C . GLN A 1 27 ? 3.342 -10.906 -2.599 1.00 0.00 30 GLN A C 20
ATOM 11812 O O . GLN A 1 27 ? 3.790 -11.839 -3.263 1.00 0.00 30 GLN A O 20
ATOM 11826 N N . ALA A 1 28 ? 4.049 -10.307 -1.663 1.00 0.00 31 ALA A N 20
ATOM 11827 C CA . ALA A 1 28 ? 5.415 -10.734 -1.372 1.00 0.00 31 ALA A CA 20
ATOM 11828 C C . ALA A 1 28 ? 5.459 -11.694 -0.185 1.00 0.00 31 ALA A C 20
ATOM 11829 O O . ALA A 1 28 ? 6.333 -12.558 -0.112 1.00 0.00 31 ALA A O 20
ATOM 11836 N N . ALA A 1 29 ? 4.507 -11.551 0.734 1.00 0.00 32 ALA A N 20
ATOM 11837 C CA . ALA A 1 29 ? 4.438 -12.418 1.905 1.00 0.00 32 ALA A CA 20
ATOM 11838 C C . ALA A 1 29 ? 3.288 -13.428 1.802 1.00 0.00 32 ALA A C 20
ATOM 11839 O O . ALA A 1 29 ? 3.347 -14.500 2.407 1.00 0.00 32 ALA A O 20
ATOM 11846 N N . ALA A 1 30 ? 2.234 -13.086 1.047 1.00 0.00 33 ALA A N 20
ATOM 11847 C CA . ALA A 1 30 ? 1.084 -13.981 0.905 1.00 0.00 33 ALA A CA 20
ATOM 11848 C C . ALA A 1 30 ? 1.148 -14.861 -0.349 1.00 0.00 33 ALA A C 20
ATOM 11849 O O . ALA A 1 30 ? 0.312 -15.750 -0.523 1.00 0.00 33 ALA A O 20
ATOM 11856 N N . ASN A 1 31 ? 2.129 -14.632 -1.217 1.00 0.00 34 ASN A N 20
ATOM 11857 C CA . ASN A 1 31 ? 2.261 -15.433 -2.440 1.00 0.00 34 ASN A CA 20
ATOM 11858 C C . ASN A 1 31 ? 2.816 -16.832 -2.143 1.00 0.00 34 ASN A C 20
ATOM 11859 O O . ASN A 1 31 ? 2.378 -17.817 -2.736 1.00 0.00 34 ASN A O 20
ATOM 11870 N N . ALA A 1 32 ? 3.783 -16.913 -1.228 1.00 0.00 35 ALA A N 20
ATOM 11871 C CA . ALA A 1 32 ? 4.390 -18.194 -0.870 1.00 0.00 35 ALA A CA 20
ATOM 11872 C C . ALA A 1 32 ? 3.549 -18.978 0.144 1.00 0.00 35 ALA A C 20
ATOM 11873 O O . ALA A 1 32 ? 3.741 -20.186 0.320 1.00 0.00 35 ALA A O 20
ATOM 11880 N N . HIS A 1 33 ? 2.623 -18.285 0.801 1.00 0.00 36 HIS A N 20
ATOM 11881 C CA . HIS A 1 33 ? 1.747 -18.897 1.808 1.00 0.00 36 HIS A CA 20
ATOM 11882 C C . HIS A 1 33 ? 1.095 -20.193 1.301 1.00 0.00 36 HIS A C 20
ATOM 11883 O O . HIS A 1 33 ? 0.992 -21.169 2.043 1.00 0.00 36 HIS A O 20
ATOM 11898 N N . LEU A 1 34 ? 0.658 -20.198 0.040 1.00 0.00 37 LEU A N 20
ATOM 11899 C CA . LEU A 1 34 ? 0.022 -21.382 -0.544 1.00 0.00 37 LEU A CA 20
ATOM 11900 C C . LEU A 1 34 ? 0.989 -22.182 -1.433 1.00 0.00 37 LEU A C 20
ATOM 11901 O O . LEU A 1 34 ? 0.572 -23.110 -2.130 1.00 0.00 37 LEU A O 20
ATOM 11917 N N . MET A 1 35 ? 2.277 -21.828 -1.406 1.00 0.00 38 MET A N 20
ATOM 11918 C CA . MET A 1 35 ? 3.283 -22.525 -2.213 1.00 0.00 38 MET A CA 20
ATOM 11919 C C . MET A 1 35 ? 4.257 -23.320 -1.345 1.00 0.00 38 MET A C 20
ATOM 11920 O O . MET A 1 35 ? 4.754 -24.369 -1.754 1.00 0.00 38 MET A O 20
ATOM 11934 N N . ALA A 1 36 ? 4.515 -22.815 -0.150 1.00 0.00 39 ALA A N 20
ATOM 11935 C CA . ALA A 1 36 ? 5.426 -23.469 0.791 1.00 0.00 39 ALA A CA 20
ATOM 11936 C C . ALA A 1 36 ? 4.678 -24.385 1.771 1.00 0.00 39 ALA A C 20
ATOM 11937 O O . ALA A 1 36 ? 5.192 -24.705 2.844 1.00 0.00 39 ALA A O 20
ATOM 11944 N N . GLN A 1 37 ? 3.467 -24.807 1.397 1.00 0.00 40 GLN A N 20
ATOM 11945 C CA . GLN A 1 37 ? 2.662 -25.686 2.245 1.00 0.00 40 GLN A CA 20
ATOM 11946 C C . GLN A 1 37 ? 2.967 -27.159 1.961 1.00 0.00 40 GLN A C 20
ATOM 11947 O O . GLN A 1 37 ? 3.385 -27.889 2.861 1.00 0.00 40 GLN A O 20
ATOM 11961 N N . ILE A 1 38 ? 2.753 -27.580 0.708 1.00 0.00 41 ILE A N 20
ATOM 11962 C CA . ILE A 1 38 ? 2.998 -28.967 0.284 1.00 0.00 41 ILE A CA 20
ATOM 11963 C C . ILE A 1 38 ? 1.871 -29.906 0.732 1.00 0.00 41 ILE A C 20
ATOM 11964 O O . ILE A 1 38 ? 1.533 -30.829 -0.040 1.00 0.00 41 ILE A O 20
#

Organism: Homo sapiens (NCBI:txid9606)

Sequence (38 aa):
FTLSLDVPTNIMNLLFNIAKAKNLRAQAAANAHLMAQIFTLSLDVPTNIMNLLFNIAKAKNLRAQAAANAHLMAQIFTLSLDVPTNIMNLLFNIAKAKNLRAQAAANAHLMAQIFTLSLDVPTNIMNLLFNIAKAKNLRAQAAANAHLMAQIFTLSLDVPTNIMNLLFNIAKAKNLRAQAAANAHLMAQIFTLSLDVPTNIMNLLFNIAKAKNLRAQAAANAHLMAQIFTLSLDVPTNIMNLLFNIAKAKNLRAQAAANAHLMAQIFTLSLDVPTNIMNLLFNIAKAKNLRAQAAANAHLMAQIFTLSLDVPTNIMNLLFNIAKAKNLRAQAAANAHLMAQIFTLSLDVPTNIMNLLFNIAKAKNLRAQAAANAHLMAQIFTLSLDVPTNIMNLLFNIAKAKNLRAQAAANAHLMAQIFTLSLDVPTNIMNLLFNIAKAKNLRAQAAANAHLMAQIFTLSLDVPTNIMNLLFNIAKAKNLRAQAAANAHLMAQIFTLSLDVPTNIMNLLFNIAKAKNLRAQAAANAHLMAQIFTLSLDVPTNIMNLLFNIAKAKNLRAQAAANAHLMAQIFTLSLDVPTNIMNLLFNIAKAKNLRAQAAANAHLMAQIFTLSLDVPTNIMNLLFNIAKAKNLRAQAAANAHLMAQIFTLSLDVPTNIMNLLFNIAKAKNLRAQAAANAHLMAQIFTLSLDVPTNIMNLLFNIAKAKNLRAQAAANAHLMAQIFTLSLDVPTNIMNLLFNIAKAKNLRAQAAANAHLMAQI

Foldseek 3Di:
DPPVPPCDPVNVVVVVVCCVVVCCCCVVVVVCVVVVPD